Protein AF-0000000075655098 (afdb_homodimer)

Sequence (1236 aa):
MGSESSTLQGCDFEEEVQTSEKNWTLHSARKKDGSKVSVFVHKTTQAKEDPVIQNAAKQLKILRHPTILRFFDTCQNVEGTYLITESVRPLELVIDTLTSAEICAGMFNVIEALSFLHERGGVCHNNVCMSSIYVSGDGSWRLGGFEHLCKFEQASPEYLDKGRHLRNPQYLPPEEKEGKYVLNVQCGHARDAYAFGILAEQMLEYLTEMGGMCKTFELSVSEGLLHPDPSARPKLKTLLSNKIFKNDYLEIMNFLKNITVKDEEEKNFFFSMLAAKVYSLPPVLVATRLVPQLMTRLVMAEPVAVESFYPHLLTPSTEKNRSEEFIPGQVNPILPAAVYREHVIPILADLFAVHEEHVRMILLHHFPAFAEQFDPELIRRRILRQLLLGLKDTNDQIVAATFRALAEVVPVLGGEVVVGGQRKKFFKEGRPKFATYMSSPEVSRSNANVSNLTAVSGVINLPFDIKSSPPKAAKPSVSVKPSRDLDSISAKRQLERERKREEMKRRSEERRKERERKRLEREQERLLSKANEEEMKIDPVIEISDTRASTNPVIAAMETRLNDTTEEADDWSDWEDTSVGVAQAKKDDAISQEIEEELEKMEGLPQEHGFEEEKKLTMGSESSTLQGCDFEEEVQTSEKNWTLHSARKKDGSKVSVFVHKTTQAKEDPVIQNAAKQLKILRHPTILRFFDTCQNVEGTYLITESVRPLELVIDTLTSAEICAGMFNVIEALSFLHERGGVCHNNVCMSSIYVSGDGSWRLGGFEHLCKFEQASPEYLDKGRHLRNPQYLPPEEKEGKYVLNVQCGHARDAYAFGILAEQMLEYLTEMGGMCKTFELSVSEGLLHPDPSARPKLKTLLSNKIFKNDYLEIMNFLKNITVKDEEEKNFFFSMLAAKVYSLPPVLVATRLVPQLMTRLVMAEPVAVESFYPHLLTPSTEKNRSEEFIPGQVNPILPAAVYREHVIPILADLFAVHEEHVRMILLHHFPAFAEQFDPELIRRRILRQLLLGLKDTNDQIVAATFRALAEVVPVLGGEVVVGGQRKKFFKEGRPKFATYMSSPEVSRSNANVSNLTAVSGVINLPFDIKSSPPKAAKPSVSVKPSRDLDSISAKRQLERERKREEMKRRSEERRKERERKRLEREQERLLSKANEEEMKIDPVIEISDTRASTNPVIAAMETRLNDTTEEADDWSDWEDTSVGVAQAKKDDAISQEIEEELEKMEGLPQEHGFEEEKKLT

Secondary structure (DSSP, 8-state):
--TT---BTTEEEEEEEP-S-SS-EEEEEEETTS-EEEEEEEE--SSS--HHHHHHHHHHHH---TTBPPEEEEEE-SSEEEEEEESEEEHHHHGGGS-HHHHHHHHHHHHHHHHIIIIII-EE-S--SGGGEEEETTS-EEE--GGG-EEGGG--HHHHHHTGGGS-GGG--HHHHTT-----GGGTTHHHHHHHHHHHHHHHTT-GGGTTHHHHHHHIIIIIIT-SSGGGPPPGGGGGGSGGG-SHHHHHHHHHHTGGGS-HHHHHHHHHHHHHHHHTS-HHHIIIIIHHHHTSHHHHT-HHHHHHTHHHHTS-B-TTT--SS--TTS----SBHHHIIIIIHHHHHHHTT--BHHHHHHHHHHHHHHGGGS-HHHIIIIIHHHHHHHHTBS-HHHHHHHHHHHHHHHHHH-HHHHH-S--B--SB-------------------S-------GGGS------------------------SHHHHHHHHHHHHHHHHHHHHHHHHHHHHHHHHHHHHHHHHHHHHHHHHTTT-------------------------------------------THHHHHHHHHHHHHHHHHHHHHHTT---------------/--TT---BTTEEEEEEEP-S-SS-EEEEEEETTS-EEEEEEEE--SSS--HHHHHHHHHHHH---TTBPPEEEEEE-SSEEEEEEESEEEHHHHGGGS-HHHHHHHHHHHHHHHHHIIIII-EE-S--SGGGEEEETTS-EEE--GGG-EEGGG--HHHHHHTGGGS-GGG--HHHHTT-----GGGTTHHHHHHHHHHHHHHHTT-GGGTTHHHHHHHIIIIIIT-SSGGGPPPGGGGGGSGGG--HHHHHHHHHHTGGGS-HHHHHHHHHHHHHHHHTS-HHHIIIIIHHHHTSHHHHT-HHHHHHTHHHHTS-B-TTT--SS--TTS----SBHHHIIIIIHHHHHHHTT--BHHHHHHHHHHHHHHGGGS-HHHIIIIIHHHHHHHHTBS-HHHHHHHHHHHHHHHHHH-HHHHH-S--B--SB-------------------S---S--SGGGT----------------S-------THHHHHHHHHHHHHHHHHHHHHHHHHHHHHHHHHHHHHHHHHHHHHHHHHTT-------------------------------------------THHHHHHHHHHHHHHHHHHHHHHTT---------------

InterPro domains:
  IPR000719 Protein kinase domain [PF00069] (41-204)
  IPR000719 Protein kinase domain [PS50011] (1-285)
  IPR000719 Protein kinase domain [SM00220] (24-245)
  IPR011009 Protein kinase-like domain superfamily [SSF56112] (31-257)
  IPR011989 Armadillo-like helical [G3DSA:1.25.10.10] (244-420)
  IPR016024 Armadillo-type fold [SSF48371] (252-441)
  IPR051177 Catalytically Inactive Kinase-Related Protein [PTHR12984] (1-429)

Foldseek 3Di:
DVPPPPPPPFKAWDDWADAPQPQWTKTWIAGPVGAIKIKTWGFDPDPDDDLLVVQQQVCQVPDDDPQAWHWDDWDQDPGTIMTITHDWAQCVVCVLVDALLLLLQQLLSVLVVLLCCCVVVQKEQLADDRRQWIAHQLSHIHGGNSSLMDHLVPDDLVSSVVCVVSHDPQQAAPCNVVVNDDRDSLLSSLSVLSSSLSRVLVSVLNNVVVPPLCPVVVCLSVVANNDNDSNRHDRSVVCSPRSSCVALVNVLVVCLVCVVVDDLVVLLVCLLCNQQSLLVDDQLCCLRNPLVSCLDPVNLVNPSNLVRPLLQDLAADDPPQADPHDDPPDHHHRHHLVSCLVRPVVVLLVLLVPPDDSSLLSCLVSCLRNVVSDDLVSCLPGVLLSLVVQCPDPDVSSNVSSVVNLVSSCVSNNPCSNVNADDDDPDDPDDPPPDVPPDDPPPPCPVPDPDDPDDPPPHGHHPPPPPCPPPDPPDPDDDPPPPCPVVVVSVVSVVVSVVSVVVVVVVVVVVVVVVVVVVVVVVVVVVVVVVVVPPPPDDPDDPDPDPCPDDDDDDYDDDDDDDDDDDDDPCPDDPDPDDPVVVVVVVVVVVVVVSVVVSVVVPDDDPPDPPPPDDPVD/DVPPPPPDPFKAWDDWADAPQPQWTKTWIAGPVGAIKIKTWGFDPDPDDDLLVVQQQVCQVPDDDPQAWHWDDWDQDPGTIMTITHDWAQCVVCVLVDALLLLLQQLLSVLVVLLCCCVVVQKEQLADDSRQWIAHQLSHIHGGNSSLIDHLVPDDLVSSVVCVVSHDPQQAAPCNVVVNDDRDSLLRSLSVLSSSLSRVLVSVLNNVVVPPLCPVVVCLSVCANNPNDSNRHDRSVVCSPRSSCVALVNVLVVCLVCVVVDDLVVLLVCLLCNQQSLLPDDQLCCLRNPLVSCLDPVNLVNPSNLVRPLLQDLAADDPPQADPHDDPPDHHHRHHLVSCLVRPVVVLLVLLLPPDDSSLLSCLVSCLRCVVSDDLVSCLPGVLLSLVVQCPDPDVSSNVSSVVNLVSNCVSNNPCQNQNDDDDDPDDPDDPPPDPPPDDPPPPPPVDDPDDPPDSVVGRHRPPPPDCPPPDPPDPDDPPPPPCVVVVVSVVSVVVSVVSVVVVVVVVVVVVVVVVVVVVVVVVVVVVVVVVVPPPPDDDDDDDDDDPPDDPPDDDDDDPPPPDPDDDDPCPDDPPPDDPVVVVVVVVVVVSVVSVVVSCVVPDDDDPDPPPPPDPPD

Organism: Branchiostoma floridae (NCBI:txid7739)

Nearest PDB structures (foldseek):
  3vwa-assembly1_A  TM=6.101E-01  e=3.492E-13  Saccharomyces cerevisiae S288C
  3vwa-assembly2_B  TM=5.365E-01  e=8.799E-12  Saccharomyces cerevisiae S288C
  7xbr-assembly2_C  TM=7.142E-01  e=5.109E-08  Arabidopsis thaliana
  7xbr-assembly1_A  TM=7.226E-01  e=1.774E-07  Arabidopsis thaliana
  7xbr-assembly1_D  TM=7.005E-01  e=2.339E-07  Arabidopsis thaliana

pLDDT: mean 73.76, std 28.5, range [14.26, 98.56]

Solvent-accessible surface area (backbone atoms only — not comparable to full-atom values): 70549 Å² total; per-residue (Å²): 132,82,79,64,74,64,72,47,99,60,40,50,76,68,52,79,45,90,62,90,48,82,70,42,45,40,28,36,27,30,37,83,84,63,48,64,25,20,36,37,38,29,75,50,91,56,97,67,78,57,67,42,59,52,38,22,54,54,48,39,68,67,57,84,50,95,24,34,48,48,63,73,48,75,48,77,55,90,61,25,42,36,39,33,28,57,39,56,40,54,34,77,80,44,57,84,77,52,51,52,67,47,49,49,45,24,52,50,26,45,37,51,35,52,33,46,34,36,74,74,62,42,31,30,49,72,47,50,45,60,84,20,28,28,28,33,88,75,58,49,30,20,42,53,58,39,41,59,45,42,42,29,85,69,54,43,73,66,60,55,57,70,50,45,88,80,41,66,71,88,34,55,42,66,38,61,75,72,69,54,73,73,65,49,64,93,35,36,55,23,57,40,30,23,8,42,24,50,46,48,58,59,49,52,70,62,38,63,88,60,49,78,46,45,53,64,53,50,47,48,29,60,66,23,23,52,34,83,49,49,82,65,28,59,66,54,61,69,56,68,76,40,66,60,64,67,39,61,68,48,47,52,52,54,46,64,76,44,49,88,78,50,51,70,68,58,47,44,54,50,25,64,46,41,45,61,52,57,56,74,45,61,49,66,56,41,44,69,51,42,42,69,63,58,68,31,73,70,46,58,65,35,65,46,31,55,72,54,25,42,62,20,64,49,20,58,22,47,94,85,57,52,68,96,59,86,53,89,94,55,76,51,32,50,32,46,46,70,60,33,45,70,48,45,46,60,54,50,60,55,50,62,73,44,53,31,41,66,61,44,49,53,51,40,71,40,31,79,60,38,55,81,61,53,53,64,64,53,37,64,68,51,49,49,47,46,42,52,53,34,50,33,28,65,49,41,68,51,23,21,39,31,27,40,42,49,25,62,43,16,84,71,66,31,41,61,48,46,32,32,34,49,62,46,79,68,53,43,84,68,71,81,73,81,64,86,72,75,69,72,79,58,71,70,72,81,66,71,82,78,66,66,50,55,20,62,29,65,62,41,50,59,79,72,83,73,82,74,75,74,76,75,81,71,77,86,65,83,76,76,70,76,76,62,62,73,57,47,58,57,42,46,49,43,48,51,44,48,53,47,45,52,50,42,51,48,46,49,49,48,46,52,49,46,48,51,48,47,51,50,46,49,51,45,46,51,50,47,48,59,59,57,63,63,70,73,68,70,80,80,79,77,78,80,76,82,70,85,70,88,70,86,88,82,88,83,82,86,89,79,92,78,85,91,83,88,82,89,78,82,80,79,73,82,81,76,84,69,80,70,64,61,56,56,53,50,50,51,49,46,48,51,48,46,50,48,45,53,56,45,67,22,19,68,75,80,81,79,82,78,82,70,82,67,76,64,85,110,133,79,79,64,75,65,71,46,100,59,40,50,77,67,52,79,47,89,60,90,48,84,69,43,44,40,28,37,26,28,36,82,63,63,47,65,25,20,35,37,39,30,77,50,91,55,97,68,79,58,67,43,59,52,37,22,55,53,48,39,68,67,57,82,51,96,24,34,47,49,65,73,50,76,47,77,55,92,60,25,44,36,39,34,27,57,38,58,40,55,32,80,80,45,56,81,76,51,50,50,67,48,49,50,46,24,50,50,25,44,38,50,37,50,33,45,35,38,74,75,61,41,33,29,49,72,47,49,44,60,84,20,28,27,29,34,89,72,57,48,30,20,42,51,58,38,40,59,46,42,41,28,84,69,55,43,73,65,62,54,57,73,48,45,88,80,43,66,73,89,34,56,41,67,36,61,76,70,68,54,74,74,64,48,64,92,36,36,54,24,57,40,30,23,7,43,23,49,45,50,56,60,50,50,68,62,37,63,85,60,49,78,45,44,52,64,52,50,47,47,29,61,65,22,23,52,35,82,49,50,84,65,27,58,65,55,61,70,56,68,75,40,66,61,63,66,41,62,67,49,48,50,52,54,47,62,76,43,47,88,77,50,51,70,68,57,47,44,54,50,26,63,47,40,44,60,52,56,58,74,46,61,48,68,56,40,44,70,53,43,41,70,63,57,69,31,72,72,45,58,65,34,66,46,32,55,70,54,24,42,63,20,64,50,20,56,24,47,92,86,57,54,65,95,59,85,53,90,94,54,77,50,34,50,31,47,46,70,60,32,45,70,47,44,46,61,53,50,59,54,50,61,73,43,54,31,40,65,61,43,49,54,51,41,72,41,31,79,59,39,55,80,62,52,53,64,64,54,37,62,71,51,48,48,55,47,41,49,53,33,50,34,26,64,49,42,66,50,23,20,39,30,28,42,42,50,24,61,42,16,82,70,67,30,39,63,57,62,29,15,49,83,61,45,80,68,53,43,88,62,73,79,71,82,65,86,70,78,69,71,78,70,74,74,75,81,74,73,79,80,55,60,52,64,27,50,40,77,55,25,31,26,76,44,78,74,83,77,68,74,72,72,79,66,74,83,61,78,72,73,71,72,71,58,60,69,54,44,54,50,43,42,49,42,48,50,43,46,52,46,45,52,50,42,53,48,46,49,50,45,47,50,49,47,49,51,46,48,49,48,46,48,52,44,44,51,50,46,46,60,55,56,61,66,67,70,68,74,82,83,80,80,82,76,81,84,74,85,75,83,73,83,76,73,87,79,78,88,82,77,78,79,81,79,75,81,76,83,77,80,81,78,72,82,78,74,81,64,79,68,62,64,54,56,56,53,48,52,52,46,48,52,48,47,50,50,45,52,57,45,57,36,43,64,79,82,81,78,78,78,83,71,80,75,81,72,81,117

Structure (mmCIF, N/CA/C/O backbone):
data_AF-0000000075655098-model_v1
#
loop_
_entity.id
_entity.type
_entity.pdbx_description
1 polymer 'Protein-associating with the carboxyl-terminal domain of ezrin-like'
#
loop_
_atom_site.group_PDB
_atom_site.id
_atom_site.type_symbol
_atom_site.label_atom_id
_atom_site.label_alt_id
_atom_site.label_comp_id
_atom_site.label_asym_id
_atom_site.label_entity_id
_atom_site.label_seq_id
_atom_site.pdbx_PDB_ins_code
_atom_site.Cartn_x
_atom_site.Cartn_y
_atom_site.Cartn_z
_atom_site.occupancy
_atom_site.B_iso_or_equiv
_atom_site.auth_seq_id
_atom_site.auth_comp_id
_atom_site.auth_asym_id
_atom_site.auth_atom_id
_atom_site.pdbx_PDB_model_num
ATOM 1 N N . MET A 1 1 ? -10.992 -65.312 0.869 1 22.95 1 MET A N 1
ATOM 2 C CA . MET A 1 1 ? -10.141 -65.375 -0.312 1 22.95 1 MET A CA 1
ATOM 3 C C . MET A 1 1 ? -9.703 -63.969 -0.753 1 22.95 1 MET A C 1
ATOM 5 O O . MET A 1 1 ? -9.031 -63.812 -1.776 1 22.95 1 MET A O 1
ATOM 9 N N . GLY A 1 2 ? -10.523 -62.906 -0.527 1 30.97 2 GLY A N 1
ATOM 10 C CA . GLY A 1 2 ? -10.484 -61.469 -0.829 1 30.97 2 GLY A CA 1
ATOM 11 C C . GLY A 1 2 ? -9.211 -60.812 -0.343 1 30.97 2 GLY A C 1
ATOM 12 O O . GLY A 1 2 ? -8.859 -59.719 -0.819 1 30.97 2 GLY A O 1
ATOM 13 N N . SER A 1 3 ? -8.805 -61.031 0.862 1 34.5 3 SER A N 1
ATOM 14 C CA . SER A 1 3 ? -7.844 -60.375 1.757 1 34.5 3 SER A CA 1
ATOM 15 C C . SER A 1 3 ? -6.414 -60.594 1.267 1 34.5 3 SER A C 1
ATOM 17 O O . SER A 1 3 ? -5.469 -60.062 1.857 1 34.5 3 SER A O 1
ATOM 19 N N . GLU A 1 4 ? -6.184 -61.688 0.584 1 32.56 4 GLU A N 1
ATOM 20 C CA . GLU A 1 4 ? -4.82 -62.031 0.183 1 32.56 4 GLU A CA 1
ATOM 21 C C . GLU A 1 4 ? -4.285 -61.031 -0.83 1 32.56 4 GLU A C 1
ATOM 23 O O . GLU A 1 4 ? -3.289 -61.281 -1.508 1 32.56 4 GLU A O 1
ATOM 28 N N . SER A 1 5 ? -5.047 -60.094 -1.287 1 38.34 5 SER A N 1
ATOM 29 C CA . SER A 1 5 ? -4.387 -59.062 -2.096 1 38.34 5 SER A CA 1
ATOM 30 C C . SER A 1 5 ? -3.018 -58.719 -1.527 1 38.34 5 SER A C 1
ATOM 32 O O . SER A 1 5 ? -2.92 -58.156 -0.429 1 38.34 5 SER A O 1
ATOM 34 N N . SER A 1 6 ? -2.062 -59.562 -1.628 1 38.91 6 SER A N 1
ATOM 35 C CA . SER A 1 6 ? -0.652 -59.688 -1.272 1 38.91 6 SER A CA 1
ATOM 36 C C . SER A 1 6 ? 0.049 -58.344 -1.362 1 38.91 6 SER A C 1
ATOM 38 O O . SER A 1 6 ? -0.194 -57.562 -2.293 1 38.91 6 SER A O 1
ATOM 40 N N . THR A 1 7 ? 0.298 -57.656 -0.264 1 47.31 7 THR A N 1
ATOM 41 C CA . THR A 1 7 ? 1.356 -56.656 -0.043 1 47.31 7 THR A CA 1
ATOM 42 C C . THR A 1 7 ? 2.521 -56.906 -0.998 1 47.31 7 THR A C 1
ATOM 44 O O . THR A 1 7 ? 3.275 -57.875 -0.839 1 47.31 7 THR A O 1
ATOM 47 N N . LEU A 1 8 ? 2.299 -56.938 -2.262 1 53.59 8 LEU A N 1
ATOM 48 C CA . LEU A 1 8 ? 3.543 -56.938 -3.023 1 53.59 8 LEU A CA 1
ATOM 49 C C . LEU A 1 8 ? 4.613 -56.125 -2.301 1 53.59 8 LEU A C 1
ATOM 51 O O . LEU A 1 8 ? 4.297 -55.281 -1.449 1 53.59 8 LEU A O 1
ATOM 55 N N . GLN A 1 9 ? 5.875 -56.344 -2.65 1 58.34 9 GLN A N 1
ATOM 56 C CA . GLN A 1 9 ? 7.121 -55.812 -2.094 1 58.34 9 GLN A CA 1
ATOM 57 C C . GLN A 1 9 ? 7.082 -54.281 -1.977 1 58.34 9 GLN A C 1
ATOM 59 O O . GLN A 1 9 ? 7.668 -53.594 -2.797 1 58.34 9 GLN A O 1
ATOM 64 N N . GLY A 1 10 ? 6.062 -53.875 -1.018 1 67.19 10 GLY A N 1
ATOM 65 C CA . GLY A 1 10 ? 6.27 -52.5 -0.573 1 67.19 10 GLY A CA 1
ATOM 66 C C . GLY A 1 10 ? 5.262 -51.531 -1.153 1 67.19 10 GLY A C 1
ATOM 67 O O . GLY A 1 10 ? 5.438 -50.312 -1.046 1 67.19 10 GLY A O 1
ATOM 68 N N . CYS A 1 11 ? 4.137 -52.094 -1.998 1 75.12 11 CYS A N 1
ATOM 69 C CA . CYS A 1 11 ? 3.123 -51.188 -2.525 1 75.12 11 CYS A CA 1
ATOM 70 C C . CYS A 1 11 ? 1.739 -51.531 -1.996 1 75.12 11 CYS A C 1
ATOM 72 O O . CYS A 1 11 ? 1.386 -52.719 -1.923 1 75.12 11 CYS A O 1
ATOM 74 N N . ASP A 1 12 ? 0.942 -50.562 -1.495 1 75.88 12 ASP A N 1
ATOM 75 C CA . ASP A 1 12 ? -0.446 -50.75 -1.078 1 75.88 12 ASP A CA 1
ATOM 76 C C . ASP A 1 12 ? -1.405 -50.469 -2.23 1 75.88 12 ASP A C 1
ATOM 78 O O . ASP A 1 12 ? -1.479 -49.312 -2.711 1 75.88 12 ASP A O 1
ATOM 82 N N . PHE A 1 13 ? -2.119 -51.562 -2.639 1 77.56 13 PHE A N 1
ATOM 83 C CA . PHE A 1 13 ? -3.029 -51.438 -3.771 1 77.56 13 PHE A CA 1
ATOM 84 C C . PHE A 1 13 ? -4.258 -50.625 -3.379 1 77.56 13 PHE A C 1
ATOM 86 O O . PHE A 1 13 ? -4.781 -50.781 -2.273 1 77.56 13 PHE A O 1
ATOM 93 N N . GLU A 1 14 ? -4.633 -49.688 -4.156 1 76.19 14 GLU A N 1
ATOM 94 C CA . GLU A 1 14 ? -5.836 -48.906 -3.91 1 76.19 14 GLU A CA 1
ATOM 95 C C . GLU A 1 14 ? -6.984 -49.344 -4.809 1 76.19 14 GLU A C 1
ATOM 97 O O . GLU A 1 14 ? -7.535 -50.438 -4.625 1 76.19 14 GLU A O 1
ATOM 102 N N . GLU A 1 15 ? -7.316 -48.688 -5.898 1 76.12 15 GLU A N 1
ATOM 103 C CA . GLU A 1 15 ? -8.461 -48.969 -6.762 1 76.12 15 GLU A CA 1
ATOM 104 C C . GLU A 1 15 ? -8.023 -49.562 -8.102 1 76.12 15 GLU A C 1
ATOM 106 O O . GLU A 1 15 ? -6.945 -49.219 -8.602 1 76.12 15 GLU A O 1
ATOM 111 N N . GLU A 1 16 ? -8.789 -50.531 -8.469 1 78.69 16 GLU A N 1
ATOM 112 C CA . GLU A 1 16 ? -8.586 -51.062 -9.812 1 78.69 16 GLU A CA 1
ATOM 113 C C . GLU A 1 16 ? -9.109 -50.094 -10.875 1 78.69 16 GLU A C 1
ATOM 115 O O . GLU A 1 16 ? -10.172 -49.5 -10.711 1 78.69 16 GLU A O 1
ATOM 120 N N . VAL A 1 17 ? -8.203 -49.938 -11.844 1 77.12 17 VAL A N 1
ATOM 121 C CA . VAL A 1 17 ? -8.57 -49.062 -12.938 1 77.12 17 VAL A CA 1
ATOM 122 C C . VAL A 1 17 ? -9.008 -49.875 -14.156 1 77.12 17 VAL A C 1
ATOM 124 O O . VAL A 1 17 ? -8.305 -50.812 -14.57 1 77.12 17 VAL A O 1
ATOM 127 N N . GLN A 1 18 ? -10.133 -49.75 -14.656 1 70 18 GLN A N 1
ATOM 128 C CA . GLN A 1 18 ? -10.672 -50.5 -15.773 1 70 18 GLN A CA 1
ATOM 129 C C . GLN A 1 18 ? -10.023 -50.094 -17.094 1 70 18 GLN A C 1
ATOM 131 O O . GLN A 1 18 ? -9.977 -48.906 -17.406 1 70 18 GLN A O 1
ATOM 136 N N . THR A 1 19 ? -9.344 -51.031 -17.688 1 68.25 19 THR A N 1
ATOM 137 C CA . THR A 1 19 ? -8.773 -50.719 -19 1 68.25 19 THR A CA 1
ATOM 138 C C . THR A 1 19 ? -9.281 -51.719 -20.047 1 68.25 19 THR A C 1
ATOM 140 O O . THR A 1 19 ? -9.844 -52.75 -19.703 1 68.25 19 THR A O 1
ATOM 143 N N . SER A 1 20 ? -9.273 -51.25 -21.266 1 61.25 20 SER A N 1
ATOM 144 C CA . SER A 1 20 ? -9.625 -52.125 -22.375 1 61.25 20 SER A CA 1
ATOM 145 C C . SER A 1 20 ? -8.508 -53.125 -22.672 1 61.25 20 SER A C 1
ATOM 147 O O . SER A 1 20 ? -8.711 -54.094 -23.391 1 61.25 20 SER A O 1
ATOM 149 N N . GLU A 1 21 ? -7.418 -52.906 -22 1 66.06 21 GLU A N 1
ATOM 150 C CA . GLU A 1 21 ? -6.27 -53.75 -22.25 1 66.06 21 GLU A CA 1
ATOM 151 C C . GLU A 1 21 ? -6.496 -55.156 -21.672 1 66.06 21 GLU A C 1
ATOM 153 O O . GLU A 1 21 ? -6.906 -55.312 -20.516 1 66.06 21 GLU A O 1
ATOM 158 N N . LYS A 1 22 ? -6.32 -56.094 -22.578 1 66.69 22 LYS A N 1
ATOM 159 C CA . LYS A 1 22 ? -6.652 -57.469 -22.234 1 66.69 22 LYS A CA 1
ATOM 160 C C . LYS A 1 22 ? -5.531 -58.094 -21.438 1 66.69 22 LYS A C 1
ATOM 162 O O . LYS A 1 22 ? -5.785 -58.938 -20.562 1 66.69 22 LYS A O 1
ATOM 167 N N . ASN A 1 23 ? -4.387 -57.625 -21.641 1 78.06 23 ASN A N 1
ATOM 168 C CA . ASN A 1 23 ? -3.248 -58.344 -21.062 1 78.06 23 ASN A CA 1
ATOM 169 C C . ASN A 1 23 ? -2.977 -57.906 -19.625 1 78.06 23 ASN A C 1
ATOM 171 O O . ASN A 1 23 ? -2.492 -58.688 -18.812 1 78.06 23 ASN A O 1
ATOM 175 N N . TRP A 1 24 ? -3.32 -56.688 -19.406 1 86.56 24 TRP A N 1
ATOM 176 C CA . TRP A 1 24 ? -2.93 -56.094 -18.109 1 86.56 24 TRP A CA 1
ATOM 177 C C . TRP A 1 24 ? -4.133 -55.5 -17.391 1 86.56 24 TRP A C 1
ATOM 179 O O . TRP A 1 24 ? -5.016 -54.906 -18.031 1 86.56 24 TRP A O 1
ATOM 189 N N . THR A 1 25 ? -4.16 -55.75 -16.141 1 87.56 25 THR A N 1
ATOM 190 C CA . THR A 1 25 ? -5.047 -54.969 -15.289 1 87.56 25 THR A CA 1
ATOM 191 C C . THR A 1 25 ? -4.262 -53.906 -14.523 1 87.56 25 THR A C 1
ATOM 193 O O . THR A 1 25 ? -3.217 -54.188 -13.938 1 87.56 25 THR A O 1
ATOM 196 N N . LEU A 1 26 ? -4.777 -52.719 -14.586 1 91.56 26 LEU A N 1
ATOM 197 C CA . LEU A 1 26 ? -4.062 -51.594 -13.984 1 91.56 26 LEU A CA 1
ATOM 198 C C . LEU A 1 26 ? -4.645 -51.25 -12.609 1 91.56 26 LEU A C 1
ATOM 200 O O . LEU A 1 26 ? -5.867 -51.156 -12.453 1 91.56 26 LEU A O 1
ATOM 204 N N . HIS A 1 27 ? -3.732 -51.094 -11.586 1 89.5 27 HIS A N 1
ATOM 205 C CA . HIS A 1 27 ? -4.113 -50.719 -10.227 1 89.5 27 HIS A CA 1
ATOM 206 C C . HIS A 1 27 ? -3.328 -49.5 -9.758 1 89.5 27 HIS A C 1
ATOM 208 O O . HIS A 1 27 ? -2.131 -49.406 -10.031 1 89.5 27 HIS A O 1
ATOM 214 N N . SER A 1 28 ? -4.121 -48.688 -9.117 1 91.56 28 SER A N 1
ATOM 215 C CA . SER A 1 28 ? -3.432 -47.625 -8.414 1 91.56 28 SER A CA 1
ATOM 216 C C . SER A 1 28 ? -2.879 -48.094 -7.074 1 91.56 28 SER A C 1
ATOM 218 O O . SER A 1 28 ? -3.502 -48.938 -6.398 1 91.56 28 SER A O 1
ATOM 220 N N . ALA A 1 29 ? -1.634 -47.594 -6.754 1 90.25 29 ALA A N 1
ATOM 221 C CA . ALA A 1 29 ? -1.01 -48.031 -5.504 1 90.25 29 ALA A CA 1
ATOM 222 C C . ALA A 1 29 ? -0.146 -46.906 -4.914 1 90.25 29 ALA A C 1
ATOM 224 O O . ALA A 1 29 ? 0.098 -45.875 -5.566 1 90.25 29 ALA A O 1
ATOM 225 N N . ARG A 1 30 ? 0.146 -47.094 -3.658 1 90.56 30 ARG A N 1
ATOM 226 C CA . ARG A 1 30 ? 1.041 -46.188 -2.949 1 90.56 30 ARG A CA 1
ATOM 227 C C . ARG A 1 30 ? 2.242 -46.938 -2.379 1 90.56 30 ARG A C 1
ATOM 229 O O . ARG A 1 30 ? 2.098 -48.062 -1.852 1 90.56 30 ARG A O 1
ATOM 236 N N . LYS A 1 31 ? 3.363 -46.344 -2.6 1 86.12 31 LYS A N 1
ATOM 237 C CA . LYS A 1 31 ? 4.57 -46.906 -2.004 1 86.12 31 LYS A CA 1
ATOM 238 C C . LYS A 1 31 ? 4.664 -46.562 -0.52 1 86.12 31 LYS A C 1
ATOM 240 O O . LYS A 1 31 ? 3.836 -45.812 0.001 1 86.12 31 LYS A O 1
ATOM 245 N N . LYS A 1 32 ? 5.672 -47.094 0.143 1 79.25 32 LYS A N 1
ATOM 246 C CA . LYS A 1 32 ? 5.883 -46.875 1.569 1 79.25 32 LYS A CA 1
ATOM 247 C C . LYS A 1 32 ? 6.195 -45.406 1.846 1 79.25 32 LYS A C 1
ATOM 249 O O . LYS A 1 32 ? 5.832 -44.875 2.896 1 79.25 32 LYS A O 1
ATOM 254 N N . ASP A 1 33 ? 6.758 -44.844 0.863 1 79.44 33 ASP A N 1
ATOM 255 C CA . ASP A 1 33 ? 7.129 -43.438 1.048 1 79.44 33 ASP A CA 1
ATOM 256 C C . ASP A 1 33 ? 5.957 -42.5 0.731 1 79.44 33 ASP A C 1
ATOM 258 O O . ASP A 1 33 ? 6.086 -41.281 0.816 1 79.44 33 ASP A O 1
ATOM 262 N N . GLY A 1 34 ? 4.859 -43.094 0.378 1 82.5 34 GLY A N 1
ATOM 263 C CA . GLY A 1 34 ? 3.65 -42.312 0.143 1 82.5 34 GLY A CA 1
ATOM 264 C C . GLY A 1 34 ? 3.473 -41.938 -1.31 1 82.5 34 GLY A C 1
ATOM 265 O O . GLY A 1 34 ? 2.426 -41.406 -1.689 1 82.5 34 GLY A O 1
ATOM 266 N N . SER A 1 35 ? 4.43 -42.25 -2.072 1 86.94 35 SER A N 1
ATOM 267 C CA . SER A 1 35 ? 4.34 -41.844 -3.479 1 86.94 35 SER A CA 1
ATOM 268 C C . SER A 1 35 ? 3.322 -42.719 -4.223 1 86.94 35 SER A C 1
ATOM 270 O O . SER A 1 35 ? 3.205 -43.906 -3.963 1 86.94 35 SER A O 1
ATOM 272 N N . LYS A 1 36 ? 2.639 -42.125 -5.129 1 91.12 36 LYS A N 1
ATOM 273 C CA . LYS A 1 36 ? 1.646 -42.812 -5.926 1 91.12 36 LYS A CA 1
ATOM 274 C C . LYS A 1 36 ? 2.299 -43.531 -7.105 1 91.12 36 LYS A C 1
ATOM 276 O O . LYS A 1 36 ? 3.209 -43 -7.738 1 91.12 36 LYS A O 1
ATOM 281 N N . VAL A 1 37 ? 1.867 -44.719 -7.309 1 93.56 37 VAL A N 1
ATOM 282 C CA . VAL A 1 37 ? 2.387 -45.531 -8.422 1 93.56 37 VAL A CA 1
ATOM 283 C C . VAL A 1 37 ? 1.25 -46.281 -9.078 1 93.56 37 VAL A C 1
ATOM 285 O O . VAL A 1 37 ? 0.138 -46.344 -8.547 1 93.56 37 VAL A O 1
ATOM 288 N N . SER A 1 38 ? 1.492 -46.812 -10.258 1 94.19 38 SER A N 1
ATOM 289 C CA . SER A 1 38 ? 0.575 -47.719 -10.953 1 94.19 38 SER A CA 1
ATOM 290 C C . SER A 1 38 ? 1.167 -49.125 -11.086 1 94.19 38 SER A C 1
ATOM 292 O O . SER A 1 38 ? 2.363 -49.281 -11.336 1 94.19 38 SER A O 1
ATOM 294 N N . VAL A 1 39 ? 0.333 -50.094 -10.875 1 92.12 39 VAL A N 1
ATOM 295 C CA . VAL A 1 39 ? 0.778 -51.5 -10.953 1 92.12 39 VAL A CA 1
ATOM 296 C C . VAL A 1 39 ? 0.011 -52.219 -12.055 1 92.12 39 VAL A C 1
ATOM 298 O O . VAL A 1 39 ? -1.219 -52.312 -12.008 1 92.12 39 VAL A O 1
ATOM 301 N N . PHE A 1 40 ? 0.755 -52.719 -13.055 1 91.44 40 PHE A N 1
ATOM 302 C CA . PHE A 1 40 ? 0.199 -53.562 -14.102 1 91.44 40 PHE A CA 1
ATOM 303 C C . PHE A 1 40 ? 0.257 -55.031 -13.703 1 91.44 40 PHE A C 1
ATOM 305 O O . PHE A 1 40 ? 1.336 -55.562 -13.438 1 91.44 40 PHE A O 1
ATOM 312 N N . VAL A 1 41 ? -0.916 -55.688 -13.703 1 89 41 VAL A N 1
ATOM 313 C CA . VAL A 1 41 ? -0.978 -57.062 -13.242 1 89 41 VAL A CA 1
ATOM 314 C C . VAL A 1 41 ? -1.408 -57.969 -14.383 1 89 41 VAL A C 1
ATOM 316 O O . VAL A 1 41 ? -2.443 -57.75 -15.016 1 89 41 VAL A O 1
ATOM 319 N N . HIS A 1 42 ? -0.587 -58.875 -14.711 1 88.44 42 HIS A N 1
ATOM 320 C CA . HIS A 1 42 ? -0.944 -59.969 -15.625 1 88.44 42 HIS A CA 1
ATOM 321 C C . HIS A 1 42 ? -1.107 -61.281 -14.883 1 88.44 42 HIS A C 1
ATOM 323 O O . HIS A 1 42 ? -0.142 -61.812 -14.32 1 88.44 42 HIS A O 1
ATOM 329 N N . LYS A 1 43 ? -2.291 -61.844 -14.898 1 81.88 43 LYS A N 1
ATOM 330 C CA . LYS A 1 43 ? -2.562 -63.094 -14.211 1 81.88 43 LYS A CA 1
ATOM 331 C C . LYS A 1 43 ? -2.268 -64.312 -15.117 1 81.88 43 LYS A C 1
ATOM 333 O O . LYS A 1 43 ? -2.635 -64.312 -16.297 1 81.88 43 LYS A O 1
ATOM 338 N N . THR A 1 44 ? -1.299 -65.062 -14.688 1 75.12 44 THR A N 1
ATOM 339 C CA . THR A 1 44 ? -0.875 -66.25 -15.469 1 75.12 44 THR A CA 1
ATOM 340 C C . THR A 1 44 ? -1.763 -67.438 -15.172 1 75.12 44 THR A C 1
ATOM 342 O O . THR A 1 44 ? -1.963 -67.812 -14.008 1 75.12 44 THR A O 1
ATOM 345 N N . THR A 1 45 ? -2.713 -67.875 -16 1 61.41 45 THR A N 1
ATOM 346 C CA . THR A 1 45 ? -3.418 -69.125 -15.812 1 61.41 45 THR A CA 1
ATOM 347 C C . THR A 1 45 ? -2.582 -70.312 -16.312 1 61.41 45 THR A C 1
ATOM 349 O O . THR A 1 45 ? -2.9 -71.5 -16.047 1 61.41 45 THR A O 1
ATOM 352 N N . GLN A 1 46 ? -1.562 -70.062 -17.125 1 60.22 46 GLN A N 1
ATOM 353 C CA . GLN A 1 46 ? -0.838 -71.125 -17.75 1 60.22 46 GLN A CA 1
ATOM 354 C C . GLN A 1 46 ? 0.589 -71.25 -17.219 1 60.22 46 GLN A C 1
ATOM 356 O O . GLN A 1 46 ? 1.107 -70.25 -16.641 1 60.22 46 GLN A O 1
ATOM 361 N N . ALA A 1 47 ? 1.139 -72.5 -17.281 1 55.16 47 ALA A N 1
ATOM 362 C CA . ALA A 1 47 ? 2.447 -72.875 -16.766 1 55.16 47 ALA A CA 1
ATOM 363 C C . ALA A 1 47 ? 3.557 -72 -17.359 1 55.16 47 ALA A C 1
ATOM 365 O O . ALA A 1 47 ? 4.562 -71.75 -16.703 1 55.16 47 ALA A O 1
ATOM 366 N N . LYS A 1 48 ? 3.492 -71.688 -18.719 1 60.12 48 LYS A N 1
ATOM 367 C CA . LYS A 1 48 ? 4.543 -70.875 -19.344 1 60.12 48 LYS A CA 1
ATOM 368 C C . LYS A 1 48 ? 4.062 -69.438 -19.625 1 60.12 48 LYS A C 1
ATOM 370 O O . LYS A 1 48 ? 2.955 -69.25 -20.125 1 60.12 48 LYS A O 1
ATOM 375 N N . GLU A 1 49 ? 4.828 -68.438 -19.266 1 64.75 49 GLU A N 1
ATOM 376 C CA . GLU A 1 49 ? 4.508 -67.062 -19.422 1 64.75 49 GLU A CA 1
ATOM 377 C C . GLU A 1 49 ? 4.398 -66.688 -20.891 1 64.75 49 GLU A C 1
ATOM 379 O O . GLU A 1 49 ? 5.195 -67.125 -21.719 1 64.75 49 GLU A O 1
ATOM 384 N N . ASP A 1 50 ? 3.395 -66.062 -21.25 1 79.44 50 ASP A N 1
ATOM 385 C CA . ASP A 1 50 ? 3.139 -65.562 -22.594 1 79.44 50 ASP A CA 1
ATOM 386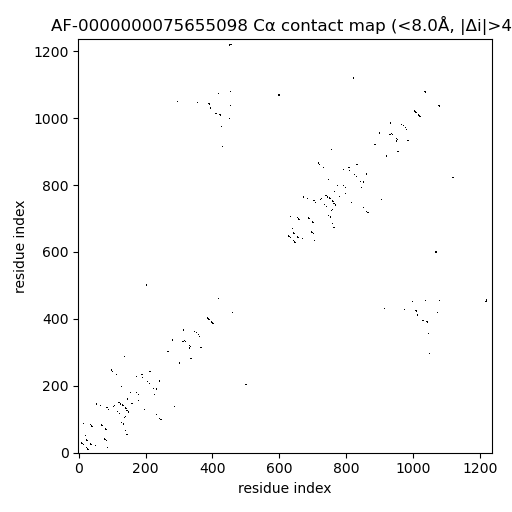 C C . ASP A 1 50 ? 4.285 -64.688 -23.078 1 79.44 50 ASP A C 1
ATOM 388 O O . ASP A 1 50 ? 4.703 -63.75 -22.375 1 79.44 50 ASP A O 1
ATOM 392 N N . PRO A 1 51 ? 4.988 -65.062 -24.141 1 85.25 51 PRO A N 1
ATOM 393 C CA . PRO A 1 51 ? 6.141 -64.312 -24.672 1 85.25 51 PRO A CA 1
ATOM 394 C C . PRO A 1 51 ? 5.859 -62.812 -24.859 1 85.25 51 PRO A C 1
ATOM 396 O O . PRO A 1 51 ? 6.77 -62 -24.734 1 85.25 51 PRO A O 1
ATOM 399 N N . VAL A 1 52 ? 4.66 -62.469 -25.109 1 87.44 52 VAL A N 1
ATOM 400 C CA . VAL A 1 52 ? 4.312 -61.094 -25.344 1 87.44 52 VAL A CA 1
ATOM 401 C C . VAL A 1 52 ? 4.391 -60.312 -24.047 1 87.44 52 VAL A C 1
ATOM 403 O O . VAL A 1 52 ? 4.812 -59.156 -24.031 1 87.44 52 VAL A O 1
ATOM 406 N N . ILE A 1 53 ? 4.043 -60.906 -22.922 1 87.75 53 ILE A N 1
ATOM 407 C CA . ILE A 1 53 ? 4.086 -60.281 -21.609 1 87.75 53 ILE A CA 1
ATOM 408 C C . ILE A 1 53 ? 5.539 -60.094 -21.172 1 87.75 53 ILE A C 1
ATOM 410 O O . ILE A 1 53 ? 5.902 -59.062 -20.609 1 87.75 53 ILE A O 1
ATOM 414 N N . GLN A 1 54 ? 6.297 -61.094 -21.5 1 88.88 54 GLN A N 1
ATOM 415 C CA . GLN A 1 54 ? 7.719 -61 -21.172 1 88.88 54 GLN A CA 1
ATOM 416 C C . GLN A 1 54 ? 8.406 -59.906 -21.969 1 88.88 54 GLN A C 1
ATOM 418 O O . GLN A 1 54 ? 9.266 -59.188 -21.438 1 88.88 54 GLN A O 1
ATOM 423 N N . ASN A 1 55 ? 8.016 -59.812 -23.172 1 91.5 55 ASN A N 1
ATOM 424 C CA . ASN A 1 55 ? 8.578 -58.75 -24 1 91.5 55 ASN A CA 1
ATOM 425 C C . ASN A 1 55 ? 8.219 -57.375 -23.484 1 91.5 55 ASN A C 1
ATOM 427 O O . ASN A 1 55 ? 9.07 -56.469 -23.438 1 91.5 55 ASN A O 1
ATOM 431 N N . ALA A 1 56 ? 7.004 -57.219 -23.109 1 91.81 56 ALA A N 1
ATOM 432 C CA . ALA A 1 56 ? 6.539 -55.969 -22.578 1 91.81 56 ALA A CA 1
ATOM 433 C C . ALA A 1 56 ? 7.344 -55.562 -21.344 1 91.81 56 ALA A C 1
ATOM 435 O O . ALA A 1 56 ? 7.785 -54.406 -21.234 1 91.81 56 ALA A O 1
ATOM 436 N N . ALA A 1 57 ? 7.504 -56.438 -20.469 1 90.69 57 ALA A N 1
ATOM 437 C CA . ALA A 1 57 ? 8.25 -56.188 -19.234 1 90.69 57 ALA A CA 1
ATOM 438 C C . ALA A 1 57 ? 9.711 -55.875 -19.547 1 90.69 57 ALA A C 1
ATOM 440 O O . ALA A 1 57 ? 10.273 -54.938 -18.969 1 90.69 57 ALA A O 1
ATOM 441 N N . LYS A 1 58 ? 10.266 -56.656 -20.406 1 92.75 58 LYS A N 1
ATOM 442 C CA . LYS A 1 58 ? 11.664 -56.469 -20.781 1 92.75 58 LYS A CA 1
ATOM 443 C C . LYS A 1 58 ? 11.883 -55.094 -21.406 1 92.75 58 LYS A C 1
ATOM 445 O O . LYS A 1 58 ? 12.812 -54.375 -21.031 1 92.75 58 LYS A O 1
ATOM 450 N N . GLN A 1 59 ? 11.07 -54.719 -22.344 1 93.56 59 GLN A N 1
ATOM 451 C CA . GLN A 1 59 ? 11.219 -53.469 -23.047 1 93.56 59 GLN A CA 1
ATOM 452 C C . GLN A 1 59 ? 10.992 -52.281 -22.109 1 93.56 59 GLN A C 1
ATOM 454 O O . GLN A 1 59 ? 11.703 -51.281 -22.203 1 93.56 59 GLN A O 1
ATOM 459 N N . LEU A 1 60 ? 10.031 -52.406 -21.266 1 93.44 60 LEU A N 1
ATOM 460 C CA . LEU A 1 60 ? 9.734 -51.312 -20.328 1 93.44 60 LEU A CA 1
ATOM 461 C C . LEU A 1 60 ? 10.922 -51.094 -19.391 1 93.44 60 LEU A C 1
ATOM 463 O O . LEU A 1 60 ? 11.164 -49.969 -18.969 1 93.44 60 LEU A O 1
ATOM 467 N N . LYS A 1 61 ? 11.641 -52.062 -19.109 1 91.94 61 LYS A N 1
ATOM 468 C CA . LYS A 1 61 ? 12.812 -51.969 -18.234 1 91.94 61 LYS A CA 1
ATOM 469 C C . LYS A 1 61 ? 13.961 -51.281 -18.938 1 91.94 61 LYS A C 1
ATOM 471 O O . LYS A 1 61 ? 14.734 -50.562 -18.312 1 91.94 61 LYS A O 1
ATOM 476 N N . ILE A 1 62 ? 14.031 -51.375 -20.188 1 93.44 62 ILE A N 1
ATOM 477 C CA . ILE A 1 62 ? 15.219 -50.938 -20.922 1 93.44 62 ILE A CA 1
ATOM 478 C C . ILE A 1 62 ? 14.992 -49.531 -21.453 1 93.44 62 ILE A C 1
ATOM 480 O O . ILE A 1 62 ? 15.93 -48.719 -21.516 1 93.44 62 ILE A O 1
ATOM 484 N N . LEU A 1 63 ? 13.844 -49.219 -21.875 1 93.12 63 LEU A N 1
ATOM 485 C CA . LEU A 1 63 ? 13.555 -47.938 -22.531 1 93.12 63 LEU A CA 1
ATOM 486 C C . LEU A 1 63 ? 13.469 -46.812 -21.531 1 93.12 63 LEU A C 1
ATOM 488 O O . LEU A 1 63 ? 12.719 -46.906 -20.547 1 93.12 63 LEU A O 1
ATOM 492 N N . ARG A 1 64 ? 14.289 -45.781 -21.812 1 94 64 ARG A N 1
ATOM 493 C CA . ARG A 1 64 ? 14.281 -44.594 -20.953 1 94 64 ARG A CA 1
ATOM 494 C C . ARG A 1 64 ? 14.078 -43.312 -21.781 1 94 64 ARG A C 1
ATOM 496 O O . ARG A 1 64 ? 14.914 -42.969 -22.625 1 94 64 ARG A O 1
ATOM 503 N N . HIS A 1 65 ? 13 -42.719 -21.625 1 93.94 65 HIS A N 1
ATOM 504 C CA . HIS A 1 65 ? 12.648 -41.438 -22.266 1 93.94 65 HIS A CA 1
ATOM 505 C C . HIS A 1 65 ? 11.516 -40.75 -21.516 1 93.94 65 HIS A C 1
ATOM 507 O O . HIS A 1 65 ? 10.594 -41.406 -21.016 1 93.94 65 HIS A O 1
ATOM 513 N N . PRO A 1 66 ? 11.531 -39.406 -21.438 1 93.19 66 PRO A N 1
ATOM 514 C CA . PRO A 1 66 ? 10.531 -38.688 -20.672 1 93.19 66 PRO A CA 1
ATOM 515 C C . PRO A 1 66 ? 9.109 -38.938 -21.156 1 93.19 66 PRO A C 1
ATOM 517 O O . PRO A 1 66 ? 8.148 -38.719 -20.406 1 93.19 66 PRO A O 1
ATOM 520 N N . THR A 1 67 ? 8.938 -39.344 -22.359 1 96.69 67 THR A N 1
ATOM 521 C CA . THR A 1 67 ? 7.598 -39.531 -22.906 1 96.69 67 THR A CA 1
ATOM 522 C C . THR A 1 67 ? 7.246 -41 -22.984 1 96.69 67 THR A C 1
ATOM 524 O O . THR A 1 67 ? 6.234 -41.375 -23.578 1 96.69 67 THR A O 1
ATOM 527 N N . ILE A 1 68 ? 8.07 -41.812 -22.406 1 97.56 68 ILE A N 1
ATOM 528 C CA . ILE A 1 68 ? 7.816 -43.25 -22.281 1 97.56 68 ILE A CA 1
ATOM 529 C C . ILE A 1 68 ? 7.434 -43.594 -20.844 1 97.56 68 ILE A C 1
ATOM 531 O O . ILE A 1 68 ? 7.973 -43 -19.891 1 97.56 68 ILE A O 1
ATOM 535 N N . LEU A 1 69 ? 6.52 -44.5 -20.703 1 97.56 69 LEU A N 1
ATOM 536 C CA . LEU A 1 69 ? 6.082 -44.938 -19.375 1 97.56 69 LEU A CA 1
ATOM 537 C C . LEU A 1 69 ? 7.27 -45.375 -18.531 1 97.56 69 LEU A C 1
ATOM 539 O O . LEU A 1 69 ? 8.031 -46.25 -18.922 1 97.56 69 LEU A O 1
ATOM 543 N N . ARG A 1 70 ? 7.363 -44.781 -17.438 1 96.06 70 ARG A N 1
ATOM 544 C CA . ARG A 1 70 ? 8.539 -45 -16.594 1 96.06 70 ARG A CA 1
ATOM 545 C C . ARG A 1 70 ? 8.391 -46.25 -15.75 1 96.06 70 ARG A C 1
ATOM 547 O O . ARG A 1 70 ? 7.406 -46.406 -15.023 1 96.06 70 ARG A O 1
ATOM 554 N N . PHE A 1 71 ? 9.391 -47.094 -15.789 1 95.06 71 PHE A N 1
ATOM 555 C CA . PHE A 1 71 ? 9.43 -48.344 -15.062 1 95.06 71 PHE A CA 1
ATOM 556 C C . PHE A 1 71 ? 10.125 -48.156 -13.711 1 95.06 71 PHE A C 1
ATOM 558 O O . PHE A 1 71 ? 11.141 -47.469 -13.617 1 95.06 71 PHE A O 1
ATOM 565 N N . PHE A 1 72 ? 9.523 -48.781 -12.656 1 92.81 72 PHE A N 1
ATOM 566 C CA . PHE A 1 72 ? 10.172 -48.719 -11.352 1 92.81 72 PHE A CA 1
ATOM 567 C C . PHE A 1 72 ? 10.656 -50.094 -10.914 1 92.81 72 PHE A C 1
ATOM 569 O O . PHE A 1 72 ? 11.789 -50.25 -10.469 1 92.81 72 PHE A O 1
ATOM 576 N N . ASP A 1 73 ? 9.742 -51.094 -11.031 1 89.62 73 ASP A N 1
ATOM 577 C CA . ASP A 1 73 ? 10.086 -52.406 -10.523 1 89.62 73 ASP A CA 1
ATOM 578 C C . ASP A 1 73 ? 9.172 -53.5 -11.133 1 89.62 73 ASP A C 1
ATOM 580 O O . ASP A 1 73 ? 8.172 -53.156 -11.773 1 89.62 73 ASP A O 1
ATOM 584 N N . THR A 1 74 ? 9.641 -54.75 -11.039 1 89.25 74 THR A N 1
ATOM 585 C CA . THR A 1 74 ? 8.867 -55.906 -11.5 1 89.25 74 THR A CA 1
ATOM 586 C C . THR A 1 74 ? 8.867 -57.031 -10.461 1 89.25 74 THR A C 1
ATOM 588 O O . THR A 1 74 ? 9.852 -57.188 -9.742 1 89.25 74 THR A O 1
ATOM 591 N N . CYS A 1 75 ? 7.738 -57.531 -10.312 1 83.38 75 CYS A N 1
ATOM 592 C CA . CYS A 1 75 ? 7.605 -58.688 -9.414 1 83.38 75 CYS A CA 1
ATOM 593 C C . CYS A 1 75 ? 6.887 -59.844 -10.102 1 83.38 75 CYS A C 1
ATOM 595 O O . CYS A 1 75 ? 5.918 -59.625 -10.836 1 83.38 75 CYS A O 1
ATOM 597 N N . GLN A 1 76 ? 7.469 -61 -9.969 1 82.62 76 GLN A N 1
ATOM 598 C CA . GLN A 1 76 ? 6.836 -62.219 -10.492 1 82.62 76 GLN A CA 1
ATOM 599 C C . GLN A 1 76 ? 6.531 -63.219 -9.375 1 82.62 76 GLN A C 1
ATOM 601 O O . GLN A 1 76 ? 7.375 -63.469 -8.516 1 82.62 76 GLN A O 1
ATOM 606 N N . ASN A 1 77 ? 5.309 -63.562 -9.289 1 78.75 77 ASN A N 1
ATOM 607 C CA . ASN A 1 77 ? 4.918 -64.625 -8.359 1 78.75 77 ASN A CA 1
ATOM 608 C C . ASN A 1 77 ? 4.07 -65.688 -9.047 1 78.75 77 ASN A C 1
ATOM 610 O O . ASN A 1 77 ? 3.914 -65.688 -10.266 1 78.75 77 ASN A O 1
ATOM 614 N N . VAL A 1 78 ? 3.578 -66.625 -8.25 1 79.19 78 VAL A N 1
ATOM 615 C CA . VAL A 1 78 ? 2.811 -67.75 -8.773 1 79.19 78 VAL A CA 1
ATOM 616 C C . VAL A 1 78 ? 1.517 -67.25 -9.406 1 79.19 78 VAL A C 1
ATOM 618 O O . VAL A 1 78 ? 1 -67.875 -10.344 1 79.19 78 VAL A O 1
ATOM 621 N N . GLU A 1 79 ? 1.136 -66.125 -8.969 1 78.38 79 GLU A N 1
ATOM 622 C CA . GLU A 1 79 ? -0.143 -65.625 -9.438 1 78.38 79 GLU A CA 1
ATOM 623 C C . GLU A 1 79 ? 0.018 -64.875 -10.75 1 78.38 79 GLU A C 1
ATOM 625 O O . GLU A 1 79 ? -0.938 -64.75 -11.516 1 78.38 79 GLU A O 1
ATOM 630 N N . GLY A 1 80 ? 1.224 -64.312 -10.906 1 85.19 80 GLY A N 1
ATOM 631 C CA . GLY A 1 80 ? 1.405 -63.625 -12.164 1 85.19 80 GLY A CA 1
ATOM 632 C C . GLY A 1 80 ? 2.562 -62.625 -12.133 1 85.19 80 GLY A C 1
ATOM 633 O O . GLY A 1 80 ? 3.459 -62.75 -11.297 1 85.19 80 GLY A O 1
ATOM 634 N N . THR A 1 81 ? 2.586 -61.781 -13.148 1 86.81 81 THR A N 1
ATOM 635 C CA . THR A 1 81 ? 3.629 -60.781 -13.312 1 86.81 81 THR A CA 1
ATOM 636 C C . THR A 1 81 ? 3.102 -59.375 -12.969 1 86.81 81 THR A C 1
ATOM 638 O O . THR A 1 81 ? 1.996 -59.031 -13.367 1 86.81 81 THR A O 1
ATOM 641 N N . TYR A 1 82 ? 3.867 -58.656 -12.148 1 88.81 82 TYR A N 1
ATOM 642 C CA . TYR A 1 82 ? 3.52 -57.312 -11.719 1 88.81 82 TYR A CA 1
ATOM 643 C C . TYR A 1 82 ? 4.555 -56.312 -12.203 1 88.81 82 TYR A C 1
ATOM 645 O O . TYR A 1 82 ? 5.754 -56.469 -11.961 1 88.81 82 TYR A O 1
ATOM 653 N N . LEU A 1 83 ? 4.074 -55.25 -12.891 1 91.75 83 LEU A N 1
ATOM 654 C CA . LEU A 1 83 ? 4.938 -54.156 -13.32 1 91.75 83 LEU A CA 1
ATOM 655 C C . LEU A 1 83 ? 4.582 -52.875 -12.586 1 91.75 83 LEU A C 1
ATOM 657 O O . LEU A 1 83 ? 3.434 -52.406 -12.633 1 91.75 83 LEU A O 1
ATOM 661 N N . ILE A 1 84 ? 5.535 -52.312 -11.867 1 92.62 84 ILE A N 1
ATOM 662 C CA . ILE A 1 84 ? 5.324 -51.094 -11.133 1 92.62 84 ILE A CA 1
ATOM 663 C C . ILE A 1 84 ? 5.879 -49.906 -11.938 1 92.62 84 ILE A C 1
ATOM 665 O O . ILE A 1 84 ? 7.055 -49.906 -12.305 1 92.62 84 ILE A O 1
ATOM 669 N N . THR A 1 85 ? 5.055 -48.938 -12.219 1 94.94 85 THR A N 1
ATOM 670 C CA . THR A 1 85 ? 5.438 -47.781 -13.008 1 94.94 85 THR A CA 1
ATOM 671 C C . THR A 1 85 ? 5.055 -46.469 -12.297 1 94.94 85 THR A C 1
ATOM 673 O O . THR A 1 85 ? 4.555 -46.5 -11.164 1 94.94 85 THR A O 1
ATOM 676 N N . GLU A 1 86 ? 5.422 -45.344 -12.906 1 95.38 86 GLU A N 1
ATOM 677 C CA . GLU A 1 86 ? 4.895 -44.094 -12.43 1 95.38 86 GLU A CA 1
ATOM 678 C C . GLU A 1 86 ? 3.367 -44.094 -12.414 1 95.38 86 GLU A C 1
ATOM 680 O O . GLU A 1 86 ? 2.738 -44.906 -13.094 1 95.38 86 GLU A O 1
ATOM 685 N N . SER A 1 87 ? 2.881 -43.312 -11.594 1 94.88 87 SER A N 1
ATOM 686 C CA . SER A 1 87 ? 1.426 -43.25 -11.492 1 94.88 87 SER A CA 1
ATOM 687 C C . SER A 1 87 ? 0.808 -42.719 -12.773 1 94.88 87 SER A C 1
ATOM 689 O O . SER A 1 87 ? 1.104 -41.594 -13.172 1 94.88 87 SER A O 1
ATOM 691 N N . VAL A 1 88 ? -0.063 -43.469 -13.422 1 95.56 88 VAL A N 1
ATOM 692 C CA . VAL A 1 88 ? -0.671 -43.031 -14.672 1 95.56 88 VAL A CA 1
ATOM 693 C C . VAL A 1 88 ? -2.107 -43.531 -14.75 1 95.56 88 VAL A C 1
ATOM 695 O O . VAL A 1 88 ? -2.514 -44.406 -13.961 1 95.56 88 VAL A O 1
ATOM 698 N N . ARG A 1 89 ? -2.795 -42.969 -15.672 1 94.44 89 ARG A N 1
ATOM 699 C CA . ARG A 1 89 ? -4.125 -43.438 -16.047 1 94.44 89 ARG A CA 1
ATOM 700 C C . ARG A 1 89 ? -4.211 -43.688 -17.547 1 94.44 89 ARG A C 1
ATOM 702 O O . ARG A 1 89 ? -3.604 -42.938 -18.344 1 94.44 89 ARG A O 1
ATOM 709 N N . PRO A 1 90 ? -4.98 -44.656 -17.875 1 94.75 90 PRO A N 1
ATOM 710 C CA . PRO A 1 90 ? -5.141 -44.875 -19.297 1 94.75 90 PRO A CA 1
ATOM 711 C C . PRO A 1 90 ? -5.789 -43.719 -20.031 1 94.75 90 PRO A C 1
ATOM 713 O O . PRO A 1 90 ? -6.715 -43.094 -19.5 1 94.75 90 PRO A O 1
ATOM 716 N N . LEU A 1 91 ? -5.332 -43.406 -21.203 1 96.38 91 LEU A N 1
ATOM 717 C CA . LEU A 1 91 ? -5.852 -42.281 -21.984 1 96.38 91 LEU A CA 1
ATOM 718 C C . LEU A 1 91 ? -7.344 -42.469 -22.25 1 96.38 91 LEU A C 1
ATOM 720 O O . LEU A 1 91 ? -8.109 -41.5 -22.188 1 96.38 91 LEU A O 1
ATOM 724 N N . GLU A 1 92 ? -7.773 -43.656 -22.469 1 92.75 92 GLU A N 1
ATOM 725 C CA . GLU A 1 92 ? -9.156 -43.938 -22.797 1 92.75 92 GLU A CA 1
ATOM 726 C C . GLU A 1 92 ? -10.109 -43.438 -21.719 1 92.75 92 GLU A C 1
ATOM 728 O O . GLU A 1 92 ? -11.242 -43.062 -22 1 92.75 92 GLU A O 1
ATOM 733 N N . LEU A 1 93 ? -9.617 -43.438 -20.562 1 92.19 93 LEU A N 1
ATOM 734 C CA . LEU A 1 93 ? -10.477 -43.094 -19.438 1 92.19 93 LEU A CA 1
ATOM 735 C C . LEU A 1 93 ? -10.5 -41.594 -19.203 1 92.19 93 LEU A C 1
ATOM 737 O O . LEU A 1 93 ? -11.438 -41.062 -18.594 1 92.19 93 LEU A O 1
ATOM 741 N N . VAL A 1 94 ? -9.516 -40.906 -19.719 1 94.62 94 VAL A N 1
ATOM 742 C CA . VAL A 1 94 ? -9.398 -39.531 -19.297 1 94.62 94 VAL A CA 1
ATOM 743 C C . VAL A 1 94 ? -9.531 -38.594 -20.5 1 94.62 94 VAL A C 1
ATOM 745 O O . VAL A 1 94 ? -9.656 -37.375 -20.359 1 94.62 94 VAL A O 1
ATOM 748 N N . ILE A 1 95 ? -9.586 -39.094 -21.672 1 95.31 95 ILE A N 1
ATOM 749 C CA . ILE A 1 95 ? -9.516 -38.281 -22.891 1 95.31 95 ILE A CA 1
ATOM 750 C C . ILE A 1 95 ? -10.656 -37.281 -22.922 1 95.31 95 ILE A C 1
ATOM 752 O O . ILE A 1 95 ? -10.469 -36.125 -23.375 1 95.31 95 ILE A O 1
ATOM 756 N N . ASP A 1 96 ? -11.781 -37.562 -22.391 1 93.19 96 ASP A N 1
ATOM 757 C CA . ASP A 1 96 ? -12.961 -36.719 -22.453 1 93.19 96 ASP A CA 1
ATOM 758 C C . ASP A 1 96 ? -12.836 -35.531 -21.484 1 93.19 96 ASP A C 1
ATOM 760 O O . ASP A 1 96 ? -13.562 -34.531 -21.609 1 93.19 96 ASP A O 1
ATOM 764 N N . THR A 1 97 ? -11.953 -35.594 -20.594 1 92.75 97 THR A N 1
ATOM 765 C CA . THR A 1 97 ? -11.781 -34.531 -19.609 1 92.75 97 THR A CA 1
ATOM 766 C C . THR A 1 97 ? -10.656 -33.562 -20.016 1 92.75 97 THR A C 1
ATOM 768 O O . THR A 1 97 ? -10.469 -32.531 -19.406 1 92.75 97 THR A O 1
ATOM 771 N N . LEU A 1 98 ? -9.938 -33.938 -21.031 1 94.62 98 LEU A N 1
ATOM 772 C CA . LEU A 1 98 ? -8.781 -33.156 -21.438 1 94.62 98 LEU A CA 1
ATOM 773 C C . LEU A 1 98 ? -9.188 -32 -22.375 1 94.62 98 LEU A C 1
ATOM 775 O O . LEU A 1 98 ? -10.125 -32.156 -23.156 1 94.62 98 LEU A O 1
ATOM 779 N N . THR A 1 99 ? -8.523 -30.875 -22.266 1 92.5 99 THR A N 1
ATOM 780 C CA . THR A 1 99 ? -8.711 -29.766 -23.188 1 92.5 99 THR A CA 1
ATOM 781 C C . THR A 1 99 ? -8.023 -30.047 -24.516 1 92.5 99 THR A C 1
ATOM 783 O O . THR A 1 99 ? -7.188 -30.938 -24.609 1 92.5 99 THR A O 1
ATOM 786 N N . SER A 1 100 ? -8.375 -29.234 -25.531 1 92.94 100 SER A N 1
ATOM 787 C CA . SER A 1 100 ? -7.746 -29.344 -26.828 1 92.94 100 SER A CA 1
ATOM 788 C C . SER A 1 100 ? -6.238 -29.141 -26.734 1 92.94 100 SER A C 1
ATOM 790 O O . SER A 1 100 ? -5.465 -29.844 -27.391 1 92.94 100 SER A O 1
ATOM 792 N N . ALA A 1 101 ? -5.855 -28.25 -25.922 1 93.06 101 ALA A N 1
ATOM 793 C CA . ALA A 1 101 ? -4.434 -27.953 -25.75 1 93.06 101 ALA A CA 1
ATOM 794 C C . ALA A 1 101 ? -3.697 -29.141 -25.141 1 93.06 101 ALA A C 1
ATOM 796 O O . ALA A 1 101 ? -2.598 -29.484 -25.578 1 93.06 101 ALA A O 1
ATOM 797 N N . GLU A 1 102 ? -4.309 -29.766 -24.219 1 95.5 102 GLU A N 1
ATOM 798 C CA . GLU A 1 102 ? -3.705 -30.938 -23.594 1 95.5 102 GLU A CA 1
ATOM 799 C C . GLU A 1 102 ? -3.594 -32.094 -24.578 1 95.5 102 GLU A C 1
ATOM 801 O O . GLU A 1 102 ? -2.598 -32.812 -24.578 1 95.5 102 GLU A O 1
ATOM 806 N N . ILE A 1 103 ? -4.613 -32.25 -25.297 1 96.38 103 ILE A N 1
ATOM 807 C CA . ILE A 1 103 ? -4.621 -33.312 -26.281 1 96.38 103 ILE A CA 1
ATOM 808 C C . ILE A 1 103 ? -3.535 -33.094 -27.328 1 96.38 103 ILE A C 1
ATOM 810 O O . ILE A 1 103 ? -2.807 -34 -27.703 1 96.38 103 ILE A O 1
ATOM 814 N N . CYS A 1 104 ? -3.422 -31.906 -27.797 1 95 104 CYS A N 1
ATOM 815 C CA . CYS A 1 104 ? -2.357 -31.547 -28.719 1 95 104 CYS A CA 1
ATOM 816 C C . CYS A 1 104 ? -0.987 -31.844 -28.125 1 95 104 CYS A C 1
ATOM 818 O O . CYS A 1 104 ? -0.13 -32.438 -28.797 1 95 104 CYS A O 1
ATOM 820 N N . ALA A 1 105 ? -0.855 -31.469 -26.922 1 96.25 105 ALA A N 1
ATOM 821 C CA . ALA A 1 105 ? 0.4 -31.734 -26.219 1 96.25 105 ALA A CA 1
ATOM 822 C C . ALA A 1 105 ? 0.636 -33.25 -26.078 1 96.25 105 ALA A C 1
ATOM 824 O O . ALA A 1 105 ? 1.772 -33.719 -26.188 1 96.25 105 ALA A O 1
ATOM 825 N N . GLY A 1 106 ? -0.389 -33.938 -25.812 1 97.81 106 GLY A N 1
ATOM 826 C CA . GLY A 1 106 ? -0.298 -35.375 -25.719 1 97.81 106 GLY A CA 1
ATOM 827 C C . GLY A 1 106 ? 0.168 -36.031 -27 1 97.81 106 GLY A C 1
ATOM 828 O O . GLY A 1 106 ? 1.047 -36.906 -26.984 1 97.81 106 GLY A O 1
ATOM 829 N N . MET A 1 107 ? -0.413 -35.625 -28.094 1 97.44 107 MET A N 1
ATOM 830 C CA . MET A 1 107 ? 0.01 -36.125 -29.391 1 97.44 107 MET A CA 1
ATOM 831 C C . MET A 1 107 ? 1.486 -35.844 -29.641 1 97.44 107 MET A C 1
ATOM 833 O O . MET A 1 107 ? 2.215 -36.688 -30.156 1 97.44 107 MET A O 1
ATOM 837 N N . PHE A 1 108 ? 1.831 -34.688 -29.281 1 97.5 108 PHE A N 1
ATOM 838 C CA . PHE A 1 108 ? 3.232 -34.281 -29.391 1 97.5 108 PHE A CA 1
ATOM 839 C C . PHE A 1 108 ? 4.125 -35.25 -28.641 1 97.5 108 PHE A C 1
ATOM 841 O O . PHE A 1 108 ? 5.156 -35.688 -29.156 1 97.5 108 PHE A O 1
ATOM 848 N N . ASN A 1 109 ? 3.725 -35.625 -27.438 1 97.94 109 ASN A N 1
ATOM 849 C CA . ASN A 1 109 ? 4.477 -36.562 -26.641 1 97.94 109 ASN A CA 1
ATOM 850 C C . ASN A 1 109 ? 4.594 -37.938 -27.328 1 97.94 109 ASN A C 1
ATOM 852 O O . ASN A 1 109 ? 5.66 -38.531 -27.328 1 97.94 109 ASN A O 1
ATOM 856 N N . VAL A 1 110 ? 3.525 -38.375 -27.875 1 98.56 110 VAL A N 1
ATOM 857 C CA . VAL A 1 110 ? 3.51 -39.656 -28.531 1 98.56 110 VAL A CA 1
ATOM 858 C C . VAL A 1 110 ? 4.461 -39.656 -29.734 1 98.56 110 VAL A C 1
ATOM 860 O O . VAL A 1 110 ? 5.207 -40.594 -29.953 1 98.56 110 VAL A O 1
ATOM 863 N N . ILE A 1 111 ? 4.414 -38.562 -30.516 1 98.38 111 ILE A N 1
ATOM 864 C CA . ILE A 1 111 ? 5.309 -38.438 -31.672 1 98.38 111 ILE A CA 1
ATOM 865 C C . ILE A 1 111 ? 6.758 -38.469 -31.188 1 98.38 111 ILE A C 1
ATOM 867 O O . ILE A 1 111 ? 7.602 -39.125 -31.797 1 98.38 111 ILE A O 1
ATOM 871 N N . GLU A 1 112 ? 7.012 -37.812 -30.141 1 97.25 112 GLU A N 1
ATOM 872 C CA . GLU A 1 112 ? 8.359 -37.812 -29.562 1 97.25 112 GLU A CA 1
ATOM 873 C C . GLU A 1 112 ? 8.789 -39.219 -29.172 1 97.25 112 GLU A C 1
ATOM 875 O O . GLU A 1 112 ? 9.906 -39.625 -29.469 1 97.25 112 GLU A O 1
ATOM 880 N N . ALA A 1 113 ? 7.953 -39.906 -28.5 1 98.25 113 ALA A N 1
ATOM 881 C CA . ALA A 1 113 ? 8.25 -41.281 -28.047 1 98.25 113 ALA A CA 1
ATOM 882 C C . ALA A 1 113 ? 8.523 -42.188 -29.234 1 98.25 113 ALA A C 1
ATOM 884 O O . ALA A 1 113 ? 9.516 -42.938 -29.234 1 98.25 113 ALA A O 1
ATOM 885 N N . LEU A 1 114 ? 7.66 -42.094 -30.203 1 98.56 114 LEU A N 1
ATOM 886 C CA . LEU A 1 114 ? 7.809 -42.969 -31.375 1 98.56 114 LEU A CA 1
ATOM 887 C C . LEU A 1 114 ? 9.062 -42.594 -32.156 1 98.56 114 LEU A C 1
ATOM 889 O O . LEU A 1 114 ? 9.758 -43.469 -32.688 1 98.56 114 LEU A O 1
ATOM 893 N N . SER A 1 115 ? 9.328 -41.312 -32.281 1 97.5 115 SER A N 1
ATOM 894 C CA . SER A 1 115 ? 10.547 -40.875 -32.969 1 97.5 115 SER A CA 1
ATOM 895 C C . SER A 1 115 ? 11.789 -41.438 -32.25 1 97.5 115 SER A C 1
ATOM 897 O O . SER A 1 115 ? 12.75 -41.844 -32.906 1 97.5 115 SER A O 1
ATOM 899 N N . PHE A 1 116 ? 11.812 -41.406 -30.922 1 96.44 116 PHE A N 1
ATOM 900 C CA . PHE A 1 116 ? 12.898 -41.969 -30.125 1 96.44 116 PHE A CA 1
ATOM 901 C C . PHE A 1 116 ? 13.062 -43.469 -30.406 1 96.44 116 PHE A C 1
ATOM 903 O O . PHE A 1 116 ? 14.172 -43.938 -30.656 1 96.44 116 PHE A O 1
ATOM 910 N N . LEU A 1 117 ? 11.93 -44.219 -30.422 1 97.5 117 LEU A N 1
ATOM 911 C CA . LEU A 1 117 ? 11.961 -45.656 -30.672 1 97.5 117 LEU A CA 1
ATOM 912 C C . LEU A 1 117 ? 12.531 -45.938 -32.062 1 97.5 117 LEU A C 1
ATOM 914 O O . LEU A 1 117 ? 13.359 -46.844 -32.219 1 97.5 117 LEU A O 1
ATOM 918 N N . HIS A 1 118 ? 12.195 -45.188 -33.031 1 97.38 118 HIS A N 1
ATOM 919 C CA . HIS A 1 118 ? 12.578 -45.438 -34.406 1 97.38 118 HIS A CA 1
ATOM 920 C C . HIS A 1 118 ? 14.016 -45 -34.656 1 97.38 118 HIS A C 1
ATOM 922 O O . HIS A 1 118 ? 14.812 -45.781 -35.188 1 97.38 118 HIS A O 1
ATOM 928 N N . GLU A 1 119 ? 14.297 -43.781 -34.281 1 94.25 119 GLU A N 1
ATOM 929 C CA . GLU A 1 119 ? 15.562 -43.188 -34.656 1 94.25 119 GLU A CA 1
ATOM 930 C C . GLU A 1 119 ? 16.703 -43.656 -33.75 1 94.25 119 GLU A C 1
ATOM 932 O O . GLU A 1 119 ? 17.812 -43.906 -34.219 1 94.25 119 GLU A O 1
ATOM 937 N N . ARG A 1 120 ? 16.422 -43.781 -32.531 1 92.75 120 ARG A N 1
ATOM 938 C CA . ARG A 1 120 ? 17.469 -44.156 -31.578 1 92.75 120 ARG A CA 1
ATOM 939 C C . ARG A 1 120 ? 17.438 -45.656 -31.297 1 92.75 120 ARG A C 1
ATOM 941 O O . ARG A 1 120 ? 18.484 -46.281 -31.172 1 92.75 120 ARG A O 1
ATOM 948 N N . GLY A 1 121 ? 16.328 -46.219 -31.297 1 92.94 121 GLY A N 1
ATOM 949 C CA . GLY A 1 121 ? 16.203 -47.594 -30.922 1 92.94 121 GLY A CA 1
ATOM 950 C C . GLY A 1 121 ? 16.156 -48.531 -32.125 1 92.94 121 GLY A C 1
ATOM 951 O O . GLY A 1 121 ? 16.484 -49.719 -32 1 92.94 121 GLY A O 1
ATOM 952 N N . GLY A 1 122 ? 15.68 -48.031 -33.219 1 94.75 122 GLY A N 1
ATOM 953 C CA . GLY A 1 122 ? 15.492 -48.906 -34.375 1 94.75 122 GLY A CA 1
ATOM 954 C C . GLY A 1 122 ? 14.43 -49.969 -34.156 1 94.75 122 GLY A C 1
ATOM 955 O O . GLY A 1 122 ? 14.594 -51.125 -34.594 1 94.75 122 GLY A O 1
ATOM 956 N N . VAL A 1 123 ? 13.469 -49.562 -33.438 1 96.62 123 VAL A N 1
ATOM 957 C CA . VAL A 1 123 ? 12.422 -50.5 -33.094 1 96.62 123 VAL A CA 1
ATOM 958 C C . VAL A 1 123 ? 11.062 -49.969 -33.562 1 96.62 123 VAL A C 1
ATOM 960 O O . VAL A 1 123 ? 10.883 -48.781 -33.688 1 96.62 123 VAL A O 1
ATOM 963 N N . CYS A 1 124 ? 10.125 -50.906 -33.812 1 96.88 124 CYS A N 1
ATOM 964 C CA . CYS A 1 124 ? 8.734 -50.594 -34.125 1 96.88 124 CYS A CA 1
ATOM 965 C C . CYS A 1 124 ? 7.816 -51.031 -33 1 96.88 124 CYS A C 1
ATOM 967 O O . CYS A 1 124 ? 7.961 -52.156 -32.469 1 96.88 124 CYS A O 1
ATOM 969 N N . HIS A 1 125 ? 6.941 -50.219 -32.562 1 97.38 125 HIS A N 1
ATOM 970 C CA . HIS A 1 125 ? 6.02 -50.469 -31.453 1 97.38 125 HIS A CA 1
ATOM 971 C C . HIS A 1 125 ? 4.996 -51.531 -31.844 1 97.38 125 HIS A C 1
ATOM 973 O O . HIS A 1 125 ? 4.715 -52.469 -31.062 1 97.38 125 HIS A O 1
ATOM 979 N N . ASN A 1 126 ? 4.406 -51.375 -33.031 1 96.19 126 ASN A N 1
ATOM 980 C CA . ASN A 1 126 ? 3.52 -52.344 -33.688 1 96.19 126 ASN A CA 1
ATOM 981 C C . ASN A 1 126 ? 2.154 -52.406 -33 1 96.19 126 ASN A C 1
ATOM 983 O O . ASN A 1 126 ? 1.356 -53.312 -33.281 1 96.19 126 ASN A O 1
ATOM 987 N N . ASN A 1 127 ? 1.841 -51.531 -32.094 1 94.81 127 ASN A N 1
ATOM 988 C CA . ASN A 1 127 ? 0.525 -51.469 -31.469 1 94.81 127 ASN A CA 1
ATOM 989 C C . ASN A 1 127 ? 0.23 -50.062 -30.922 1 94.81 127 ASN A C 1
ATOM 991 O O . ASN A 1 127 ? -0.198 -49.938 -29.781 1 94.81 127 ASN A O 1
ATOM 995 N N . VAL A 1 128 ? 0.494 -49.062 -31.703 1 97.38 128 VAL A N 1
ATOM 996 C CA . VAL A 1 128 ? 0.158 -47.688 -31.328 1 97.38 128 VAL A CA 1
ATOM 997 C C . VAL A 1 128 ? -1.352 -47.5 -31.438 1 97.38 128 VAL A C 1
ATOM 999 O O . VAL A 1 128 ? -1.937 -47.656 -32.5 1 97.38 128 VAL A O 1
ATOM 1002 N N . CYS A 1 129 ? -1.948 -47.312 -30.359 1 95.81 129 CYS A N 1
ATOM 1003 C CA . CYS A 1 129 ? -3.381 -47.031 -30.266 1 95.81 129 CYS A CA 1
ATOM 1004 C C . CYS A 1 129 ? -3.723 -46.344 -28.953 1 95.81 129 CYS A C 1
ATOM 1006 O O . CYS A 1 129 ? -2.83 -46.031 -28.156 1 95.81 129 CYS A O 1
ATOM 1008 N N . MET A 1 130 ? -4.93 -46.125 -28.703 1 94.5 130 MET A N 1
ATOM 1009 C CA . MET A 1 130 ? -5.34 -45.375 -27.516 1 94.5 130 MET A CA 1
ATOM 1010 C C . MET A 1 130 ? -5.02 -46.156 -26.25 1 94.5 130 MET A C 1
ATOM 1012 O O . MET A 1 130 ? -4.648 -45.594 -25.219 1 94.5 130 MET A O 1
ATOM 1016 N N . SER A 1 131 ? -5.109 -47.438 -26.312 1 92.75 131 SER A N 1
ATOM 1017 C CA . SER A 1 131 ? -4.934 -48.281 -25.141 1 92.75 131 SER A CA 1
ATOM 1018 C C . SER A 1 131 ? -3.463 -48.406 -24.75 1 92.75 131 SER A C 1
ATOM 1020 O O . SER A 1 131 ? -3.139 -48.844 -23.656 1 92.75 131 SER A O 1
ATOM 1022 N N . SER A 1 132 ? -2.561 -48 -25.609 1 95.69 132 SER A N 1
ATOM 1023 C CA . SER A 1 132 ? -1.135 -48.062 -25.312 1 95.69 132 SER A CA 1
ATOM 1024 C C . SER A 1 132 ? -0.621 -46.719 -24.781 1 95.69 132 SER A C 1
ATOM 1026 O O . SER A 1 132 ? 0.583 -46.562 -24.578 1 95.69 132 SER A O 1
ATOM 1028 N N . ILE A 1 133 ? -1.51 -45.781 -24.609 1 97.38 133 ILE A N 1
ATOM 1029 C CA . ILE A 1 133 ? -1.129 -44.438 -24.141 1 97.38 133 ILE A CA 1
ATOM 1030 C C . ILE A 1 133 ? -1.691 -44.219 -22.734 1 97.38 133 ILE A C 1
ATOM 1032 O O . ILE A 1 133 ? -2.85 -44.531 -22.469 1 97.38 133 ILE A O 1
ATOM 1036 N N . TYR A 1 134 ? -0.808 -43.656 -21.891 1 96.81 134 TYR A N 1
ATOM 1037 C CA . TYR A 1 134 ? -1.175 -43.375 -20.516 1 96.81 134 TYR A CA 1
ATOM 1038 C C . TYR A 1 134 ? -0.909 -41.906 -20.188 1 96.81 134 TYR A C 1
ATOM 1040 O O . TYR A 1 134 ? -0.076 -41.25 -20.828 1 96.81 134 TYR A O 1
ATOM 1048 N N . VAL A 1 135 ? -1.684 -41.438 -19.234 1 97.06 135 VAL A N 1
ATOM 1049 C CA . VAL A 1 135 ? -1.554 -40.031 -18.875 1 97.06 135 VAL A CA 1
ATOM 1050 C C . VAL A 1 135 ? -1.052 -39.906 -17.438 1 97.06 135 VAL A C 1
ATOM 1052 O O . VAL A 1 135 ? -1.648 -40.469 -16.516 1 97.06 135 VAL A O 1
ATOM 1055 N N . SER A 1 136 ? 0.002 -39.188 -17.312 1 95.31 136 SER A N 1
ATOM 1056 C CA . SER A 1 136 ? 0.581 -38.969 -15.984 1 95.31 136 SER A CA 1
ATOM 1057 C C . SER A 1 136 ? -0.13 -37.844 -15.234 1 95.31 136 SER A C 1
ATOM 1059 O O . SER A 1 136 ? -1.001 -37.188 -15.797 1 95.31 136 SER A O 1
ATOM 1061 N N . GLY A 1 137 ? 0.252 -37.625 -13.984 1 90.56 137 GLY A N 1
ATOM 1062 C CA . GLY A 1 137 ? -0.374 -36.625 -13.117 1 90.56 137 GLY A CA 1
ATOM 1063 C C . GLY A 1 137 ? -0.208 -35.219 -13.617 1 90.56 137 GLY A C 1
ATOM 1064 O O . GLY A 1 137 ? -1.058 -34.344 -13.359 1 90.56 137 GLY A O 1
ATOM 1065 N N . ASP A 1 138 ? 0.787 -35 -14.344 1 90.12 138 ASP A N 1
ATOM 1066 C CA . ASP A 1 138 ? 1.042 -33.656 -14.844 1 90.12 138 ASP A CA 1
ATOM 1067 C C . ASP A 1 138 ? 0.381 -33.438 -16.203 1 90.12 138 ASP A C 1
ATOM 1069 O O . ASP A 1 138 ? 0.575 -32.375 -16.828 1 90.12 138 ASP A O 1
ATOM 1073 N N . GLY A 1 139 ? -0.282 -34.469 -16.656 1 93.25 139 GLY A N 1
ATOM 1074 C CA . GLY A 1 139 ? -1.034 -34.344 -17.891 1 93.25 139 GLY A CA 1
ATOM 1075 C C . GLY A 1 139 ? -0.261 -34.812 -19.109 1 93.25 139 GLY A C 1
ATOM 1076 O O . GLY A 1 139 ? -0.812 -34.875 -20.219 1 93.25 139 GLY A O 1
ATOM 1077 N N . SER A 1 140 ? 0.953 -35.156 -18.938 1 96.06 140 SER A N 1
ATOM 1078 C CA . SER A 1 140 ? 1.768 -35.625 -20.047 1 96.06 140 SER A CA 1
ATOM 1079 C C . SER A 1 140 ? 1.396 -37.031 -20.453 1 96.06 140 SER A C 1
ATOM 1081 O O . SER A 1 140 ? 1.065 -37.875 -19.609 1 96.06 140 SER A O 1
ATOM 1083 N N . TRP A 1 141 ? 1.446 -37.25 -21.719 1 98.44 141 TRP A N 1
ATOM 1084 C CA . TRP A 1 141 ? 1.154 -38.594 -22.219 1 98.44 141 TRP A CA 1
ATOM 1085 C C . TRP A 1 141 ? 2.412 -39.469 -22.234 1 98.44 141 TRP A C 1
ATOM 1087 O O . TRP A 1 141 ? 3.5 -38.969 -22.547 1 98.44 141 TRP A O 1
ATOM 1097 N N . ARG A 1 142 ? 2.221 -40.688 -21.844 1 98.12 142 ARG A N 1
ATOM 1098 C CA . ARG A 1 142 ? 3.277 -41.688 -21.828 1 98.12 142 ARG A CA 1
ATOM 1099 C C . ARG A 1 142 ? 2.939 -42.844 -22.766 1 98.12 142 ARG A C 1
ATOM 1101 O O . ARG A 1 142 ? 1.826 -43.375 -22.719 1 98.12 142 ARG A O 1
ATOM 1108 N N . LEU A 1 143 ? 3.914 -43.156 -23.578 1 98.44 143 LEU A N 1
ATOM 1109 C CA . LEU A 1 143 ? 3.727 -44.312 -24.453 1 98.44 143 LEU A CA 1
ATOM 1110 C C . LEU A 1 143 ? 4.062 -45.594 -23.703 1 98.44 143 LEU A C 1
ATOM 1112 O O . LEU A 1 143 ? 5.117 -45.719 -23.078 1 98.44 143 LEU A O 1
ATOM 1116 N N . GLY A 1 144 ? 3.184 -46.531 -23.656 1 96.25 144 GLY A N 1
ATOM 1117 C CA . GLY A 1 144 ? 3.363 -47.875 -23.141 1 96.25 144 GLY A CA 1
ATOM 1118 C C . GLY A 1 144 ? 2.93 -48.938 -24.109 1 96.25 144 GLY A C 1
ATOM 1119 O O . GLY A 1 144 ? 3.078 -48.812 -25.328 1 96.25 144 GLY A O 1
ATOM 1120 N N . GLY A 1 145 ? 2.592 -50.125 -23.625 1 93.38 145 GLY A N 1
ATOM 1121 C CA . GLY A 1 145 ? 2.096 -51.219 -24.469 1 93.38 145 GLY A CA 1
ATOM 1122 C C . GLY A 1 145 ? 3.164 -51.812 -25.375 1 93.38 145 GLY A C 1
ATOM 1123 O O . GLY A 1 145 ? 2.973 -51.906 -26.578 1 93.38 145 GLY A O 1
ATOM 1124 N N . PHE A 1 146 ? 4.188 -52.281 -24.859 1 95.12 146 PHE A N 1
ATOM 1125 C CA . PHE A 1 146 ? 5.348 -52.719 -25.625 1 95.12 146 PHE A CA 1
ATOM 1126 C C . PHE A 1 146 ? 5.316 -54.219 -25.859 1 95.12 146 PHE A C 1
ATOM 1128 O O . PHE A 1 146 ? 6.359 -54.844 -26.078 1 95.12 146 PHE A O 1
ATOM 1135 N N . GLU A 1 147 ? 4.199 -54.844 -25.859 1 92.62 147 GLU A N 1
ATOM 1136 C CA . GLU A 1 147 ? 4.043 -56.281 -26 1 92.62 147 GLU A CA 1
ATOM 1137 C C . GLU A 1 147 ? 4.57 -56.75 -27.344 1 92.62 147 GLU A C 1
ATOM 1139 O O . GLU A 1 147 ? 5.109 -57.875 -27.453 1 92.62 147 GLU A O 1
ATOM 1144 N N . HIS A 1 148 ? 4.402 -55.906 -28.328 1 93.88 148 HIS A N 1
ATOM 1145 C CA . HIS A 1 148 ? 4.691 -56.375 -29.688 1 93.88 148 HIS A CA 1
ATOM 1146 C C . HIS A 1 148 ? 5.887 -55.625 -30.281 1 93.88 148 HIS A C 1
ATOM 1148 O O . HIS A 1 148 ? 6.133 -55.688 -31.484 1 93.88 148 HIS A O 1
ATOM 1154 N N . LEU A 1 149 ? 6.539 -54.938 -29.438 1 96.06 149 LEU A N 1
ATOM 1155 C CA . LEU A 1 149 ? 7.703 -54.156 -29.859 1 96.06 149 LEU A CA 1
ATOM 1156 C C . LEU A 1 149 ? 8.797 -55.062 -30.391 1 96.06 149 LEU A C 1
ATOM 1158 O O . LEU A 1 149 ? 9.07 -56.125 -29.812 1 96.06 149 LEU A O 1
ATOM 1162 N N . CYS A 1 150 ? 9.406 -54.719 -31.531 1 94.56 150 CYS A N 1
ATOM 1163 C CA . CYS A 1 150 ? 10.508 -55.5 -32.062 1 94.56 150 CYS A CA 1
ATOM 1164 C C . CYS A 1 150 ? 11.445 -54.625 -32.875 1 94.56 150 CYS A C 1
ATOM 1166 O O . CYS A 1 150 ? 11.055 -53.562 -33.344 1 94.56 150 CYS A O 1
ATOM 1168 N N . LYS A 1 151 ? 12.625 -55.094 -33.062 1 95.31 151 LYS A N 1
ATOM 1169 C CA . LYS A 1 151 ? 13.594 -54.406 -33.906 1 95.31 151 LYS A CA 1
ATOM 1170 C C . LYS A 1 151 ? 13.18 -54.438 -35.375 1 95.31 151 LYS A C 1
ATOM 1172 O O . LYS A 1 151 ? 12.562 -55.406 -35.844 1 95.31 151 LYS A O 1
ATOM 1177 N N . PHE A 1 152 ? 13.547 -53.406 -36.062 1 94.62 152 PHE A N 1
ATOM 1178 C CA . PHE A 1 152 ? 13.25 -53.344 -37.5 1 94.62 152 PHE A CA 1
ATOM 1179 C C . PHE A 1 152 ? 13.719 -54.594 -38.188 1 94.62 152 PHE A C 1
ATOM 1181 O O . PHE A 1 152 ? 13 -55.156 -39.031 1 94.62 152 PHE A O 1
ATOM 1188 N N . GLU A 1 153 ? 14.852 -55.125 -37.781 1 92.81 153 GLU A N 1
ATOM 1189 C CA . GLU A 1 153 ? 15.508 -56.25 -38.438 1 92.81 153 GLU A CA 1
ATOM 1190 C C . GLU A 1 153 ? 14.805 -57.562 -38.094 1 92.81 153 GLU A C 1
ATOM 1192 O O . GLU A 1 153 ? 14.914 -58.562 -38.844 1 92.81 153 GLU A O 1
ATOM 1197 N N . GLN A 1 154 ? 14.117 -57.531 -37.062 1 91.69 154 GLN A N 1
ATOM 1198 C CA . GLN A 1 154 ? 13.516 -58.781 -36.594 1 91.69 154 GLN A CA 1
ATOM 1199 C C . GLN A 1 154 ? 12.055 -58.875 -37 1 91.69 154 GLN A C 1
ATOM 1201 O O . GLN A 1 154 ? 11.406 -59.906 -36.781 1 91.69 154 GLN A O 1
ATOM 1206 N N . ALA A 1 155 ? 11.586 -57.875 -37.594 1 92.44 155 ALA A N 1
ATOM 1207 C CA . ALA A 1 155 ? 10.195 -57.906 -38.062 1 92.44 155 ALA A CA 1
ATOM 1208 C C . ALA A 1 155 ? 9.984 -58.938 -39.156 1 92.44 155 ALA A C 1
ATOM 1210 O O . ALA A 1 155 ? 10.727 -58.969 -40.156 1 92.44 155 ALA A O 1
ATOM 1211 N N . SER A 1 156 ? 9.031 -59.812 -39 1 93.06 156 SER A N 1
ATOM 1212 C CA . SER A 1 156 ? 8.648 -60.844 -39.969 1 93.06 156 SER A CA 1
ATOM 1213 C C . SER A 1 156 ? 7.141 -61.031 -40 1 93.06 156 SER A C 1
ATOM 1215 O O . SER A 1 156 ? 6.441 -60.719 -39.062 1 93.06 156 SER A O 1
ATOM 1217 N N . PRO A 1 157 ? 6.668 -61.531 -41.156 1 92.56 157 PRO A N 1
ATOM 1218 C CA . PRO A 1 157 ? 5.23 -61.812 -41.219 1 92.56 157 PRO A CA 1
ATOM 1219 C C . PRO A 1 157 ? 4.777 -62.781 -40.125 1 92.56 157 PRO A C 1
ATOM 1221 O O . PRO A 1 157 ? 3.695 -62.594 -39.562 1 92.56 157 PRO A O 1
ATOM 1224 N N . GLU A 1 158 ? 5.645 -63.688 -39.844 1 92.12 158 GLU A N 1
ATOM 1225 C CA . GLU A 1 158 ? 5.309 -64.688 -38.844 1 92.12 158 GLU A CA 1
ATOM 1226 C C . GLU A 1 158 ? 5.184 -64.062 -37.469 1 92.12 158 GLU A C 1
ATOM 1228 O O . GLU A 1 158 ? 4.246 -64.312 -36.719 1 92.12 158 GLU A O 1
ATOM 1233 N N . TYR A 1 159 ? 6.105 -63.25 -37.188 1 91.94 159 TYR A N 1
ATOM 1234 C CA . TYR A 1 159 ? 6.098 -62.562 -35.906 1 91.94 159 TYR A CA 1
ATOM 1235 C C . TYR A 1 159 ? 4.848 -61.688 -35.781 1 91.94 159 TYR A C 1
ATOM 1237 O O . TYR A 1 159 ? 4.164 -61.75 -34.75 1 91.94 159 TYR A O 1
ATOM 1245 N N . LEU A 1 160 ? 4.523 -60.938 -36.719 1 92 160 LEU A N 1
ATOM 1246 C CA . LEU A 1 160 ? 3.41 -59.969 -36.688 1 92 160 LEU A CA 1
ATOM 1247 C C . LEU A 1 160 ? 2.074 -60.719 -36.688 1 92 160 LEU A C 1
ATOM 1249 O O . LEU A 1 160 ? 1.134 -60.281 -36 1 92 160 LEU A O 1
ATOM 1253 N N . ASP A 1 161 ? 2.061 -61.812 -37.312 1 90.38 161 ASP A N 1
ATOM 1254 C CA . ASP A 1 161 ? 0.825 -62.594 -37.375 1 90.38 161 ASP A CA 1
ATOM 1255 C C . ASP A 1 161 ? 0.532 -63.281 -36.062 1 90.38 161 ASP A C 1
ATOM 1257 O O . ASP A 1 161 ? -0.63 -63.406 -35.656 1 90.38 161 ASP A O 1
ATOM 1261 N N . LYS A 1 162 ? 1.555 -63.688 -35.438 1 86.94 162 LYS A N 1
ATOM 1262 C CA . LYS A 1 162 ? 1.403 -64.375 -34.188 1 86.94 162 LYS A CA 1
ATOM 1263 C C . LYS A 1 162 ? 0.726 -63.531 -33.125 1 86.94 162 LYS A C 1
ATOM 1265 O O . LYS A 1 162 ? -0.08 -64 -32.344 1 86.94 162 LYS A O 1
ATOM 1270 N N . GLY A 1 163 ? 0.99 -62.281 -33.188 1 85.94 163 GLY A N 1
ATOM 1271 C CA . GLY A 1 163 ? 0.437 -61.375 -32.188 1 85.94 163 GLY A CA 1
ATOM 1272 C C . GLY A 1 163 ? -0.734 -60.562 -32.688 1 85.94 163 GLY A C 1
ATOM 1273 O O . GLY A 1 163 ? -1.277 -59.719 -31.953 1 85.94 163 GLY A O 1
ATOM 1274 N N . ARG A 1 164 ? -1.171 -60.781 -33.812 1 88.75 164 ARG A N 1
ATOM 1275 C CA . ARG A 1 164 ? -2.154 -59.906 -34.469 1 88.75 164 ARG A CA 1
ATOM 1276 C C . ARG A 1 164 ? -3.49 -59.938 -33.75 1 88.75 164 ARG A C 1
ATOM 1278 O O . ARG A 1 164 ? -4.18 -58.938 -33.656 1 88.75 164 ARG A O 1
ATOM 1285 N N . HIS A 1 165 ? -3.824 -61.062 -33.125 1 86.12 165 HIS A N 1
ATOM 1286 C CA . HIS A 1 165 ? -5.109 -61.219 -32.438 1 86.12 165 HIS A CA 1
ATOM 1287 C C . HIS A 1 165 ? -5.152 -60.438 -31.141 1 86.12 165 HIS A C 1
ATOM 1289 O O . HIS A 1 165 ? -6.234 -60.156 -30.609 1 86.12 165 HIS A O 1
ATOM 1295 N N . LEU A 1 166 ? -4.07 -60 -30.688 1 87.06 166 LEU A N 1
ATOM 1296 C CA . LEU A 1 166 ? -3.988 -59.219 -29.453 1 87.06 166 LEU A CA 1
ATOM 1297 C C . LEU A 1 166 ? -3.902 -57.719 -29.719 1 87.06 166 LEU A C 1
ATOM 1299 O O . LEU A 1 166 ? -3.992 -56.906 -28.797 1 87.06 166 LEU A O 1
ATOM 1303 N N . ARG A 1 167 ? -3.695 -57.375 -30.984 1 91.44 167 ARG A N 1
ATOM 1304 C CA . ARG A 1 167 ? -3.555 -56 -31.375 1 91.44 167 ARG A CA 1
ATOM 1305 C C . ARG A 1 167 ? -4.891 -55.406 -31.844 1 91.44 167 ARG A C 1
ATOM 1307 O O . ARG A 1 167 ? -5.812 -56.156 -32.188 1 91.44 167 ARG A O 1
ATOM 1314 N N . ASN A 1 168 ? -5.043 -54.156 -31.719 1 90.75 168 ASN A N 1
ATOM 1315 C CA . ASN A 1 168 ? -6.273 -53.5 -32.156 1 90.75 168 ASN A CA 1
ATOM 1316 C C . ASN A 1 168 ? -6.391 -53.469 -33.688 1 90.75 168 ASN A C 1
ATOM 1318 O O . ASN A 1 168 ? -5.605 -52.781 -34.344 1 90.75 168 ASN A O 1
ATOM 1322 N N . PRO A 1 169 ? -7.387 -54.062 -34.156 1 92.69 169 PRO A N 1
ATOM 1323 C CA . PRO A 1 169 ? -7.508 -54.219 -35.625 1 92.69 169 PRO A CA 1
ATOM 1324 C C . PRO A 1 169 ? -7.723 -52.875 -36.344 1 92.69 169 PRO A C 1
ATOM 1326 O O . PRO A 1 169 ? -7.363 -52.719 -37.5 1 92.69 169 PRO A O 1
ATOM 1329 N N . GLN A 1 170 ? -8.266 -51.906 -35.656 1 93.44 170 GLN A N 1
ATOM 1330 C CA . GLN A 1 170 ? -8.555 -50.625 -36.25 1 93.44 170 GLN A CA 1
ATOM 1331 C C . GLN A 1 170 ? -7.27 -49.875 -36.625 1 93.44 170 GLN A C 1
ATOM 1333 O O . GLN A 1 170 ? -7.277 -49.031 -37.5 1 93.44 170 GLN A O 1
ATOM 1338 N N . TYR A 1 171 ? -6.164 -50.25 -36.031 1 96 171 TYR A N 1
ATOM 1339 C CA . TYR A 1 171 ? -4.93 -49.5 -36.188 1 96 171 TYR A CA 1
ATOM 1340 C C . TYR A 1 171 ? -3.953 -50.219 -37.094 1 96 171 TYR A C 1
ATOM 1342 O O . TYR A 1 171 ? -2.854 -49.75 -37.375 1 96 171 TYR A O 1
ATOM 1350 N N . LEU A 1 172 ? -4.34 -51.375 -37.625 1 95.5 172 LEU A N 1
ATOM 1351 C CA . LEU A 1 172 ? -3.463 -52.156 -38.5 1 95.5 172 LEU A CA 1
ATOM 1352 C C . LEU A 1 172 ? -3.393 -51.531 -39.875 1 95.5 172 LEU A C 1
ATOM 1354 O O . LEU A 1 172 ? -4.422 -51.188 -40.469 1 95.5 172 LEU A O 1
ATOM 1358 N N . PRO A 1 173 ? -2.252 -51.375 -40.406 1 95.56 173 PRO A N 1
ATOM 1359 C CA . PRO A 1 173 ? -2.137 -50.812 -41.75 1 95.56 173 PRO A CA 1
ATOM 1360 C C . PRO A 1 173 ? -2.691 -51.75 -42.812 1 95.56 173 PRO A C 1
ATOM 1362 O O . PRO A 1 173 ? -2.785 -52.969 -42.594 1 95.56 173 PRO A O 1
ATOM 1365 N N . PRO A 1 174 ? -3.029 -51.219 -43.938 1 94.75 174 PRO A N 1
ATOM 1366 C CA . PRO A 1 174 ? -3.65 -52.031 -45 1 94.75 174 PRO A CA 1
ATOM 1367 C C . PRO A 1 174 ? -2.736 -53.125 -45.5 1 94.75 174 PRO A C 1
ATOM 1369 O O . PRO A 1 174 ? -3.207 -54.219 -45.812 1 94.75 174 PRO A O 1
ATOM 1372 N N . GLU A 1 175 ? -1.406 -52.938 -45.594 1 93.12 175 GLU A N 1
ATOM 1373 C CA . GLU A 1 175 ? -0.495 -53.969 -46.094 1 93.12 175 GLU A CA 1
ATOM 1374 C C . GLU A 1 175 ? -0.477 -55.188 -45.188 1 93.12 175 GLU A C 1
ATOM 1376 O O . GLU A 1 175 ? -0.32 -56.312 -45.625 1 93.12 175 GLU A O 1
ATOM 1381 N N . GLU A 1 176 ? -0.641 -54.938 -43.938 1 92.38 176 GLU A N 1
ATOM 1382 C CA . GLU A 1 176 ? -0.689 -56.062 -42.969 1 92.38 176 GLU A CA 1
ATOM 1383 C C . GLU A 1 176 ? -2.031 -56.781 -43.062 1 92.38 176 GLU A C 1
ATOM 1385 O O . GLU A 1 176 ? -2.086 -58 -42.969 1 92.38 176 GLU A O 1
ATOM 1390 N N . LYS A 1 177 ? -3.061 -56.031 -43.125 1 91.44 177 LYS A N 1
ATOM 1391 C CA . LYS A 1 177 ? -4.391 -56.625 -43.219 1 91.44 177 LYS A CA 1
ATOM 1392 C C . LYS A 1 177 ? -4.5 -57.5 -44.469 1 91.44 177 LYS A C 1
ATOM 1394 O O . LYS A 1 177 ? -5.16 -58.531 -44.438 1 91.44 177 LYS A O 1
ATOM 1399 N N . GLU A 1 178 ? -3.828 -57.094 -45.531 1 91 178 GLU A N 1
ATOM 1400 C CA . GLU A 1 178 ? -3.895 -57.812 -46.812 1 91 178 GLU A CA 1
ATOM 1401 C C . GLU A 1 178 ? -2.818 -58.906 -46.875 1 91 178 GLU A C 1
ATOM 1403 O O . GLU A 1 178 ? -2.758 -59.656 -47.875 1 91 178 GLU A O 1
ATOM 1408 N N . GLY A 1 179 ? -1.926 -58.906 -45.938 1 88.25 179 GLY A N 1
ATOM 1409 C CA . GLY A 1 179 ? -0.866 -59.906 -45.938 1 88.25 179 GLY A CA 1
ATOM 1410 C C . GLY A 1 179 ? 0.304 -59.562 -46.812 1 88.25 179 GLY A C 1
ATOM 1411 O O . GLY A 1 179 ? 1.087 -60.438 -47.188 1 88.25 179 GLY A O 1
ATOM 1412 N N . LYS A 1 180 ? 0.37 -58.344 -47.281 1 88.12 180 LYS A N 1
ATOM 1413 C CA . LYS A 1 180 ? 1.453 -57.875 -48.125 1 88.12 180 LYS A CA 1
ATOM 1414 C C . LYS A 1 180 ? 2.457 -57.031 -47.344 1 88.12 180 LYS A C 1
ATOM 1416 O O . LYS A 1 180 ? 2.605 -55.844 -47.562 1 88.12 180 LYS A O 1
ATOM 1421 N N . TYR A 1 181 ? 3.26 -57.719 -46.625 1 87.25 181 TYR A N 1
ATOM 1422 C CA . TYR A 1 181 ? 4.152 -57.062 -45.656 1 87.25 181 TYR A CA 1
ATOM 1423 C C . TYR A 1 181 ? 5.336 -56.438 -46.375 1 87.25 181 TYR A C 1
ATOM 1425 O O . TYR A 1 181 ? 5.898 -57 -47.312 1 87.25 181 TYR A O 1
ATOM 1433 N N . VAL A 1 182 ? 5.531 -55.219 -46.094 1 84.44 182 VAL A N 1
ATOM 1434 C CA . VAL A 1 182 ? 6.758 -54.531 -46.469 1 84.44 182 VAL A CA 1
ATOM 1435 C C . VAL A 1 182 ? 7.645 -54.344 -45.25 1 84.44 182 VAL A C 1
ATOM 1437 O O . VAL A 1 182 ? 7.422 -53.406 -44.469 1 84.44 182 VAL A O 1
ATOM 1440 N N . LEU A 1 183 ? 8.68 -55.188 -45.125 1 84.44 183 LEU A N 1
ATOM 1441 C CA . LEU A 1 183 ? 9.414 -55.219 -43.875 1 84.44 183 LEU A CA 1
ATOM 1442 C C . LEU A 1 183 ? 10.867 -54.812 -44.062 1 84.44 183 LEU A C 1
ATOM 1444 O O . LEU A 1 183 ? 11.742 -55.219 -43.312 1 84.44 183 LEU A O 1
ATOM 1448 N N . ASN A 1 184 ? 11.078 -53.906 -45.031 1 88 184 ASN A N 1
ATOM 1449 C CA . ASN A 1 184 ? 12.414 -53.344 -45.188 1 88 184 ASN A CA 1
ATOM 1450 C C . ASN A 1 184 ? 12.766 -52.406 -44.062 1 88 184 ASN A C 1
ATOM 1452 O O . ASN A 1 184 ? 11.898 -51.688 -43.531 1 88 184 ASN A O 1
ATOM 1456 N N . VAL A 1 185 ? 14.016 -52.406 -43.594 1 90.5 185 VAL A N 1
ATOM 1457 C CA . VAL A 1 185 ? 14.508 -51.625 -42.469 1 90.5 185 VAL A CA 1
ATOM 1458 C C . VAL A 1 185 ? 14.273 -50.125 -42.781 1 90.5 185 VAL A C 1
ATOM 1460 O O . VAL A 1 185 ? 13.984 -49.344 -41.844 1 90.5 185 VAL A O 1
ATOM 1463 N N . GLN A 1 186 ? 14.297 -49.781 -44.031 1 89.75 186 GLN A N 1
ATOM 1464 C CA . GLN A 1 186 ? 14.117 -48.375 -44.406 1 89.75 186 GLN A CA 1
ATOM 1465 C C . GLN A 1 186 ? 12.695 -47.906 -44.125 1 89.75 186 GLN A C 1
ATOM 1467 O O . GLN A 1 186 ? 12.461 -46.719 -43.938 1 89.75 186 GLN A O 1
ATOM 1472 N N . CYS A 1 187 ? 11.766 -48.844 -44.062 1 92.44 187 CYS A N 1
ATOM 1473 C CA . CYS A 1 187 ? 10.367 -48.531 -43.812 1 92.44 187 CYS A CA 1
ATOM 1474 C C . CYS A 1 187 ? 9.922 -49.031 -42.469 1 92.44 187 CYS A C 1
ATOM 1476 O O . CYS A 1 187 ? 8.734 -49.281 -42.25 1 92.44 187 CYS A O 1
ATOM 1478 N N . GLY A 1 188 ? 10.859 -49.156 -41.594 1 92.94 188 GLY A N 1
ATOM 1479 C CA . GLY A 1 188 ? 10.562 -49.719 -40.312 1 92.94 188 GLY A CA 1
ATOM 1480 C C . GLY A 1 188 ? 9.555 -48.906 -39.5 1 92.94 188 GLY A C 1
ATOM 1481 O O . GLY A 1 188 ? 8.758 -49.469 -38.75 1 92.94 188 GLY A O 1
ATOM 1482 N N . HIS A 1 189 ? 9.508 -47.562 -39.656 1 96.31 189 HIS A N 1
ATOM 1483 C CA . HIS A 1 189 ? 8.641 -46.656 -38.938 1 96.31 189 HIS A CA 1
ATOM 1484 C C . HIS A 1 189 ? 7.223 -46.688 -39.469 1 96.31 189 HIS A C 1
ATOM 1486 O O . HIS A 1 189 ? 6.289 -46.188 -38.844 1 96.31 189 HIS A O 1
ATOM 1492 N N . ALA A 1 190 ? 6.98 -47.219 -40.625 1 96.75 190 ALA A N 1
ATOM 1493 C CA . ALA A 1 190 ? 5.781 -46.969 -41.438 1 96.75 190 ALA A CA 1
ATOM 1494 C C . ALA A 1 190 ? 4.551 -47.594 -40.75 1 96.75 190 ALA A C 1
ATOM 1496 O O . ALA A 1 190 ? 3.457 -47.031 -40.812 1 96.75 190 ALA A O 1
ATOM 1497 N N . ARG A 1 191 ? 4.715 -48.75 -40.156 1 96.44 191 ARG A N 1
ATOM 1498 C CA . ARG A 1 191 ? 3.578 -49.375 -39.469 1 96.44 191 ARG A CA 1
ATOM 1499 C C . ARG A 1 191 ? 3.09 -48.5 -38.312 1 96.44 191 ARG A C 1
ATOM 1501 O O . ARG A 1 191 ? 1.887 -48.281 -38.156 1 96.44 191 ARG A O 1
ATOM 1508 N N . ASP A 1 192 ? 4.039 -48.031 -37.531 1 98.12 192 ASP A N 1
ATOM 1509 C CA . ASP A 1 192 ? 3.699 -47.125 -36.438 1 98.12 192 ASP A CA 1
ATOM 1510 C C . ASP A 1 192 ? 3.143 -45.812 -36.938 1 98.12 192 ASP A C 1
ATOM 1512 O O . ASP A 1 192 ? 2.252 -45.219 -36.312 1 98.12 192 ASP A O 1
ATOM 1516 N N . ALA A 1 193 ? 3.697 -45.312 -38.031 1 98.25 193 ALA A N 1
ATOM 1517 C CA . ALA A 1 193 ? 3.211 -44.062 -38.625 1 98.25 193 ALA A CA 1
ATOM 1518 C C . ALA A 1 193 ? 1.736 -44.188 -39 1 98.25 193 ALA A C 1
ATOM 1520 O O . ALA A 1 193 ? 0.95 -43.281 -38.75 1 98.25 193 ALA A O 1
ATOM 1521 N N . TYR A 1 194 ? 1.418 -45.281 -39.562 1 98 194 TYR A N 1
ATOM 1522 C CA . TYR A 1 194 ? 0.026 -45.5 -39.938 1 98 194 TYR A CA 1
ATOM 1523 C C . TYR A 1 194 ? -0.87 -45.562 -38.719 1 98 194 TYR A C 1
ATOM 1525 O O . TYR A 1 194 ? -1.92 -44.906 -38.656 1 98 194 TYR A O 1
ATOM 1533 N N . ALA A 1 195 ? -0.46 -46.344 -37.781 1 98.06 195 ALA A N 1
ATOM 1534 C CA . ALA A 1 195 ? -1.236 -46.469 -36.531 1 98.06 195 ALA A CA 1
ATOM 1535 C C . ALA A 1 195 ? -1.424 -45.125 -35.844 1 98.06 195 ALA A C 1
ATOM 1537 O O . ALA A 1 195 ? -2.52 -44.812 -35.375 1 98.06 195 ALA A O 1
ATOM 1538 N N . PHE A 1 196 ? -0.346 -44.375 -35.781 1 98.5 196 PHE A N 1
ATOM 1539 C CA . PHE A 1 196 ? -0.46 -43.031 -35.219 1 98.5 196 PHE A CA 1
ATOM 1540 C C . PHE A 1 196 ? -1.416 -42.156 -36.031 1 98.5 196 PHE A C 1
ATOM 1542 O O . PHE A 1 196 ? -2.141 -41.344 -35.469 1 98.5 196 PHE A O 1
ATOM 1549 N N . GLY A 1 197 ? -1.316 -42.312 -37.344 1 98.38 197 GLY A N 1
ATOM 1550 C CA . GLY A 1 197 ? -2.248 -41.594 -38.188 1 98.38 197 GLY A CA 1
ATOM 1551 C C . GLY A 1 197 ? -3.701 -41.844 -37.812 1 98.38 197 GLY A C 1
ATOM 1552 O O . GLY A 1 197 ? -4.492 -40.906 -37.75 1 98.38 197 GLY A O 1
ATOM 1553 N N . ILE A 1 198 ? -4.02 -43.031 -37.531 1 98 198 ILE A N 1
ATOM 1554 C CA . ILE A 1 198 ? -5.379 -43.375 -37.125 1 98 198 ILE A CA 1
ATOM 1555 C C . ILE A 1 198 ? -5.691 -42.719 -35.781 1 98 198 ILE A C 1
ATOM 1557 O O . ILE A 1 198 ? -6.762 -42.156 -35.625 1 98 198 ILE A O 1
ATOM 1561 N N . LEU A 1 199 ? -4.77 -42.875 -34.875 1 97.94 199 LEU A N 1
ATOM 1562 C CA . LEU A 1 199 ? -4.926 -42.219 -33.562 1 97.94 199 LEU A CA 1
ATOM 1563 C C . LEU A 1 199 ? -5.137 -40.719 -33.75 1 97.94 199 LEU A C 1
ATOM 1565 O O . LEU A 1 199 ? -6.031 -40.156 -33.125 1 97.94 199 LEU A O 1
ATOM 1569 N N . ALA A 1 200 ? -4.293 -40.125 -34.531 1 97.31 200 ALA A N 1
ATOM 1570 C CA . ALA A 1 200 ? -4.363 -38.688 -34.781 1 97.31 200 ALA A CA 1
ATOM 1571 C C . ALA A 1 200 ? -5.719 -38.281 -35.375 1 97.31 200 ALA A C 1
ATOM 1573 O O . ALA A 1 200 ? -6.281 -37.25 -35 1 97.31 200 ALA A O 1
ATOM 1574 N N . GLU A 1 201 ? -6.168 -39.062 -36.219 1 95.31 201 GLU A N 1
ATOM 1575 C CA . GLU A 1 201 ? -7.484 -38.812 -36.812 1 95.31 201 GLU A CA 1
ATOM 1576 C C . GLU A 1 201 ? -8.57 -38.844 -35.719 1 95.31 201 GLU A C 1
ATOM 1578 O O . GLU A 1 201 ? -9.484 -38 -35.75 1 95.31 201 GLU A O 1
ATOM 1583 N N . GLN A 1 202 ? -8.469 -39.688 -34.844 1 95.56 202 GLN A N 1
ATOM 1584 C CA . GLN A 1 202 ? -9.414 -39.75 -33.75 1 95.56 202 GLN A CA 1
ATOM 1585 C C . GLN A 1 202 ? -9.289 -38.531 -32.844 1 95.56 202 GLN A C 1
ATOM 1587 O O . GLN A 1 202 ? -10.297 -38 -32.375 1 95.56 202 GLN A O 1
ATOM 1592 N N . MET A 1 203 ? -8.086 -38.156 -32.625 1 96.06 203 MET A N 1
ATOM 1593 C CA . MET A 1 203 ? -7.836 -37 -31.75 1 96.06 203 MET A CA 1
ATOM 1594 C C . MET A 1 203 ? -8.336 -35.719 -32.375 1 96.06 203 MET A C 1
ATOM 1596 O O . MET A 1 203 ? -8.75 -34.781 -31.672 1 96.06 203 MET A O 1
ATOM 1600 N N . LEU A 1 204 ? -8.25 -35.625 -33.688 1 93.5 204 LEU A N 1
ATOM 1601 C CA . LEU A 1 204 ? -8.664 -34.406 -34.406 1 93.5 204 LEU A CA 1
ATOM 1602 C C . LEU A 1 204 ? -10.125 -34.094 -34.125 1 93.5 204 LEU A C 1
ATOM 1604 O O . LEU A 1 204 ? -10.539 -32.938 -34.188 1 93.5 204 LEU A O 1
ATOM 1608 N N . GLU A 1 205 ? -10.859 -35.062 -33.688 1 90.81 205 GLU A N 1
ATOM 1609 C CA . GLU A 1 205 ? -12.258 -34.844 -33.312 1 90.81 205 GLU A CA 1
ATOM 1610 C C . GLU A 1 205 ? -12.375 -33.969 -32.062 1 90.81 205 GLU A C 1
ATOM 1612 O O . GLU A 1 205 ? -13.359 -33.25 -31.891 1 90.81 205 GLU A O 1
ATOM 1617 N N . TYR A 1 206 ? -11.359 -34.062 -31.281 1 92.25 206 TYR A N 1
ATOM 1618 C CA . TYR A 1 206 ? -11.336 -33.281 -30.031 1 92.25 206 TYR A CA 1
ATOM 1619 C C . TYR A 1 206 ? -10.734 -31.906 -30.25 1 92.25 206 TYR A C 1
ATOM 1621 O O . TYR A 1 206 ? -10.734 -31.078 -29.344 1 92.25 206 TYR A O 1
ATOM 1629 N N . LEU A 1 207 ? -10.234 -31.641 -31.438 1 91.12 207 LEU A N 1
ATOM 1630 C CA . LEU A 1 207 ? -9.469 -30.422 -31.688 1 91.12 207 LEU A CA 1
ATOM 1631 C C . LEU A 1 207 ? -10.242 -29.469 -32.594 1 91.12 207 LEU A C 1
ATOM 1633 O O . LEU A 1 207 ? -9.648 -28.578 -33.219 1 91.12 207 LEU A O 1
ATOM 1637 N N . THR A 1 208 ? -11.406 -29.484 -32.594 1 81 208 THR A N 1
ATOM 1638 C CA . THR A 1 208 ? -12.227 -28.688 -33.5 1 81 208 THR A CA 1
ATOM 1639 C C . THR A 1 208 ? -12.094 -27.203 -33.188 1 81 208 THR A C 1
ATOM 1641 O O . THR A 1 208 ? -12.125 -26.359 -34.094 1 81 208 THR A O 1
ATOM 1644 N N . GLU A 1 209 ? -11.805 -26.891 -31.953 1 77.5 209 GLU A N 1
ATOM 1645 C CA . GLU A 1 209 ? -11.742 -25.5 -31.5 1 77.5 209 GLU A CA 1
ATOM 1646 C C . GLU A 1 209 ? -10.469 -24.828 -32 1 77.5 209 GLU A C 1
ATOM 1648 O O . GLU A 1 209 ? -10.383 -23.594 -32 1 77.5 209 GLU A O 1
ATOM 1653 N N . MET A 1 210 ? -9.508 -25.641 -32.406 1 78.31 210 MET A N 1
ATOM 1654 C CA . MET A 1 210 ? -8.219 -25.078 -32.781 1 78.31 210 MET A CA 1
ATOM 1655 C C . MET A 1 210 ? -8.266 -24.562 -34.219 1 78.31 210 MET A C 1
ATOM 1657 O O . MET A 1 210 ? -7.352 -23.875 -34.656 1 78.31 210 MET A O 1
ATOM 1661 N N . GLY A 1 211 ? -9.344 -24.703 -34.875 1 73.06 211 GLY A N 1
ATOM 1662 C CA . GLY A 1 211 ? -9.656 -24.062 -36.125 1 73.06 211 GLY A CA 1
ATOM 1663 C C . GLY A 1 211 ? -8.656 -24.391 -37.25 1 73.06 211 GLY A C 1
ATOM 1664 O O . GLY A 1 211 ? -8.344 -25.547 -37.469 1 73.06 211 GLY A O 1
ATOM 1665 N N . GLY A 1 212 ? -8.133 -23.234 -37.812 1 74.81 212 GLY A N 1
ATOM 1666 C CA . GLY A 1 212 ? -7.301 -23.25 -39.031 1 74.81 212 GLY A CA 1
ATOM 1667 C C . GLY A 1 212 ? -5.957 -23.922 -38.812 1 74.81 212 GLY A C 1
ATOM 1668 O O . GLY A 1 212 ? -5.402 -24.516 -39.719 1 74.81 212 GLY A O 1
ATOM 1669 N N . MET A 1 213 ? -5.465 -24.062 -37.594 1 78.38 213 MET A N 1
ATOM 1670 C CA . MET A 1 213 ? -4.168 -24.656 -37.281 1 78.38 213 MET A CA 1
ATOM 1671 C C . MET A 1 213 ? -4.207 -26.172 -37.531 1 78.38 213 MET A C 1
ATOM 1673 O O . MET A 1 213 ? -3.176 -26.797 -37.781 1 78.38 213 MET A O 1
ATOM 1677 N N . CYS A 1 214 ? -5.418 -26.703 -37.562 1 86.5 214 CYS A N 1
ATOM 1678 C CA . CYS A 1 214 ? -5.559 -28.156 -37.656 1 86.5 214 CYS A CA 1
ATOM 1679 C C . CYS A 1 214 ? -5.566 -28.625 -39.094 1 86.5 214 CYS A C 1
ATOM 1681 O O . CYS A 1 214 ? -5.34 -29.797 -39.375 1 86.5 214 CYS A O 1
ATOM 1683 N N . LYS A 1 215 ? -5.762 -27.656 -39.969 1 87.12 215 LYS A N 1
ATOM 1684 C CA . LYS A 1 215 ? -5.945 -28.047 -41.375 1 87.12 215 LYS A CA 1
ATOM 1685 C C . LYS A 1 215 ? -4.676 -28.672 -41.938 1 87.12 215 LYS A C 1
ATOM 1687 O O . LYS A 1 215 ? -4.738 -29.734 -42.594 1 87.12 215 LYS A O 1
ATOM 1692 N N . THR A 1 216 ? -3.562 -28.062 -41.688 1 89.69 216 THR A N 1
ATOM 1693 C CA . THR A 1 216 ? -2.303 -28.594 -42.188 1 89.69 216 THR A CA 1
ATOM 1694 C C . THR A 1 216 ? -1.988 -29.953 -41.562 1 89.69 216 THR A C 1
ATOM 1696 O O . THR A 1 216 ? -1.447 -30.828 -42.219 1 89.69 216 THR A O 1
ATOM 1699 N N . PHE A 1 217 ? -2.322 -30.078 -40.375 1 93.94 217 PHE A N 1
ATOM 1700 C CA . PHE A 1 217 ? -2.086 -31.344 -39.688 1 93.94 217 PHE A CA 1
ATOM 1701 C C . PHE A 1 217 ? -2.986 -32.438 -40.219 1 93.94 217 PHE A C 1
ATOM 1703 O O . PHE A 1 217 ? -2.543 -33.562 -40.438 1 93.94 217 PHE A O 1
ATOM 1710 N N . GLU A 1 218 ? -4.195 -32.094 -40.5 1 93.75 218 GLU A N 1
ATOM 1711 C CA . GLU A 1 218 ? -5.148 -33.031 -41.062 1 93.75 218 GLU A CA 1
ATOM 1712 C C . GLU A 1 218 ? -4.652 -33.562 -42.406 1 93.75 218 GLU A C 1
ATOM 1714 O O . GLU A 1 218 ? -4.793 -34.75 -42.719 1 93.75 218 GLU A O 1
ATOM 1719 N N . LEU A 1 219 ? -4.086 -32.688 -43.125 1 93.19 219 LEU A N 1
ATOM 1720 C CA . LEU A 1 219 ? -3.566 -33.062 -44.438 1 93.19 219 LEU A CA 1
ATOM 1721 C C . LEU A 1 219 ? -2.363 -33.969 -44.281 1 93.19 219 LEU A C 1
ATOM 1723 O O . LEU A 1 219 ? -2.234 -34.969 -45.031 1 93.19 219 LEU A O 1
ATOM 1727 N N . SER A 1 220 ? -1.51 -33.625 -43.344 1 95.12 220 SER A N 1
ATOM 1728 C CA . SER A 1 220 ? -0.341 -34.469 -43.094 1 95.12 220 SER A CA 1
ATOM 1729 C C . SER A 1 220 ? -0.748 -35.875 -42.688 1 95.12 220 SER A C 1
ATOM 1731 O O . SER A 1 220 ? -0.08 -36.844 -43.031 1 95.12 220 SER A O 1
ATOM 1733 N N . VAL A 1 221 ? -1.821 -35.969 -42 1 96 221 VAL A N 1
ATOM 1734 C CA . VAL A 1 221 ? -2.311 -37.25 -41.5 1 96 221 VAL A CA 1
ATOM 1735 C C . VAL A 1 221 ? -2.961 -38 -42.656 1 96 221 VAL A C 1
ATOM 1737 O O . VAL A 1 221 ? -2.559 -39.125 -42.969 1 96 221 VAL A O 1
ATOM 1740 N N . SER A 1 222 ? -3.863 -37.469 -43.375 1 95.38 222 SER A N 1
ATOM 1741 C CA . SER A 1 222 ? -4.668 -38.125 -44.375 1 95.38 222 SER A CA 1
ATOM 1742 C C . SER A 1 222 ? -3.828 -38.5 -45.594 1 95.38 222 SER A C 1
ATOM 1744 O O . SER A 1 222 ? -3.939 -39.594 -46.125 1 95.38 222 SER A O 1
ATOM 1746 N N . GLU A 1 223 ? -2.924 -37.594 -45.969 1 95.12 223 GLU A N 1
ATOM 1747 C CA . GLU A 1 223 ? -2.17 -37.812 -47.188 1 95.12 223 GLU A CA 1
ATOM 1748 C C . GLU A 1 223 ? -0.806 -38.438 -46.906 1 95.12 223 GLU A C 1
ATOM 1750 O O . GLU A 1 223 ? -0.199 -39.062 -47.781 1 95.12 223 GLU A O 1
ATOM 1755 N N . GLY A 1 224 ? -0.355 -38.281 -45.719 1 96.56 224 GLY A N 1
ATOM 1756 C CA . GLY A 1 224 ? 0.968 -38.781 -45.406 1 96.56 224 GLY A CA 1
ATOM 1757 C C . GLY A 1 224 ? 0.935 -40.062 -44.562 1 96.56 224 GLY A C 1
ATOM 1758 O O . GLY A 1 224 ? 1.109 -41.156 -45.125 1 96.56 224 GLY A O 1
ATOM 1759 N N . LEU A 1 225 ? 0.499 -39.938 -43.344 1 97.69 225 LEU A N 1
ATOM 1760 C CA . LEU A 1 225 ? 0.567 -41.062 -42.406 1 97.69 225 LEU A CA 1
ATOM 1761 C C . LEU A 1 225 ? -0.353 -42.188 -42.812 1 97.69 225 LEU A C 1
ATOM 1763 O O . LEU A 1 225 ? -0.015 -43.375 -42.656 1 97.69 225 LEU A O 1
ATOM 1767 N N . LEU A 1 226 ? -1.465 -41.875 -43.375 1 97.62 226 LEU A N 1
ATOM 1768 C CA . LEU A 1 226 ? -2.451 -42.875 -43.719 1 97.62 226 LEU A CA 1
ATOM 1769 C C . LEU A 1 226 ? -2.332 -43.281 -45.188 1 97.62 226 LEU A C 1
ATOM 1771 O O . LEU A 1 226 ? -3.254 -43.875 -45.75 1 97.62 226 LEU A O 1
ATOM 1775 N N . HIS A 1 227 ? -1.228 -42.938 -45.812 1 96.44 227 HIS A N 1
ATOM 1776 C CA . HIS A 1 227 ? -0.991 -43.375 -47.188 1 96.44 227 HIS A CA 1
ATOM 1777 C C . HIS A 1 227 ? -0.997 -44.875 -47.281 1 96.44 227 HIS A C 1
ATOM 1779 O O . HIS A 1 227 ? -0.449 -45.562 -46.406 1 96.44 227 HIS A O 1
ATOM 1785 N N . PRO A 1 228 ? -1.541 -45.438 -48.344 1 94.38 228 PRO A N 1
ATOM 1786 C CA . PRO A 1 228 ? -1.62 -46.906 -48.469 1 94.38 228 PRO A CA 1
ATOM 1787 C C . PRO A 1 228 ? -0.256 -47.562 -48.688 1 94.38 228 PRO A C 1
ATOM 1789 O O . PRO A 1 228 ? -0.038 -48.688 -48.281 1 94.38 228 PRO A O 1
ATOM 1792 N N . ASP A 1 229 ? 0.649 -46.844 -49.281 1 93.94 229 ASP A N 1
ATOM 1793 C CA . ASP A 1 229 ? 2.01 -47.344 -49.5 1 93.94 229 ASP A CA 1
ATOM 1794 C C . ASP A 1 229 ? 2.91 -47 -48.312 1 93.94 229 ASP A C 1
ATOM 1796 O O . ASP A 1 229 ? 3.164 -45.812 -48.062 1 93.94 229 ASP A O 1
ATOM 1800 N N . PRO A 1 230 ? 3.432 -48 -47.656 1 95.12 230 PRO A N 1
ATOM 1801 C CA . PRO A 1 230 ? 4.266 -47.75 -46.469 1 95.12 230 PRO A CA 1
ATOM 1802 C C . PRO A 1 230 ? 5.512 -46.938 -46.781 1 95.12 230 PRO A C 1
ATOM 1804 O O . PRO A 1 230 ? 5.996 -46.188 -45.938 1 95.12 230 PRO A O 1
ATOM 1807 N N . SER A 1 231 ? 6.004 -47.031 -47.938 1 93.25 231 SER A N 1
ATOM 1808 C CA . SER A 1 231 ? 7.223 -46.312 -48.312 1 93.25 231 SER A CA 1
ATOM 1809 C C . SER A 1 231 ? 6.957 -44.812 -48.469 1 93.25 231 SER A C 1
ATOM 1811 O O . SER A 1 231 ? 7.891 -44.031 -48.469 1 93.25 231 SER A O 1
ATOM 1813 N N . ALA A 1 232 ? 5.707 -44.406 -48.594 1 95.06 232 ALA A N 1
ATOM 1814 C CA . ALA A 1 232 ? 5.336 -43.031 -48.781 1 95.06 232 ALA A CA 1
ATOM 1815 C C . ALA A 1 232 ? 5.023 -42.344 -47.469 1 95.06 232 ALA A C 1
ATOM 1817 O O . ALA A 1 232 ? 4.812 -41.125 -47.406 1 95.06 232 ALA A O 1
ATOM 1818 N N . ARG A 1 233 ? 5.039 -43.094 -46.438 1 97.12 233 ARG A N 1
ATOM 1819 C CA . ARG A 1 233 ? 4.703 -42.531 -45.125 1 97.12 233 ARG A CA 1
ATOM 1820 C C . ARG A 1 233 ? 5.914 -41.844 -44.5 1 97.12 233 ARG A C 1
ATOM 1822 O O . ARG A 1 233 ? 6.965 -42.469 -44.312 1 97.12 233 ARG A O 1
ATOM 1829 N N . PRO A 1 234 ? 5.738 -40.594 -44.094 1 96.25 234 PRO A N 1
ATOM 1830 C CA . PRO A 1 234 ? 6.883 -39.875 -43.562 1 96.25 234 PRO A CA 1
ATOM 1831 C C . PRO A 1 234 ? 7.262 -40.312 -42.156 1 96.25 234 PRO A C 1
ATOM 1833 O O . PRO A 1 234 ? 6.441 -40.938 -41.438 1 96.25 234 PRO A O 1
ATOM 1836 N N . LYS A 1 235 ? 8.523 -39.969 -41.781 1 96.75 235 LYS A N 1
ATOM 1837 C CA . LYS A 1 235 ? 8.945 -40.156 -40.375 1 96.75 235 LYS A CA 1
ATOM 1838 C C . LYS A 1 235 ? 8.164 -39.25 -39.438 1 96.75 235 LYS A C 1
ATOM 1840 O O . LYS A 1 235 ? 7.887 -38.094 -39.781 1 96.75 235 LYS A O 1
ATOM 1845 N N . LEU A 1 236 ? 7.883 -39.812 -38.312 1 97.25 236 LEU A N 1
ATOM 1846 C CA . LEU A 1 236 ? 7.012 -39.094 -37.375 1 97.25 236 LEU A CA 1
ATOM 1847 C C . LEU A 1 236 ? 7.676 -37.812 -36.906 1 97.25 236 LEU A C 1
ATOM 1849 O O . LEU A 1 236 ? 6.996 -36.812 -36.625 1 97.25 236 LEU A O 1
ATOM 1853 N N . LYS A 1 237 ? 8.945 -37.75 -36.781 1 95.81 237 LYS A N 1
ATOM 1854 C CA . LYS A 1 237 ? 9.68 -36.594 -36.312 1 95.81 237 LYS A CA 1
ATOM 1855 C C . LYS A 1 237 ? 9.367 -35.344 -37.156 1 95.81 237 LYS A C 1
ATOM 1857 O O . LYS A 1 237 ? 9.414 -34.219 -36.625 1 95.81 237 LYS A O 1
ATOM 1862 N N . THR A 1 238 ? 9.008 -35.531 -38.375 1 95.25 238 THR A N 1
ATOM 1863 C CA . THR A 1 238 ? 8.727 -34.438 -39.281 1 95.25 238 THR A CA 1
ATOM 1864 C C . THR A 1 238 ? 7.461 -33.688 -38.875 1 95.25 238 THR A C 1
ATOM 1866 O O . THR A 1 238 ? 7.27 -32.531 -39.219 1 95.25 238 THR A O 1
ATOM 1869 N N . LEU A 1 239 ? 6.645 -34.344 -38.094 1 95.94 239 LEU A N 1
ATOM 1870 C CA . LEU A 1 239 ? 5.379 -33.75 -37.688 1 95.94 239 LEU A CA 1
ATOM 1871 C C . LEU A 1 239 ? 5.582 -32.781 -36.531 1 95.94 239 LEU A C 1
ATOM 1873 O O . LEU A 1 239 ? 4.707 -31.969 -36.25 1 95.94 239 LEU A O 1
ATOM 1877 N N . LEU A 1 240 ? 6.68 -32.844 -35.844 1 95.12 240 LEU A N 1
ATOM 1878 C CA . LEU A 1 240 ? 6.926 -32.062 -34.656 1 95.12 240 LEU A CA 1
ATOM 1879 C C . LEU A 1 240 ? 6.969 -30.562 -34.969 1 95.12 240 LEU A C 1
ATOM 1881 O O . LEU A 1 240 ? 6.73 -29.734 -34.094 1 95.12 240 LEU A O 1
ATOM 1885 N N . SER A 1 241 ? 7.215 -30.234 -36.156 1 94.06 241 SER A N 1
ATOM 1886 C CA . SER A 1 241 ? 7.332 -28.828 -36.562 1 94.06 241 SER A CA 1
ATOM 1887 C C . SER A 1 241 ? 5.996 -28.281 -37.062 1 94.06 241 SER A C 1
ATOM 1889 O O . SER A 1 241 ? 5.906 -27.125 -37.469 1 94.06 241 SER A O 1
ATOM 1891 N N . ASN A 1 242 ? 5.008 -29.141 -37.094 1 93.81 242 ASN A N 1
ATOM 1892 C CA . ASN A 1 242 ? 3.695 -28.719 -37.562 1 93.81 242 ASN A CA 1
ATOM 1893 C C . ASN A 1 242 ? 3.148 -27.547 -36.75 1 93.81 242 ASN A C 1
ATOM 1895 O O . ASN A 1 242 ? 3.396 -27.469 -35.531 1 93.81 242 ASN A O 1
ATOM 1899 N N . LYS A 1 243 ? 2.291 -26.734 -37.25 1 91.31 243 LYS A N 1
ATOM 1900 C CA . LYS A 1 243 ? 1.763 -25.516 -36.656 1 91.31 243 LYS A CA 1
ATOM 1901 C C . LYS A 1 243 ? 0.873 -25.828 -35.469 1 91.31 243 LYS A C 1
ATOM 1903 O O . LYS A 1 243 ? 0.773 -25.016 -34.531 1 91.31 243 LYS A O 1
ATOM 1908 N N . ILE A 1 244 ? 0.26 -26.922 -35.469 1 91.94 244 ILE A N 1
ATOM 1909 C CA . ILE A 1 244 ? -0.663 -27.297 -34.406 1 91.94 244 ILE A CA 1
ATOM 1910 C C . ILE A 1 244 ? 0.091 -27.391 -33.062 1 91.94 244 ILE A C 1
ATOM 1912 O O . ILE A 1 244 ? -0.497 -27.219 -32 1 91.94 244 ILE A O 1
ATOM 1916 N N . PHE A 1 245 ? 1.431 -27.609 -33.188 1 94.06 245 PHE A N 1
ATOM 1917 C CA . PHE A 1 245 ? 2.232 -27.797 -31.969 1 94.06 245 PHE A CA 1
ATOM 1918 C C . PHE A 1 245 ? 2.938 -26.516 -31.578 1 94.06 245 PHE A C 1
ATOM 1920 O O . PHE A 1 245 ? 3.867 -26.531 -30.766 1 94.06 245 PHE A O 1
ATOM 1927 N N . LYS A 1 246 ? 2.506 -25.422 -32.125 1 90.5 246 LYS A N 1
ATOM 1928 C CA . LYS A 1 246 ? 3.057 -24.109 -31.781 1 90.5 246 LYS A CA 1
ATOM 1929 C C . LYS A 1 246 ? 2.057 -23.281 -30.969 1 90.5 246 LYS A C 1
ATOM 1931 O O . LYS A 1 246 ? 2.135 -22.047 -30.953 1 90.5 246 LYS A O 1
ATOM 1936 N N . ASN A 1 247 ? 1.226 -23.953 -30.312 1 90.25 247 ASN A N 1
ATOM 1937 C CA . ASN A 1 247 ? 0.276 -23.234 -29.453 1 90.25 247 ASN A CA 1
ATOM 1938 C C . ASN A 1 247 ? 0.926 -22.781 -28.156 1 90.25 247 ASN A C 1
ATOM 1940 O O . ASN A 1 247 ? 1.969 -23.297 -27.766 1 90.25 247 ASN A O 1
ATOM 1944 N N . ASP A 1 248 ? 0.346 -21.844 -27.484 1 92.81 248 ASP A N 1
ATOM 1945 C CA . ASP A 1 248 ? 0.931 -21.188 -26.312 1 92.81 248 ASP A CA 1
ATOM 1946 C C . ASP A 1 248 ? 1.157 -22.188 -25.188 1 92.81 248 ASP A C 1
ATOM 1948 O O . ASP A 1 248 ? 2.195 -22.156 -24.516 1 92.81 248 ASP A O 1
ATOM 1952 N N . TYR A 1 249 ? 0.224 -22.984 -24.953 1 95.19 249 TYR A N 1
ATOM 1953 C CA . TYR A 1 249 ? 0.33 -23.953 -23.859 1 95.19 249 TYR A CA 1
ATOM 1954 C C . TYR A 1 249 ? 1.562 -24.828 -24.031 1 95.19 249 TYR A C 1
ATOM 1956 O O . TYR A 1 249 ? 2.371 -24.953 -23.109 1 95.19 249 TYR A O 1
ATOM 1964 N N . LEU A 1 250 ? 1.691 -25.422 -25.156 1 94.94 250 LEU A N 1
ATOM 1965 C CA . LEU A 1 250 ? 2.811 -26.328 -25.422 1 94.94 250 LEU A CA 1
ATOM 1966 C C . LEU A 1 250 ? 4.133 -25.562 -25.406 1 94.94 250 LEU A C 1
ATOM 1968 O O . LEU A 1 250 ? 5.148 -26.078 -24.938 1 94.94 250 LEU A O 1
ATOM 1972 N N . GLU A 1 251 ? 4.125 -24.422 -25.969 1 94.69 251 GLU A N 1
ATOM 1973 C CA . GLU A 1 251 ? 5.328 -23.594 -25.969 1 94.69 251 GLU A CA 1
ATOM 1974 C C . GLU A 1 251 ? 5.809 -23.328 -24.547 1 94.69 251 GLU A C 1
ATOM 1976 O O . GLU A 1 251 ? 7 -23.438 -24.25 1 94.69 251 GLU A O 1
ATOM 1981 N N . ILE A 1 252 ? 4.902 -22.984 -23.672 1 96.94 252 ILE A N 1
ATOM 1982 C CA . ILE A 1 252 ? 5.227 -22.703 -22.281 1 96.94 252 ILE A CA 1
ATOM 1983 C C . ILE A 1 252 ? 5.742 -23.969 -21.609 1 96.94 252 ILE A C 1
ATOM 1985 O O . ILE A 1 252 ? 6.789 -23.953 -20.953 1 96.94 252 ILE A O 1
ATOM 1989 N N . MET A 1 253 ? 5.051 -25.031 -21.844 1 95.12 253 MET A N 1
ATOM 1990 C CA . MET A 1 253 ? 5.418 -26.297 -21.219 1 95.12 253 MET A CA 1
ATOM 1991 C C . MET A 1 253 ? 6.812 -26.734 -21.656 1 95.12 253 MET A C 1
ATOM 1993 O O . MET A 1 253 ? 7.629 -27.141 -20.828 1 95.12 253 MET A O 1
ATOM 1997 N N . ASN A 1 254 ? 7.066 -26.625 -22.906 1 93.25 254 ASN A N 1
ATOM 1998 C CA . ASN A 1 254 ? 8.359 -27.031 -23.438 1 93.25 254 ASN A CA 1
ATOM 1999 C C . ASN A 1 254 ? 9.484 -26.141 -22.906 1 93.25 254 ASN A C 1
ATOM 2001 O O . ASN A 1 254 ? 10.57 -26.641 -22.594 1 93.25 254 ASN A O 1
ATOM 2005 N N . PHE A 1 255 ? 9.211 -24.906 -22.844 1 95.94 255 PHE A N 1
ATOM 2006 C CA . PHE A 1 255 ? 10.227 -24 -22.328 1 95.94 255 PHE A CA 1
ATOM 2007 C C . PHE A 1 255 ? 10.562 -24.328 -20.875 1 95.94 255 PHE A C 1
ATOM 2009 O O . PHE A 1 255 ? 11.734 -24.422 -20.516 1 95.94 255 PHE A O 1
ATOM 2016 N N . LEU A 1 256 ? 9.539 -24.531 -20.062 1 95.31 256 LEU A N 1
ATOM 2017 C CA . LEU A 1 256 ? 9.727 -24.781 -18.625 1 95.31 256 LEU A CA 1
ATOM 2018 C C . LEU A 1 256 ? 10.445 -26.109 -18.406 1 95.31 256 LEU A C 1
ATOM 2020 O O . LEU A 1 256 ? 11.266 -26.219 -17.484 1 95.31 256 LEU A O 1
ATOM 2024 N N . LYS A 1 257 ? 10.172 -27.078 -19.234 1 90.06 257 LYS A N 1
ATOM 2025 C CA . LYS A 1 257 ? 10.844 -28.375 -19.125 1 90.06 257 LYS A CA 1
ATOM 2026 C C . LYS A 1 257 ? 12.336 -28.25 -19.391 1 90.06 257 LYS A C 1
ATOM 2028 O O . LYS A 1 257 ? 13.141 -29.016 -18.859 1 90.06 257 LYS A O 1
ATOM 2033 N N . ASN A 1 258 ? 12.672 -27.234 -20.172 1 90.94 258 ASN A N 1
ATOM 2034 C CA . ASN A 1 258 ? 14.062 -27.062 -20.578 1 90.94 258 ASN A CA 1
ATOM 2035 C C . ASN A 1 258 ? 14.656 -25.766 -20.016 1 90.94 258 ASN A C 1
ATOM 2037 O O . ASN A 1 258 ? 15.602 -25.219 -20.578 1 90.94 258 ASN A O 1
ATOM 2041 N N . ILE A 1 259 ? 14.18 -25.328 -18.953 1 92.88 259 ILE A N 1
ATOM 2042 C CA . ILE A 1 259 ? 14.523 -24 -18.453 1 92.88 259 ILE A CA 1
ATOM 2043 C C . ILE A 1 259 ? 15.984 -23.984 -18.016 1 92.88 259 ILE A C 1
ATOM 2045 O O . ILE A 1 259 ? 16.656 -22.953 -18.156 1 92.88 259 ILE A O 1
ATOM 2049 N N . THR A 1 260 ? 16.531 -25.062 -17.547 1 90.19 260 THR A N 1
ATOM 2050 C CA . THR A 1 260 ? 17.875 -25.125 -16.984 1 90.19 260 THR A CA 1
ATOM 2051 C C . THR A 1 260 ? 18.922 -25.016 -18.094 1 90.19 260 THR A C 1
ATOM 2053 O O . THR A 1 260 ? 20.078 -24.641 -17.844 1 90.19 260 THR A O 1
ATOM 2056 N N . VAL A 1 261 ? 18.516 -25.281 -19.297 1 92.81 261 VAL A N 1
ATOM 2057 C CA . VAL A 1 261 ? 19.484 -25.25 -20.391 1 92.81 261 VAL A CA 1
ATOM 2058 C C . VAL A 1 261 ? 19.328 -23.953 -21.188 1 92.81 261 VAL A C 1
ATOM 2060 O O . VAL A 1 261 ? 20.094 -23.688 -22.109 1 92.81 261 VAL A O 1
ATOM 2063 N N . LYS A 1 262 ? 18.406 -23.188 -20.781 1 94.25 262 LYS A N 1
ATOM 2064 C CA . LYS A 1 262 ? 18.172 -21.922 -21.484 1 94.25 262 LYS A CA 1
ATOM 2065 C C . LYS A 1 262 ? 19.125 -20.844 -20.984 1 94.25 262 LYS A C 1
ATOM 2067 O O . LYS A 1 262 ? 19.516 -20.828 -19.812 1 94.25 262 LYS A O 1
ATOM 2072 N N . ASP A 1 263 ? 19.5 -19.969 -21.844 1 93.19 263 ASP A N 1
ATOM 2073 C CA . ASP A 1 263 ? 20.344 -18.859 -21.422 1 93.19 263 ASP A CA 1
ATOM 2074 C C . ASP A 1 263 ? 19.516 -17.719 -20.859 1 93.19 263 ASP A C 1
ATOM 2076 O O . ASP A 1 263 ? 18.297 -17.75 -20.906 1 93.19 263 ASP A O 1
ATOM 2080 N N . GLU A 1 264 ? 20.203 -16.766 -20.359 1 94.38 264 GLU A N 1
ATOM 2081 C CA . GLU A 1 264 ? 19.547 -15.695 -19.609 1 94.38 264 GLU A CA 1
ATOM 2082 C C . GLU A 1 264 ? 18.703 -14.828 -20.547 1 94.38 264 GLU A C 1
ATOM 2084 O O . GLU A 1 264 ? 17.625 -14.352 -20.156 1 94.38 264 GLU A O 1
ATOM 2089 N N . GLU A 1 265 ? 19.172 -14.617 -21.672 1 95.75 265 GLU A N 1
ATOM 2090 C CA . GLU A 1 265 ? 18.422 -13.805 -22.625 1 95.75 265 GLU A CA 1
ATOM 2091 C C . GLU A 1 265 ? 17.109 -14.477 -23.031 1 95.75 265 GLU A C 1
ATOM 2093 O O . GLU A 1 265 ? 16.062 -13.828 -23.094 1 95.75 265 GLU A O 1
ATOM 2098 N N . GLU A 1 266 ? 17.219 -15.758 -23.266 1 96.5 266 GLU A N 1
ATOM 2099 C CA . GLU A 1 266 ? 16.031 -16.547 -23.594 1 96.5 266 GLU A CA 1
ATOM 2100 C C . GLU A 1 266 ? 15.023 -16.531 -22.453 1 96.5 266 GLU A C 1
ATOM 2102 O O . GLU A 1 266 ? 13.82 -16.391 -22.672 1 96.5 266 GLU A O 1
ATOM 2107 N N . LYS A 1 267 ? 15.516 -16.672 -21.297 1 96.75 267 LYS A N 1
ATOM 2108 C CA . LYS A 1 267 ? 14.648 -16.656 -20.125 1 96.75 267 LYS A CA 1
ATOM 2109 C C . LYS A 1 267 ? 13.953 -15.312 -19.969 1 96.75 267 LYS A C 1
ATOM 2111 O O . LYS A 1 267 ? 12.742 -15.258 -19.75 1 96.75 267 LYS A O 1
ATOM 2116 N N . ASN A 1 268 ? 14.688 -14.273 -20.062 1 96.81 268 ASN A N 1
ATOM 2117 C CA . ASN A 1 268 ? 14.141 -12.93 -19.906 1 96.81 268 ASN A CA 1
ATOM 2118 C C . ASN A 1 268 ? 13.039 -12.656 -20.938 1 96.81 268 ASN A C 1
ATOM 2120 O O . ASN A 1 268 ? 11.984 -12.117 -20.594 1 96.81 268 ASN A O 1
ATOM 2124 N N . PHE A 1 269 ? 13.406 -13.062 -22.125 1 96.38 269 PHE A N 1
ATOM 2125 C CA . PHE A 1 269 ? 12.422 -12.875 -23.188 1 96.38 269 PHE A CA 1
ATOM 2126 C C . PHE A 1 269 ? 11.164 -13.688 -22.906 1 96.38 269 PHE A C 1
ATOM 2128 O O . PHE A 1 269 ? 10.047 -13.18 -23.031 1 96.38 269 PHE A O 1
ATOM 2135 N N . PHE A 1 270 ? 11.297 -14.891 -22.609 1 97.44 270 PHE A N 1
ATOM 2136 C CA . PHE A 1 270 ? 10.188 -15.797 -22.344 1 97.44 270 PHE A CA 1
ATOM 2137 C C . PHE A 1 270 ? 9.297 -15.242 -21.234 1 97.44 270 PHE A C 1
ATOM 2139 O O . PHE A 1 270 ? 8.078 -15.133 -21.406 1 97.44 270 PHE A O 1
ATOM 2146 N N . PHE A 1 271 ? 9.859 -14.82 -20.094 1 98.19 271 PHE A N 1
ATOM 2147 C CA . PHE A 1 271 ? 9.086 -14.406 -18.922 1 98.19 271 PHE A CA 1
ATOM 2148 C C . PHE A 1 271 ? 8.453 -13.039 -19.141 1 98.19 271 PHE A C 1
ATOM 2150 O O . PHE A 1 271 ? 7.422 -12.719 -18.547 1 98.19 271 PHE A O 1
ATOM 2157 N N . SER A 1 272 ? 9.016 -12.25 -19.969 1 97.25 272 SER A N 1
ATOM 2158 C CA . SER A 1 272 ? 8.43 -10.953 -20.281 1 97.25 272 SER A CA 1
ATOM 2159 C C . SER A 1 272 ? 7.113 -11.109 -21.047 1 97.25 272 SER A C 1
ATOM 2161 O O . SER A 1 272 ? 6.227 -10.258 -20.953 1 97.25 272 SER A O 1
ATOM 2163 N N . MET A 1 273 ? 6.969 -12.273 -21.719 1 96.5 273 MET A N 1
ATOM 2164 C CA . MET A 1 273 ? 5.789 -12.5 -22.547 1 96.5 273 MET A CA 1
ATOM 2165 C C . MET A 1 273 ? 4.848 -13.508 -21.891 1 96.5 273 MET A C 1
ATOM 2167 O O . MET A 1 273 ? 3.715 -13.688 -22.328 1 96.5 273 MET A O 1
ATOM 2171 N N . LEU A 1 274 ? 5.25 -14.055 -20.906 1 98.06 274 LEU A N 1
ATOM 2172 C CA . LEU A 1 274 ? 4.574 -15.203 -20.312 1 98.06 274 LEU A CA 1
ATOM 2173 C C . LEU A 1 274 ? 3.172 -14.828 -19.828 1 98.06 274 LEU A C 1
ATOM 2175 O O . LEU A 1 274 ? 2.213 -15.562 -20.078 1 98.06 274 LEU A O 1
ATOM 2179 N N . ALA A 1 275 ? 3.021 -13.656 -19.203 1 97.69 275 ALA A N 1
ATOM 2180 C CA . ALA A 1 275 ? 1.74 -13.258 -18.625 1 97.69 275 ALA A CA 1
ATOM 2181 C C . ALA A 1 275 ? 0.659 -13.164 -19.688 1 97.69 275 ALA A C 1
ATOM 2183 O O . ALA A 1 275 ? -0.448 -13.672 -19.516 1 97.69 275 ALA A O 1
ATOM 2184 N N . ALA A 1 276 ? 0.986 -12.562 -20.75 1 96.75 276 ALA A N 1
ATOM 2185 C CA . ALA A 1 276 ? 0.032 -12.414 -21.844 1 96.75 276 ALA A CA 1
ATOM 2186 C C . ALA A 1 276 ? -0.346 -13.766 -22.438 1 96.75 276 ALA A C 1
ATOM 2188 O O . ALA A 1 276 ? -1.516 -14.016 -22.75 1 96.75 276 ALA A O 1
ATOM 2189 N N . LYS A 1 277 ? 0.627 -14.656 -22.625 1 96.25 277 LYS A N 1
ATOM 2190 C CA . LYS A 1 277 ? 0.389 -15.984 -23.172 1 96.25 277 LYS A CA 1
ATOM 2191 C C . LYS A 1 277 ? -0.5 -16.812 -22.25 1 96.25 277 LYS A C 1
ATOM 2193 O O . LYS A 1 277 ? -1.446 -17.453 -22.703 1 96.25 277 LYS A O 1
ATOM 2198 N N . VAL A 1 278 ? -0.208 -16.734 -20.953 1 97.31 278 VAL A N 1
ATOM 2199 C CA . VAL A 1 278 ? -0.964 -17.5 -19.969 1 97.31 278 VAL A CA 1
ATOM 2200 C C . VAL A 1 278 ? -2.385 -16.953 -19.875 1 97.31 278 VAL A C 1
ATOM 2202 O O . VAL A 1 278 ? -3.34 -17.703 -19.703 1 97.31 278 VAL A O 1
ATOM 2205 N N . TYR A 1 279 ? -2.545 -15.688 -20 1 96.25 279 TYR A N 1
ATOM 2206 C CA . TYR A 1 279 ? -3.84 -15.023 -19.891 1 96.25 279 TYR A CA 1
ATOM 2207 C C . TYR A 1 279 ? -4.781 -15.484 -21 1 96.25 279 TYR A C 1
ATOM 2209 O O . TYR A 1 279 ? -6.004 -15.477 -20.828 1 96.25 279 TYR A O 1
ATOM 2217 N N . SER A 1 280 ? -4.254 -15.883 -22.125 1 92.38 280 SER A N 1
ATOM 2218 C CA . SER A 1 280 ? -5.051 -16.297 -23.266 1 92.38 280 SER A CA 1
ATOM 2219 C C . SER A 1 280 ? -5.516 -17.734 -23.141 1 92.38 280 SER A C 1
ATOM 2221 O O . SER A 1 280 ? -6.359 -18.203 -23.906 1 92.38 280 SER A O 1
ATOM 2223 N N . LEU A 1 281 ? -5.066 -18.469 -22.188 1 93.81 281 LEU A N 1
ATOM 2224 C CA . LEU A 1 281 ? -5.391 -19.891 -21.984 1 93.81 281 LEU A CA 1
ATOM 2225 C C . LEU A 1 281 ? -6.562 -20.047 -21.031 1 93.81 281 LEU A C 1
ATOM 2227 O O . LEU A 1 281 ? -6.832 -19.156 -20.219 1 93.81 281 LEU A O 1
ATOM 2231 N N . PRO A 1 282 ? -7.246 -21.156 -21.125 1 92.19 282 PRO A N 1
ATOM 2232 C CA . PRO A 1 282 ? -8.32 -21.422 -20.172 1 92.19 282 PRO A CA 1
ATOM 2233 C C . PRO A 1 282 ? -7.812 -21.484 -18.719 1 92.19 282 PRO A C 1
ATOM 2235 O O . PRO A 1 282 ? -6.812 -22.141 -18.438 1 92.19 282 PRO A O 1
ATOM 2238 N N . PRO A 1 283 ? -8.484 -20.844 -17.766 1 94.38 283 PRO A N 1
ATOM 2239 C CA . PRO A 1 283 ? -8.008 -20.719 -16.391 1 94.38 283 PRO A CA 1
ATOM 2240 C C . PRO A 1 283 ? -7.785 -22.078 -15.719 1 94.38 283 PRO A C 1
ATOM 2242 O O . PRO A 1 283 ? -6.805 -22.25 -14.992 1 94.38 283 PRO A O 1
ATOM 2245 N N . VAL A 1 284 ? -8.648 -23 -15.961 1 94.06 284 VAL A N 1
ATOM 2246 C CA . VAL A 1 284 ? -8.531 -24.297 -15.305 1 94.06 284 VAL A CA 1
ATOM 2247 C C . VAL A 1 284 ? -7.277 -25.016 -15.797 1 94.06 284 VAL A C 1
ATOM 2249 O O . VAL A 1 284 ? -6.578 -25.672 -15.008 1 94.06 284 VAL A O 1
ATOM 2252 N N . LEU A 1 285 ? -7.012 -24.906 -17.094 1 95.12 285 LEU A N 1
ATOM 2253 C CA . LEU A 1 285 ? -5.797 -25.484 -17.656 1 95.12 285 LEU A CA 1
ATOM 2254 C C . LEU A 1 285 ? -4.555 -24.859 -17.031 1 95.12 285 LEU A C 1
ATOM 2256 O O . LEU A 1 285 ? -3.621 -25.578 -16.656 1 95.12 285 LEU A O 1
ATOM 2260 N N . VAL A 1 286 ? -4.613 -23.594 -16.891 1 97.19 286 VAL A N 1
ATOM 2261 C CA . VAL A 1 286 ? -3.492 -22.859 -16.297 1 97.19 286 VAL A CA 1
ATOM 2262 C C . VAL A 1 286 ? -3.283 -23.328 -14.859 1 97.19 286 VAL A C 1
ATOM 2264 O O . VAL A 1 286 ? -2.166 -23.688 -14.469 1 97.19 286 VAL A O 1
ATOM 2267 N N . ALA A 1 287 ? -4.336 -23.406 -14.117 1 97.12 287 ALA A N 1
ATOM 2268 C CA . ALA A 1 287 ? -4.285 -23.719 -12.688 1 97.12 287 ALA A CA 1
ATOM 2269 C C . ALA A 1 287 ? -3.807 -25.141 -12.453 1 97.12 287 ALA A C 1
ATOM 2271 O O . ALA A 1 287 ? -3.02 -25.406 -11.539 1 97.12 287 ALA A O 1
ATOM 2272 N N . THR A 1 288 ? -4.16 -26.031 -13.297 1 95.06 288 THR A N 1
ATOM 2273 C CA . THR A 1 288 ? -3.918 -27.453 -13.047 1 95.06 288 THR A CA 1
ATOM 2274 C C . THR A 1 288 ? -2.594 -27.891 -13.656 1 95.06 288 THR A C 1
ATOM 2276 O O . THR A 1 288 ? -1.911 -28.766 -13.117 1 95.06 288 THR A O 1
ATOM 2279 N N . ARG A 1 289 ? -2.213 -27.266 -14.766 1 96.12 289 ARG A N 1
ATOM 2280 C CA . ARG A 1 289 ? -1.071 -27.797 -15.5 1 96.12 289 ARG A CA 1
ATOM 2281 C C . ARG A 1 289 ? 0.119 -26.844 -15.422 1 96.12 289 ARG A C 1
ATOM 2283 O O . ARG A 1 289 ? 1.266 -27.297 -15.32 1 96.12 289 ARG A O 1
ATOM 2290 N N . LEU A 1 290 ? -0.147 -25.594 -15.414 1 97.31 290 LEU A N 1
ATOM 2291 C CA . LEU A 1 290 ? 0.957 -24.656 -15.547 1 97.31 290 LEU A CA 1
ATOM 2292 C C . LEU A 1 290 ? 1.394 -24.141 -14.18 1 97.31 290 LEU A C 1
ATOM 2294 O O . LEU A 1 290 ? 2.59 -24.016 -13.906 1 97.31 290 LEU A O 1
ATOM 2298 N N . VAL A 1 291 ? 0.503 -23.859 -13.242 1 97.81 291 VAL A N 1
ATOM 2299 C CA . VAL A 1 291 ? 0.805 -23.234 -11.961 1 97.81 291 VAL A CA 1
ATOM 2300 C C . VAL A 1 291 ? 1.79 -24.109 -11.18 1 97.81 291 VAL A C 1
ATOM 2302 O O . VAL A 1 291 ? 2.791 -23.609 -10.656 1 97.81 291 VAL A O 1
ATOM 2305 N N . PRO A 1 292 ? 1.582 -25.422 -11.156 1 96.12 292 PRO A N 1
ATOM 2306 C CA . PRO A 1 292 ? 2.547 -26.234 -10.414 1 96.12 292 PRO A CA 1
ATOM 2307 C C . PRO A 1 292 ? 3.973 -26.094 -10.938 1 96.12 292 PRO A C 1
ATOM 2309 O O . PRO A 1 292 ? 4.93 -26.203 -10.172 1 96.12 292 PRO A O 1
ATOM 2312 N N . GLN A 1 293 ? 4.102 -25.828 -12.258 1 95.12 293 GLN A N 1
ATOM 2313 C CA . GLN A 1 293 ? 5.422 -25.672 -12.859 1 95.12 293 GLN A CA 1
ATOM 2314 C C . GLN A 1 293 ? 5.938 -24.25 -12.695 1 95.12 293 GLN A C 1
ATOM 2316 O O . GLN A 1 293 ? 7.145 -24.031 -12.594 1 95.12 293 GLN A O 1
ATOM 2321 N N . LEU A 1 294 ? 5.039 -23.359 -12.656 1 97.5 294 LEU A N 1
ATOM 2322 C CA . LEU A 1 294 ? 5.41 -21.953 -12.609 1 97.5 294 LEU A CA 1
ATOM 2323 C C . LEU A 1 294 ? 5.719 -21.516 -11.18 1 97.5 294 LEU A C 1
ATOM 2325 O O . LEU A 1 294 ? 6.367 -20.484 -10.969 1 97.5 294 LEU A O 1
ATOM 2329 N N . MET A 1 295 ? 5.262 -22.25 -10.227 1 97.44 295 MET A N 1
ATOM 2330 C CA . MET A 1 295 ? 5.438 -21.891 -8.82 1 97.44 295 MET A CA 1
ATOM 2331 C C . MET A 1 295 ? 6.527 -22.734 -8.172 1 97.44 295 MET A C 1
ATOM 2333 O O . MET A 1 295 ? 6.469 -23.016 -6.977 1 97.44 295 MET A O 1
ATOM 2337 N N . THR A 1 296 ? 7.406 -23.141 -8.961 1 94.44 296 THR A N 1
ATOM 2338 C CA . THR A 1 296 ? 8.578 -23.828 -8.438 1 94.44 296 THR A CA 1
ATOM 2339 C C . THR A 1 296 ? 9.625 -22.828 -7.949 1 94.44 296 THR A C 1
ATOM 2341 O O . THR A 1 296 ? 9.633 -21.672 -8.375 1 94.44 296 THR A O 1
ATOM 2344 N N . ARG A 1 297 ? 10.492 -23.281 -7.094 1 92.25 297 ARG A N 1
ATOM 2345 C CA . ARG A 1 297 ? 11.547 -22.438 -6.531 1 92.25 297 ARG A CA 1
ATOM 2346 C C . ARG A 1 297 ? 12.461 -21.906 -7.629 1 92.25 297 ARG A C 1
ATOM 2348 O O . ARG A 1 297 ? 12.906 -20.75 -7.562 1 92.25 297 ARG A O 1
ATOM 2355 N N . LEU A 1 298 ? 12.664 -22.719 -8.625 1 91.56 298 LEU A N 1
ATOM 2356 C CA . LEU A 1 298 ? 13.539 -22.344 -9.727 1 91.56 298 LEU A CA 1
ATOM 2357 C C . LEU A 1 298 ? 12.969 -21.172 -10.508 1 91.56 298 LEU A C 1
ATOM 2359 O O . LEU A 1 298 ? 13.68 -20.203 -10.797 1 91.56 298 LEU A O 1
ATOM 2363 N N . VAL A 1 299 ? 11.758 -21.25 -10.781 1 95.75 299 VAL A N 1
ATOM 2364 C CA . VAL A 1 299 ? 11.117 -20.188 -11.57 1 95.75 299 VAL A CA 1
ATOM 2365 C C . VAL A 1 299 ? 10.977 -18.938 -10.711 1 95.75 299 VAL A C 1
ATOM 2367 O O . VAL A 1 299 ? 11.156 -17.812 -11.203 1 95.75 299 VAL A O 1
ATOM 2370 N N . MET A 1 300 ? 10.734 -19.094 -9.461 1 95.81 300 MET A N 1
ATOM 2371 C CA . MET A 1 300 ? 10.531 -17.969 -8.555 1 95.81 300 MET A CA 1
ATOM 2372 C C . MET A 1 300 ? 11.836 -17.219 -8.328 1 95.81 300 MET A C 1
ATOM 2374 O O . MET A 1 300 ? 11.828 -16.078 -7.832 1 95.81 300 MET A O 1
ATOM 2378 N N . ALA A 1 301 ? 12.883 -17.781 -8.703 1 93.56 301 ALA A N 1
ATOM 2379 C CA . ALA A 1 301 ? 14.18 -17.141 -8.547 1 93.56 301 ALA A CA 1
ATOM 2380 C C . ALA A 1 301 ? 14.484 -16.25 -9.75 1 93.56 301 ALA A C 1
ATOM 2382 O O . ALA A 1 301 ? 15.422 -15.445 -9.719 1 93.56 301 ALA A O 1
ATOM 2383 N N . GLU A 1 302 ? 13.703 -16.375 -10.836 1 94.38 302 GLU A N 1
ATOM 2384 C CA . GLU A 1 302 ? 13.938 -15.594 -12.047 1 94.38 302 GLU A CA 1
ATOM 2385 C C . GLU A 1 302 ? 13.422 -14.172 -11.891 1 94.38 302 GLU A C 1
ATOM 2387 O O . GLU A 1 302 ? 12.219 -13.953 -11.734 1 94.38 302 GLU A O 1
ATOM 2392 N N . PRO A 1 303 ? 14.297 -13.156 -12.023 1 95.38 303 PRO A N 1
ATOM 2393 C CA . PRO A 1 303 ? 13.922 -11.773 -11.719 1 95.38 303 PRO A CA 1
ATOM 2394 C C . PRO A 1 303 ? 12.812 -11.25 -12.633 1 95.38 303 PRO A C 1
ATOM 2396 O O . PRO A 1 303 ? 11.906 -10.547 -12.172 1 95.38 303 PRO A O 1
ATOM 2399 N N . VAL A 1 304 ? 12.914 -11.602 -13.891 1 96.81 304 VAL A N 1
ATOM 2400 C CA . VAL A 1 304 ? 11.93 -11.078 -14.828 1 96.81 304 VAL A CA 1
ATOM 2401 C C . VAL A 1 304 ? 10.57 -11.719 -14.562 1 96.81 304 VAL A C 1
ATOM 2403 O O . VAL A 1 304 ? 9.523 -11.086 -14.742 1 96.81 304 VAL A O 1
ATOM 2406 N N . ALA A 1 305 ? 10.539 -12.992 -14.133 1 97.38 305 ALA A N 1
ATOM 2407 C CA . ALA A 1 305 ? 9.289 -13.625 -13.734 1 97.38 305 ALA A CA 1
ATOM 2408 C C . ALA A 1 305 ? 8.664 -12.914 -12.539 1 97.38 305 ALA A C 1
ATOM 2410 O O . ALA A 1 305 ? 7.457 -12.68 -12.5 1 97.38 305 ALA A O 1
ATOM 2411 N N . VAL A 1 306 ? 9.523 -12.523 -11.609 1 97.19 306 VAL A N 1
ATOM 2412 C CA . VAL A 1 306 ? 9.086 -11.867 -10.375 1 97.19 306 VAL A CA 1
ATOM 2413 C C . VAL A 1 306 ? 8.461 -10.516 -10.695 1 97.19 306 VAL A C 1
ATOM 2415 O O . VAL A 1 306 ? 7.418 -10.156 -10.148 1 97.19 306 VAL A O 1
ATOM 2418 N N . GLU A 1 307 ? 8.977 -9.859 -11.602 1 96.44 307 GLU A N 1
ATOM 2419 C CA . GLU A 1 307 ? 8.57 -8.484 -11.898 1 96.44 307 GLU A CA 1
ATOM 2420 C C . GLU A 1 307 ? 7.406 -8.461 -12.883 1 96.44 307 GLU A C 1
ATOM 2422 O O . GLU A 1 307 ? 6.492 -7.641 -12.75 1 96.44 307 GLU A O 1
ATOM 2427 N N . SER A 1 308 ? 7.422 -9.398 -13.836 1 96.81 308 SER A N 1
ATOM 2428 C CA . SER A 1 308 ? 6.547 -9.234 -14.992 1 96.81 308 SER A CA 1
ATOM 2429 C C . SER A 1 308 ? 5.453 -10.297 -15.016 1 96.81 308 SER A C 1
ATOM 2431 O O . SER A 1 308 ? 4.473 -10.164 -15.75 1 96.81 308 SER A O 1
ATOM 2433 N N . PHE A 1 309 ? 5.59 -11.281 -14.227 1 97.81 309 PHE A N 1
ATOM 2434 C CA . PHE A 1 309 ? 4.625 -12.367 -14.344 1 97.81 309 PHE A CA 1
ATOM 2435 C C . PHE A 1 309 ? 3.844 -12.547 -13.047 1 97.81 309 PHE A C 1
ATOM 2437 O O . PHE A 1 309 ? 2.611 -12.57 -13.055 1 97.81 309 PHE A O 1
ATOM 2444 N N . TYR A 1 310 ? 4.484 -12.617 -11.914 1 98.19 310 TYR A N 1
ATOM 2445 C CA . TYR A 1 310 ? 3.879 -13.039 -10.648 1 98.19 310 TYR A CA 1
ATOM 2446 C C . TYR A 1 310 ? 2.832 -12.039 -10.188 1 98.19 310 TYR A C 1
ATOM 2448 O O . TYR A 1 310 ? 1.832 -12.414 -9.57 1 98.19 310 TYR A O 1
ATOM 2456 N N . PRO A 1 311 ? 2.973 -10.758 -10.445 1 97.75 311 PRO A N 1
ATOM 2457 C CA . PRO A 1 311 ? 1.89 -9.844 -10.062 1 97.75 311 PRO A CA 1
ATOM 2458 C C . PRO A 1 311 ? 0.542 -10.25 -10.656 1 97.75 311 PRO A C 1
ATOM 2460 O O . PRO A 1 311 ? -0.498 -10.07 -10.023 1 97.75 311 PRO A O 1
ATOM 2463 N N . HIS A 1 312 ? 0.582 -10.828 -11.812 1 97.56 312 HIS A N 1
ATOM 2464 C CA . HIS A 1 312 ? -0.64 -11.242 -12.492 1 97.56 312 HIS A CA 1
ATOM 2465 C C . HIS A 1 312 ? -1.154 -12.57 -11.945 1 97.56 312 HIS A C 1
ATOM 2467 O O . HIS A 1 312 ? -2.357 -12.734 -11.727 1 97.56 312 HIS A O 1
ATOM 2473 N N . LEU A 1 313 ? -0.253 -13.477 -11.727 1 98.06 313 LEU A N 1
ATOM 2474 C CA . LEU A 1 313 ? -0.632 -14.82 -11.281 1 98.06 313 LEU A CA 1
ATOM 2475 C C . LEU A 1 313 ? -1.092 -14.797 -9.828 1 98.06 313 LEU A C 1
ATOM 2477 O O . LEU A 1 313 ? -2.025 -15.516 -9.461 1 98.06 313 LEU A O 1
ATOM 2481 N N . LEU A 1 314 ? -0.443 -13.969 -9.016 1 98.19 314 LEU A N 1
ATOM 2482 C CA . LEU A 1 314 ? -0.675 -14.008 -7.578 1 98.19 314 LEU A CA 1
ATOM 2483 C C . LEU A 1 314 ? -1.771 -13.023 -7.18 1 98.19 314 LEU A C 1
ATOM 2485 O O . LEU A 1 314 ? -1.925 -12.711 -5.996 1 98.19 314 LEU A O 1
ATOM 2489 N N . THR A 1 315 ? -2.496 -12.562 -8.117 1 97.06 315 THR A N 1
ATOM 2490 C CA . THR A 1 315 ? -3.684 -11.75 -7.879 1 97.06 315 THR A CA 1
ATOM 2491 C C . THR A 1 315 ? -4.934 -12.445 -8.414 1 97.06 315 THR A C 1
ATOM 2493 O O . THR A 1 315 ? -5.129 -12.539 -9.625 1 97.06 315 THR A O 1
ATOM 2496 N N . PRO A 1 316 ? -5.797 -12.93 -7.5 1 96.38 316 PRO A N 1
ATOM 2497 C CA . PRO A 1 316 ? -7.027 -13.586 -7.949 1 96.38 316 PRO A CA 1
ATOM 2498 C C . PRO A 1 316 ? -8.008 -12.609 -8.602 1 96.38 316 PRO A C 1
ATOM 2500 O O . PRO A 1 316 ? -8.031 -11.422 -8.25 1 96.38 316 PRO A O 1
ATOM 2503 N N . SER A 1 317 ? -8.703 -13.156 -9.531 1 93.12 317 SER A N 1
ATOM 2504 C CA . SER A 1 317 ? -9.641 -12.312 -10.258 1 93.12 317 SER A CA 1
ATOM 2505 C C . SER A 1 317 ? -11 -12.273 -9.578 1 93.12 317 SER A C 1
ATOM 2507 O O . SER A 1 317 ? -11.461 -13.2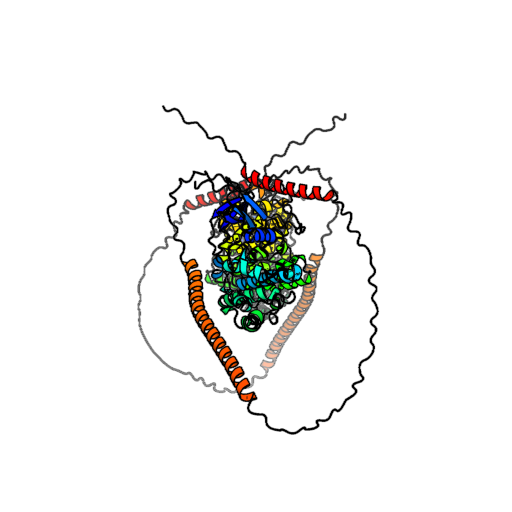81 -9.039 1 93.12 317 SER A O 1
ATOM 2509 N N . THR A 1 318 ? -11.469 -11.102 -9.539 1 85.88 318 THR A N 1
ATOM 2510 C CA . THR A 1 318 ? -12.859 -10.875 -9.141 1 85.88 318 THR A CA 1
ATOM 2511 C C . THR A 1 318 ? -13.68 -10.336 -10.312 1 85.88 318 THR A C 1
ATOM 2513 O O . THR A 1 318 ? -13.133 -10.055 -11.375 1 85.88 318 THR A O 1
ATOM 2516 N N . GLU A 1 319 ? -14.961 -10.484 -10.258 1 75.25 319 GLU A N 1
ATOM 2517 C CA . GLU A 1 319 ? -15.82 -9.977 -11.328 1 75.25 319 GLU A CA 1
ATOM 2518 C C . GLU A 1 319 ? -15.469 -8.531 -11.68 1 75.25 319 GLU A C 1
ATOM 2520 O O . GLU A 1 319 ? -15.594 -8.125 -12.836 1 75.25 319 GLU A O 1
ATOM 2525 N N . LYS A 1 320 ? -14.805 -7.832 -10.859 1 71.88 320 LYS A N 1
ATOM 2526 C CA . LYS A 1 320 ? -14.578 -6.398 -11.023 1 71.88 320 LYS A CA 1
ATOM 2527 C C . LYS A 1 320 ? -13.227 -6.129 -11.68 1 71.88 320 LYS A C 1
ATOM 2529 O O . LYS A 1 320 ? -13.047 -5.113 -12.359 1 71.88 320 LYS A O 1
ATOM 2534 N N . ASN A 1 321 ? -12.398 -7.039 -11.625 1 71.75 321 ASN A N 1
ATOM 2535 C CA . ASN A 1 321 ? -11.031 -6.68 -11.984 1 71.75 321 ASN A CA 1
ATOM 2536 C C . ASN A 1 321 ? -10.547 -7.48 -13.195 1 71.75 321 ASN A C 1
ATOM 2538 O O . ASN A 1 321 ? -9.344 -7.508 -13.484 1 71.75 321 ASN A O 1
ATOM 2542 N N . ARG A 1 322 ? -11.453 -8.211 -13.891 1 79.56 322 ARG A N 1
ATOM 2543 C CA . ARG A 1 322 ? -10.938 -9 -15 1 79.56 322 ARG A CA 1
ATOM 2544 C C . ARG A 1 322 ? -11.414 -8.438 -16.344 1 79.56 322 ARG A C 1
ATOM 2546 O O . ARG A 1 322 ? -12.609 -8.234 -16.547 1 79.56 322 ARG A O 1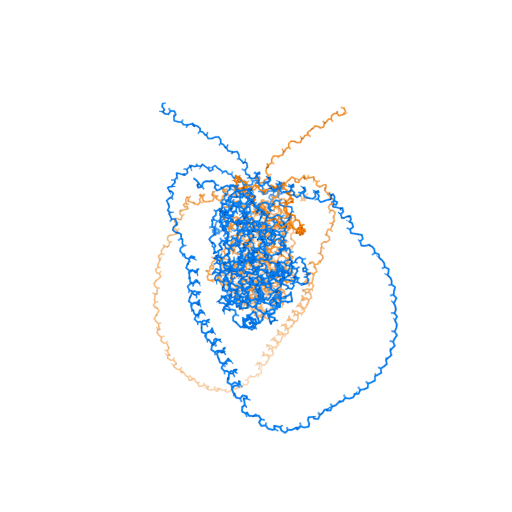
ATOM 2553 N N . SER A 1 323 ? -10.422 -8.156 -17.109 1 84.88 323 SER A N 1
ATOM 2554 C CA . SER A 1 323 ? -10.695 -7.684 -18.469 1 84.88 323 SER A CA 1
ATOM 2555 C C . SER A 1 323 ? -10.727 -8.844 -19.453 1 84.88 323 SER A C 1
ATOM 2557 O O . SER A 1 323 ? -10.227 -9.93 -19.172 1 84.88 323 SER A O 1
ATOM 2559 N N . GLU A 1 324 ? -11.312 -8.594 -20.562 1 85.19 324 GLU A N 1
ATOM 2560 C CA . GLU A 1 324 ? -11.391 -9.609 -21.609 1 85.19 324 GLU A CA 1
ATOM 2561 C C . GLU A 1 324 ? -10.047 -9.812 -22.281 1 85.19 324 GLU A C 1
ATOM 2563 O O . GLU A 1 324 ? -9.68 -10.938 -22.641 1 85.19 324 GLU A O 1
ATOM 2568 N N . GLU A 1 325 ? -9.398 -8.719 -22.328 1 90.69 325 GLU A N 1
ATOM 2569 C CA . GLU A 1 325 ? -8.086 -8.766 -22.969 1 90.69 325 GLU A CA 1
ATOM 2570 C C . GLU A 1 325 ? -6.984 -8.352 -22 1 90.69 325 GLU A C 1
ATOM 2572 O O . GLU A 1 325 ? -7.242 -7.656 -21.016 1 90.69 325 GLU A O 1
ATOM 2577 N N . PHE A 1 326 ? -5.867 -8.859 -22.359 1 93.94 326 PHE A N 1
ATOM 2578 C CA . PHE A 1 326 ? -4.699 -8.484 -21.578 1 93.94 326 PHE A CA 1
ATOM 2579 C C . PHE A 1 326 ? -4.336 -7.023 -21.812 1 93.94 326 PHE A C 1
ATOM 2581 O O . PHE A 1 326 ? -4.148 -6.602 -22.953 1 93.94 326 PHE A O 1
ATOM 2588 N N . ILE A 1 327 ? -4.246 -6.227 -20.75 1 93.5 327 ILE A N 1
ATOM 2589 C CA . ILE A 1 327 ? -3.924 -4.805 -20.875 1 93.5 327 ILE A CA 1
ATOM 2590 C C . ILE A 1 327 ? -2.523 -4.551 -20.312 1 93.5 327 ILE A C 1
ATOM 2592 O O . ILE A 1 327 ? -2.291 -4.684 -19.109 1 93.5 327 ILE A O 1
ATOM 2596 N N . PRO A 1 328 ? -1.633 -4.078 -21.219 1 91.75 328 PRO A N 1
ATOM 2597 C CA . PRO A 1 328 ? -0.268 -3.818 -20.75 1 91.75 328 PRO A CA 1
ATOM 2598 C C . PRO A 1 328 ? -0.199 -2.695 -19.719 1 91.75 328 PRO A C 1
ATOM 2600 O O . PRO A 1 328 ? -0.949 -1.721 -19.812 1 91.75 328 PRO A O 1
ATOM 2603 N N . GLY A 1 329 ? 0.649 -2.811 -18.719 1 90 329 GLY A N 1
ATOM 2604 C CA . GLY A 1 329 ? 0.912 -1.746 -17.75 1 90 329 GLY A CA 1
ATOM 2605 C C . GLY A 1 329 ? 0.082 -1.861 -16.5 1 90 329 GLY A C 1
ATOM 2606 O O . GLY A 1 329 ? 0.219 -1.046 -15.578 1 90 329 GLY A O 1
ATOM 2607 N N . GLN A 1 330 ? -0.805 -2.738 -16.516 1 92.81 330 GLN A N 1
ATOM 2608 C CA . GLN A 1 330 ? -1.589 -2.951 -15.305 1 92.81 330 GLN A CA 1
ATOM 2609 C C . GLN A 1 330 ? -1.596 -4.426 -14.906 1 92.81 330 GLN A C 1
ATOM 2611 O O . GLN A 1 330 ? -1.201 -5.289 -15.695 1 92.81 330 GLN A O 1
ATOM 2616 N N . VAL A 1 331 ? -2.043 -4.684 -13.742 1 95.31 331 VAL A N 1
ATOM 2617 C CA . VAL A 1 331 ? -2.131 -6.062 -13.273 1 95.31 331 VAL A CA 1
ATOM 2618 C C . VAL A 1 331 ? -3.367 -6.734 -13.867 1 95.31 331 VAL A C 1
ATOM 2620 O O . VAL A 1 331 ? -4.473 -6.191 -13.781 1 95.31 331 VAL A O 1
ATOM 2623 N N . ASN A 1 332 ? -3.143 -7.824 -14.57 1 96.38 332 ASN A N 1
ATOM 2624 C CA . ASN A 1 332 ? -4.203 -8.625 -15.172 1 96.38 332 ASN A CA 1
ATOM 2625 C C . ASN A 1 332 ? -4.387 -9.953 -14.445 1 96.38 332 ASN A C 1
ATOM 2627 O O . ASN A 1 332 ? -3.703 -10.93 -14.758 1 96.38 332 ASN A O 1
ATOM 2631 N N . PRO A 1 333 ? -5.355 -10.023 -13.516 1 96.31 333 PRO A N 1
ATOM 2632 C CA . PRO A 1 333 ? -5.543 -11.281 -12.781 1 96.31 333 PRO A CA 1
ATOM 2633 C C . PRO A 1 333 ? -5.855 -12.453 -13.703 1 96.31 333 PRO A C 1
ATOM 2635 O O . PRO A 1 333 ? -6.801 -12.391 -14.492 1 96.31 333 PRO A O 1
ATOM 2638 N N . ILE A 1 334 ? -5.176 -13.516 -13.547 1 95.94 334 ILE A N 1
ATOM 2639 C CA . ILE A 1 334 ? -5.195 -14.617 -14.508 1 95.94 334 ILE A CA 1
ATOM 2640 C C . ILE A 1 334 ? -6.266 -15.625 -14.102 1 95.94 334 ILE A C 1
ATOM 2642 O O . ILE A 1 334 ? -6.988 -16.141 -14.961 1 95.94 334 ILE A O 1
ATOM 2646 N N . LEU A 1 335 ? -6.422 -15.883 -12.836 1 97.06 335 LEU A N 1
ATOM 2647 C CA . LEU A 1 335 ? -7.27 -16.984 -12.383 1 97.06 335 LEU A CA 1
ATOM 2648 C C . LEU A 1 335 ? -8.438 -16.453 -11.547 1 97.06 335 LEU A C 1
ATOM 2650 O O . LEU A 1 335 ? -8.25 -15.609 -10.672 1 97.06 335 LEU A O 1
ATOM 2654 N N . PRO A 1 336 ? -9.641 -16.984 -11.836 1 95.81 336 PRO A N 1
ATOM 2655 C CA . PRO A 1 336 ? -10.781 -16.641 -10.977 1 95.81 336 PRO A CA 1
ATOM 2656 C C . PRO A 1 336 ? -10.625 -17.172 -9.555 1 95.81 336 PRO A C 1
ATOM 2658 O O . PRO A 1 336 ? -9.961 -18.188 -9.336 1 95.81 336 PRO A O 1
ATOM 2661 N N . ALA A 1 337 ? -11.305 -16.609 -8.625 1 94.94 337 ALA A N 1
ATOM 2662 C CA . ALA A 1 337 ? -11.164 -16.875 -7.199 1 94.94 337 ALA A CA 1
ATOM 2663 C C . ALA A 1 337 ? -11.469 -18.344 -6.895 1 94.94 337 ALA A C 1
ATOM 2665 O O . ALA A 1 337 ? -10.773 -18.969 -6.094 1 94.94 337 ALA A O 1
ATOM 2666 N N . ALA A 1 338 ? -12.469 -18.859 -7.461 1 95.12 338 ALA A N 1
ATOM 2667 C CA . ALA A 1 338 ? -12.859 -20.234 -7.184 1 95.12 338 ALA A CA 1
ATOM 2668 C C . ALA A 1 338 ? -11.766 -21.203 -7.605 1 95.12 338 ALA A C 1
ATOM 2670 O O . ALA A 1 338 ? -11.398 -22.109 -6.848 1 95.12 338 ALA A O 1
ATOM 2671 N N . VAL A 1 339 ? -11.258 -21 -8.797 1 96.25 339 VAL A N 1
ATOM 2672 C CA . VAL A 1 339 ? -10.18 -21.828 -9.32 1 96.25 339 VAL A CA 1
ATOM 2673 C C . VAL A 1 339 ? -8.922 -21.625 -8.484 1 96.25 339 VAL A C 1
ATOM 2675 O O . VAL A 1 339 ? -8.188 -22.578 -8.219 1 96.25 339 VAL A O 1
ATOM 2678 N N . TYR A 1 340 ? -8.82 -20.422 -8.055 1 96.69 340 TYR A N 1
ATOM 2679 C CA . TYR A 1 340 ? -7.668 -20.047 -7.246 1 96.69 340 TYR A CA 1
ATOM 2680 C C . TYR A 1 340 ? -7.664 -20.812 -5.922 1 96.69 340 TYR A C 1
ATOM 2682 O O . TYR A 1 340 ? -6.652 -21.406 -5.539 1 96.69 340 TYR A O 1
ATOM 2690 N N . ARG A 1 341 ? -8.68 -20.891 -5.262 1 96.81 341 ARG A N 1
ATOM 2691 C CA . ARG A 1 341 ? -8.836 -21.562 -3.977 1 96.81 341 ARG A CA 1
ATOM 2692 C C . ARG A 1 341 ? -8.594 -23.062 -4.109 1 96.81 341 ARG A C 1
ATOM 2694 O O . ARG A 1 341 ? -7.961 -23.672 -3.246 1 96.81 341 ARG A O 1
ATOM 2701 N N . GLU A 1 342 ? -8.977 -23.516 -5.184 1 96.62 342 GLU A N 1
ATOM 2702 C CA . GLU A 1 342 ? -8.93 -24.953 -5.367 1 96.62 342 GLU A CA 1
ATOM 2703 C C . GLU A 1 342 ? -7.523 -25.422 -5.742 1 96.62 342 GLU A C 1
ATOM 2705 O O . GLU A 1 342 ? -7.062 -26.469 -5.277 1 96.62 342 GLU A O 1
ATOM 2710 N N . HIS A 1 343 ? -6.816 -24.641 -6.504 1 96.38 343 HIS A N 1
ATOM 2711 C CA . HIS A 1 343 ? -5.621 -25.203 -7.117 1 96.38 343 HIS A CA 1
ATOM 2712 C C . HIS A 1 343 ? -4.371 -24.422 -6.719 1 96.38 343 HIS A C 1
ATOM 2714 O O . HIS A 1 343 ? -3.266 -24.969 -6.734 1 96.38 343 HIS A O 1
ATOM 2720 N N . VAL A 1 344 ? -4.512 -23.188 -6.371 1 97.75 344 VAL A N 1
ATOM 2721 C CA . VAL A 1 344 ? -3.338 -22.359 -6.145 1 97.75 344 VAL A CA 1
ATOM 2722 C C . VAL A 1 344 ? -3.059 -22.25 -4.648 1 97.75 344 VAL A C 1
ATOM 2724 O O . VAL A 1 344 ? -1.903 -22.297 -4.223 1 97.75 344 VAL A O 1
ATOM 2727 N N . ILE A 1 345 ? -4.066 -22.141 -3.826 1 97.75 345 ILE A N 1
ATOM 2728 C CA . ILE A 1 345 ? -3.936 -21.906 -2.393 1 97.75 345 ILE A CA 1
ATOM 2729 C C . ILE A 1 345 ? -3.15 -23.047 -1.755 1 97.75 345 ILE A C 1
ATOM 2731 O O . ILE A 1 345 ? -2.256 -22.812 -0.937 1 97.75 345 ILE A O 1
ATOM 2735 N N . PRO A 1 346 ? -3.426 -24.312 -2.172 1 96.56 346 PRO A N 1
ATOM 2736 C CA . PRO A 1 346 ? -2.627 -25.391 -1.587 1 96.56 346 PRO A CA 1
ATOM 2737 C C . PRO A 1 346 ? -1.14 -25.266 -1.908 1 96.56 346 PRO A C 1
ATOM 2739 O O . PRO A 1 346 ? -0.294 -25.562 -1.059 1 96.56 346 PRO A O 1
ATOM 2742 N N . ILE A 1 347 ? -0.865 -24.859 -3.09 1 97.44 347 ILE A N 1
ATOM 2743 C CA . ILE A 1 347 ? 0.526 -24.688 -3.494 1 97.44 347 ILE A CA 1
ATOM 2744 C C . ILE A 1 347 ? 1.16 -23.547 -2.684 1 97.44 347 ILE A C 1
ATOM 2746 O O . ILE A 1 347 ? 2.281 -23.688 -2.189 1 97.44 347 ILE A O 1
ATOM 2750 N N . LEU A 1 348 ? 0.396 -22.531 -2.527 1 97.88 348 LEU A N 1
ATOM 2751 C CA . LEU A 1 348 ? 0.88 -21.391 -1.751 1 97.88 348 LEU A CA 1
ATOM 2752 C C . LEU A 1 348 ? 1.122 -21.781 -0.299 1 97.88 348 LEU A C 1
ATOM 2754 O O . LEU A 1 348 ? 2.119 -21.391 0.302 1 97.88 348 LEU A O 1
ATOM 2758 N N . ALA A 1 349 ? 0.216 -22.516 0.242 1 96.75 349 ALA A N 1
ATOM 2759 C CA . ALA A 1 349 ? 0.374 -22.969 1.618 1 96.75 349 ALA A CA 1
ATOM 2760 C C . ALA A 1 349 ? 1.669 -23.766 1.787 1 96.75 349 ALA A C 1
ATOM 2762 O O . ALA A 1 349 ? 2.389 -23.578 2.771 1 96.75 349 ALA A O 1
ATOM 2763 N N . ASP A 1 350 ? 1.987 -24.516 0.803 1 95.62 350 ASP A N 1
ATOM 2764 C CA . ASP A 1 350 ? 3.219 -25.297 0.84 1 95.62 350 ASP A CA 1
ATOM 2765 C C . ASP A 1 350 ? 4.445 -24.406 0.704 1 95.62 350 ASP A C 1
ATOM 2767 O O . ASP A 1 350 ? 5.473 -24.641 1.339 1 95.62 350 ASP A O 1
ATOM 2771 N N . LEU A 1 351 ? 4.316 -23.438 -0.088 1 96.69 351 LEU A N 1
ATOM 2772 C CA . LEU A 1 351 ? 5.441 -22.547 -0.346 1 96.69 351 LEU A CA 1
ATOM 2773 C C . LEU A 1 351 ? 5.789 -21.734 0.897 1 96.69 351 LEU A C 1
ATOM 2775 O O . LEU A 1 351 ? 6.941 -21.344 1.089 1 96.69 351 LEU A O 1
ATOM 2779 N N . PHE A 1 352 ? 4.867 -21.453 1.772 1 95.62 352 PHE A N 1
ATOM 2780 C CA . PHE A 1 352 ? 5.145 -20.734 3.004 1 95.62 352 PHE A CA 1
ATOM 2781 C C . PHE A 1 352 ? 6.051 -21.547 3.922 1 95.62 352 PHE A C 1
ATOM 2783 O O . PHE A 1 352 ? 6.695 -20.984 4.812 1 95.62 352 PHE A O 1
ATOM 2790 N N . ALA A 1 353 ? 6.121 -22.797 3.65 1 90.88 353 ALA A N 1
ATOM 2791 C CA . ALA A 1 353 ? 6.973 -23.672 4.469 1 90.88 353 ALA A CA 1
ATOM 2792 C C . ALA A 1 353 ? 8.383 -23.734 3.9 1 90.88 353 ALA A C 1
ATOM 2794 O O . ALA A 1 353 ? 9.266 -24.375 4.492 1 90.88 353 ALA A O 1
ATOM 2795 N N . VAL A 1 354 ? 8.5 -23.109 2.781 1 90.44 354 VAL A N 1
ATOM 2796 C CA . VAL A 1 354 ? 9.836 -23 2.189 1 90.44 354 VAL A CA 1
ATOM 2797 C C . VAL A 1 354 ? 10.578 -21.812 2.797 1 90.44 354 VAL A C 1
ATOM 2799 O O . VAL A 1 354 ? 10.078 -20.688 2.793 1 90.44 354 VAL A O 1
ATOM 2802 N N . HIS A 1 355 ? 11.797 -22.031 3.309 1 92.19 355 HIS A N 1
ATOM 2803 C CA . HIS A 1 355 ? 12.492 -20.984 4.047 1 92.19 355 HIS A CA 1
ATOM 2804 C C . HIS A 1 355 ? 13.656 -20.422 3.242 1 92.19 355 HIS A C 1
ATOM 2806 O O . HIS A 1 355 ? 14.789 -20.375 3.727 1 92.19 355 HIS A O 1
ATOM 2812 N N . GLU A 1 356 ? 13.289 -20.031 2.113 1 92.56 356 GLU A N 1
ATOM 2813 C CA . GLU A 1 356 ? 14.18 -19.266 1.245 1 92.56 356 GLU A CA 1
ATOM 2814 C C . GLU A 1 356 ? 13.742 -17.797 1.166 1 92.56 356 GLU A C 1
ATOM 2816 O O . GLU A 1 356 ? 12.555 -17.516 1.012 1 92.56 356 GLU A O 1
ATOM 2821 N N . GLU A 1 357 ? 14.711 -16.953 1.198 1 93.75 357 GLU A N 1
ATOM 2822 C CA . GLU A 1 357 ? 14.422 -15.523 1.318 1 93.75 357 GLU A CA 1
ATOM 2823 C C . GLU A 1 357 ? 13.617 -15.016 0.122 1 93.75 357 GLU A C 1
ATOM 2825 O O . GLU A 1 357 ? 12.625 -14.312 0.289 1 93.75 357 GLU A O 1
ATOM 2830 N N . HIS A 1 358 ? 14.07 -15.312 -1.05 1 93.81 358 HIS A N 1
ATOM 2831 C CA . HIS A 1 358 ? 13.414 -14.766 -2.234 1 93.81 358 HIS A CA 1
ATOM 2832 C C . HIS A 1 358 ? 11.992 -15.289 -2.371 1 93.81 358 HIS A C 1
ATOM 2834 O O . HIS A 1 358 ? 11.094 -14.555 -2.783 1 93.81 358 HIS A O 1
ATOM 2840 N N . VAL A 1 359 ? 11.742 -16.578 -2.055 1 96.19 359 VAL A N 1
ATOM 2841 C CA . VAL A 1 359 ? 10.406 -17.156 -2.111 1 96.19 359 VAL A CA 1
ATOM 2842 C C . VAL A 1 359 ? 9.5 -16.469 -1.095 1 96.19 359 VAL A C 1
ATOM 2844 O O . VAL A 1 359 ? 8.383 -16.062 -1.427 1 96.19 359 VAL A O 1
ATOM 2847 N N . ARG A 1 360 ? 10.055 -16.328 0.108 1 96.69 360 ARG A N 1
ATOM 2848 C CA . ARG A 1 360 ? 9.281 -15.688 1.17 1 96.69 360 ARG A CA 1
ATOM 2849 C C . ARG A 1 360 ? 8.93 -14.25 0.806 1 96.69 360 ARG A C 1
ATOM 2851 O O . ARG A 1 360 ? 7.797 -13.812 1.012 1 96.69 360 ARG A O 1
ATOM 2858 N N . MET A 1 361 ? 9.812 -13.555 0.26 1 97.06 361 MET A N 1
ATOM 2859 C CA . MET A 1 361 ? 9.594 -12.156 -0.085 1 97.06 361 MET A CA 1
ATOM 2860 C C . MET A 1 361 ? 8.516 -12.016 -1.15 1 97.06 361 MET A C 1
ATOM 2862 O O . MET A 1 361 ? 7.688 -11.109 -1.087 1 97.06 361 MET A O 1
ATOM 2866 N N . ILE A 1 362 ? 8.531 -12.898 -2.129 1 97.56 362 ILE A N 1
ATOM 2867 C CA . ILE A 1 362 ? 7.504 -12.875 -3.166 1 97.56 362 ILE A CA 1
ATOM 2868 C C . ILE A 1 362 ? 6.133 -13.117 -2.541 1 97.56 362 ILE A C 1
ATOM 2870 O O . ILE A 1 362 ? 5.176 -12.383 -2.824 1 97.56 362 ILE A O 1
ATOM 2874 N N . LEU A 1 363 ? 6.078 -14.125 -1.681 1 98.06 363 LEU A N 1
ATOM 2875 C CA . LEU A 1 363 ? 4.82 -14.484 -1.03 1 98.06 363 LEU A CA 1
ATOM 2876 C C . LEU A 1 363 ? 4.301 -13.32 -0.185 1 98.06 363 LEU A C 1
ATOM 2878 O O . LEU A 1 363 ? 3.121 -12.969 -0.265 1 98.06 363 LEU A O 1
ATOM 2882 N N . LEU A 1 364 ? 5.199 -12.727 0.535 1 98.12 364 LEU A N 1
ATOM 2883 C CA . LEU A 1 364 ? 4.809 -11.648 1.433 1 98.12 364 LEU A CA 1
ATOM 2884 C C . LEU A 1 364 ? 4.398 -10.406 0.643 1 98.12 364 LEU A C 1
ATOM 2886 O O . LEU A 1 364 ? 3.445 -9.719 1.01 1 98.12 364 LEU A O 1
ATOM 2890 N N . HIS A 1 365 ? 5.066 -10.109 -0.37 1 97.69 365 HIS A N 1
ATOM 2891 C CA . HIS A 1 365 ? 4.789 -8.945 -1.195 1 97.69 365 HIS A CA 1
ATOM 2892 C C . HIS A 1 365 ? 3.391 -9.016 -1.8 1 97.69 365 HIS A C 1
ATOM 2894 O O . HIS A 1 365 ? 2.701 -8 -1.908 1 97.69 365 HIS A O 1
ATOM 2900 N N . HIS A 1 366 ? 2.938 -10.125 -2.184 1 97.56 366 HIS A N 1
ATOM 2901 C CA . HIS A 1 366 ? 1.656 -10.258 -2.865 1 97.56 366 HIS A CA 1
ATOM 2902 C C . HIS A 1 366 ? 0.589 -10.812 -1.924 1 97.56 366 HIS A C 1
ATOM 2904 O O . HIS A 1 366 ? -0.562 -11 -2.326 1 97.56 366 HIS A O 1
ATOM 2910 N N . PHE A 1 367 ? 0.878 -11.039 -0.7 1 98.06 367 PHE A N 1
ATOM 2911 C CA . PHE A 1 367 ? -0.006 -11.625 0.298 1 98.06 367 PHE A CA 1
ATOM 2912 C C . PHE A 1 367 ? -1.311 -10.852 0.395 1 98.06 367 PHE A C 1
ATOM 2914 O O . PHE A 1 367 ? -2.389 -11.438 0.482 1 98.06 367 PHE A O 1
ATOM 2921 N N . PRO A 1 368 ? -1.243 -9.508 0.367 1 96.88 368 PRO A N 1
ATOM 2922 C CA . PRO A 1 368 ? -2.492 -8.75 0.487 1 96.88 368 PRO A CA 1
ATOM 2923 C C . PRO A 1 368 ? -3.496 -9.094 -0.613 1 96.88 368 PRO A C 1
ATOM 2925 O O . PRO A 1 368 ? -4.707 -9 -0.399 1 96.88 368 PRO A O 1
ATOM 2928 N N . ALA A 1 369 ? -3.031 -9.492 -1.712 1 95.94 369 ALA A N 1
ATOM 2929 C CA . ALA A 1 369 ? -3.893 -9.742 -2.863 1 95.94 369 ALA A CA 1
ATOM 2930 C C . ALA A 1 369 ? -4.625 -11.078 -2.719 1 95.94 369 ALA A C 1
ATOM 2932 O O . ALA A 1 369 ? -5.785 -11.203 -3.119 1 95.94 369 ALA A O 1
ATOM 2933 N N . PHE A 1 370 ? -3.941 -12.055 -2.121 1 96.88 370 PHE A N 1
ATOM 2934 C CA . PHE A 1 370 ? -4.566 -13.375 -2.18 1 96.88 370 PHE A CA 1
ATOM 2935 C C . PHE A 1 370 ? -4.883 -13.883 -0.78 1 96.88 370 PHE A C 1
ATOM 2937 O O . PHE A 1 370 ? -5.465 -14.961 -0.624 1 96.88 370 PHE A O 1
ATOM 2944 N N . ALA A 1 371 ? -4.621 -13.18 0.262 1 96.25 371 ALA A N 1
ATOM 2945 C CA . ALA A 1 371 ? -4.809 -13.609 1.644 1 96.25 371 ALA A CA 1
ATOM 2946 C C . ALA A 1 371 ? -6.258 -14.016 1.9 1 96.25 371 ALA A C 1
ATOM 2948 O O . ALA A 1 371 ? -6.52 -14.992 2.6 1 96.25 371 ALA A O 1
ATOM 2949 N N . GLU A 1 372 ? -7.145 -13.336 1.291 1 93.75 372 GLU A N 1
ATOM 2950 C CA . GLU A 1 372 ? -8.562 -13.547 1.537 1 93.75 372 GLU A CA 1
ATOM 2951 C C . GLU A 1 372 ? -9.039 -14.867 0.936 1 93.75 372 GLU A C 1
ATOM 2953 O O . GLU A 1 372 ? -10.125 -15.352 1.256 1 93.75 372 GLU A O 1
ATOM 2958 N N . GLN A 1 373 ? -8.25 -15.43 0.055 1 95.44 373 GLN A N 1
ATOM 2959 C CA . GLN A 1 373 ? -8.656 -16.672 -0.603 1 95.44 373 GLN A CA 1
ATOM 2960 C C . GLN A 1 373 ? -8.367 -17.875 0.28 1 95.44 373 GLN A C 1
ATOM 2962 O O . GLN A 1 373 ? -8.875 -18.969 0.026 1 95.44 373 GLN A O 1
ATOM 2967 N N . PHE A 1 374 ? -7.531 -17.734 1.314 1 96.62 374 PHE A N 1
ATOM 2968 C CA . PHE A 1 374 ? -7.227 -18.828 2.242 1 96.62 374 PHE A CA 1
ATOM 2969 C C . PHE A 1 374 ? -8.43 -19.141 3.123 1 96.62 374 PHE A C 1
ATOM 2971 O O . PHE A 1 374 ? -9.18 -18.234 3.504 1 96.62 374 PHE A O 1
ATOM 2978 N N . ASP A 1 375 ? -8.562 -20.375 3.418 1 96.06 375 ASP A N 1
ATOM 2979 C CA . ASP A 1 375 ? -9.43 -20.75 4.527 1 96.06 375 ASP A CA 1
ATOM 2980 C C . ASP A 1 375 ? -8.875 -20.234 5.855 1 96.06 375 ASP A C 1
ATOM 2982 O O . ASP A 1 375 ? -7.699 -20.422 6.164 1 96.06 375 ASP A O 1
ATOM 2986 N N . PRO A 1 376 ? -9.734 -19.562 6.641 1 95.94 376 PRO A N 1
ATOM 2987 C CA . PRO A 1 376 ? -9.258 -19.016 7.91 1 95.94 376 PRO A CA 1
ATOM 2988 C C . PRO A 1 376 ? -8.578 -20.047 8.797 1 95.94 376 PRO A C 1
ATOM 2990 O O . PRO A 1 376 ? -7.605 -19.75 9.484 1 95.94 376 PRO A O 1
ATOM 2993 N N . GLU A 1 377 ? -9.039 -21.188 8.75 1 94.06 377 GLU A N 1
ATOM 2994 C CA . GLU A 1 377 ? -8.438 -22.234 9.57 1 94.06 377 GLU A CA 1
ATOM 2995 C C . GLU A 1 377 ? -7.047 -22.609 9.047 1 94.06 377 GLU A C 1
ATOM 2997 O O . GLU A 1 377 ? -6.141 -22.891 9.836 1 94.06 377 GLU A O 1
ATOM 3002 N N . LEU A 1 378 ? -6.957 -22.594 7.777 1 94.81 378 LEU A N 1
ATOM 3003 C CA . LEU A 1 378 ? -5.648 -22.859 7.188 1 94.81 378 LEU A CA 1
ATOM 3004 C C . LEU A 1 378 ? -4.66 -21.75 7.57 1 94.81 378 LEU A C 1
ATOM 3006 O O . LEU A 1 378 ? -3.496 -22.031 7.863 1 94.81 378 LEU A O 1
ATOM 3010 N N . ILE A 1 379 ? -5.129 -20.531 7.602 1 95.94 379 ILE A N 1
ATOM 3011 C CA . ILE A 1 379 ? -4.285 -19.422 8.016 1 95.94 379 ILE A CA 1
ATOM 3012 C C . ILE A 1 379 ? -3.867 -19.594 9.469 1 95.94 379 ILE A C 1
ATOM 3014 O O . ILE A 1 379 ? -2.689 -19.453 9.812 1 95.94 379 ILE A O 1
ATOM 3018 N N . ARG A 1 380 ? -4.789 -19.875 10.242 1 93.06 380 ARG A N 1
ATOM 3019 C CA . ARG A 1 380 ? -4.555 -20 11.68 1 93.06 380 ARG A CA 1
ATOM 3020 C C . ARG A 1 380 ? -3.57 -21.141 11.977 1 93.06 380 ARG A C 1
ATOM 3022 O O . ARG A 1 380 ? -2.629 -20.953 12.75 1 93.06 380 ARG A O 1
ATOM 3029 N N . ARG A 1 381 ? -3.68 -22.203 11.227 1 89.56 381 ARG A N 1
ATOM 3030 C CA . ARG A 1 381 ? -2.955 -23.422 11.57 1 89.56 381 ARG A CA 1
ATOM 3031 C C . ARG A 1 381 ? -1.594 -23.469 10.891 1 89.56 381 ARG A C 1
ATOM 3033 O O . ARG A 1 381 ? -0.631 -24 11.438 1 89.56 381 ARG A O 1
ATOM 3040 N N . ARG A 1 382 ? -1.537 -22.906 9.766 1 91.38 382 ARG A N 1
ATOM 3041 C CA . ARG A 1 382 ? -0.319 -23.141 8.992 1 91.38 382 ARG A CA 1
ATOM 3042 C C . ARG A 1 382 ? 0.372 -21.812 8.664 1 91.38 382 ARG A C 1
ATOM 3044 O O . ARG A 1 382 ? 1.558 -21.641 8.953 1 91.38 382 ARG A O 1
ATOM 3051 N N . ILE A 1 383 ? -0.312 -20.859 8.203 1 95.69 383 ILE A N 1
ATOM 3052 C CA . ILE A 1 383 ? 0.29 -19.656 7.645 1 95.69 383 ILE A CA 1
ATOM 3053 C C . ILE A 1 383 ? 0.771 -18.75 8.773 1 95.69 383 ILE A C 1
ATOM 3055 O O . ILE A 1 383 ? 1.882 -18.219 8.719 1 95.69 383 ILE A O 1
ATOM 3059 N N . LEU A 1 384 ? -0.085 -18.547 9.789 1 93.88 384 LEU A N 1
ATOM 3060 C CA . LEU A 1 384 ? 0.239 -17.641 10.891 1 93.88 384 LEU A CA 1
ATOM 3061 C C . LEU A 1 384 ? 1.548 -18.047 11.562 1 93.88 384 LEU A C 1
ATOM 3063 O O . LEU A 1 384 ? 2.395 -17.203 11.844 1 93.88 384 LEU A O 1
ATOM 3067 N N . ARG A 1 385 ? 1.745 -19.266 11.711 1 89.25 385 ARG A N 1
ATOM 3068 C CA . ARG A 1 385 ? 2.963 -19.766 12.344 1 89.25 385 ARG A CA 1
ATOM 3069 C C . ARG A 1 385 ? 4.191 -19.438 11.5 1 89.25 385 ARG A C 1
ATOM 3071 O O . ARG A 1 385 ? 5.234 -19.062 12.039 1 89.25 385 ARG A O 1
ATOM 3078 N N . GLN A 1 386 ? 4.008 -19.641 10.281 1 92.19 386 GLN A N 1
ATOM 3079 C CA . GLN A 1 386 ? 5.113 -19.328 9.375 1 92.19 386 GLN A CA 1
ATOM 3080 C C . GLN A 1 386 ? 5.418 -17.844 9.359 1 92.19 386 GLN A C 1
ATOM 3082 O O . GLN A 1 386 ? 6.578 -17.438 9.266 1 92.19 386 GLN A O 1
ATOM 3087 N N . LEU A 1 387 ? 4.375 -17.031 9.469 1 94.62 387 LEU A N 1
ATOM 3088 C CA . LEU A 1 387 ? 4.57 -15.594 9.523 1 94.62 387 LEU A CA 1
ATOM 3089 C C . LEU A 1 387 ? 5.312 -15.188 10.797 1 94.62 387 LEU A C 1
ATOM 3091 O O . LEU A 1 387 ? 6.234 -14.367 10.75 1 94.62 387 LEU A O 1
ATOM 3095 N N . LEU A 1 388 ? 4.961 -15.773 11.875 1 89.81 388 LEU A N 1
ATOM 3096 C CA . LEU A 1 388 ? 5.598 -15.461 13.148 1 89.81 388 LEU A CA 1
ATOM 3097 C C . LEU A 1 388 ? 7.078 -15.828 13.125 1 89.81 388 LEU A C 1
ATOM 3099 O O . LEU A 1 388 ? 7.902 -15.125 13.711 1 89.81 388 LEU A O 1
ATOM 3103 N N . LEU A 1 389 ? 7.383 -16.875 12.477 1 88.38 389 LEU A N 1
ATOM 3104 C CA . LEU A 1 389 ? 8.781 -17.234 12.297 1 88.38 389 LEU A CA 1
ATOM 3105 C C . LEU A 1 389 ? 9.547 -16.141 11.562 1 88.38 389 LEU A C 1
ATOM 3107 O O . LEU A 1 389 ? 10.703 -15.867 11.875 1 88.38 389 LEU A O 1
ATOM 3111 N N . GLY A 1 390 ? 8.891 -15.562 10.594 1 91.69 390 GLY A N 1
ATOM 3112 C CA . GLY A 1 390 ? 9.5 -14.469 9.844 1 91.69 390 GLY A CA 1
ATOM 3113 C C . GLY A 1 390 ? 9.828 -13.266 10.703 1 91.69 390 GLY A C 1
ATOM 3114 O O . GLY A 1 390 ? 10.789 -12.547 10.43 1 91.69 390 GLY A O 1
ATOM 3115 N N . LEU A 1 391 ? 9.055 -13.07 11.703 1 91.56 391 LEU A N 1
ATOM 3116 C CA . LEU A 1 391 ? 9.273 -11.938 12.602 1 91.56 391 LEU A CA 1
ATOM 3117 C C . LEU A 1 391 ? 10.555 -12.117 13.406 1 91.56 391 LEU A C 1
ATOM 3119 O O . LEU A 1 391 ? 11.156 -11.133 13.852 1 91.56 391 LEU A O 1
ATOM 3123 N N . LYS A 1 392 ? 10.977 -13.281 13.57 1 88.25 392 LYS A N 1
ATOM 3124 C CA . LYS A 1 392 ? 12.148 -13.586 14.383 1 88.25 392 LYS A CA 1
ATOM 3125 C C . LYS A 1 392 ? 13.414 -13.625 13.523 1 88.25 392 LYS A C 1
ATOM 3127 O O . LYS A 1 392 ? 14.508 -13.859 14.031 1 88.25 392 LYS A O 1
ATOM 3132 N N . ASP A 1 393 ? 13.227 -13.445 12.32 1 90.12 393 ASP A N 1
ATOM 3133 C CA . ASP A 1 393 ? 14.367 -13.523 11.414 1 90.12 393 ASP A CA 1
ATOM 3134 C C . ASP A 1 393 ? 15.273 -12.297 11.555 1 90.12 393 ASP A C 1
ATOM 3136 O O . ASP A 1 393 ? 14.82 -11.227 11.961 1 90.12 393 ASP A O 1
ATOM 3140 N N . THR A 1 394 ? 16.516 -12.406 11.188 1 91.56 394 THR A N 1
ATOM 3141 C CA . THR A 1 394 ? 17.484 -11.312 11.281 1 91.56 394 THR A CA 1
ATOM 3142 C C . THR A 1 394 ? 17.359 -10.375 10.086 1 91.56 394 THR A C 1
ATOM 3144 O O . THR A 1 394 ? 17.875 -9.258 10.117 1 91.56 394 THR A O 1
ATOM 3147 N N . ASN A 1 395 ? 16.734 -10.844 9.062 1 93.75 395 ASN A N 1
ATOM 3148 C CA . ASN A 1 395 ? 16.547 -10.008 7.887 1 93.75 395 ASN A CA 1
ATOM 3149 C C . ASN A 1 395 ? 15.43 -8.992 8.102 1 93.75 395 ASN A C 1
ATOM 3151 O O . ASN A 1 395 ? 14.25 -9.359 8.133 1 93.75 395 ASN A O 1
ATOM 3155 N N . ASP A 1 396 ? 15.766 -7.742 8.109 1 95.62 396 ASP A N 1
ATOM 3156 C CA . ASP A 1 396 ? 14.82 -6.676 8.422 1 95.62 396 ASP A CA 1
ATOM 3157 C C . ASP A 1 396 ? 13.75 -6.547 7.34 1 95.62 396 ASP A C 1
ATOM 3159 O O . ASP A 1 396 ? 12.617 -6.156 7.617 1 95.62 396 ASP A O 1
ATOM 3163 N N . GLN A 1 397 ? 14.125 -6.875 6.141 1 96.69 397 GLN A N 1
ATOM 3164 C CA . GLN A 1 397 ? 13.141 -6.805 5.062 1 96.69 397 GLN A CA 1
ATOM 3165 C C . GLN A 1 397 ? 12.031 -7.836 5.266 1 96.69 397 GLN A C 1
ATOM 3167 O O . GLN A 1 397 ? 10.859 -7.535 5.047 1 96.69 397 GLN A O 1
ATOM 3172 N N . ILE A 1 398 ? 12.438 -8.992 5.652 1 96.38 398 ILE A N 1
ATOM 3173 C CA . ILE A 1 398 ? 11.461 -10.055 5.91 1 96.38 398 ILE A CA 1
ATOM 3174 C C . ILE A 1 398 ? 10.594 -9.672 7.102 1 96.38 398 ILE A C 1
ATOM 3176 O O . ILE A 1 398 ? 9.375 -9.875 7.078 1 96.38 398 ILE A O 1
ATOM 3180 N N . VAL A 1 399 ? 11.242 -9.133 8.094 1 96.06 399 VAL A N 1
ATOM 3181 C CA . VAL A 1 399 ? 10.516 -8.734 9.289 1 96.06 399 VAL A CA 1
ATOM 3182 C C . VAL A 1 399 ? 9.469 -7.676 8.938 1 96.06 399 VAL A C 1
ATOM 3184 O O . VAL A 1 399 ? 8.297 -7.82 9.281 1 96.06 399 VAL A O 1
ATOM 3187 N N . ALA A 1 400 ? 9.875 -6.656 8.234 1 97.38 400 ALA A N 1
ATOM 3188 C CA . ALA A 1 400 ? 8.969 -5.578 7.844 1 97.38 400 ALA A CA 1
ATOM 3189 C C . ALA A 1 400 ? 7.82 -6.109 6.992 1 97.38 400 ALA A C 1
ATOM 3191 O O . ALA A 1 400 ? 6.656 -5.781 7.234 1 97.38 400 ALA A O 1
ATOM 3192 N N . ALA A 1 401 ? 8.164 -6.906 6.012 1 97.75 401 ALA A N 1
ATOM 3193 C CA . ALA A 1 401 ? 7.141 -7.473 5.137 1 97.75 401 ALA 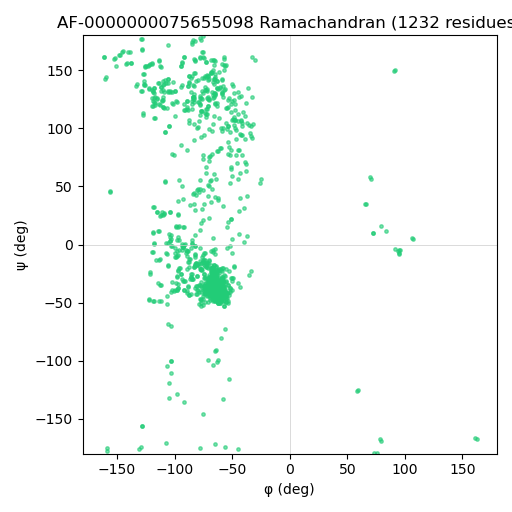A CA 1
ATOM 3194 C C . ALA A 1 401 ? 6.188 -8.375 5.918 1 97.75 401 ALA A C 1
ATOM 3196 O O . ALA A 1 401 ? 5 -8.453 5.602 1 97.75 401 ALA A O 1
ATOM 3197 N N . THR A 1 402 ? 6.711 -9.102 6.895 1 97.12 402 THR A N 1
ATOM 3198 C CA . THR A 1 402 ? 5.887 -9.977 7.727 1 97.12 402 THR A CA 1
ATOM 3199 C C . THR A 1 402 ? 4.875 -9.156 8.523 1 97.12 402 THR A C 1
ATOM 3201 O O . THR A 1 402 ? 3.719 -9.562 8.672 1 97.12 402 THR A O 1
ATOM 3204 N N . PHE A 1 403 ? 5.297 -8.008 9.016 1 97.25 403 PHE A N 1
ATOM 3205 C CA . PHE A 1 403 ? 4.371 -7.129 9.711 1 97.25 403 PHE A CA 1
ATOM 3206 C C . PHE A 1 403 ? 3.215 -6.73 8.805 1 97.25 403 PHE A C 1
ATOM 3208 O O . PHE A 1 403 ? 2.057 -6.73 9.227 1 97.25 403 PHE A O 1
ATOM 3215 N N . ARG A 1 404 ? 3.52 -6.391 7.652 1 97.81 404 ARG A N 1
ATOM 3216 C CA . ARG A 1 404 ? 2.48 -6.023 6.695 1 97.81 404 ARG A CA 1
ATOM 3217 C C . ARG A 1 404 ? 1.52 -7.184 6.457 1 97.81 404 ARG A C 1
ATOM 3219 O O . ARG A 1 404 ? 0.31 -6.98 6.34 1 97.81 404 ARG A O 1
ATOM 3226 N N . ALA A 1 405 ? 2.115 -8.344 6.355 1 97.69 405 ALA A N 1
ATOM 3227 C CA . ALA A 1 405 ? 1.287 -9.531 6.141 1 97.69 405 ALA A CA 1
ATOM 3228 C C . ALA A 1 405 ? 0.37 -9.781 7.332 1 97.69 405 ALA A C 1
ATOM 3230 O O . ALA A 1 405 ? -0.793 -10.156 7.164 1 97.69 405 ALA A O 1
ATOM 3231 N N . LEU A 1 406 ? 0.889 -9.648 8.5 1 96.88 406 LEU A N 1
ATOM 3232 C CA . LEU A 1 406 ? 0.093 -9.859 9.703 1 96.88 406 LEU A CA 1
ATOM 3233 C C . LEU A 1 406 ? -1.091 -8.898 9.742 1 96.88 406 LEU A C 1
ATOM 3235 O O . LEU A 1 406 ? -2.164 -9.25 10.242 1 96.88 406 LEU A O 1
ATOM 3239 N N . ALA A 1 407 ? -0.847 -7.699 9.258 1 97.62 407 ALA A N 1
ATOM 3240 C CA . ALA A 1 407 ? -1.927 -6.719 9.188 1 97.62 407 ALA A CA 1
ATOM 3241 C C . ALA A 1 407 ? -3.1 -7.25 8.367 1 97.62 407 ALA A C 1
ATOM 3243 O O . ALA A 1 407 ? -4.258 -6.918 8.641 1 97.62 407 ALA A O 1
ATOM 3244 N N . GLU A 1 408 ? -2.85 -8.062 7.359 1 97.12 408 GLU A N 1
ATOM 3245 C CA . GLU A 1 408 ? -3.877 -8.641 6.5 1 97.12 408 GLU A CA 1
ATOM 3246 C C . GLU A 1 408 ? -4.586 -9.805 7.188 1 97.12 408 GLU A C 1
ATOM 3248 O O . GLU A 1 408 ? -5.699 -10.172 6.805 1 97.12 408 GLU A O 1
ATOM 3253 N N . VAL A 1 409 ? -3.959 -10.398 8.18 1 96.88 409 VAL A N 1
ATOM 3254 C CA . VAL A 1 409 ? -4.492 -11.578 8.852 1 96.88 409 VAL A CA 1
ATOM 3255 C C . VAL A 1 409 ? -5.461 -11.156 9.953 1 96.88 409 VAL A C 1
ATOM 3257 O O . VAL A 1 409 ? -6.414 -11.867 10.266 1 96.88 409 VAL A O 1
ATOM 3260 N N . VAL A 1 410 ? -5.316 -9.992 10.469 1 96.44 410 VAL A N 1
ATOM 3261 C CA . VAL A 1 410 ? -6.078 -9.516 11.617 1 96.44 410 VAL A CA 1
ATOM 3262 C C . VAL A 1 410 ? -7.562 -9.469 11.273 1 96.44 410 VAL A C 1
ATOM 3264 O O . VAL A 1 410 ? -8.398 -9.977 12.023 1 96.44 410 VAL A O 1
ATOM 3267 N N . PRO A 1 411 ? -7.898 -8.93 10.133 1 96.25 411 PRO A N 1
ATOM 3268 C CA . PRO A 1 411 ? -9.328 -8.898 9.812 1 96.25 411 PRO A CA 1
ATOM 3269 C C . PRO A 1 411 ? -9.914 -10.297 9.609 1 96.25 411 PRO A C 1
ATOM 3271 O O . PRO A 1 411 ? -11.133 -10.477 9.727 1 96.25 411 PRO A O 1
ATOM 3274 N N . VAL A 1 412 ? -9.078 -11.25 9.289 1 94.62 412 VAL A N 1
ATOM 3275 C CA . VAL A 1 412 ? -9.547 -12.594 8.992 1 94.62 412 VAL A CA 1
ATOM 3276 C C . VAL A 1 412 ? -9.648 -13.406 10.281 1 94.62 412 VAL A C 1
ATOM 3278 O O . VAL A 1 412 ? -10.664 -14.062 10.523 1 94.62 412 VAL A O 1
ATOM 3281 N N . LEU A 1 413 ? -8.672 -13.32 11.156 1 94.12 413 LEU A N 1
ATOM 3282 C CA . LEU A 1 413 ? -8.617 -14.18 12.336 1 94.12 413 LEU A CA 1
ATOM 3283 C C . LEU A 1 413 ? -8.977 -13.391 13.594 1 94.12 413 LEU A C 1
ATOM 3285 O O . LEU A 1 413 ? -9.281 -13.984 14.633 1 94.12 413 LEU A O 1
ATOM 3289 N N . GLY A 1 414 ? -8.914 -12.047 13.508 1 93.38 414 GLY A N 1
ATOM 3290 C CA . GLY A 1 414 ? -9.07 -11.219 14.703 1 93.38 414 GLY A CA 1
ATOM 3291 C C . GLY A 1 414 ? -7.758 -10.922 15.398 1 93.38 414 GLY A C 1
ATOM 3292 O O . GLY A 1 414 ? -6.832 -11.734 15.367 1 93.38 414 GLY A O 1
ATOM 3293 N N . GLY A 1 415 ? -7.777 -9.758 16 1 92.31 415 GLY A N 1
ATOM 3294 C CA . GLY A 1 415 ? -6.578 -9.328 16.703 1 92.31 415 GLY A CA 1
ATOM 3295 C C . GLY A 1 415 ? -6.234 -10.219 17.891 1 92.31 415 GLY A C 1
ATOM 3296 O O . GLY A 1 415 ? -5.059 -10.398 18.203 1 92.31 415 GLY A O 1
ATOM 3297 N N . GLU A 1 416 ? -7.176 -10.719 18.484 1 90.19 416 GLU A N 1
ATOM 3298 C CA . GLU A 1 416 ? -6.961 -11.578 19.641 1 90.19 416 GLU A CA 1
ATOM 3299 C C . GLU A 1 416 ? -6.117 -12.797 19.281 1 90.19 416 GLU A C 1
ATOM 3301 O O . GLU A 1 416 ? -5.195 -13.156 20.016 1 90.19 416 GLU A O 1
ATOM 3306 N N . VAL A 1 417 ? -6.422 -13.375 18.156 1 90.25 417 VAL A N 1
ATOM 3307 C CA . VAL A 1 417 ? -5.727 -14.578 17.719 1 90.25 417 VAL A CA 1
ATOM 3308 C C . VAL A 1 417 ? -4.32 -14.211 17.234 1 90.25 417 VAL A C 1
ATOM 3310 O O . VAL A 1 417 ? -3.354 -14.906 17.562 1 90.25 417 VAL A O 1
ATOM 3313 N N . VAL A 1 418 ? -4.184 -13.141 16.5 1 93.19 418 VAL A N 1
ATOM 3314 C CA . VAL A 1 418 ? -2.93 -12.766 15.852 1 93.19 418 VAL A CA 1
ATOM 3315 C C . VAL A 1 418 ? -1.947 -12.234 16.891 1 93.19 418 VAL A C 1
ATOM 3317 O O . VAL A 1 418 ? -0.781 -12.633 16.922 1 93.19 418 VAL A O 1
ATOM 3320 N N . VAL A 1 419 ? -2.428 -11.32 17.688 1 90 419 VAL A N 1
ATOM 3321 C CA . VAL A 1 419 ? -1.548 -10.672 18.656 1 90 419 VAL A CA 1
ATOM 3322 C C . VAL A 1 419 ? -1.471 -11.508 19.922 1 90 419 VAL A C 1
ATOM 3324 O O . VAL A 1 419 ? -0.387 -11.703 20.484 1 90 419 VAL A O 1
ATOM 3327 N N . GLY A 1 420 ? -2.533 -11.984 20.344 1 82.06 420 GLY A N 1
ATOM 3328 C CA . GLY A 1 420 ? -2.602 -12.734 21.578 1 82.06 420 GLY A CA 1
ATOM 3329 C C . GLY A 1 420 ? -2.529 -11.852 22.812 1 82.06 420 GLY A C 1
ATOM 3330 O O . GLY A 1 420 ? -2.639 -10.625 22.719 1 82.06 420 GLY A O 1
ATOM 3331 N N . GLY A 1 421 ? -2.568 -12.398 23.984 1 75.88 421 GLY A N 1
ATOM 3332 C CA . GLY A 1 421 ? -2.434 -11.68 25.234 1 75.88 421 GLY A CA 1
ATOM 3333 C C . GLY A 1 421 ? -3.703 -10.961 25.656 1 75.88 421 GLY A C 1
ATOM 3334 O O . GLY A 1 421 ? -4.77 -11.195 25.094 1 75.88 421 GLY A O 1
ATOM 3335 N N . GLN A 1 422 ? -3.494 -10.07 26.688 1 78.56 422 GLN A N 1
ATOM 3336 C CA . GLN A 1 422 ? -4.617 -9.297 27.203 1 78.56 422 GLN A CA 1
ATOM 3337 C C . GLN A 1 422 ? -4.852 -8.047 26.375 1 78.56 422 GLN A C 1
ATOM 3339 O O . GLN A 1 422 ? -3.912 -7.305 26.062 1 78.56 422 GLN A O 1
ATOM 3344 N N . ARG A 1 423 ? -6.07 -7.965 25.891 1 85.19 423 ARG A N 1
ATOM 3345 C CA . ARG A 1 423 ? -6.453 -6.805 25.094 1 85.19 423 ARG A CA 1
ATOM 3346 C C . ARG A 1 423 ? -7.438 -5.922 25.859 1 85.19 423 ARG A C 1
ATOM 3348 O O . ARG A 1 423 ? -8.25 -6.418 26.641 1 85.19 423 ARG A O 1
ATOM 3355 N N . LYS A 1 424 ? -7.223 -4.656 25.688 1 85.62 424 LYS A N 1
ATOM 3356 C CA . LYS A 1 424 ? -8.109 -3.674 26.297 1 85.62 424 LYS A CA 1
ATOM 3357 C C . LYS A 1 424 ? -8.422 -2.533 25.328 1 85.62 424 LYS A C 1
ATOM 3359 O O . LYS A 1 424 ? -7.676 -2.301 24.375 1 85.62 424 LYS A O 1
ATOM 3364 N N . LYS A 1 425 ? -9.516 -1.923 25.594 1 89.25 425 LYS A N 1
ATOM 3365 C CA . LYS A 1 425 ? -9.859 -0.766 24.781 1 89.25 425 LYS A CA 1
ATOM 3366 C C . LYS A 1 425 ? -9.094 0.475 25.219 1 89.25 425 LYS A C 1
ATOM 3368 O O . LYS A 1 425 ? -9.492 1.156 26.156 1 89.25 425 LYS A O 1
ATOM 3373 N N . PHE A 1 426 ? -8.078 0.827 24.547 1 87.31 426 PHE A N 1
ATOM 3374 C CA . PHE A 1 426 ? -7.238 1.956 24.922 1 87.31 426 PHE A CA 1
ATOM 3375 C C . PHE A 1 426 ? -7.676 3.223 24.203 1 87.31 426 PHE A C 1
ATOM 3377 O O . PHE A 1 426 ? -7.438 4.332 24.672 1 87.31 426 PHE A O 1
ATOM 3384 N N . PHE A 1 427 ? -8.32 3.07 23.016 1 91.62 427 PHE A N 1
ATOM 3385 C CA . PHE A 1 427 ? -8.672 4.227 22.203 1 91.62 427 PHE A CA 1
ATOM 3386 C C . PHE A 1 427 ? -10.18 4.441 22.203 1 91.62 427 PHE A C 1
ATOM 3388 O O . PHE A 1 427 ? -10.945 3.535 21.859 1 91.62 427 PHE A O 1
ATOM 3395 N N . LYS A 1 428 ? -10.57 5.648 22.547 1 88 428 LYS A N 1
ATOM 3396 C CA . LYS A 1 428 ? -11.984 5.996 22.672 1 88 428 LYS A CA 1
ATOM 3397 C C . LYS A 1 428 ? -12.555 6.441 21.328 1 88 428 LYS A C 1
ATOM 3399 O O . LYS A 1 428 ? -11.844 7.016 20.5 1 88 428 LYS A O 1
ATOM 3404 N N . GLU A 1 429 ? -13.852 6.133 21 1 81.69 429 GLU A N 1
ATOM 3405 C CA . GLU A 1 429 ? -14.531 6.492 19.75 1 81.69 429 GLU A CA 1
ATOM 3406 C C . GLU A 1 429 ? -15.055 7.922 19.812 1 81.69 429 GLU A C 1
ATOM 3408 O O . GLU A 1 429 ? -15.234 8.562 18.766 1 81.69 429 GLU A O 1
ATOM 3413 N N . GLY A 1 430 ? -14.742 8.781 20.844 1 60.62 430 GLY A N 1
ATOM 3414 C CA . GLY A 1 430 ? -15.57 9.961 21.031 1 60.62 430 GLY A CA 1
ATOM 3415 C C . GLY A 1 430 ? -15.047 11.188 20.297 1 60.62 430 GLY A C 1
ATOM 3416 O O . GLY A 1 430 ? -13.859 11.266 19.984 1 60.62 430 GLY A O 1
ATOM 3417 N N . ARG A 1 431 ? -15.992 11.773 19.312 1 55.72 431 ARG A N 1
ATOM 3418 C CA . ARG A 1 431 ? -15.82 13.156 18.875 1 55.72 431 ARG A CA 1
ATOM 3419 C C . ARG A 1 431 ? -15.617 14.078 20.078 1 55.72 431 ARG A C 1
ATOM 3421 O O . ARG A 1 431 ? -16.234 13.891 21.125 1 55.72 431 ARG A O 1
ATOM 3428 N N . PRO A 1 432 ? -14.539 14.828 20.109 1 52.28 432 PRO A N 1
ATOM 3429 C CA . PRO A 1 432 ? -14.352 15.695 21.266 1 52.28 432 PRO A CA 1
ATOM 3430 C C . PRO A 1 432 ? -15.664 16.297 21.781 1 52.28 432 PRO A C 1
ATOM 3432 O O . PRO A 1 432 ? -16.516 16.688 20.984 1 52.28 432 PRO A O 1
ATOM 3435 N N . LYS A 1 433 ? -16.25 15.875 22.859 1 43.56 433 LYS A N 1
ATOM 3436 C CA . LYS A 1 433 ? -17.266 16.703 23.484 1 43.56 433 LYS A CA 1
ATOM 3437 C C . LYS A 1 433 ? -16.766 18.141 23.688 1 43.56 433 LYS A C 1
ATOM 3439 O O . LYS A 1 433 ? -15.641 18.344 24.141 1 43.56 433 LYS A O 1
ATOM 3444 N N . PHE A 1 434 ? -17.234 19.016 22.953 1 38.41 434 PHE A N 1
ATOM 3445 C CA . PHE A 1 434 ? -16.906 20.438 22.969 1 38.41 434 PHE A CA 1
ATOM 3446 C C . PHE A 1 434 ? -16.844 20.969 24.406 1 38.41 434 PHE A C 1
ATOM 3448 O O . PHE A 1 434 ? -17.875 21.359 24.969 1 38.41 434 PHE A O 1
ATOM 3455 N N . ALA A 1 435 ? -16.344 20.375 25.438 1 32.56 435 ALA A N 1
ATOM 3456 C CA . ALA A 1 435 ? -16.203 21.312 26.547 1 32.56 435 ALA A CA 1
ATOM 3457 C C . ALA A 1 435 ? -15.32 22.484 26.172 1 32.56 435 ALA A C 1
ATOM 3459 O O . ALA A 1 435 ? -14.414 22.359 25.344 1 32.56 435 ALA A O 1
ATOM 3460 N N . THR A 1 436 ? -15.734 23.75 26.438 1 29.58 436 THR A N 1
ATOM 3461 C CA . THR A 1 436 ? -15.133 25.094 26.375 1 29.58 436 THR A CA 1
ATOM 3462 C C . THR A 1 436 ? -13.688 25.047 26.859 1 29.58 436 THR A C 1
ATOM 3464 O O . THR A 1 436 ? -13.156 26.078 27.297 1 29.58 436 THR A O 1
ATOM 3467 N N . TYR A 1 437 ? -13.047 23.969 27.234 1 27.56 437 TYR A N 1
ATOM 3468 C CA . TYR A 1 437 ? -11.789 24.109 27.953 1 27.56 437 TYR A CA 1
ATOM 3469 C C . TYR A 1 437 ? -10.703 24.688 27.047 1 27.56 437 TYR A C 1
ATOM 3471 O O . TYR A 1 437 ? -10.297 24.047 26.078 1 27.56 437 TYR A O 1
ATOM 3479 N N . MET A 1 438 ? -10.625 25.969 26.75 1 28.83 438 MET A N 1
ATOM 3480 C CA . MET A 1 438 ? -9.547 26.812 26.25 1 28.83 438 MET A CA 1
ATOM 3481 C C . MET A 1 438 ? -8.203 26.375 26.828 1 28.83 438 MET A C 1
ATOM 3483 O O . MET A 1 438 ? -7.195 27.062 26.656 1 28.83 438 MET A O 1
ATOM 3487 N N . SER A 1 439 ? -8.148 25.719 28.062 1 26.14 439 SER A N 1
ATOM 3488 C CA . SER A 1 439 ? -6.855 25.766 28.734 1 26.14 439 SER A CA 1
ATOM 3489 C C . SER A 1 439 ? -5.844 24.859 28.047 1 26.14 439 SER A C 1
ATOM 3491 O O . SER A 1 439 ? -6.188 23.766 27.594 1 26.14 439 SER A O 1
ATOM 3493 N N . SER A 1 440 ? -4.863 25.438 27.391 1 26.66 440 SER A N 1
ATOM 3494 C CA . SER A 1 440 ? -3.656 24.812 26.875 1 26.66 440 SER A CA 1
ATOM 3495 C C . SER A 1 440 ? -3.18 23.672 27.781 1 26.66 440 SER A C 1
ATOM 3497 O O . SER A 1 440 ? -3.004 23.875 28.984 1 26.66 440 SER A O 1
ATOM 3499 N N . PRO A 1 441 ? -3.529 22.469 27.562 1 27.72 441 PRO A N 1
ATOM 3500 C CA . PRO A 1 441 ? -2.988 21.453 28.453 1 27.72 441 PRO A CA 1
ATOM 3501 C C . PRO A 1 441 ? -1.51 21.656 28.766 1 27.72 441 PRO A C 1
ATOM 3503 O O . PRO A 1 441 ? -0.723 21.969 27.875 1 27.72 441 PRO A O 1
ATOM 3506 N N . GLU A 1 442 ? -1.244 22.312 29.859 1 24.22 442 GLU A N 1
ATOM 3507 C CA . GLU A 1 442 ? 0.083 22.391 30.469 1 24.22 442 GLU A CA 1
ATOM 3508 C C . GLU A 1 442 ? 0.79 21.047 30.438 1 24.22 442 GLU A C 1
ATOM 3510 O O . GLU A 1 442 ? 0.344 20.094 31.078 1 24.22 442 GLU A O 1
ATOM 3515 N N . VAL A 1 443 ? 1.277 20.734 29.281 1 26.61 443 VAL A N 1
ATOM 3516 C CA . VAL A 1 443 ? 2.182 19.594 29.266 1 26.61 443 VAL A CA 1
ATOM 3517 C C . VAL A 1 443 ? 3.273 19.781 30.312 1 26.61 443 VAL A C 1
ATOM 3519 O O . VAL A 1 443 ? 4.031 20.75 30.266 1 26.61 443 VAL A O 1
ATOM 3522 N N . SER A 1 444 ? 2.988 19.578 31.562 1 21.62 444 SER A N 1
ATOM 3523 C CA . SER A 1 444 ? 4.066 19.469 32.562 1 21.62 444 SER A CA 1
ATOM 3524 C C . SER A 1 444 ? 5.227 18.641 32 1 21.62 444 SER A C 1
ATOM 3526 O O . SER A 1 444 ? 5.023 17.547 31.484 1 21.62 444 SER A O 1
ATOM 3528 N N . ARG A 1 445 ? 6.293 19.391 31.641 1 24.05 445 ARG A N 1
ATOM 3529 C CA . ARG A 1 445 ? 7.602 18.922 31.203 1 24.05 445 ARG A CA 1
ATOM 3530 C C . ARG A 1 445 ? 8.203 17.953 32.219 1 24.05 445 ARG A C 1
ATOM 3532 O O . ARG A 1 445 ? 9.156 18.281 32.906 1 24.05 445 ARG A O 1
ATOM 3539 N N . SER A 1 446 ? 7.41 17.297 33.156 1 21.8 446 SER A N 1
ATOM 3540 C CA . SER A 1 446 ? 8.375 16.547 33.938 1 21.8 446 SER A CA 1
ATOM 3541 C C . SER A 1 446 ? 9.266 15.68 33.062 1 21.8 446 SER A C 1
ATOM 3543 O O . SER A 1 446 ? 8.781 14.75 32.406 1 21.8 446 SER A O 1
ATOM 3545 N N . ASN A 1 447 ? 10.227 16.25 32.438 1 23.86 447 ASN A N 1
ATOM 3546 C CA . ASN A 1 447 ? 11.32 15.797 31.594 1 23.86 447 ASN A CA 1
ATOM 3547 C C . ASN A 1 447 ? 12.023 14.578 32.188 1 23.86 447 ASN A C 1
ATOM 3549 O O . ASN A 1 447 ? 13.133 14.227 31.766 1 23.86 447 ASN A O 1
ATOM 3553 N N . ALA A 1 448 ? 12.031 14.602 33.562 1 21.55 448 ALA A N 1
ATOM 3554 C CA . ALA A 1 448 ? 13.305 14.055 34 1 21.55 448 ALA A CA 1
ATOM 3555 C C . ALA A 1 448 ? 13.586 12.703 33.375 1 21.55 448 ALA A C 1
ATOM 3557 O O . ALA A 1 448 ? 14.633 12.508 32.75 1 21.55 448 ALA A O 1
ATOM 3558 N N . ASN A 1 449 ? 13.664 11.641 34.219 1 19.42 449 ASN A N 1
ATOM 3559 C CA . ASN A 1 449 ? 14.492 10.438 34.188 1 19.42 449 ASN A CA 1
ATOM 3560 C C . ASN A 1 449 ? 13.867 9.367 33.312 1 19.42 449 ASN A C 1
ATOM 3562 O O . ASN A 1 449 ? 13.078 8.547 33.781 1 19.42 449 ASN A O 1
ATOM 3566 N N . VAL A 1 450 ? 13.398 9.727 32.25 1 22.38 450 VAL A N 1
ATOM 3567 C CA . VAL A 1 450 ? 12.578 8.867 31.422 1 22.38 450 VAL A CA 1
ATOM 3568 C C . VAL A 1 450 ? 13.398 7.664 30.953 1 22.38 450 VAL A C 1
ATOM 3570 O O . VAL A 1 450 ? 14.328 7.801 30.172 1 22.38 450 VAL A O 1
ATOM 3573 N N . SER A 1 451 ? 13.453 6.797 31.891 1 20.02 451 SER A N 1
ATOM 3574 C CA . SER A 1 451 ? 14.188 5.543 31.766 1 20.02 451 SER A CA 1
ATOM 3575 C C . SER A 1 451 ? 13.711 4.742 30.562 1 20.02 451 SER A C 1
ATOM 3577 O O . SER A 1 451 ? 12.641 5.012 30.016 1 20.02 451 SER A O 1
ATOM 3579 N N . ASN A 1 452 ? 14.242 3.541 30.438 1 21.92 452 ASN A N 1
ATOM 3580 C CA . ASN A 1 452 ? 14.609 2.615 29.375 1 21.92 452 ASN A CA 1
ATOM 3581 C C . ASN A 1 452 ? 13.406 1.821 28.875 1 21.92 452 ASN A C 1
ATOM 3583 O O . ASN A 1 452 ? 13.094 0.753 29.406 1 21.92 452 ASN A O 1
ATOM 3587 N N . LEU A 1 453 ? 12.297 2.418 28.688 1 24.88 453 LEU A N 1
ATOM 3588 C CA . LEU A 1 453 ? 11.031 1.718 28.484 1 24.88 453 LEU A CA 1
ATOM 3589 C C . LEU A 1 453 ? 11.008 0.999 27.141 1 24.88 453 LEU A C 1
ATOM 3591 O O . LEU A 1 453 ? 10.688 1.602 26.109 1 24.88 453 LEU A O 1
ATOM 3595 N N . THR A 1 454 ? 11.953 0.187 26.906 1 23.58 454 THR A N 1
ATOM 3596 C CA . THR A 1 454 ? 12.234 -0.286 25.547 1 23.58 454 THR A CA 1
ATOM 3597 C C . THR A 1 454 ? 11.07 -1.112 25.016 1 23.58 454 THR A C 1
ATOM 3599 O O . THR A 1 454 ? 10.57 -0.854 23.922 1 23.58 454 THR A O 1
ATOM 3602 N N . ALA A 1 455 ? 10.969 -2.727 25.188 1 24.48 455 ALA A N 1
ATOM 3603 C CA . ALA A 1 455 ? 10.656 -3.688 24.125 1 24.48 455 ALA A CA 1
ATOM 3604 C C . ALA A 1 455 ? 9.195 -4.137 24.219 1 24.48 455 ALA A C 1
ATOM 3606 O O . ALA A 1 455 ? 8.578 -4.062 25.281 1 24.48 455 ALA A O 1
ATOM 3607 N N . VAL A 1 456 ? 8.445 -4.309 23.125 1 27.53 456 VAL A N 1
ATOM 3608 C CA . VAL A 1 456 ? 7.055 -4.664 22.859 1 27.53 456 VAL A CA 1
ATOM 3609 C C . VAL A 1 456 ? 6.699 -5.945 23.609 1 27.53 456 VAL A C 1
ATOM 3611 O O . VAL A 1 456 ? 5.531 -6.336 23.672 1 27.53 456 VAL A O 1
ATOM 3614 N N . SER A 1 457 ? 7.566 -6.684 24.406 1 26.84 457 SER A N 1
ATOM 3615 C CA . SER A 1 457 ? 7.309 -8.016 24.953 1 26.84 457 SER A CA 1
ATOM 3616 C C . SER A 1 457 ? 6.293 -7.957 26.078 1 26.84 457 SER A C 1
ATOM 3618 O O . SER A 1 457 ? 5.656 -8.961 26.406 1 26.84 457 SER A O 1
ATOM 3620 N N . GLY A 1 458 ? 6.262 -6.961 27.031 1 26.89 458 GLY A N 1
ATOM 3621 C CA . GLY A 1 458 ? 5.605 -7.137 28.312 1 26.89 458 GLY A CA 1
ATOM 3622 C C . GLY A 1 458 ? 4.094 -7.051 28.234 1 26.89 458 GLY A C 1
ATOM 3623 O O . GLY A 1 458 ? 3.408 -7.117 29.25 1 26.89 458 GLY A O 1
ATOM 3624 N N . VAL A 1 459 ? 3.639 -6.426 27.203 1 26.42 459 VAL A N 1
ATOM 3625 C CA . VAL A 1 459 ? 2.236 -6.055 27.375 1 26.42 459 VAL A CA 1
ATOM 3626 C C . VAL A 1 459 ? 1.354 -7.289 27.219 1 26.42 459 VAL A C 1
ATOM 3628 O O . VAL A 1 459 ? 0.247 -7.344 27.75 1 26.42 459 VAL A O 1
ATOM 3631 N N . ILE A 1 460 ? 1.586 -8.227 26.375 1 25.16 460 ILE A N 1
ATOM 3632 C CA . ILE A 1 460 ? 0.508 -9.109 25.938 1 25.16 460 ILE A CA 1
ATOM 3633 C C . ILE A 1 460 ? 0.419 -10.305 26.875 1 25.16 460 ILE A C 1
ATOM 3635 O O . ILE A 1 460 ? 1.359 -11.102 26.969 1 25.16 460 ILE A O 1
ATOM 3639 N N . ASN A 1 461 ? -0.272 -10.172 28.125 1 24.62 461 ASN A N 1
ATOM 3640 C CA . ASN A 1 461 ? -0.456 -11.266 29.078 1 24.62 461 ASN A CA 1
ATOM 3641 C C . ASN A 1 461 ? -1.559 -12.219 28.625 1 24.62 461 ASN A C 1
ATOM 3643 O O . ASN A 1 461 ? -2.684 -11.789 28.359 1 24.62 461 ASN A O 1
ATOM 3647 N N . LEU A 1 462 ? -1.41 -13.219 27.969 1 23 462 LEU A N 1
ATOM 3648 C CA . LEU A 1 462 ? -2.447 -14.117 27.484 1 23 462 LEU A CA 1
ATOM 3649 C C . LEU A 1 462 ? -2.998 -14.977 28.609 1 23 462 LEU A C 1
ATOM 3651 O O . LEU A 1 462 ? -2.254 -15.719 29.25 1 23 462 LEU A O 1
ATOM 3655 N N . PRO A 1 463 ? -4.18 -14.547 29.328 1 22.22 463 PRO A N 1
ATOM 3656 C CA . PRO A 1 463 ? -4.762 -15.484 30.281 1 22.22 463 PRO A CA 1
ATOM 3657 C C . PRO A 1 463 ? -5.531 -16.609 29.609 1 22.22 463 PRO A C 1
ATOM 3659 O O . PRO A 1 463 ? -6.492 -16.359 28.875 1 22.22 463 PRO A O 1
ATOM 3662 N N . PHE A 1 464 ? -5.012 -17.594 28.984 1 22.72 464 PHE A N 1
ATOM 3663 C CA . PHE A 1 464 ? -5.715 -18.609 28.219 1 22.72 464 PHE A CA 1
ATOM 3664 C C . PHE A 1 464 ? -6.555 -19.5 29.125 1 22.72 464 PHE A C 1
ATOM 3666 O O . PHE A 1 464 ? -6.98 -20.578 28.719 1 22.72 464 PHE A O 1
ATOM 3673 N N . ASP A 1 465 ? -7.426 -19.125 30.125 1 22.34 465 ASP A N 1
ATOM 3674 C CA . ASP A 1 465 ? -8.047 -20.234 30.828 1 22.34 465 ASP A CA 1
ATOM 3675 C C . ASP A 1 465 ? -9.188 -20.844 30.016 1 22.34 465 ASP A C 1
ATOM 3677 O O . ASP A 1 465 ? -10.328 -20.375 30.078 1 22.34 465 ASP A O 1
ATOM 3681 N N . ILE A 1 466 ? -9.078 -21.172 28.719 1 19.55 466 ILE A N 1
ATOM 3682 C CA . ILE A 1 466 ? -10.305 -21.656 28.094 1 19.55 466 ILE A CA 1
ATOM 3683 C C . ILE A 1 466 ? -10.688 -23.016 28.703 1 19.55 466 ILE A C 1
ATOM 3685 O O . ILE A 1 466 ? -9.898 -23.953 28.672 1 19.55 466 ILE A O 1
ATOM 3689 N N . LYS A 1 467 ? -11.648 -23.031 29.719 1 21.61 467 LYS A N 1
ATOM 3690 C CA . LYS A 1 467 ? -12.391 -24.188 30.219 1 21.61 467 LYS A CA 1
ATOM 3691 C C . LYS A 1 467 ? -12.977 -25 29.062 1 21.61 467 LYS A C 1
ATOM 3693 O O . LYS A 1 467 ? -13.672 -24.453 28.203 1 21.61 467 LYS A O 1
ATOM 3698 N N . SER A 1 468 ? -12.414 -26.172 28.656 1 21.09 468 SER A N 1
ATOM 3699 C CA . SER A 1 468 ? -12.602 -27.203 27.641 1 21.09 468 SER A CA 1
ATOM 3700 C C . SER A 1 468 ? -13.945 -27.891 27.797 1 21.09 468 SER A C 1
ATOM 3702 O O . SER A 1 468 ? -14 -29.109 28 1 21.09 468 SER A O 1
ATOM 3704 N N . SER A 1 469 ? -15.094 -27.203 28.156 1 20.78 469 SER A N 1
ATOM 3705 C CA . SER A 1 469 ? -16.188 -28.172 28.281 1 20.78 469 SER A CA 1
ATOM 3706 C C . SER A 1 469 ? -16.391 -28.938 26.984 1 20.78 469 SER A C 1
ATOM 3708 O O . SER A 1 469 ? -16.266 -28.391 25.891 1 20.78 469 SER A O 1
ATOM 3710 N N . PRO A 1 470 ? -16.375 -30.312 27.172 1 21.22 470 PRO A N 1
ATOM 3711 C CA . PRO A 1 470 ? -16.406 -31.297 26.094 1 21.22 470 PRO A CA 1
ATOM 3712 C C . PRO A 1 470 ? -17.672 -31.203 25.234 1 21.22 470 PRO A C 1
ATOM 3714 O O . PRO A 1 470 ? -18.781 -31.188 25.766 1 21.22 470 PRO A O 1
ATOM 3717 N N . PRO A 1 471 ? -17.625 -30.297 24.297 1 18.5 471 PRO A N 1
ATOM 3718 C CA . PRO A 1 471 ? -18.891 -30.25 23.547 1 18.5 471 PRO A CA 1
ATOM 3719 C C . PRO A 1 471 ? -19.375 -31.641 23.125 1 18.5 471 PRO A C 1
ATOM 3721 O O . PRO A 1 471 ? -18.578 -32.562 22.938 1 18.5 471 PRO A O 1
ATOM 3724 N N . LYS A 1 472 ? -20.562 -32 23.703 1 19.48 472 LYS A N 1
ATOM 3725 C CA . LYS A 1 472 ? -21.391 -33.188 23.391 1 19.48 472 LYS A CA 1
ATOM 3726 C C . LYS A 1 472 ? -21.359 -33.5 21.906 1 19.48 472 LYS A C 1
ATOM 3728 O O . LYS A 1 472 ? -21.297 -32.594 21.062 1 19.48 472 LYS A O 1
ATOM 3733 N N . ALA A 1 473 ? -21.172 -34.844 21.562 1 19.58 473 ALA A N 1
ATOM 3734 C CA . ALA A 1 473 ? -21.016 -35.625 20.328 1 19.58 473 ALA A CA 1
ATOM 3735 C C . ALA A 1 473 ? -22.141 -35.312 19.344 1 19.58 473 ALA A C 1
ATOM 3737 O O . ALA A 1 473 ? -23.297 -35.688 19.578 1 19.58 473 ALA A O 1
ATOM 3738 N N . ALA A 1 474 ? -22.328 -34 19.062 1 18.97 474 ALA A N 1
ATOM 3739 C CA . ALA A 1 474 ? -23.5 -33.969 18.203 1 18.97 474 ALA A CA 1
ATOM 3740 C C . ALA A 1 474 ? -23.391 -34.969 17.078 1 18.97 474 ALA A C 1
ATOM 3742 O O . ALA A 1 474 ? -22.297 -35.344 16.656 1 18.97 474 ALA A O 1
ATOM 3743 N N . LYS A 1 475 ? -24.5 -35.656 16.844 1 20.19 475 LYS A N 1
ATOM 3744 C CA . LYS A 1 475 ? -24.906 -36.719 15.945 1 20.19 475 LYS A CA 1
ATOM 3745 C C . LYS A 1 475 ? -24.406 -36.469 14.523 1 20.19 475 LYS A C 1
ATOM 3747 O O . LYS A 1 475 ? -24.375 -35.312 14.078 1 20.19 475 LYS A O 1
ATOM 3752 N N . PRO A 1 476 ? -23.703 -37.406 13.883 1 20.84 476 PRO A N 1
ATOM 3753 C CA . PRO A 1 476 ? -22.984 -37.594 12.625 1 20.84 476 PRO A CA 1
ATOM 3754 C C . PRO A 1 476 ? -23.828 -37.219 11.406 1 20.84 476 PRO A C 1
ATOM 3756 O O . PRO A 1 476 ? -23.406 -37.438 10.266 1 20.84 476 PRO A O 1
ATOM 3759 N N . SER A 1 477 ? -24.938 -36.312 11.703 1 19.3 477 SER A N 1
ATOM 3760 C CA . SER A 1 477 ? -25.938 -36.688 10.719 1 19.3 477 SER A CA 1
ATOM 3761 C C . SER A 1 477 ? -25.422 -36.5 9.297 1 19.3 477 SER A C 1
ATOM 3763 O O . SER A 1 477 ? -25.547 -37.375 8.453 1 19.3 477 SER A O 1
ATOM 3765 N N . VAL A 1 478 ? -25.484 -35.156 8.836 1 21.03 478 VAL A N 1
ATOM 3766 C CA . VAL A 1 478 ? -26.266 -34.969 7.613 1 21.03 478 VAL A CA 1
ATOM 3767 C C . VAL A 1 478 ? -25.391 -35.25 6.395 1 21.03 478 VAL A C 1
ATOM 3769 O O . VAL A 1 478 ? -24.203 -34.906 6.375 1 21.03 478 VAL A O 1
ATOM 3772 N N . SER A 1 479 ? -25.766 -36.219 5.531 1 20.53 479 SER A N 1
ATOM 3773 C CA . SER A 1 479 ? -25.391 -36.812 4.246 1 20.53 479 SER A CA 1
ATOM 3774 C C . SER A 1 479 ? -25.094 -35.719 3.219 1 20.53 479 SER A C 1
ATOM 3776 O O . SER A 1 479 ? -25.953 -34.875 2.924 1 20.53 479 SER A O 1
ATOM 3778 N N . VAL A 1 480 ? -24.016 -35.062 3.436 1 21.22 480 VAL A N 1
ATOM 3779 C CA . VAL A 1 480 ? -23.672 -34.031 2.445 1 21.22 480 VAL A CA 1
ATOM 3780 C C . VAL A 1 480 ? -23.828 -34.625 1.039 1 21.22 480 VAL A C 1
ATOM 3782 O O . VAL A 1 480 ? -23.188 -35.625 0.692 1 21.22 480 VAL A O 1
ATOM 3785 N N . LYS A 1 481 ? -25.047 -34.438 0.545 1 24.08 481 LYS A N 1
ATOM 3786 C CA . LYS A 1 481 ? -25.375 -34.781 -0.833 1 24.08 481 LYS A CA 1
ATOM 3787 C C . LYS A 1 481 ? -24.344 -34.25 -1.808 1 24.08 481 LYS A C 1
ATOM 3789 O O . LYS A 1 481 ? -23.938 -33.094 -1.697 1 24.08 481 LYS A O 1
ATOM 3794 N N . PRO A 1 482 ? -23.531 -35.188 -2.346 1 24.75 482 PRO A N 1
ATOM 3795 C CA . PRO A 1 482 ? -22.484 -35 -3.367 1 24.75 482 PRO A CA 1
ATOM 3796 C C . PRO A 1 482 ? -22.906 -34 -4.453 1 24.75 482 PRO A C 1
ATOM 3798 O O . PRO A 1 482 ? -24.016 -34.062 -4.969 1 24.75 482 PRO A O 1
ATOM 3801 N N . SER A 1 483 ? -22.594 -32.781 -4.234 1 24.31 483 SER A N 1
ATOM 3802 C CA . SER A 1 483 ? -22.984 -31.734 -5.184 1 24.31 483 SER A CA 1
ATOM 3803 C C . SER A 1 483 ? -22.703 -32.156 -6.617 1 24.31 483 SER A C 1
ATOM 3805 O O . SER A 1 483 ? -21.625 -32.656 -6.926 1 24.31 483 SER A O 1
ATOM 3807 N N . ARG A 1 484 ? -23.734 -32.375 -7.402 1 28.14 484 ARG A N 1
ATOM 3808 C CA . ARG A 1 484 ? -24.094 -32.844 -8.742 1 28.14 484 ARG A CA 1
ATOM 3809 C C . ARG A 1 484 ? -23.375 -32.031 -9.812 1 28.14 484 ARG A C 1
ATOM 3811 O O . ARG A 1 484 ? -23.359 -32.406 -10.984 1 28.14 484 ARG A O 1
ATOM 3818 N N . ASP A 1 485 ? -22.969 -30.812 -9.32 1 30.59 485 ASP A N 1
ATOM 3819 C CA . ASP A 1 485 ? -22.875 -29.984 -10.516 1 30.59 485 ASP A CA 1
ATOM 3820 C C . ASP A 1 485 ? -21.609 -30.281 -11.305 1 30.59 485 ASP A C 1
ATOM 3822 O O . ASP A 1 485 ? -21.438 -29.797 -12.438 1 30.59 485 ASP A O 1
ATOM 3826 N N . LEU A 1 486 ? -20.547 -30.641 -10.578 1 30.56 486 LEU A N 1
ATOM 3827 C CA . LEU A 1 486 ? -19.359 -30.812 -11.414 1 30.56 486 LEU A CA 1
ATOM 3828 C C . LEU A 1 486 ? -19.578 -31.906 -12.453 1 30.56 486 LEU A C 1
ATOM 3830 O O . LEU A 1 486 ? -18.766 -32.062 -13.383 1 30.56 486 LEU A O 1
ATOM 3834 N N . ASP A 1 487 ? -20.547 -32.75 -12.133 1 35.56 487 ASP A N 1
ATOM 3835 C CA . ASP A 1 487 ? -20.859 -33.844 -13.047 1 35.56 487 ASP A CA 1
ATOM 3836 C C . ASP A 1 487 ? -21.453 -33.312 -14.352 1 35.56 487 ASP A C 1
ATOM 3838 O O . ASP A 1 487 ? -21.438 -34 -15.375 1 35.56 487 ASP A O 1
ATOM 3842 N N . SER A 1 488 ? -22.062 -32.094 -14.227 1 39.88 488 SER A N 1
ATOM 3843 C CA . SER A 1 488 ? -22.844 -31.625 -15.375 1 39.88 488 SER A CA 1
ATOM 3844 C C . SER A 1 488 ? -21.938 -31.125 -16.5 1 39.88 488 SER A C 1
ATOM 3846 O O . SER A 1 488 ? -22.219 -31.344 -17.672 1 39.88 488 SER A O 1
ATOM 3848 N N . ILE A 1 489 ? -20.828 -30.422 -16.078 1 37.44 489 ILE A N 1
ATOM 3849 C CA . ILE A 1 489 ? -20 -29.875 -17.141 1 37.44 489 ILE A CA 1
ATOM 3850 C C . ILE A 1 489 ? -19.25 -31.016 -17.844 1 37.44 489 ILE A C 1
ATOM 3852 O O . ILE A 1 489 ? -19.125 -31.016 -19.078 1 37.44 489 ILE A O 1
ATOM 3856 N N . SER A 1 490 ? -18.828 -32 -17.062 1 39.12 490 SER A N 1
ATOM 3857 C CA . SER A 1 490 ? -18.203 -33.156 -17.688 1 39.12 490 SER A CA 1
ATOM 3858 C C . SER A 1 490 ? -19.188 -33.906 -18.578 1 39.12 490 SER A C 1
ATOM 3860 O O . SER A 1 490 ? -18.844 -34.312 -19.688 1 39.12 490 SER A O 1
ATOM 3862 N N . ALA A 1 491 ? -20.438 -33.906 -18.156 1 45.41 491 ALA A N 1
ATOM 3863 C CA . ALA A 1 491 ? -21.5 -34.531 -18.891 1 45.41 491 ALA A CA 1
ATOM 3864 C C . ALA A 1 491 ? -21.844 -33.781 -20.172 1 45.41 491 ALA A C 1
ATOM 3866 O O . ALA A 1 491 ? -22.062 -34.375 -21.219 1 45.41 491 ALA A O 1
ATOM 3867 N N . LYS A 1 492 ? -21.812 -32.438 -20.016 1 47.72 492 LYS A N 1
ATOM 3868 C CA . LYS A 1 492 ? -22.109 -31.625 -21.203 1 47.72 492 LYS A CA 1
ATOM 3869 C C . LYS A 1 492 ? -20.984 -31.75 -22.234 1 47.72 492 LYS A C 1
ATOM 3871 O O . LYS A 1 492 ? -21.25 -31.828 -23.438 1 47.72 492 LYS A O 1
ATOM 3876 N N . ARG A 1 493 ? -19.844 -31.734 -21.672 1 46.78 493 ARG A N 1
ATOM 3877 C CA . ARG A 1 493 ? -18.734 -31.906 -22.594 1 46.78 493 ARG A CA 1
ATOM 3878 C C . ARG A 1 493 ? -18.75 -33.281 -23.219 1 46.78 493 ARG A C 1
ATOM 3880 O O . ARG A 1 493 ? -18.438 -33.438 -24.406 1 46.78 493 ARG A O 1
ATOM 3887 N N . GLN A 1 494 ? -19.25 -34.188 -22.375 1 49.03 494 GLN A N 1
ATOM 3888 C CA . GLN A 1 494 ? -19.406 -35.531 -22.875 1 49.03 494 GLN A CA 1
ATOM 3889 C C . GLN A 1 494 ? -20.5 -35.594 -23.938 1 49.03 494 GLN A C 1
ATOM 3891 O O . GLN A 1 494 ? -20.344 -36.25 -24.969 1 49.03 494 GLN A O 1
ATOM 3896 N N . LEU A 1 495 ? -21.625 -34.875 -23.547 1 53.94 495 LEU A N 1
ATOM 3897 C CA . LEU A 1 495 ? -22.75 -34.875 -24.469 1 53.94 495 LEU A CA 1
ATOM 3898 C C . LEU A 1 495 ? -22.391 -34.156 -25.781 1 53.94 495 LEU A C 1
ATOM 3900 O O . LEU A 1 495 ? -22.734 -34.656 -26.859 1 53.94 495 LEU A O 1
ATOM 3904 N N . GLU A 1 496 ? -21.719 -33.094 -25.641 1 53.97 496 GLU A N 1
ATOM 3905 C CA . GLU A 1 496 ? -21.297 -32.344 -26.828 1 53.97 496 GLU A CA 1
ATOM 3906 C C . GLU A 1 496 ? -20.281 -33.125 -27.625 1 53.97 496 GLU A C 1
ATOM 3908 O O . GLU A 1 496 ? -20.328 -33.156 -28.859 1 53.97 496 GLU A O 1
ATOM 3913 N N . ARG A 1 497 ? -19.516 -33.844 -26.922 1 49.97 497 ARG A N 1
ATOM 3914 C CA . ARG A 1 497 ? -18.531 -34.688 -27.594 1 49.97 497 ARG A CA 1
ATOM 3915 C C . ARG A 1 497 ? -19.203 -35.906 -28.25 1 49.97 497 ARG A C 1
ATOM 3917 O O . ARG A 1 497 ? -18.828 -36.281 -29.359 1 49.97 497 ARG A O 1
ATOM 3924 N N . GLU A 1 498 ? -20.234 -36.344 -27.516 1 54.66 498 GLU A N 1
ATOM 3925 C CA . GLU A 1 498 ? -20.984 -37.469 -28.094 1 54.66 498 GLU A CA 1
ATOM 3926 C C . GLU A 1 498 ? -21.719 -37.031 -29.359 1 54.66 498 GLU A C 1
ATOM 3928 O O . GLU A 1 498 ? -21.75 -37.781 -30.344 1 54.66 498 GLU A O 1
ATOM 3933 N N . ARG A 1 499 ? -22.297 -35.875 -29.328 1 57 499 ARG A N 1
ATOM 3934 C CA . ARG A 1 499 ? -22.969 -35.344 -30.5 1 57 499 ARG A CA 1
ATOM 3935 C C . ARG A 1 499 ? -21.984 -35.094 -31.641 1 57 499 ARG A C 1
ATOM 3937 O O . ARG A 1 499 ? -22.266 -35.438 -32.781 1 57 499 ARG A O 1
ATOM 3944 N N . LYS A 1 500 ? -20.875 -34.562 -31.188 1 50.12 500 LYS A N 1
ATOM 3945 C CA . LYS A 1 500 ? -19.844 -34.312 -32.188 1 50.12 500 LYS A CA 1
ATOM 3946 C C . LYS A 1 500 ? -19.219 -35.594 -32.688 1 50.12 500 LYS A C 1
ATOM 3948 O O . LYS A 1 500 ? -18.891 -35.719 -33.875 1 50.12 500 LYS A O 1
ATOM 3953 N N . ARG A 1 501 ? -19.203 -36.625 -31.75 1 48.69 501 ARG A N 1
ATOM 3954 C CA . ARG A 1 501 ? -18.75 -37.938 -32.125 1 48.69 501 ARG A CA 1
ATOM 3955 C C . ARG A 1 501 ? -19.688 -38.562 -33.156 1 48.69 501 ARG A C 1
ATOM 3957 O O . ARG A 1 501 ? -19.234 -39.188 -34.125 1 48.69 501 ARG A O 1
ATOM 3964 N N . GLU A 1 502 ? -20.922 -38.312 -32.875 1 58.25 502 GLU A N 1
ATOM 3965 C CA . GLU A 1 502 ? -21.922 -38.844 -33.781 1 58.25 502 GLU A CA 1
ATOM 3966 C C . GLU A 1 502 ? -21.828 -38.125 -35.156 1 58.25 502 GLU A C 1
ATOM 3968 O O . GLU A 1 502 ? -21.953 -38.781 -36.188 1 58.25 502 GLU A O 1
ATOM 3973 N N . GLU A 1 503 ? -21.609 -36.875 -35.062 1 56.78 503 GLU A N 1
ATOM 3974 C CA . GLU A 1 503 ? -21.484 -36.094 -36.281 1 56.78 503 GLU A CA 1
ATOM 3975 C C . GLU A 1 503 ? -20.203 -36.438 -37.031 1 56.78 503 GLU A C 1
ATOM 3977 O O . GLU A 1 503 ? -20.203 -36.531 -38.281 1 56.78 503 GLU A O 1
ATOM 3982 N N . MET A 1 504 ? -19.188 -36.656 -36.312 1 47.94 504 MET A N 1
ATOM 3983 C CA . MET A 1 504 ? -17.906 -37 -36.906 1 47.94 504 MET A CA 1
ATOM 3984 C C . MET A 1 504 ? -17.906 -38.406 -37.469 1 47.94 504 MET A C 1
ATOM 3986 O O . MET A 1 504 ? -17.359 -38.656 -38.562 1 47.94 504 MET A O 1
ATOM 3990 N N . LYS A 1 505 ? -18.469 -39.375 -36.719 1 53.78 505 LYS A N 1
ATOM 3991 C CA . LYS A 1 505 ? -18.703 -40.719 -37.25 1 53.78 505 LYS A CA 1
ATOM 3992 C C . LYS A 1 505 ? -19.469 -40.625 -38.594 1 53.78 505 LYS A C 1
ATOM 3994 O O . LYS A 1 505 ? -19.141 -41.344 -39.531 1 53.78 505 LYS A O 1
ATOM 3999 N N . ARG A 1 506 ? -20.406 -39.719 -38.562 1 59.91 506 ARG A N 1
ATOM 4000 C CA . ARG A 1 506 ? -21.188 -39.531 -39.781 1 59.91 506 ARG A CA 1
ATOM 4001 C C . ARG A 1 506 ? -20.312 -38.969 -40.906 1 59.91 506 ARG A C 1
ATOM 4003 O O . ARG 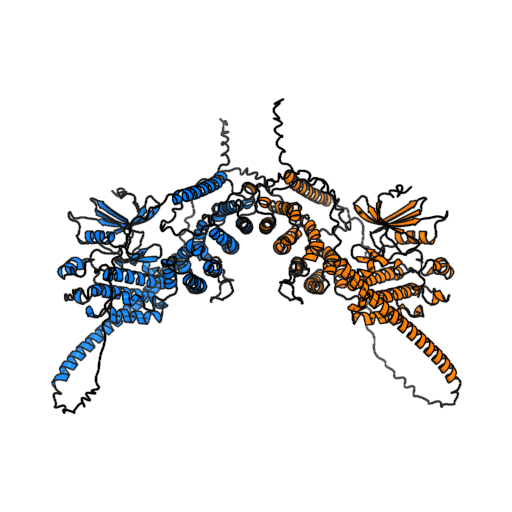A 1 506 ? -20.375 -39.438 -42.062 1 59.91 506 ARG A O 1
ATOM 4010 N N . ARG A 1 507 ? -19.469 -38 -40.406 1 53.25 507 ARG A N 1
ATOM 4011 C CA . ARG A 1 507 ? -18.609 -37.406 -41.406 1 53.25 507 ARG A CA 1
ATOM 4012 C C . ARG A 1 507 ? -17.516 -38.375 -41.875 1 53.25 507 ARG A C 1
ATOM 4014 O O . ARG A 1 507 ? -17.156 -38.375 -43.031 1 53.25 507 ARG A O 1
ATOM 4021 N N . SER A 1 508 ? -17.016 -39.094 -40.938 1 50.72 508 SER A N 1
ATOM 4022 C CA . SER A 1 508 ? -16.031 -40.125 -41.25 1 50.72 508 SER A CA 1
ATOM 4023 C C . SER A 1 508 ? -16.609 -41.188 -42.188 1 50.72 508 SER A C 1
ATOM 4025 O O . SER A 1 508 ? -15.961 -41.594 -43.125 1 50.72 508 SER A O 1
ATOM 4027 N N . GLU A 1 509 ? -17.828 -41.5 -41.844 1 59.09 509 GLU A N 1
ATOM 4028 C CA . GLU A 1 509 ? -18.531 -42.438 -42.719 1 59.09 509 GLU A CA 1
ATOM 4029 C C . GLU A 1 509 ? -18.75 -41.844 -44.094 1 59.09 509 GLU A C 1
ATOM 4031 O O . GLU A 1 509 ? -18.625 -42.562 -45.094 1 59.09 509 GLU A O 1
ATOM 4036 N N . GLU A 1 510 ? -19.016 -40.594 -44.031 1 60.28 510 GLU A N 1
ATOM 4037 C CA . GLU A 1 510 ? -19.219 -39.906 -45.312 1 60.28 510 GLU A CA 1
ATOM 4038 C C . GLU A 1 510 ? -17.906 -39.812 -46.094 1 60.28 510 GLU A C 1
ATOM 4040 O O . GLU A 1 510 ? -17.906 -40 -47.312 1 60.28 510 GLU A O 1
ATOM 4045 N N . ARG A 1 511 ? -16.859 -39.531 -45.406 1 55.78 511 ARG A N 1
ATOM 4046 C CA . ARG A 1 511 ? -15.547 -39.438 -46.031 1 55.78 511 ARG A CA 1
ATOM 4047 C C . ARG A 1 511 ? -15.07 -40.781 -46.531 1 55.78 511 ARG A C 1
ATOM 4049 O O . ARG A 1 511 ? -14.484 -40.906 -47.594 1 55.78 511 ARG A O 1
ATOM 4056 N N . ARG A 1 512 ? -15.273 -41.875 -45.688 1 56.06 512 ARG A N 1
ATOM 4057 C CA . ARG A 1 512 ? -15 -43.219 -46.125 1 56.06 512 ARG A CA 1
ATOM 4058 C C . ARG A 1 512 ? -15.781 -43.594 -47.375 1 56.06 512 ARG A C 1
ATOM 4060 O O . ARG A 1 512 ? -15.227 -44.188 -48.312 1 56.06 512 ARG A O 1
ATOM 4067 N N . LYS A 1 513 ? -17.031 -43.125 -47.344 1 60.28 513 LYS A N 1
ATOM 4068 C CA . LYS A 1 513 ? -17.859 -43.375 -48.5 1 60.28 513 LYS A CA 1
ATOM 4069 C C . LYS A 1 513 ? -17.328 -42.594 -49.719 1 60.28 513 LYS A C 1
ATOM 4071 O O . LYS A 1 513 ? -17.344 -43.125 -50.844 1 60.28 513 LYS A O 1
ATOM 4076 N N . GLU A 1 514 ? -16.906 -41.438 -49.375 1 59.59 514 GLU A N 1
ATOM 4077 C CA . GLU A 1 514 ? -16.359 -40.594 -50.469 1 59.59 514 GLU A CA 1
ATOM 4078 C C . GLU A 1 514 ? -15.039 -41.156 -50.969 1 59.59 514 GLU A C 1
ATOM 4080 O O . GLU A 1 514 ? -14.797 -41.156 -52.188 1 59.59 514 GLU A O 1
ATOM 4085 N N . ARG A 1 515 ? -14.219 -41.656 -50.094 1 54.66 515 ARG A N 1
ATOM 4086 C CA . ARG A 1 515 ? -12.953 -42.281 -50.469 1 54.66 515 ARG A CA 1
ATOM 4087 C C . ARG A 1 515 ? -13.188 -43.562 -51.25 1 54.66 515 ARG A C 1
ATOM 4089 O O . ARG A 1 515 ? -12.5 -43.812 -52.25 1 54.66 515 ARG A O 1
ATOM 4096 N N . GLU A 1 516 ? -14.125 -44.344 -50.75 1 60.22 516 GLU A N 1
ATOM 4097 C CA . GLU A 1 516 ? -14.531 -45.531 -51.469 1 60.22 516 GLU A CA 1
ATOM 4098 C C . GLU A 1 516 ? -15.078 -45.188 -52.844 1 60.22 516 GLU A C 1
ATOM 4100 O O . GLU A 1 516 ? -14.781 -45.906 -53.812 1 60.22 516 GLU A O 1
ATOM 4105 N N . ARG A 1 517 ? -15.805 -44.062 -52.875 1 58.59 517 ARG A N 1
ATOM 4106 C CA . ARG A 1 517 ? -16.328 -43.594 -54.125 1 58.59 517 ARG A CA 1
ATOM 4107 C C . ARG A 1 517 ? -15.211 -43.156 -55.062 1 58.59 517 ARG A C 1
ATOM 4109 O O . ARG A 1 517 ? -15.211 -43.5 -56.25 1 58.59 517 ARG A O 1
ATOM 4116 N N . LYS A 1 518 ? -14.25 -42.531 -54.469 1 58.59 518 LYS A N 1
ATOM 4117 C CA . LYS A 1 518 ? -13.133 -42.031 -55.25 1 58.59 518 LYS A CA 1
ATOM 4118 C C . LYS A 1 518 ? -12.234 -43.188 -55.719 1 58.59 518 LYS A C 1
ATOM 4120 O O . LYS A 1 518 ? -11.703 -43.188 -56.812 1 58.59 518 LYS A O 1
ATOM 4125 N N . ARG A 1 519 ? -12.031 -44.156 -54.844 1 55.03 519 ARG A N 1
ATOM 4126 C CA . ARG A 1 519 ? -11.312 -45.375 -55.188 1 55.03 519 ARG A CA 1
ATOM 4127 C C . ARG A 1 519 ? -12.008 -46.094 -56.344 1 55.03 519 ARG A C 1
ATOM 4129 O O . ARG A 1 519 ? -11.352 -46.562 -57.281 1 55.03 519 ARG A O 1
ATOM 4136 N N . LEU A 1 520 ? -13.328 -46.156 -56.219 1 57.94 520 LEU A N 1
ATOM 4137 C CA . LEU A 1 520 ? -14.133 -46.781 -57.281 1 57.94 520 LEU A CA 1
ATOM 4138 C C . LEU A 1 520 ? -14.055 -46 -58.562 1 57.94 520 LEU A C 1
ATOM 4140 O O . LEU A 1 520 ? -13.969 -46.594 -59.656 1 57.94 520 LEU A O 1
ATOM 4144 N N . GLU A 1 521 ? -14.039 -44.688 -58.375 1 59.19 521 GLU A N 1
ATOM 4145 C CA . GLU A 1 521 ? -13.93 -43.812 -59.531 1 59.19 521 GLU A CA 1
ATOM 4146 C C . GLU A 1 521 ? -12.57 -43.969 -60.219 1 59.19 521 GLU A C 1
ATOM 4148 O O . GLU A 1 521 ? -12.477 -44.031 -61.438 1 59.19 521 GLU A O 1
ATOM 4153 N N . ARG A 1 522 ? -11.516 -44.031 -59.344 1 56 522 ARG A N 1
ATOM 4154 C CA . ARG A 1 522 ? -10.172 -44.219 -59.875 1 56 522 ARG A CA 1
ATOM 4155 C C . ARG A 1 522 ? -10.008 -45.594 -60.531 1 56 522 ARG A C 1
ATOM 4157 O O . ARG A 1 522 ? -9.359 -45.719 -61.562 1 56 522 ARG A O 1
ATOM 4164 N N . GLU A 1 523 ? -10.602 -46.562 -59.875 1 55.66 523 GLU A N 1
ATOM 4165 C CA . GLU A 1 523 ? -10.609 -47.906 -60.438 1 55.66 523 GLU A CA 1
ATOM 4166 C C . GLU A 1 523 ? -11.383 -47.969 -61.75 1 55.66 523 GLU A C 1
ATOM 4168 O O . GLU A 1 523 ? -10.953 -48.594 -62.719 1 55.66 523 GLU A O 1
ATOM 4173 N N . GLN A 1 524 ? -12.484 -47.156 -61.719 1 54.38 524 GLN A N 1
ATOM 4174 C CA . GLN A 1 524 ? -13.281 -47.031 -62.938 1 54.38 524 GLN A CA 1
ATOM 4175 C C . GLN A 1 524 ? -12.516 -46.281 -64 1 54.38 524 GLN A C 1
ATOM 4177 O O . GLN A 1 524 ? -12.578 -46.656 -65.188 1 54.38 524 GLN A O 1
ATOM 4182 N N . GLU A 1 525 ? -11.82 -45.219 -63.531 1 53.44 525 GLU A N 1
ATOM 4183 C CA . GLU A 1 525 ? -11.008 -44.469 -64.438 1 53.44 525 GLU A CA 1
ATOM 4184 C C . GLU A 1 525 ? -9.867 -45.312 -65 1 53.44 525 GLU A C 1
ATOM 4186 O O . GLU A 1 525 ? -9.539 -45.219 -66.188 1 53.44 525 GLU A O 1
ATOM 4191 N N . ARG A 1 526 ? -9.281 -46.125 -64.125 1 51.38 526 ARG A N 1
ATOM 4192 C CA . ARG A 1 526 ? -8.25 -47.062 -64.562 1 51.38 526 ARG A CA 1
ATOM 4193 C C . ARG A 1 526 ? -8.82 -48.094 -65.562 1 51.38 526 ARG A C 1
ATOM 4195 O O . ARG A 1 526 ? -8.18 -48.438 -66.5 1 51.38 526 ARG A O 1
ATOM 4202 N N . LEU A 1 527 ? -10.008 -48.5 -65.25 1 49.91 527 LEU A N 1
ATOM 4203 C CA . LEU A 1 527 ? -10.664 -49.438 -66.125 1 49.91 527 LEU A CA 1
ATOM 4204 C C . LEU A 1 527 ? -11.062 -48.75 -67.438 1 49.91 527 LEU A C 1
ATOM 4206 O O . LEU A 1 527 ? -10.953 -49.344 -68.5 1 49.91 527 LEU A O 1
ATOM 4210 N N . LEU A 1 528 ? -11.578 -47.5 -67.25 1 46.28 528 LEU A N 1
ATOM 4211 C CA . LEU A 1 528 ? -11.984 -46.75 -68.438 1 46.28 528 LEU A CA 1
ATOM 4212 C C . LEU A 1 528 ? -10.773 -46.406 -69.312 1 46.28 528 LEU A C 1
ATOM 4214 O O . LEU A 1 528 ? -10.828 -46.438 -70.562 1 46.28 528 LEU A O 1
ATOM 4218 N N . SER A 1 529 ? -9.688 -45.969 -68.5 1 44.06 529 SER A N 1
ATOM 4219 C CA . SER A 1 529 ? -8.484 -45.625 -69.25 1 44.06 529 SER A CA 1
ATOM 4220 C C . SER A 1 529 ? -7.879 -46.844 -69.938 1 44.06 529 SER A C 1
ATOM 4222 O O . SER A 1 529 ? -7.309 -46.719 -71 1 44.06 529 SER A O 1
ATOM 4224 N N . LYS A 1 530 ? -7.965 -48 -69.25 1 47.41 530 LYS A N 1
ATOM 4225 C CA . LYS A 1 530 ? -7.5 -49.188 -69.938 1 47.41 530 LYS A CA 1
ATOM 4226 C C . LYS A 1 530 ? -8.328 -49.469 -71.188 1 47.41 530 LYS A C 1
ATOM 4228 O O . LYS A 1 530 ? -7.809 -50 -72.188 1 47.41 530 LYS A O 1
ATOM 4233 N N . ALA A 1 531 ? -9.648 -49.156 -71 1 44.38 531 ALA A N 1
ATOM 4234 C CA . ALA A 1 531 ? -10.523 -49.469 -72.125 1 44.38 531 ALA A CA 1
ATOM 4235 C C . ALA A 1 531 ? -10.25 -48.531 -73.312 1 44.38 531 ALA A C 1
ATOM 4237 O O . ALA A 1 531 ? -10.312 -48.969 -74.5 1 44.38 531 ALA A O 1
ATOM 4238 N N . ASN A 1 532 ? -10.102 -47.219 -73 1 37.5 532 ASN A N 1
ATOM 4239 C CA . ASN A 1 532 ? -9.961 -46.25 -74.062 1 37.5 532 ASN A CA 1
ATOM 4240 C C . ASN A 1 532 ? -8.617 -46.375 -74.75 1 37.5 532 ASN A C 1
ATOM 4242 O O . ASN A 1 532 ? -8.359 -45.688 -75.75 1 37.5 532 ASN A O 1
ATOM 4246 N N . GLU A 1 533 ? -7.543 -46.812 -74 1 36.91 533 GLU A N 1
ATOM 4247 C CA . GLU A 1 533 ? -6.23 -46.812 -74.625 1 36.91 533 GLU A CA 1
ATOM 4248 C C . GLU A 1 533 ? -6.207 -47.812 -75.812 1 36.91 533 GLU A C 1
ATOM 4250 O O . GLU A 1 533 ? -5.215 -47.875 -76.562 1 36.91 533 GLU A O 1
ATOM 4255 N N . GLU A 1 534 ? -7.156 -48.781 -75.875 1 35.06 534 GLU A N 1
ATOM 4256 C CA . GLU A 1 534 ? -6.965 -49.688 -77 1 35.06 534 GLU A CA 1
ATOM 4257 C C . GLU A 1 534 ? -7.09 -48.938 -78.312 1 35.06 534 GLU A C 1
ATOM 4259 O O . GLU A 1 534 ? -6.523 -49.344 -79.375 1 35.06 534 GLU A O 1
ATOM 4264 N N . GLU A 1 535 ? -8.125 -48.094 -78.5 1 30.8 535 GLU A N 1
ATOM 4265 C CA . GLU A 1 535 ? -8.438 -47.844 -79.938 1 30.8 535 GLU A CA 1
ATOM 4266 C C . GLU A 1 535 ? -7.418 -46.906 -80.562 1 30.8 535 GLU A C 1
ATOM 4268 O O . GLU A 1 535 ? -7.227 -46.938 -81.75 1 30.8 535 GLU A O 1
ATOM 4273 N N . MET A 1 536 ? -7.098 -45.781 -79.875 1 27.23 536 MET A N 1
ATOM 4274 C CA . MET A 1 536 ? -6.668 -44.656 -80.75 1 27.23 536 MET A CA 1
ATOM 4275 C C . MET A 1 536 ? -5.227 -44.844 -81.188 1 27.23 536 MET A C 1
ATOM 4277 O O . MET A 1 536 ? -4.293 -44.438 -80.5 1 27.23 536 MET A O 1
ATOM 4281 N N . LYS A 1 537 ? -4.734 -46 -81.625 1 27.36 537 LYS A N 1
ATOM 4282 C CA . LYS A 1 537 ? -3.324 -46.219 -81.938 1 27.36 537 LYS A CA 1
ATOM 4283 C C . LYS A 1 537 ? -2.83 -45.188 -82.938 1 27.36 537 LYS A C 1
ATOM 4285 O O . LYS A 1 537 ? -1.717 -45.312 -83.438 1 27.36 537 LYS A O 1
ATOM 4290 N N . ILE A 1 538 ? -3.748 -44.281 -83.438 1 22.25 538 ILE A N 1
ATOM 4291 C CA . ILE A 1 538 ? -3.238 -43.938 -84.75 1 22.25 538 ILE A CA 1
ATOM 4292 C C . ILE A 1 538 ? -1.896 -43.219 -84.625 1 22.25 538 ILE A C 1
ATOM 4294 O O . ILE A 1 538 ? -1.599 -42.625 -83.562 1 22.25 538 ILE A O 1
ATOM 4298 N N . ASP A 1 539 ? -1.226 -42.594 -85.75 1 23.31 539 ASP A N 1
ATOM 4299 C CA . ASP A 1 539 ? 0.108 -42.469 -86.312 1 23.31 539 ASP A CA 1
ATOM 4300 C C . ASP A 1 539 ? 0.814 -41.219 -85.812 1 23.31 539 ASP A C 1
ATOM 4302 O O . ASP A 1 539 ? 1.744 -40.719 -86.438 1 23.31 539 ASP A O 1
ATOM 4306 N N . PRO A 1 540 ? 0.642 -40.875 -84.5 1 22.28 540 PRO A N 1
ATOM 4307 C CA . PRO A 1 540 ? 1.032 -39.5 -84.188 1 22.28 540 PRO A CA 1
ATOM 4308 C C . PRO A 1 540 ? 2.455 -39.156 -84.688 1 22.28 540 PRO A C 1
ATOM 4310 O O . PRO A 1 540 ? 3.342 -40.031 -84.562 1 22.28 540 PRO A O 1
ATOM 4313 N N . VAL A 1 541 ? 2.594 -38.281 -85.625 1 21.53 541 VAL A N 1
ATOM 4314 C CA . VAL A 1 541 ? 3.648 -37.625 -86.438 1 21.53 541 VAL A CA 1
ATOM 4315 C C . VAL A 1 541 ? 4.723 -37.094 -85.5 1 21.53 541 VAL A C 1
ATOM 4317 O O . VAL A 1 541 ? 4.43 -36.719 -84.375 1 21.53 541 VAL A O 1
ATOM 4320 N N . ILE A 1 542 ? 6.031 -37.188 -85.75 1 20.95 542 ILE A N 1
ATOM 4321 C CA . ILE A 1 542 ? 7.41 -37.281 -85.312 1 20.95 542 ILE A CA 1
ATOM 4322 C C . ILE A 1 542 ? 7.895 -35.906 -84.875 1 20.95 542 ILE A C 1
ATOM 4324 O O . ILE A 1 542 ? 9.031 -35.75 -84.375 1 20.95 542 ILE A O 1
ATOM 4328 N N . GLU A 1 543 ? 7.016 -34.906 -84.562 1 18.95 543 GLU A N 1
ATOM 4329 C CA . GLU A 1 543 ? 7.668 -33.625 -84.688 1 18.95 543 GLU A CA 1
ATOM 4330 C C . GLU A 1 543 ? 8.891 -33.5 -83.812 1 18.95 543 GLU A C 1
ATOM 4332 O O . GLU A 1 543 ? 8.898 -34 -82.688 1 18.95 543 GLU A O 1
ATOM 4337 N N . ILE A 1 544 ? 9.945 -33 -84.25 1 19.12 544 ILE A N 1
ATOM 4338 C CA . ILE A 1 544 ? 11.398 -32.844 -84.188 1 19.12 544 ILE A CA 1
ATOM 4339 C C . ILE A 1 544 ? 11.766 -31.969 -82.938 1 19.12 544 ILE A C 1
ATOM 4341 O O . ILE A 1 544 ? 11.375 -30.797 -82.875 1 19.12 544 ILE A O 1
ATOM 4345 N N . SER A 1 545 ? 11.555 -32.438 -81.75 1 18.03 545 SER A N 1
ATOM 4346 C CA . SER A 1 545 ? 11.875 -31.75 -80.5 1 18.03 545 SER A CA 1
ATOM 4347 C C . SER A 1 545 ? 13.344 -31.328 -80.5 1 18.03 545 SER A C 1
ATOM 4349 O O . SER A 1 545 ? 14.234 -32.156 -80.75 1 18.03 545 SER A O 1
ATOM 4351 N N . ASP A 1 546 ? 13.578 -30.078 -80.75 1 17.22 546 ASP A N 1
ATOM 4352 C CA . ASP A 1 546 ? 14.859 -29.391 -80.875 1 17.22 546 ASP A CA 1
ATOM 4353 C C . ASP A 1 546 ? 15.688 -29.5 -79.625 1 17.22 546 ASP A C 1
ATOM 4355 O O . ASP A 1 546 ? 15.219 -29.141 -78.5 1 17.22 546 ASP A O 1
ATOM 4359 N N . THR A 1 547 ? 16.656 -30.406 -79.5 1 16.91 547 THR A N 1
ATOM 4360 C CA . THR A 1 547 ? 17.672 -30.906 -78.625 1 16.91 547 THR A CA 1
ATOM 4361 C C . THR A 1 547 ? 18.656 -29.797 -78.25 1 16.91 547 THR A C 1
ATOM 4363 O O . THR A 1 547 ? 19.719 -30.062 -77.688 1 16.91 547 THR A O 1
ATOM 4366 N N . ARG A 1 548 ? 18.219 -28.469 -78.125 1 16.16 548 ARG A N 1
ATOM 4367 C CA . ARG A 1 548 ? 19.375 -27.578 -78.062 1 16.16 548 ARG A CA 1
ATOM 4368 C C . ARG A 1 548 ? 20.266 -27.906 -76.875 1 16.16 548 ARG A C 1
ATOM 4370 O O . ARG A 1 548 ? 19.812 -27.828 -75.75 1 16.16 548 ARG A O 1
ATOM 4377 N N . ALA A 1 549 ? 21.453 -28.656 -77 1 16.06 549 ALA A N 1
ATOM 4378 C CA . ALA A 1 549 ? 22.625 -29.219 -76.375 1 16.06 549 ALA A CA 1
ATOM 4379 C C . ALA A 1 549 ? 23.516 -28.109 -75.812 1 16.06 549 ALA A C 1
ATOM 4381 O O . ALA A 1 549 ? 24.703 -28.312 -75.562 1 16.06 549 ALA A O 1
ATOM 4382 N N . SER A 1 550 ? 22.922 -27.031 -75.188 1 15.4 550 SER A N 1
ATOM 4383 C CA . SER A 1 550 ? 23.969 -26.016 -75.062 1 15.4 550 SER A CA 1
ATOM 4384 C C . SER A 1 550 ? 25.109 -26.5 -74.188 1 15.4 550 SER A C 1
ATOM 4386 O O . SER A 1 550 ? 24.875 -27.094 -73.188 1 15.4 550 SER A O 1
ATOM 4388 N N . THR A 1 551 ? 26.406 -26.297 -74.625 1 14.83 551 THR A N 1
ATOM 4389 C CA . THR A 1 551 ? 27.812 -26.672 -74.625 1 14.83 551 THR A CA 1
ATOM 4390 C C . THR A 1 551 ? 28.562 -26.156 -73.438 1 14.83 551 THR A C 1
ATOM 4392 O O . THR A 1 551 ? 29.5 -26.797 -72.938 1 14.83 551 THR A O 1
ATOM 4395 N N . ASN A 1 552 ? 28.422 -24.984 -72.875 1 15.14 552 ASN A N 1
ATOM 4396 C CA . ASN A 1 552 ? 29.781 -24.438 -72.875 1 15.14 552 ASN A CA 1
ATOM 4397 C C . ASN A 1 552 ? 30.656 -25.078 -71.812 1 15.14 552 ASN A C 1
ATOM 4399 O O . ASN A 1 552 ? 30.156 -25.578 -70.812 1 15.14 552 ASN A O 1
ATOM 4403 N N . PRO A 1 553 ? 31.938 -24.688 -71.688 1 14.93 553 PRO A N 1
ATOM 4404 C CA . PRO A 1 553 ? 33.312 -25.203 -71.625 1 14.93 553 PRO A CA 1
ATOM 4405 C C . PRO A 1 553 ? 33.75 -25.469 -70.188 1 14.93 553 PRO A C 1
ATOM 4407 O O . PRO A 1 553 ? 33.094 -25.062 -69.25 1 14.93 553 PRO A O 1
ATOM 4410 N N . VAL A 1 554 ? 34.938 -25.062 -69.875 1 14.62 554 VAL A N 1
ATOM 4411 C CA . VAL A 1 554 ? 36.25 -25.703 -69.688 1 14.62 554 VAL A CA 1
ATOM 4412 C C . VAL A 1 554 ? 36.531 -25.812 -68.188 1 14.62 554 VAL A C 1
ATOM 4414 O O . VAL A 1 554 ? 36.844 -26.906 -67.688 1 14.62 554 VAL A O 1
ATOM 4417 N N . ILE A 1 555 ? 37.531 -25.031 -67.562 1 14.26 555 ILE A N 1
ATOM 4418 C CA . ILE A 1 555 ? 38.875 -25.5 -67.312 1 14.26 555 ILE A CA 1
ATOM 4419 C C . ILE A 1 555 ? 39.031 -25.828 -65.812 1 14.26 555 ILE A C 1
ATOM 4421 O O . ILE A 1 555 ? 38.25 -25.344 -65 1 14.26 555 ILE A O 1
ATOM 4425 N N . ALA A 1 556 ? 40.156 -25.344 -65.125 1 14.55 556 ALA A N 1
ATOM 4426 C CA . ALA A 1 556 ? 41.375 -26.016 -64.688 1 14.55 556 ALA A CA 1
ATOM 4427 C C . ALA A 1 556 ? 41.375 -26.281 -63.188 1 14.55 556 ALA A C 1
ATOM 4429 O O . ALA A 1 556 ? 41.594 -27.422 -62.75 1 14.55 556 ALA A O 1
ATOM 4430 N N . ALA A 1 557 ? 42.375 -25.719 -62.344 1 14.68 557 ALA A N 1
ATOM 4431 C CA . ALA A 1 557 ? 43.562 -26.391 -61.844 1 14.68 557 ALA A CA 1
ATOM 4432 C C . ALA A 1 557 ? 43.438 -26.719 -60.375 1 14.68 557 ALA A C 1
ATOM 4434 O O . ALA A 1 557 ? 43.625 -27.875 -59.969 1 14.68 557 ALA A O 1
ATOM 4435 N N . MET A 1 558 ? 44.156 -25.938 -59.375 1 14.59 558 MET A N 1
ATOM 4436 C CA . MET A 1 558 ? 45.344 -26.469 -58.75 1 14.59 558 MET A CA 1
ATOM 4437 C C . MET A 1 558 ? 45.031 -27.094 -57.375 1 14.59 558 MET A C 1
ATOM 4439 O O . MET A 1 558 ? 43.969 -26.859 -56.812 1 14.59 558 MET A O 1
ATOM 4443 N N . GLU A 1 559 ? 45.781 -26.734 -56.156 1 14.89 559 GLU A N 1
ATOM 4444 C CA . GLU A 1 559 ? 46.812 -27.469 -55.438 1 14.89 559 GLU A CA 1
ATOM 4445 C C . GLU A 1 559 ? 46.281 -28.031 -54.125 1 14.89 559 GLU A C 1
ATOM 4447 O O . GLU A 1 559 ? 45.281 -27.531 -53.594 1 14.89 559 GLU A O 1
ATOM 4452 N N . THR A 1 560 ? 47.125 -28.641 -53.125 1 14.91 560 THR A N 1
ATOM 4453 C CA . THR A 1 560 ? 47.5 -29.844 -52.406 1 14.91 560 THR A CA 1
ATOM 4454 C C . THR A 1 560 ? 47.156 -29.703 -50.938 1 14.91 560 THR A C 1
ATOM 4456 O O . THR A 1 560 ? 46.812 -30.688 -50.25 1 14.91 560 THR A O 1
ATOM 4459 N N . ARG A 1 561 ? 47.188 -28.516 -50.188 1 15.97 561 ARG A N 1
ATOM 4460 C CA . ARG A 1 561 ? 48.125 -28.641 -49.062 1 15.97 561 ARG A CA 1
ATOM 4461 C C . ARG A 1 561 ? 47.531 -29.531 -47.969 1 15.97 561 ARG A C 1
ATOM 4463 O O . ARG A 1 561 ? 46.375 -29.359 -47.562 1 15.97 561 ARG A O 1
ATOM 4470 N N . LEU A 1 562 ? 48.188 -30.609 -47.219 1 15.12 562 LEU A N 1
ATOM 4471 C CA . LEU A 1 562 ? 48.25 -31.891 -46.531 1 15.12 562 LEU A CA 1
ATOM 4472 C C . LEU A 1 562 ? 47.906 -31.75 -45.062 1 15.12 562 LEU A C 1
ATOM 4474 O O . LEU A 1 562 ? 47.312 -32.656 -44.469 1 15.12 562 LEU A O 1
ATOM 4478 N N . ASN A 1 563 ? 48.344 -30.719 -44.219 1 16.06 563 ASN A N 1
ATOM 4479 C CA . ASN A 1 563 ? 49.219 -31.172 -43.156 1 16.06 563 ASN A CA 1
ATOM 4480 C C . ASN A 1 563 ? 48.438 -31.891 -42.062 1 16.06 563 ASN A C 1
ATOM 4482 O O . ASN A 1 563 ? 47.219 -31.75 -41.969 1 16.06 563 ASN A O 1
ATOM 4486 N N . ASP A 1 564 ? 48.875 -31.781 -40.594 1 17.33 564 ASP A N 1
ATOM 4487 C CA . ASP A 1 564 ? 49.5 -32.625 -39.594 1 17.33 564 ASP A CA 1
ATOM 4488 C C . ASP A 1 564 ? 48.5 -33.094 -38.562 1 17.33 564 ASP A C 1
ATOM 4490 O O . ASP A 1 564 ? 47.438 -32.5 -38.375 1 17.33 564 ASP A O 1
ATOM 4494 N N . THR A 1 565 ? 48.781 -34.062 -37.562 1 17.23 565 THR A N 1
ATOM 4495 C CA . THR A 1 565 ? 48.531 -35.375 -36.938 1 17.23 565 THR A CA 1
ATOM 4496 C C . THR A 1 565 ? 47.781 -35.188 -35.625 1 17.23 565 THR A C 1
ATOM 4498 O O . THR A 1 565 ? 46.844 -35.938 -35.312 1 17.23 565 THR A O 1
ATOM 4501 N N . THR A 1 566 ? 48.156 -34.281 -34.531 1 18.86 566 THR A N 1
ATOM 4502 C CA . THR A 1 566 ? 48.594 -34.906 -33.312 1 18.86 566 THR A CA 1
ATOM 4503 C C . THR A 1 566 ? 47.375 -35.312 -32.438 1 18.86 566 THR A C 1
ATOM 4505 O O . THR A 1 566 ? 46.344 -34.688 -32.531 1 18.86 566 THR A O 1
ATOM 4508 N N . GLU A 1 567 ? 47.438 -36.344 -31.359 1 18.91 567 GLU A N 1
ATOM 4509 C CA . GLU A 1 567 ? 46.875 -37.5 -30.656 1 18.91 567 GLU A CA 1
ATOM 4510 C C . GLU A 1 567 ? 46.125 -37.062 -29.406 1 18.91 567 GLU A C 1
ATOM 4512 O O . GLU A 1 567 ? 45.406 -37.875 -28.797 1 18.91 567 GLU A O 1
ATOM 4517 N N . GLU A 1 568 ? 46.125 -35.781 -28.828 1 19.73 568 GLU A N 1
ATOM 4518 C CA . GLU A 1 568 ? 46.25 -35.75 -27.375 1 19.73 568 GLU A CA 1
ATOM 4519 C C . GLU A 1 568 ? 44.969 -36.25 -26.703 1 19.73 568 GLU A C 1
ATOM 4521 O O . GLU A 1 568 ? 43.875 -35.844 -27.078 1 19.73 568 GLU A O 1
ATOM 4526 N N . ALA A 1 569 ? 45 -37.312 -25.703 1 21.77 569 ALA A N 1
ATOM 4527 C CA . ALA A 1 569 ? 44.281 -38.344 -24.953 1 21.77 569 ALA A CA 1
ATOM 4528 C C . ALA A 1 569 ? 43.344 -37.688 -23.922 1 21.77 569 ALA A C 1
ATOM 4530 O O . ALA A 1 569 ? 43.75 -36.781 -23.188 1 21.77 569 ALA A O 1
ATOM 4531 N N . ASP A 1 570 ? 42.031 -37.75 -24.016 1 19.23 570 ASP A N 1
ATOM 4532 C CA . ASP A 1 570 ? 40.844 -37.219 -23.375 1 19.23 570 ASP A CA 1
ATOM 4533 C C . ASP A 1 570 ? 40.688 -37.781 -21.953 1 19.23 570 ASP A C 1
ATOM 4535 O O . ASP A 1 570 ? 40.188 -38.875 -21.781 1 19.23 570 ASP A O 1
ATOM 4539 N N . ASP A 1 571 ? 41.781 -37.594 -21.109 1 19.95 571 ASP A N 1
ATOM 4540 C CA . ASP A 1 571 ? 41.75 -38.281 -19.828 1 19.95 571 ASP A CA 1
ATOM 4541 C C . ASP A 1 571 ? 40.5 -37.875 -19.031 1 19.95 571 ASP A C 1
ATOM 4543 O O . ASP A 1 571 ? 40.312 -36.719 -18.719 1 19.95 571 ASP A O 1
ATOM 4547 N N . TRP A 1 572 ? 39.438 -38.656 -19 1 19.72 572 TRP A N 1
ATOM 4548 C CA . TRP A 1 572 ? 38.062 -38.688 -18.469 1 19.72 572 TRP A CA 1
ATOM 4549 C C . TRP A 1 572 ? 38.062 -38.75 -16.953 1 19.72 572 TRP A C 1
ATOM 4551 O O . TRP A 1 572 ? 37.031 -38.969 -16.328 1 19.72 572 TRP A O 1
ATOM 4561 N N . SER A 1 573 ? 39.281 -38.906 -16.375 1 20.23 573 SER A N 1
ATOM 4562 C CA . SER A 1 573 ? 39.188 -39.688 -15.141 1 20.23 573 SER A CA 1
ATOM 4563 C C . SER A 1 573 ? 38.344 -38.969 -14.094 1 20.23 573 SER A C 1
ATOM 4565 O O . SER A 1 573 ? 37.375 -39.531 -13.555 1 20.23 573 SER A O 1
ATOM 4567 N N . ASP A 1 574 ? 39 -38.25 -13.023 1 21.03 574 ASP A N 1
ATOM 4568 C CA . ASP A 1 574 ? 39 -38.344 -11.562 1 21.03 574 ASP A CA 1
ATOM 4569 C C . ASP A 1 574 ? 38 -37.344 -10.945 1 21.03 574 ASP A C 1
ATOM 4571 O O . ASP A 1 574 ? 38.344 -36.188 -10.758 1 21.03 574 ASP A O 1
ATOM 4575 N N . TRP A 1 575 ? 36.812 -37.281 -11.219 1 21 575 TRP A N 1
ATOM 4576 C CA . TRP A 1 575 ? 35.906 -36.281 -10.625 1 21 575 TRP A CA 1
ATOM 4577 C C . TRP A 1 575 ? 35.781 -36.5 -9.125 1 21 575 TRP A C 1
ATOM 4579 O O . TRP A 1 575 ? 35.062 -37.438 -8.695 1 21 575 TRP A O 1
ATOM 4589 N N . GLU A 1 576 ? 36.844 -36.5 -8.359 1 23.22 576 GLU A N 1
ATOM 4590 C CA . GLU A 1 576 ? 36.812 -36.688 -6.914 1 23.22 576 GLU A CA 1
ATOM 4591 C C . GLU A 1 576 ? 35.906 -35.688 -6.246 1 23.22 576 GLU A C 1
ATOM 4593 O O . GLU A 1 576 ? 36.031 -34.469 -6.488 1 23.22 576 GLU A O 1
ATOM 4598 N N . ASP A 1 577 ? 34.719 -36.094 -5.809 1 26.75 577 ASP A N 1
ATOM 4599 C CA . ASP A 1 577 ? 33.531 -35.656 -5.047 1 26.75 577 ASP A CA 1
ATOM 4600 C C . ASP A 1 577 ? 33.938 -35.031 -3.723 1 26.75 577 ASP A C 1
ATOM 4602 O O . ASP A 1 577 ? 34.344 -35.75 -2.783 1 26.75 577 ASP A O 1
ATOM 4606 N N . THR A 1 578 ? 34.719 -34 -3.682 1 28.62 578 THR A N 1
ATOM 4607 C CA . THR A 1 578 ? 35.344 -33.5 -2.469 1 28.62 578 THR A CA 1
ATOM 4608 C C . THR A 1 578 ? 34.312 -33.156 -1.405 1 28.62 578 THR A C 1
ATOM 4610 O O . THR A 1 578 ? 33.156 -32.875 -1.728 1 28.62 578 THR A O 1
ATOM 4613 N N . SER A 1 579 ? 34.719 -33.031 0.048 1 29.34 579 SER A N 1
ATOM 4614 C CA . SER A 1 579 ? 34.344 -32.969 1.46 1 29.34 579 SER A CA 1
ATOM 4615 C C . SER A 1 579 ? 33.5 -31.734 1.756 1 29.34 579 SER A C 1
ATOM 4617 O O . SER A 1 579 ? 32.938 -31.609 2.848 1 29.34 579 SER A O 1
ATOM 4619 N N . VAL A 1 580 ? 33.469 -30.734 0.963 1 32.5 580 VAL A N 1
ATOM 4620 C CA . VAL A 1 580 ? 32.906 -29.469 1.42 1 32.5 580 VAL A CA 1
ATOM 4621 C C . VAL A 1 580 ? 31.375 -29.562 1.373 1 32.5 580 VAL A C 1
ATOM 4623 O O . VAL A 1 580 ? 30.672 -28.734 1.947 1 32.5 580 VAL A O 1
ATOM 4626 N N . GLY A 1 581 ? 30.719 -30.438 0.692 1 31.39 581 GLY A N 1
ATOM 4627 C CA . GLY A 1 581 ? 29.281 -30.531 0.536 1 31.39 581 GLY A CA 1
ATOM 4628 C C . GLY A 1 581 ? 28.562 -30.984 1.794 1 31.39 581 GLY A C 1
ATOM 4629 O O . GLY A 1 581 ? 27.344 -30.828 1.921 1 31.39 581 GLY A O 1
ATOM 4630 N N . VAL A 1 582 ? 29.203 -31.797 2.566 1 34 582 VAL A N 1
ATOM 4631 C CA . VAL A 1 582 ? 28.609 -32.406 3.752 1 34 582 VAL A CA 1
ATOM 4632 C C . VAL A 1 582 ? 28.406 -31.328 4.824 1 34 582 VAL A C 1
ATOM 4634 O O . VAL A 1 582 ? 27.422 -31.375 5.578 1 34 582 VAL A O 1
ATOM 4637 N N . ALA A 1 583 ? 29.266 -30.328 4.855 1 35 583 ALA A N 1
ATOM 4638 C CA . ALA A 1 583 ? 29.141 -29.391 5.969 1 35 583 ALA A CA 1
ATOM 4639 C C . ALA A 1 583 ? 27.922 -28.484 5.789 1 35 583 ALA A C 1
ATOM 4641 O O . ALA A 1 583 ? 27.25 -28.156 6.758 1 35 583 ALA A O 1
ATOM 4642 N N . GLN A 1 584 ? 27.734 -28.047 4.609 1 35.59 584 GLN A N 1
ATOM 4643 C CA . GLN A 1 584 ? 26.609 -27.156 4.371 1 35.59 584 GLN A CA 1
ATOM 4644 C C . GLN A 1 584 ? 25.281 -27.875 4.566 1 35.59 584 GLN A C 1
ATOM 4646 O O . GLN A 1 584 ? 24.312 -27.281 5.07 1 35.59 584 GLN A O 1
ATOM 4651 N N . ALA A 1 585 ? 25.078 -29.141 4.168 1 39.66 585 ALA A N 1
ATOM 4652 C CA . ALA A 1 585 ? 23.859 -29.906 4.418 1 39.66 585 ALA A CA 1
ATOM 4653 C C . ALA A 1 585 ? 23.609 -30.062 5.914 1 39.66 585 ALA A C 1
ATOM 4655 O O . ALA A 1 585 ? 22.453 -30.031 6.363 1 39.66 585 ALA A O 1
ATOM 4656 N N . LYS A 1 586 ? 24.641 -30.141 6.625 1 44.28 586 LYS A N 1
ATOM 4657 C CA . LYS A 1 586 ? 24.484 -30.266 8.07 1 44.28 586 LYS A CA 1
ATOM 4658 C C . LYS A 1 586 ? 23.969 -28.969 8.688 1 44.28 586 LYS A C 1
ATOM 4660 O O . LYS A 1 586 ? 23.156 -28.984 9.609 1 44.28 586 LYS A O 1
ATOM 4665 N N . LYS A 1 587 ? 24.406 -27.891 8.102 1 48.25 587 LYS A N 1
ATOM 4666 C CA . LYS A 1 587 ? 23.938 -26.609 8.609 1 48.25 587 LYS A CA 1
ATOM 4667 C C . LYS A 1 587 ? 22.484 -26.375 8.242 1 48.25 587 LYS A C 1
ATOM 4669 O O . LYS A 1 587 ? 21.703 -25.859 9.047 1 48.25 587 LYS A O 1
ATOM 4674 N N . ASP A 1 588 ? 22.234 -26.734 7.062 1 50.59 588 ASP A N 1
ATOM 4675 C CA . ASP A 1 588 ? 20.844 -26.609 6.617 1 50.59 588 ASP A CA 1
ATOM 4676 C C . ASP A 1 588 ? 19.922 -27.516 7.422 1 50.59 588 ASP A C 1
ATOM 4678 O O . ASP A 1 588 ? 18.797 -27.125 7.762 1 50.59 588 ASP A O 1
ATOM 4682 N N . ASP A 1 589 ? 20.359 -28.672 7.656 1 52.88 589 ASP A N 1
ATOM 4683 C CA . ASP A 1 589 ? 19.609 -29.594 8.5 1 52.88 589 ASP A CA 1
ATOM 4684 C C . ASP A 1 589 ? 19.484 -29.062 9.922 1 52.88 589 ASP A C 1
ATOM 4686 O O . ASP A 1 589 ? 18.438 -29.203 10.562 1 52.88 589 ASP A O 1
ATOM 4690 N N . ALA A 1 590 ? 20.5 -28.312 10.328 1 52.66 590 ALA A N 1
ATOM 4691 C CA . ALA A 1 590 ? 20.469 -27.75 11.672 1 52.66 590 ALA A CA 1
ATOM 4692 C C . ALA A 1 590 ? 19.469 -26.609 11.766 1 52.66 590 ALA A C 1
ATOM 4694 O O . ALA A 1 590 ? 18.703 -26.516 12.742 1 52.66 590 ALA A O 1
ATOM 4695 N N . ILE A 1 591 ? 19.391 -25.844 10.758 1 57.22 591 ILE A N 1
ATOM 4696 C CA . ILE A 1 591 ? 18.453 -24.734 10.758 1 57.22 591 ILE A CA 1
ATOM 4697 C C . ILE A 1 591 ? 17.016 -25.281 10.656 1 57.22 591 ILE A C 1
ATOM 4699 O O . ILE A 1 591 ? 16.109 -24.797 11.336 1 57.22 591 ILE A O 1
ATOM 4703 N N . SER A 1 592 ? 16.969 -26.297 9.797 1 57.59 592 SER A N 1
ATOM 4704 C CA . SER A 1 592 ? 15.648 -26.922 9.664 1 57.59 592 SER A CA 1
ATOM 4705 C C . SER A 1 592 ? 15.172 -27.516 10.984 1 57.59 592 SER A C 1
ATOM 4707 O O . SER A 1 592 ? 14 -27.391 11.336 1 57.59 592 SER A O 1
ATOM 4709 N N . GLN A 1 593 ? 16.141 -28.156 11.664 1 57.75 593 GLN A N 1
ATOM 4710 C CA . GLN A 1 593 ? 15.805 -28.688 12.977 1 57.75 593 GLN A CA 1
ATOM 4711 C C . GLN A 1 593 ? 15.484 -27.578 13.969 1 57.75 593 GLN A C 1
ATOM 4713 O O . GLN A 1 593 ? 14.547 -27.688 14.758 1 57.75 593 GLN A O 1
ATOM 4718 N N . GLU A 1 594 ? 16.234 -26.531 13.82 1 58.41 594 GLU A N 1
ATOM 4719 C CA . GLU A 1 594 ? 16 -25.391 14.695 1 58.41 594 GLU A CA 1
ATOM 4720 C C . GLU A 1 594 ? 14.656 -24.734 14.391 1 58.41 594 GLU A C 1
ATOM 4722 O O . GLU A 1 594 ? 13.945 -24.312 15.305 1 58.41 594 GLU A O 1
ATOM 4727 N N . ILE A 1 595 ? 14.352 -24.688 13.156 1 56.16 595 ILE A N 1
ATOM 4728 C CA . ILE A 1 595 ? 13.055 -24.156 12.758 1 56.16 595 ILE A CA 1
ATOM 4729 C C . ILE A 1 595 ? 11.938 -25.047 13.305 1 56.16 595 ILE A C 1
ATOM 4731 O O . ILE A 1 595 ? 10.961 -24.547 13.859 1 56.16 595 ILE A O 1
ATOM 4735 N N . GLU A 1 596 ? 12.242 -26.328 13.164 1 58 596 GLU A N 1
ATOM 4736 C CA . GLU A 1 596 ? 11.258 -27.266 13.688 1 58 596 GLU A CA 1
ATOM 4737 C C . GLU A 1 596 ? 11.148 -27.156 15.203 1 58 596 GLU A C 1
ATOM 4739 O O . GLU A 1 596 ? 10.047 -27.234 15.758 1 58 596 GLU A O 1
ATOM 4744 N N . GLU A 1 597 ? 12.328 -26.969 15.836 1 53.34 597 GLU A N 1
ATOM 4745 C CA . GLU A 1 597 ? 12.359 -26.781 17.281 1 53.34 597 GLU A CA 1
ATOM 4746 C C . GLU A 1 597 ? 11.625 -25.516 17.703 1 53.34 597 GLU A C 1
ATOM 4748 O O . GLU A 1 597 ? 10.859 -25.516 18.672 1 53.34 597 GLU A O 1
ATOM 4753 N N . GLU A 1 598 ? 11.906 -24.531 16.969 1 54.09 598 GLU A N 1
ATOM 4754 C CA . GLU A 1 598 ? 11.242 -23.266 17.234 1 54.09 598 GLU A CA 1
ATOM 4755 C C . GLU A 1 598 ? 9.734 -23.375 17 1 54.09 598 GLU A C 1
ATOM 4757 O O . GLU A 1 598 ? 8.938 -22.844 17.766 1 54.09 598 GLU A O 1
ATOM 4762 N N . LEU A 1 599 ? 9.461 -24.062 16.031 1 55.25 599 LEU A N 1
ATOM 4763 C CA . LEU A 1 599 ? 8.055 -24.281 15.703 1 55.25 599 LEU A CA 1
ATOM 4764 C C . LEU A 1 599 ? 7.395 -25.188 16.719 1 55.25 599 LEU A C 1
ATOM 4766 O O . LEU A 1 599 ? 6.234 -24.984 17.094 1 55.25 599 LEU A O 1
ATOM 4770 N N . GLU A 1 600 ? 8.203 -26.344 17.281 1 50.84 600 GLU A N 1
ATOM 4771 C CA . GLU A 1 600 ? 7.75 -27.25 18.328 1 50.84 600 GLU A CA 1
ATOM 4772 C C . GLU A 1 600 ? 7.602 -26.531 19.656 1 50.84 600 GLU A C 1
ATOM 4774 O O . GLU A 1 600 ? 6.676 -26.812 20.422 1 50.84 600 GLU A O 1
ATOM 4779 N N . LYS A 1 601 ? 8.656 -25.734 20.078 1 47.88 601 LYS A N 1
ATOM 4780 C CA . LYS A 1 601 ? 8.594 -24.922 21.297 1 47.88 601 LYS A CA 1
ATOM 4781 C C . LYS A 1 601 ? 7.336 -24.062 21.328 1 47.88 601 LYS A C 1
ATOM 4783 O O . LYS A 1 601 ? 6.805 -23.781 22.406 1 47.88 601 LYS A O 1
ATOM 4788 N N . MET A 1 602 ? 7.035 -23.828 20.266 1 43.44 602 MET A N 1
ATOM 4789 C CA . MET A 1 602 ? 5.816 -23.031 20.141 1 43.44 602 MET A CA 1
ATOM 4790 C C . MET A 1 602 ? 4.582 -23.875 20.438 1 43.44 602 MET A C 1
ATOM 4792 O O . MET A 1 602 ? 3.529 -23.344 20.781 1 43.44 602 MET A O 1
ATOM 4796 N N . GLU A 1 603 ? 4.695 -25.375 20.641 1 37.91 603 GLU A N 1
ATOM 4797 C CA . GLU A 1 603 ? 3.609 -26.312 20.891 1 37.91 603 GLU A CA 1
ATOM 4798 C C . GLU A 1 603 ? 3.543 -26.703 22.359 1 37.91 603 GLU A C 1
ATOM 4800 O O . GLU A 1 603 ? 2.469 -27.031 22.875 1 37.91 603 GLU A O 1
ATOM 4805 N N . GLY A 1 604 ? 4.598 -26.984 23.359 1 30.27 604 GLY A N 1
ATOM 4806 C CA . GLY A 1 604 ? 4.672 -27.688 24.625 1 30.27 604 GLY A CA 1
ATOM 4807 C C . GLY A 1 604 ? 4.047 -26.922 25.781 1 30.27 604 GLY A C 1
ATOM 4808 O O . GLY A 1 604 ? 4.34 -27.188 26.938 1 30.27 604 GLY A O 1
ATOM 4809 N N . LEU A 1 605 ? 3.242 -26.031 25.891 1 30.12 605 LEU A N 1
ATOM 4810 C CA . LEU A 1 605 ? 2.793 -25.656 27.234 1 30.12 605 LEU A CA 1
ATOM 4811 C C . LEU A 1 605 ? 2.012 -26.781 27.891 1 30.12 605 LEU A C 1
ATOM 4813 O O . LEU A 1 605 ? 1.301 -27.531 27.203 1 30.12 605 LEU A O 1
ATOM 4817 N N . PRO A 1 606 ? 2.209 -27.094 29.25 1 26.12 606 PRO A N 1
ATOM 4818 C CA . PRO A 1 606 ? 1.859 -28.203 30.141 1 26.12 606 PRO A CA 1
ATOM 4819 C C . PRO A 1 606 ? 0.361 -28.5 30.156 1 26.12 606 PRO A C 1
ATOM 4821 O O . PRO A 1 606 ? -0.452 -27.578 30.047 1 26.12 606 PRO A O 1
ATOM 4824 N N . GLN A 1 607 ? -0.102 -29.656 29.75 1 26.92 607 GLN A N 1
ATOM 4825 C CA . GLN A 1 607 ? -1.35 -30.375 30.016 1 26.92 607 GLN A CA 1
ATOM 4826 C C . GLN A 1 607 ? -1.681 -30.375 31.5 1 26.92 607 GLN A C 1
ATOM 4828 O O . GLN A 1 607 ? -0.945 -30.938 32.312 1 26.92 607 GLN A O 1
ATOM 4833 N N . GLU A 1 608 ? -2.211 -29.281 32.188 1 27.56 608 GLU A N 1
ATOM 4834 C CA . GLU A 1 608 ? -2.691 -29.422 33.531 1 27.56 608 GLU A CA 1
ATOM 4835 C C . GLU A 1 608 ? -3.549 -30.672 33.719 1 27.56 608 GLU A C 1
ATOM 4837 O O . GLU A 1 608 ? -4.266 -31.062 32.781 1 27.56 608 GLU A O 1
ATOM 4842 N N . HIS A 1 609 ? -3.309 -31.516 34.75 1 25.56 609 HIS A N 1
ATOM 4843 C CA . HIS A 1 609 ? -3.867 -32.688 35.438 1 25.56 609 HIS A CA 1
ATOM 4844 C C . HIS A 1 609 ? -5.352 -32.5 35.719 1 25.56 609 HIS A C 1
ATOM 4846 O O . HIS A 1 609 ? -5.77 -31.422 36.188 1 25.56 609 HIS A O 1
ATOM 4852 N N . GLY A 1 610 ? -6.277 -33.156 35.031 1 24.95 610 GLY A N 1
ATOM 4853 C CA . GLY A 1 610 ? -7.699 -33.406 35.188 1 24.95 610 GLY A CA 1
ATOM 4854 C C . GLY A 1 610 ? -8.086 -33.719 36.625 1 24.95 610 GLY A C 1
ATOM 4855 O O . GLY A 1 610 ? -7.398 -34.469 37.312 1 24.95 610 GLY A O 1
ATOM 4856 N N . PHE A 1 611 ? -8.695 -32.719 37.406 1 24.5 611 PHE A N 1
ATOM 4857 C CA . PHE A 1 611 ? -9.352 -32.938 38.688 1 24.5 611 PHE A CA 1
ATOM 4858 C C . PHE A 1 611 ? -10.281 -34.125 38.656 1 24.5 611 PHE A C 1
ATOM 4860 O O . PHE A 1 611 ? -11.156 -34.219 37.781 1 24.5 611 PHE A O 1
ATOM 4867 N N . GLU A 1 612 ? -9.891 -35.281 39.125 1 23.36 612 GLU A N 1
ATOM 4868 C CA . GLU A 1 612 ? -10.586 -36.469 39.531 1 23.36 612 GLU A CA 1
ATOM 4869 C C . GLU A 1 612 ? -11.711 -36.156 40.5 1 23.36 612 GLU A C 1
ATOM 4871 O O . GLU A 1 612 ? -12.312 -37.062 41.094 1 23.36 612 GLU A O 1
ATOM 4876 N N . GLU A 1 613 ? -12.062 -34.938 40.844 1 24.44 613 GLU A N 1
ATOM 4877 C CA . GLU A 1 613 ? -12.945 -35 42 1 24.44 613 GLU A CA 1
ATOM 4878 C C . GLU A 1 613 ? -14.32 -35.562 41.625 1 24.44 613 GLU A C 1
ATOM 4880 O O . GLU A 1 613 ? -15.148 -34.844 41.062 1 24.44 613 GLU A O 1
ATOM 4885 N N . GLU A 1 614 ? -14.328 -36.75 40.938 1 22.27 614 GLU A N 1
ATOM 4886 C CA . GLU A 1 614 ? -15.625 -37.406 40.875 1 22.27 614 GLU A CA 1
ATOM 4887 C C . GLU A 1 614 ? -16.312 -37.406 42.219 1 22.27 614 GLU A C 1
ATOM 4889 O O . GLU A 1 614 ? -15.672 -37.188 43.25 1 22.27 614 GLU A O 1
ATOM 4894 N N . LYS A 1 615 ? -17.531 -38.094 42.25 1 23.27 615 LYS A N 1
ATOM 4895 C CA . LYS A 1 615 ? -18.812 -38.406 42.844 1 23.27 615 LYS A CA 1
ATOM 4896 C C . LYS A 1 615 ? -18.625 -39.188 44.156 1 23.27 615 LYS A C 1
ATOM 4898 O O . LYS A 1 615 ? -18.344 -40.406 44.125 1 23.27 615 LYS A O 1
ATOM 4903 N N . LYS A 1 616 ? -17.812 -38.812 45.156 1 24.64 616 LYS A N 1
ATOM 4904 C CA . LYS A 1 616 ? -18.125 -39.562 46.344 1 24.64 616 LYS A CA 1
ATOM 4905 C C . LYS A 1 616 ? -19.609 -39.438 46.719 1 24.64 616 LYS A C 1
ATOM 4907 O O . LYS A 1 616 ? -20.016 -39.75 47.844 1 24.64 616 LYS A O 1
ATOM 4912 N N . LEU A 1 617 ? -20.594 -38.938 45.812 1 21.94 617 LEU A N 1
ATOM 4913 C CA . LEU A 1 617 ? -21.922 -39 46.375 1 21.94 617 LEU A CA 1
ATOM 4914 C C . LEU A 1 617 ? -22.406 -40.438 46.5 1 21.94 617 LEU A C 1
ATOM 4916 O O . LEU A 1 617 ? -23.578 -40.688 46.844 1 21.94 617 LEU A O 1
ATOM 4920 N N . THR A 1 618 ? -21.453 -41.5 46.562 1 20.61 618 THR A N 1
ATOM 4921 C CA . THR A 1 618 ? -22.031 -42.5 47.438 1 20.61 618 THR A CA 1
ATOM 4922 C C . THR A 1 618 ? -21.828 -42.156 48.906 1 20.61 618 THR A C 1
ATOM 4924 O O . THR A 1 618 ? -20.766 -41.625 49.281 1 20.61 618 THR A O 1
ATOM 4927 N N . MET B 1 1 ? 22.125 42.938 45.312 1 22.59 1 MET B N 1
ATOM 4928 C CA . MET B 1 1 ? 20.938 43.719 45 1 22.59 1 MET B CA 1
ATOM 4929 C C . MET B 1 1 ? 20.141 43.094 43.875 1 22.59 1 MET B C 1
ATOM 4931 O O . MET B 1 1 ? 19.141 43.625 43.438 1 22.59 1 MET B O 1
ATOM 4935 N N . GLY B 1 2 ? 20.797 42.375 42.906 1 30.61 2 GLY B N 1
ATOM 4936 C CA . GLY B 1 2 ? 20.438 41.688 41.656 1 30.61 2 GLY B CA 1
ATOM 4937 C C . GLY B 1 2 ? 19.344 40.656 41.844 1 30.61 2 GLY B C 1
ATOM 4938 O O . GLY B 1 2 ? 18.656 40.281 40.906 1 30.61 2 GLY B O 1
ATOM 4939 N N . SER B 1 3 ? 19.453 39.844 42.812 1 33.94 3 SER B N 1
ATOM 4940 C CA . SER B 1 3 ? 18.781 38.594 43.188 1 33.94 3 SER B CA 1
ATOM 4941 C C . SER B 1 3 ? 17.328 38.844 43.594 1 33.94 3 SER B C 1
ATOM 4943 O O . SER B 1 3 ? 16.594 37.906 43.844 1 33.94 3 SER B O 1
ATOM 4945 N N . GLU B 1 4 ? 17.062 40.031 44.094 1 31.81 4 GLU B N 1
ATOM 4946 C CA . GLU B 1 4 ? 15.719 40.312 44.625 1 31.81 4 GLU B CA 1
ATOM 4947 C C . GLU B 1 4 ? 14.688 40.344 43.5 1 31.81 4 GLU B C 1
ATOM 4949 O O . GLU B 1 4 ? 13.578 40.844 43.656 1 31.81 4 GLU B O 1
ATOM 4954 N N . SER B 1 5 ? 15.07 40.25 42.25 1 37.84 5 SER B N 1
ATOM 4955 C CA . SER B 1 5 ? 14.016 40.094 41.25 1 37.84 5 SER B CA 1
ATOM 4956 C C . SER B 1 5 ? 12.906 39.188 41.781 1 37.84 5 SER B C 1
ATOM 4958 O O . SER B 1 5 ? 13.125 38 42 1 37.84 5 SER B O 1
ATOM 4960 N N . SER B 1 6 ? 12.133 39.625 42.75 1 38.06 6 SER B N 1
ATOM 4961 C CA . SER B 1 6 ? 10.992 39.188 43.531 1 38.06 6 SER B CA 1
ATOM 4962 C C . SER B 1 6 ? 10.07 38.281 42.719 1 38.06 6 SER B C 1
ATOM 4964 O O . SER B 1 6 ? 9.828 38.531 41.562 1 38.06 6 SER B O 1
ATOM 4966 N N . THR B 1 7 ? 10.086 36.969 42.938 1 46.56 7 THR B N 1
ATOM 4967 C CA . THR B 1 7 ? 9.023 36 42.719 1 46.56 7 THR B CA 1
ATOM 4968 C C . THR B 1 7 ? 7.652 36.656 42.781 1 46.56 7 THR B C 1
ATOM 4970 O O . THR B 1 7 ? 7.176 37.031 43.844 1 46.56 7 THR B O 1
ATOM 4973 N N . LEU B 1 8 ? 7.43 37.688 42.031 1 52.66 8 LEU B N 1
ATOM 4974 C CA . LEU B 1 8 ? 6.008 38 42.031 1 52.66 8 LEU B CA 1
ATOM 4975 C C . LEU B 1 8 ? 5.164 36.75 42.219 1 52.66 8 LEU B C 1
ATOM 4977 O O . LEU B 1 8 ? 5.633 35.625 41.938 1 52.66 8 LEU B O 1
ATOM 4981 N N . GLN B 1 9 ? 3.957 36.906 42.656 1 57.94 9 GLN B N 1
ATOM 4982 C CA . GLN B 1 9 ? 2.951 35.906 43.031 1 57.94 9 GLN B CA 1
ATOM 4983 C C . GLN B 1 9 ? 2.76 34.875 41.938 1 57.94 9 GLN B C 1
ATOM 4985 O O . GLN B 1 9 ? 1.807 34.938 41.156 1 57.94 9 GLN B O 1
ATOM 4990 N N . GLY B 1 10 ? 3.951 34.062 41.781 1 66.69 10 GLY B N 1
ATOM 4991 C CA . GLY B 1 10 ? 3.68 32.812 41.094 1 66.69 10 GLY B CA 1
ATOM 4992 C C . GLY B 1 10 ? 4.211 32.812 39.656 1 66.69 10 GLY B C 1
ATOM 4993 O O . GLY B 1 10 ? 3.871 31.922 38.875 1 66.69 10 GLY B O 1
ATOM 4994 N N . CYS B 1 11 ? 5.027 34 39.188 1 74.38 11 CYS B N 1
ATOM 4995 C CA . CYS B 1 11 ? 5.59 34 37.844 1 74.38 11 CYS B CA 1
ATOM 4996 C C . CYS B 1 11 ? 7.109 34.094 37.906 1 74.38 11 CYS B C 1
ATOM 4998 O O . CYS B 1 11 ? 7.668 34.844 38.688 1 74.38 11 CYS B O 1
ATOM 5000 N N . ASP B 1 12 ? 7.852 33.25 37.156 1 75 12 ASP B N 1
ATOM 5001 C CA . ASP B 1 12 ? 9.305 33.312 37 1 75 12 ASP B CA 1
ATOM 5002 C C . ASP B 1 12 ? 9.688 34.156 35.781 1 75 12 ASP B C 1
ATOM 5004 O O . ASP B 1 12 ? 9.383 33.812 34.656 1 75 12 ASP B O 1
ATOM 5008 N N . PHE B 1 13 ? 10.391 35.312 36.125 1 76.94 13 PHE B N 1
ATOM 5009 C CA . PHE B 1 13 ? 10.773 36.219 35.062 1 76.94 13 PHE B CA 1
ATOM 5010 C C . PHE B 1 13 ? 11.891 35.625 34.219 1 76.94 13 PHE B C 1
ATOM 5012 O O . PHE B 1 13 ? 12.812 35 34.75 1 76.94 13 PHE B O 1
ATOM 5019 N N . GLU B 1 14 ? 11.781 35.688 32.938 1 75.94 14 GLU B N 1
ATOM 5020 C CA . GLU B 1 14 ? 12.828 35.219 32.031 1 75.94 14 GLU B CA 1
ATOM 5021 C C . GLU B 1 14 ? 13.617 36.375 31.453 1 75.94 14 GLU B C 1
ATOM 5023 O O . GLU B 1 14 ? 14.367 37.062 32.156 1 75.94 14 GLU B O 1
ATOM 5028 N N . GLU B 1 15 ? 13.398 36.844 30.25 1 75.88 15 GLU B N 1
ATOM 5029 C CA . GLU B 1 15 ? 14.164 37.844 29.547 1 75.88 15 GLU B CA 1
ATOM 5030 C C . GLU B 1 15 ? 13.367 39.156 29.406 1 75.88 15 GLU B C 1
ATOM 5032 O O . GLU B 1 15 ? 12.141 39.125 29.281 1 75.88 15 GLU B O 1
ATOM 5037 N N . GLU B 1 16 ? 14.094 40.188 29.641 1 78.38 16 GLU B N 1
ATOM 5038 C CA . GLU B 1 16 ? 13.508 41.5 29.375 1 78.38 16 GLU B CA 1
ATOM 5039 C C . GLU B 1 16 ? 13.406 41.75 27.875 1 78.38 16 GLU B C 1
ATOM 5041 O O . GLU B 1 16 ? 14.336 41.438 27.125 1 78.38 16 GLU B O 1
ATOM 5046 N N . VAL B 1 17 ? 12.203 42.219 27.578 1 76.94 17 VAL B N 1
ATOM 5047 C CA . VAL B 1 17 ? 11.969 42.531 26.172 1 76.94 17 VAL B CA 1
ATOM 5048 C C . VAL B 1 17 ? 12.062 44.031 25.953 1 76.94 17 VAL B C 1
ATOM 5050 O O . VAL B 1 17 ? 11.445 44.812 26.688 1 76.94 17 VAL B O 1
ATOM 5053 N N . GLN B 1 18 ? 12.867 44.531 25.156 1 70.12 18 GLN B N 1
ATOM 5054 C CA . GLN B 1 18 ? 13.07 45.938 24.906 1 70.12 18 GLN B CA 1
ATOM 5055 C C . GLN B 1 18 ? 11.906 46.562 24.109 1 70.12 18 GLN B C 1
ATOM 5057 O O . GLN B 1 18 ? 11.508 46 23.078 1 70.12 18 GLN B O 1
ATOM 5062 N N . THR B 1 19 ? 11.25 47.469 24.75 1 68.44 19 THR B N 1
ATOM 5063 C CA . THR B 1 19 ? 10.188 48.156 24.031 1 68.44 19 THR B CA 1
ATOM 5064 C C . THR B 1 19 ? 10.438 49.656 23.984 1 68.44 19 THR B C 1
ATOM 5066 O O . THR B 1 19 ? 11.273 50.188 24.734 1 68.44 19 THR B O 1
ATOM 5069 N N . SER B 1 20 ? 9.883 50.281 23 1 60.97 20 SER B N 1
ATOM 5070 C CA . SER B 1 20 ? 9.961 51.75 22.906 1 60.97 20 SER B CA 1
ATOM 5071 C C . SER B 1 20 ? 9.008 52.406 23.906 1 60.97 20 SER B C 1
ATOM 5073 O O . SER B 1 20 ? 9.109 53.594 24.172 1 60.97 20 SER B O 1
ATOM 5075 N N . GLU B 1 21 ? 8.227 51.562 24.469 1 65.94 21 GLU B N 1
ATOM 5076 C CA . GLU B 1 21 ? 7.242 52.094 25.422 1 65.94 21 GLU B CA 1
ATOM 5077 C C . GLU B 1 21 ? 7.91 52.594 26.688 1 65.94 21 GLU B C 1
ATOM 5079 O O . GLU B 1 21 ? 8.734 51.875 27.281 1 65.94 21 GLU B O 1
ATOM 5084 N N . LYS B 1 22 ? 7.59 53.812 26.938 1 66.69 22 LYS B N 1
ATOM 5085 C CA . LYS B 1 22 ? 8.273 54.5 28.047 1 66.69 22 LYS B CA 1
ATOM 5086 C C . LYS B 1 22 ? 7.656 54.125 29.391 1 66.69 22 LYS B C 1
ATOM 5088 O O . LYS B 1 22 ? 8.359 54.062 30.406 1 66.69 22 LYS B O 1
ATOM 5093 N N . ASN B 1 23 ? 6.441 53.781 29.344 1 78.12 23 ASN B N 1
ATOM 5094 C CA . ASN B 1 23 ? 5.746 53.594 30.609 1 78.12 23 ASN B CA 1
ATOM 5095 C C . ASN B 1 23 ? 5.957 52.188 31.188 1 78.12 23 ASN B C 1
ATOM 5097 O O . ASN B 1 23 ? 5.969 52 32.406 1 78.12 23 ASN B O 1
ATOM 5101 N N . TRP B 1 24 ? 6.137 51.312 30.25 1 86.5 24 TRP B N 1
ATOM 5102 C CA . TRP B 1 24 ? 6.164 49.906 30.688 1 86.5 24 TRP B CA 1
ATOM 5103 C C . TRP B 1 24 ? 7.426 49.219 30.188 1 86.5 24 TRP B C 1
ATOM 5105 O O . TRP B 1 24 ? 7.891 49.469 29.078 1 86.5 24 TRP B O 1
ATOM 5115 N N . THR B 1 25 ? 7.953 48.406 31.031 1 87.56 25 THR B N 1
ATOM 5116 C CA . THR B 1 25 ? 8.938 47.438 30.594 1 87.56 25 THR B CA 1
ATOM 5117 C C . THR B 1 25 ? 8.32 46.062 30.516 1 87.56 25 THR B C 1
ATOM 5119 O O . THR B 1 25 ? 7.645 45.625 31.453 1 87.56 25 THR B O 1
ATOM 5122 N N . LEU B 1 26 ? 8.555 45.438 29.406 1 91.5 26 LEU B N 1
ATOM 5123 C CA . LEU B 1 26 ? 7.93 44.125 29.172 1 91.5 26 LEU B CA 1
ATOM 5124 C C . LEU B 1 26 ? 8.914 43 29.453 1 91.5 26 LEU B C 1
ATOM 5126 O O . LEU B 1 26 ? 10.07 43.062 29.031 1 91.5 26 LEU B O 1
ATOM 5130 N N . HIS B 1 27 ? 8.438 41.969 30.25 1 89.5 27 HIS B N 1
ATOM 5131 C CA . HIS B 1 27 ? 9.219 40.781 30.578 1 89.5 27 HIS B CA 1
ATOM 5132 C C . HIS B 1 27 ? 8.461 39.5 30.219 1 89.5 27 HIS B C 1
ATOM 5134 O O . HIS B 1 27 ? 7.25 39.438 30.422 1 89.5 27 HIS B O 1
ATOM 5140 N N . SER B 1 28 ? 9.289 38.656 29.656 1 91.56 28 SER B N 1
ATOM 5141 C CA . SER B 1 28 ? 8.734 37.312 29.5 1 91.56 28 SER B CA 1
ATOM 5142 C C . SER B 1 28 ? 8.812 36.531 30.812 1 91.56 28 SER B C 1
ATOM 5144 O O . SER B 1 28 ? 9.773 36.656 31.562 1 91.56 28 SER B O 1
ATOM 5146 N N . ALA B 1 29 ? 7.695 35.719 31.078 1 90.31 29 ALA B N 1
ATOM 5147 C CA . ALA B 1 29 ? 7.668 34.969 32.312 1 90.31 29 ALA B CA 1
ATOM 5148 C C . ALA B 1 29 ? 6.902 33.656 32.125 1 90.31 29 ALA B C 1
ATOM 5150 O O . ALA B 1 29 ? 6.25 33.438 31.109 1 90.31 29 ALA B O 1
ATOM 5151 N N . ARG B 1 30 ? 7.145 32.781 33.094 1 90.62 30 ARG B N 1
ATOM 5152 C CA . ARG B 1 30 ? 6.43 31.5 33.125 1 90.62 30 ARG B CA 1
ATOM 5153 C C . ARG B 1 30 ? 5.676 31.344 34.438 1 90.62 30 ARG B C 1
ATOM 5155 O O . ARG B 1 30 ? 6.199 31.688 35.5 1 90.62 30 ARG B O 1
ATOM 5162 N N . LYS B 1 31 ? 4.473 30.922 34.281 1 86.19 31 LYS B N 1
ATOM 5163 C CA . LYS B 1 31 ? 3.695 30.625 35.5 1 86.19 31 LYS B CA 1
ATOM 5164 C C . LYS B 1 31 ? 4.102 29.281 36.094 1 86.19 31 LYS B C 1
ATOM 5166 O O . LYS B 1 31 ? 4.918 28.562 35.5 1 86.19 31 LYS B O 1
ATOM 5171 N N . LYS B 1 32 ? 3.498 28.922 37.219 1 79.62 32 LYS B N 1
ATOM 5172 C CA . LYS B 1 32 ? 3.793 27.672 37.906 1 79.62 32 LYS B CA 1
ATOM 5173 C C . LYS B 1 32 ? 3.352 26.469 37.094 1 79.62 32 LYS B C 1
ATOM 5175 O O . LYS B 1 32 ? 3.977 25.406 37.156 1 79.62 32 LYS B O 1
ATOM 5180 N N . ASP B 1 33 ? 2.377 26.75 36.344 1 79.75 33 ASP B N 1
ATOM 5181 C CA . ASP B 1 33 ? 1.861 25.656 35.531 1 79.75 33 ASP B CA 1
ATOM 5182 C C . ASP B 1 33 ? 2.65 25.516 34.219 1 79.75 33 ASP B C 1
ATOM 5184 O O . ASP B 1 33 ? 2.352 24.641 33.406 1 79.75 33 ASP B O 1
ATOM 5188 N N . GLY B 1 34 ? 3.637 26.344 34.062 1 82.5 34 GLY B N 1
ATOM 5189 C CA . GLY B 1 34 ? 4.516 26.25 32.906 1 82.5 34 GLY B CA 1
ATOM 5190 C C . GLY B 1 34 ? 4.066 27.109 31.734 1 82.5 34 GLY B C 1
ATOM 5191 O O . GLY B 1 34 ? 4.789 27.234 30.75 1 82.5 34 GLY B O 1
ATOM 5192 N N . SER B 1 35 ? 2.969 27.703 31.906 1 87.19 35 SER B N 1
ATOM 5193 C CA . SER B 1 35 ? 2.463 28.531 30.812 1 87.19 35 SER B CA 1
ATOM 5194 C C . SER B 1 35 ? 3.266 29.812 30.672 1 87.19 35 SER B C 1
ATOM 5196 O O . SER B 1 35 ? 3.682 30.406 31.656 1 87.19 35 SER B O 1
ATOM 5198 N N . LYS B 1 36 ? 3.439 30.234 29.469 1 91.12 36 LYS B N 1
ATOM 5199 C CA . LYS B 1 36 ? 4.172 31.469 29.188 1 91.12 36 LYS B CA 1
ATOM 5200 C C . LYS B 1 36 ? 3.264 32.688 29.312 1 91.12 36 LYS B C 1
ATOM 5202 O O . LYS B 1 36 ? 2.104 32.656 28.906 1 91.12 36 LYS B O 1
ATOM 5207 N N . VAL B 1 37 ? 3.797 33.688 29.922 1 93.62 37 VAL B N 1
ATOM 5208 C CA . VAL B 1 37 ? 3.049 34.938 30.094 1 93.62 37 VAL B CA 1
ATOM 5209 C C . VAL B 1 37 ? 3.977 36.125 29.891 1 93.62 37 VAL B C 1
ATOM 5211 O O . VAL B 1 37 ? 5.199 35.969 29.828 1 93.62 37 VAL B O 1
ATOM 5214 N N . SER B 1 38 ? 3.408 37.281 29.719 1 94.19 38 SER B N 1
ATOM 5215 C CA . SER B 1 38 ? 4.145 38.531 29.672 1 94.19 38 SER B CA 1
ATOM 5216 C C . SER B 1 38 ? 3.807 39.438 30.859 1 94.19 38 SER B C 1
ATOM 5218 O O . SER B 1 38 ? 2.65 39.5 31.281 1 94.19 38 SER B O 1
ATOM 5220 N N . VAL B 1 39 ? 4.812 40.062 31.391 1 92.25 39 VAL B N 1
ATOM 5221 C CA . VAL B 1 39 ? 4.625 40.938 32.562 1 92.25 39 VAL B CA 1
ATOM 5222 C C . VAL B 1 39 ? 5.043 42.344 32.219 1 92.25 39 VAL B C 1
ATOM 5224 O O . VAL B 1 39 ? 6.195 42.594 31.844 1 92.25 39 VAL B O 1
ATOM 5227 N N . PHE B 1 40 ? 4.09 43.281 32.312 1 91.5 40 PHE B N 1
ATOM 5228 C CA . PHE B 1 40 ? 4.355 44.719 32.156 1 91.5 40 PHE B CA 1
ATOM 5229 C C . PHE B 1 40 ? 4.711 45.344 33.5 1 91.5 40 PHE B C 1
ATOM 5231 O O . PHE B 1 40 ? 3.918 45.312 34.438 1 91.5 40 PHE B O 1
ATOM 5238 N N . VAL B 1 41 ? 5.883 45.969 33.531 1 89.19 41 VAL B N 1
ATOM 5239 C CA . VAL B 1 41 ? 6.355 46.531 34.812 1 89.19 41 VAL B CA 1
ATOM 5240 C C . VAL B 1 41 ? 6.484 48.031 34.688 1 89.19 41 VAL B C 1
ATOM 5242 O O . VAL B 1 41 ? 7.152 48.562 33.812 1 89.19 41 VAL B O 1
ATOM 5245 N N . HIS B 1 42 ? 5.777 48.719 35.531 1 88.44 42 HIS B N 1
ATOM 5246 C CA . HIS B 1 42 ? 5.949 50.156 35.688 1 88.44 42 HIS B CA 1
ATOM 5247 C C . HIS B 1 42 ? 6.613 50.469 37.031 1 88.44 42 HIS B C 1
ATOM 5249 O O . HIS B 1 42 ? 6.035 50.219 38.094 1 88.44 42 HIS B O 1
ATOM 5255 N N . LYS B 1 43 ? 7.781 51.062 36.969 1 81.75 43 LYS B N 1
ATOM 5256 C CA . LYS B 1 43 ? 8.508 51.406 38.188 1 81.75 43 LYS B CA 1
ATOM 5257 C C . LYS B 1 43 ? 8.117 52.812 38.688 1 81.75 43 LYS B C 1
ATOM 5259 O O . LYS B 1 43 ? 8 53.75 37.906 1 81.75 43 LYS B O 1
ATOM 5264 N N . THR B 1 44 ? 7.535 52.812 39.875 1 75.06 44 THR B N 1
ATOM 5265 C CA . THR B 1 44 ? 7.066 54.062 40.438 1 75.06 44 THR B CA 1
ATOM 5266 C C . THR B 1 44 ? 8.195 54.75 41.219 1 75.06 44 THR B C 1
ATOM 5268 O O . THR B 1 44 ? 8.852 54.156 42.062 1 75.06 44 THR B O 1
ATOM 5271 N N . THR B 1 45 ? 8.82 55.844 40.75 1 61.09 45 THR B N 1
ATOM 5272 C CA . THR B 1 45 ? 9.75 56.625 41.562 1 61.09 45 THR B CA 1
ATOM 5273 C C . THR B 1 45 ? 8.992 57.594 42.469 1 61.09 45 THR B C 1
ATOM 5275 O O . THR B 1 45 ? 9.578 58.188 43.375 1 61.09 45 THR B O 1
ATOM 5278 N N . GLN B 1 46 ? 7.73 57.844 42.188 1 60.12 46 GLN B N 1
ATOM 5279 C CA . GLN B 1 46 ? 7.031 58.875 42.938 1 60.12 46 GLN B CA 1
ATOM 5280 C C . GLN B 1 46 ? 5.941 58.281 43.812 1 60.12 46 GLN B C 1
ATOM 5282 O O . GLN B 1 46 ? 5.512 57.125 43.594 1 60.12 46 GLN B O 1
ATOM 5287 N N . ALA B 1 47 ? 5.633 59 44.906 1 54.56 47 ALA B N 1
ATOM 5288 C CA . ALA B 1 47 ? 4.695 58.625 45.969 1 54.56 47 ALA B CA 1
ATOM 5289 C C . ALA B 1 47 ? 3.309 58.344 45.406 1 54.56 47 ALA B C 1
ATOM 5291 O O . ALA B 1 47 ? 2.578 57.5 45.906 1 54.56 47 ALA B O 1
ATOM 5292 N N . LYS B 1 48 ? 2.816 59.125 44.344 1 60.03 48 LYS B N 1
ATOM 5293 C CA . LYS B 1 48 ? 1.488 58.906 43.781 1 60.03 48 LYS B CA 1
ATOM 5294 C C . LYS B 1 48 ? 1.578 58.312 42.406 1 60.03 48 LYS B C 1
ATOM 5296 O O . LYS B 1 48 ? 2.369 58.75 41.562 1 60.03 48 LYS B O 1
ATOM 5301 N N . GLU B 1 49 ? 0.845 57.281 42.156 1 64.75 49 GLU B N 1
ATOM 5302 C CA . GLU B 1 49 ? 0.832 56.531 40.906 1 64.75 49 GLU B CA 1
ATOM 5303 C C . GLU B 1 49 ? 0.315 57.406 39.75 1 64.75 49 GLU B C 1
ATOM 5305 O O . GLU B 1 49 ? -0.638 58.188 39.938 1 64.75 49 GLU B O 1
ATOM 5310 N N . ASP B 1 50 ? 0.99 57.469 38.719 1 79.44 50 ASP B N 1
ATOM 5311 C CA . ASP B 1 50 ? 0.634 58.188 37.531 1 79.44 50 ASP B CA 1
ATOM 5312 C C . ASP B 1 50 ? -0.751 57.781 37.031 1 79.44 50 ASP B C 1
ATOM 5314 O O . ASP B 1 50 ? -1.034 56.594 36.875 1 79.44 50 ASP B O 1
ATOM 5318 N N . PRO B 1 51 ? -1.725 58.688 36.969 1 85.19 51 PRO B N 1
ATOM 5319 C CA . PRO B 1 51 ? -3.102 58.406 36.562 1 85.19 51 PRO B CA 1
ATOM 5320 C C . PRO B 1 51 ? -3.178 57.625 35.25 1 85.19 51 PRO B C 1
ATOM 5322 O O . PRO B 1 51 ? -4.102 56.844 35.031 1 85.19 51 PRO B O 1
ATOM 5325 N N . VAL B 1 52 ? -2.246 57.844 34.406 1 87.38 52 VAL B N 1
ATOM 5326 C CA . VAL B 1 52 ? -2.26 57.188 33.094 1 87.38 52 VAL B CA 1
ATOM 5327 C C . VAL B 1 52 ? -1.984 55.688 33.281 1 87.38 52 VAL B C 1
ATOM 5329 O O . VAL B 1 52 ? -2.566 54.875 32.562 1 87.38 52 VAL B O 1
ATOM 5332 N N . ILE B 1 53 ? -1.146 55.312 34.219 1 87.62 53 ILE B N 1
ATOM 5333 C CA . ILE B 1 53 ? -0.807 53.906 34.5 1 87.62 53 ILE B CA 1
ATOM 5334 C C . ILE B 1 53 ? -1.998 53.219 35.125 1 87.62 53 ILE B C 1
ATOM 5336 O O . ILE B 1 53 ? -2.305 52.062 34.781 1 87.62 53 ILE B O 1
ATOM 5340 N N . GLN B 1 54 ? -2.633 53.969 35.969 1 88.81 54 GLN B N 1
ATOM 5341 C CA . GLN B 1 54 ? -3.822 53.406 36.625 1 88.81 54 GLN B CA 1
ATOM 5342 C C . GLN B 1 54 ? -4.938 53.156 35.594 1 88.81 54 GLN B C 1
ATOM 5344 O O . GLN B 1 54 ? -5.648 52.156 35.688 1 88.81 54 GLN B O 1
ATOM 5349 N N . ASN B 1 55 ? -5.051 54.062 34.719 1 91.44 55 ASN B N 1
ATOM 5350 C CA . ASN B 1 55 ? -6.066 53.906 33.688 1 91.44 55 ASN B CA 1
ATOM 5351 C C . ASN B 1 55 ? -5.785 52.719 32.812 1 91.44 55 ASN B C 1
ATOM 5353 O O . ASN B 1 55 ? -6.703 51.969 32.469 1 91.44 55 ASN B O 1
ATOM 5357 N N . ALA B 1 56 ? -4.562 52.562 32.469 1 91.81 56 ALA B N 1
ATOM 5358 C CA . ALA B 1 56 ? -4.164 51.438 31.625 1 91.81 56 ALA B CA 1
ATOM 5359 C C . ALA B 1 56 ? -4.508 50.125 32.312 1 91.81 56 ALA B C 1
ATOM 5361 O O . ALA B 1 56 ? -5.062 49.219 31.672 1 91.81 56 ALA B O 1
ATOM 5362 N N . ALA B 1 57 ? -4.168 50 33.531 1 90.62 57 ALA B N 1
ATOM 5363 C CA . ALA B 1 57 ? -4.438 48.781 34.281 1 90.62 57 ALA B CA 1
ATOM 5364 C C . ALA B 1 57 ? -5.938 48.531 34.406 1 90.62 57 ALA B C 1
ATOM 5366 O O . ALA B 1 57 ? -6.402 47.406 34.25 1 90.62 57 ALA B O 1
ATOM 5367 N N . LYS B 1 58 ? -6.637 49.594 34.719 1 92.81 58 LYS B N 1
ATOM 5368 C CA . LYS B 1 58 ? -8.086 49.5 34.906 1 92.81 58 LYS B CA 1
ATOM 5369 C C . LYS B 1 58 ? -8.758 49.031 33.594 1 92.81 58 LYS B C 1
ATOM 5371 O O . LYS B 1 58 ? -9.594 48.125 33.625 1 92.81 58 LYS B O 1
ATOM 5376 N N . GLN B 1 59 ? -8.422 49.656 32.531 1 93.5 59 GLN B N 1
ATOM 5377 C CA . GLN B 1 59 ? -9.047 49.344 31.234 1 93.5 59 GLN B CA 1
ATOM 5378 C C . GLN B 1 59 ? -8.703 47.906 30.797 1 93.5 59 GLN B C 1
ATOM 5380 O O . GLN B 1 59 ? -9.555 47.219 30.25 1 93.5 59 GLN B O 1
ATOM 5385 N N . LEU B 1 60 ? -7.496 47.531 30.984 1 93.5 60 LEU B N 1
ATOM 5386 C CA . LEU B 1 60 ? -7.066 46.219 30.609 1 93.5 60 LEU B CA 1
ATOM 5387 C C . LEU B 1 60 ? -7.844 45.156 31.375 1 93.5 60 LEU B C 1
ATOM 5389 O O . LEU B 1 60 ? -8.102 44.062 30.859 1 93.5 60 LEU B O 1
ATOM 5393 N N . LYS B 1 61 ? -8.211 45.438 32.531 1 92 61 LYS B N 1
ATOM 5394 C CA . LYS B 1 61 ? -8.969 44.5 33.375 1 92 61 LYS B CA 1
ATOM 5395 C C . LYS B 1 61 ? -10.406 44.375 32.906 1 92 61 LYS B C 1
ATOM 5397 O O . LYS B 1 61 ? -11 43.312 33 1 92 61 LYS B O 1
ATOM 5402 N N . ILE B 1 62 ? -10.922 45.344 32.312 1 93.38 62 ILE B N 1
ATOM 5403 C CA . ILE B 1 62 ? -12.352 45.406 32.031 1 93.38 62 ILE B CA 1
ATOM 5404 C C . ILE B 1 62 ? -12.602 44.938 30.594 1 93.38 62 ILE B C 1
ATOM 5406 O O . ILE B 1 62 ? -13.617 44.312 30.297 1 93.38 62 ILE B O 1
ATOM 5410 N N . LEU B 1 63 ? -11.758 45.25 29.688 1 93.06 63 LEU B N 1
ATOM 5411 C CA . LEU B 1 63 ? -11.969 45 28.266 1 93.06 63 LEU B CA 1
ATOM 5412 C C . LEU B 1 63 ? -11.711 43.531 27.953 1 93.06 63 LEU B C 1
ATOM 5414 O O . LEU B 1 63 ? -10.656 42.969 28.281 1 93.06 63 LEU B O 1
ATOM 5418 N N . ARG B 1 64 ? -12.75 42.906 27.312 1 93.94 64 ARG B N 1
ATOM 5419 C CA . ARG B 1 64 ? -12.625 41.531 26.891 1 93.94 64 ARG B CA 1
ATOM 5420 C C . ARG B 1 64 ? -12.977 41.375 25.422 1 93.94 64 ARG B C 1
ATOM 5422 O O . ARG B 1 64 ? -14.109 41.625 25.016 1 93.94 64 ARG B O 1
ATOM 5429 N N . HIS B 1 65 ? -12.055 41.062 24.656 1 94.19 65 HIS B N 1
ATOM 5430 C CA . HIS B 1 65 ? -12.188 40.812 23.234 1 94.19 65 HIS B CA 1
ATOM 5431 C C . HIS B 1 65 ? -11.008 40 22.703 1 94.19 65 HIS B C 1
ATOM 5433 O O . HIS B 1 65 ? -9.867 40.219 23.125 1 94.19 65 HIS B O 1
ATOM 5439 N N . PRO B 1 66 ? -11.227 39.062 21.75 1 93.25 66 PRO B N 1
ATOM 5440 C CA . PRO B 1 66 ? -10.156 38.219 21.266 1 93.25 66 PRO B CA 1
ATOM 5441 C C . PRO B 1 66 ? -8.992 39 20.656 1 93.25 66 PRO B C 1
ATOM 5443 O O . PRO B 1 66 ? -7.883 38.469 20.531 1 93.25 66 PRO B O 1
ATOM 5446 N N . THR B 1 67 ? -9.219 40.188 20.219 1 96.69 67 THR B N 1
ATOM 5447 C CA . THR B 1 67 ? -8.172 40.969 19.562 1 96.69 67 THR B CA 1
ATOM 5448 C C . THR B 1 67 ? -7.613 42.031 20.5 1 96.69 67 THR B C 1
ATOM 5450 O O . THR B 1 67 ? -6.848 42.906 20.078 1 96.69 67 THR B O 1
ATOM 5453 N N . ILE B 1 68 ? -8.008 41.969 21.734 1 97.56 68 ILE B N 1
ATOM 5454 C CA . ILE B 1 68 ? -7.477 42.844 22.781 1 97.56 68 ILE B CA 1
ATOM 5455 C C . ILE B 1 68 ? -6.535 42.062 23.688 1 97.56 68 ILE B C 1
ATOM 5457 O O . ILE B 1 68 ? -6.781 40.875 23.969 1 97.56 68 ILE B O 1
ATOM 5461 N N . LEU B 1 69 ? -5.484 42.688 24.109 1 97.56 69 LEU B N 1
ATOM 5462 C CA . LEU B 1 69 ? -4.516 42.062 24.984 1 97.56 69 LEU B CA 1
ATOM 5463 C C . LEU B 1 69 ? -5.207 41.469 26.219 1 97.56 69 LEU B C 1
ATOM 5465 O O . LEU B 1 69 ? -5.879 42.219 26.953 1 97.56 69 LEU B O 1
ATOM 5469 N N . ARG B 1 70 ? -4.977 40.281 26.422 1 96.12 70 ARG B N 1
ATOM 5470 C CA . ARG B 1 70 ? -5.703 39.594 27.484 1 96.12 70 ARG B CA 1
ATOM 5471 C C . ARG B 1 70 ? -5.027 39.781 28.828 1 96.12 70 ARG B C 1
ATOM 5473 O O . ARG B 1 70 ? -3.832 39.531 28.984 1 96.12 70 ARG B O 1
ATOM 5480 N N . PHE B 1 71 ? -5.812 40.156 29.797 1 95 71 PHE B N 1
ATOM 5481 C CA . PHE B 1 71 ? -5.352 40.406 31.156 1 95 71 PHE B CA 1
ATOM 5482 C C . PHE B 1 71 ? -5.516 39.188 32.031 1 95 71 PHE B C 1
ATOM 5484 O O . PHE B 1 71 ? -6.535 38.469 31.953 1 95 71 PHE B O 1
ATOM 5491 N N . PHE B 1 72 ? -4.453 38.875 32.844 1 93 72 PHE B N 1
ATOM 5492 C CA . PHE B 1 72 ? -4.57 37.75 33.75 1 93 72 PHE B CA 1
ATOM 5493 C C . PHE B 1 72 ? -4.598 38.219 35.219 1 93 72 PHE B C 1
ATOM 5495 O O . PHE B 1 72 ? -5.441 37.781 36 1 93 72 PHE B O 1
ATOM 5502 N N . ASP B 1 73 ? -3.646 39.094 35.562 1 89.81 73 ASP B N 1
ATOM 5503 C CA . ASP B 1 73 ? -3.535 39.5 36.938 1 89.81 73 ASP B CA 1
ATOM 5504 C C . ASP B 1 73 ? -2.738 40.812 37.094 1 89.81 73 ASP B C 1
ATOM 5506 O O . ASP B 1 73 ? -2.125 41.281 36.125 1 89.81 73 ASP B O 1
ATOM 5510 N N . THR B 1 74 ? -2.904 41.469 38.25 1 89.31 74 THR B N 1
ATOM 5511 C CA . THR B 1 74 ? -2.162 42.688 38.562 1 89.31 74 THR B CA 1
ATOM 5512 C C . THR B 1 74 ? -1.578 42.625 39.969 1 89.31 74 THR B C 1
ATOM 5514 O O . THR B 1 74 ? -2.17 42.031 40.875 1 89.31 74 THR B O 1
ATOM 5517 N N . CYS B 1 75 ? -0.398 43.062 40.031 1 83.56 75 CYS B N 1
ATOM 5518 C CA . CYS B 1 75 ? 0.264 43.156 41.312 1 83.56 75 CYS B CA 1
ATOM 5519 C C . CYS B 1 75 ? 0.863 44.531 41.531 1 83.56 75 CYS B C 1
ATOM 5521 O O . CYS B 1 75 ? 1.435 45.125 40.625 1 83.56 75 CYS B O 1
ATOM 5523 N N . GLN B 1 76 ? 0.595 45.094 42.719 1 82.62 76 GLN B N 1
ATOM 5524 C CA . GLN B 1 76 ? 1.188 46.375 43.062 1 82.62 76 GLN B CA 1
ATOM 5525 C C . GLN B 1 76 ? 2.057 46.219 44.312 1 82.62 76 GLN B C 1
ATOM 5527 O O . GLN B 1 76 ? 1.65 45.594 45.312 1 82.62 76 GLN B O 1
ATOM 5532 N N . ASN B 1 77 ? 3.271 46.625 44.188 1 78.88 77 ASN B N 1
ATOM 5533 C CA . ASN B 1 77 ? 4.156 46.688 45.344 1 78.88 77 ASN B CA 1
ATOM 5534 C C . ASN B 1 77 ? 4.859 48.031 45.438 1 78.88 77 ASN B C 1
ATOM 5536 O O . ASN B 1 77 ? 4.539 48.969 44.688 1 78.88 77 ASN B O 1
ATOM 5540 N N . VAL B 1 78 ? 5.746 48.125 46.438 1 79 78 VAL B N 1
ATOM 5541 C CA . VAL B 1 78 ? 6.445 49.375 46.688 1 79 78 VAL B CA 1
ATOM 5542 C C . VAL B 1 78 ? 7.297 49.781 45.469 1 79 78 VAL B C 1
ATOM 5544 O O . VAL B 1 78 ? 7.52 50.969 45.219 1 79 78 VAL B O 1
ATOM 5547 N N . GLU B 1 79 ? 7.629 48.812 44.75 1 78.12 79 GLU B N 1
ATOM 5548 C CA . GLU B 1 79 ? 8.531 49.062 43.625 1 78.12 79 GLU B CA 1
ATOM 5549 C C . GLU B 1 79 ? 7.762 49.5 42.406 1 78.12 79 GLU B C 1
ATOM 5551 O O . GLU B 1 79 ? 8.32 50.156 41.531 1 78.12 79 GLU B O 1
ATOM 5556 N N . GLY B 1 80 ? 6.508 49.031 42.344 1 85.12 80 GLY B N 1
ATOM 5557 C CA . GLY B 1 80 ? 5.754 49.469 41.188 1 85.12 80 GLY B CA 1
ATOM 5558 C C . GLY B 1 80 ? 4.535 48.625 40.906 1 85.12 80 GLY B C 1
ATOM 5559 O O . GLY B 1 80 ? 4.051 47.906 41.781 1 85.12 80 GLY B O 1
ATOM 5560 N N . THR B 1 81 ? 3.984 48.844 39.719 1 86.69 81 THR B N 1
ATOM 5561 C CA . THR B 1 81 ? 2.795 48.125 39.25 1 86.69 81 THR B CA 1
ATOM 5562 C C . THR B 1 81 ? 3.158 47.062 38.219 1 86.69 81 THR B C 1
ATOM 5564 O O . THR B 1 81 ? 3.943 47.344 37.281 1 86.69 81 THR B O 1
ATOM 5567 N N . TYR B 1 82 ? 2.633 45.844 38.406 1 88.81 82 TYR B N 1
ATOM 5568 C CA . TYR B 1 82 ? 2.871 44.719 37.5 1 88.81 82 TYR B CA 1
ATOM 5569 C C . TYR B 1 82 ? 1.569 44.25 36.875 1 88.81 82 TYR B C 1
ATOM 5571 O O . TYR B 1 82 ? 0.599 43.969 37.562 1 88.81 82 TYR B O 1
ATOM 5579 N N . LEU B 1 83 ? 1.563 44.188 35.531 1 91.88 83 LEU B N 1
ATOM 5580 C CA . LEU B 1 83 ? 0.423 43.625 34.781 1 91.88 83 LEU B CA 1
ATOM 5581 C C . LEU B 1 83 ? 0.793 42.344 34.094 1 91.88 83 LEU B C 1
ATOM 5583 O O . LEU B 1 83 ? 1.738 42.281 33.312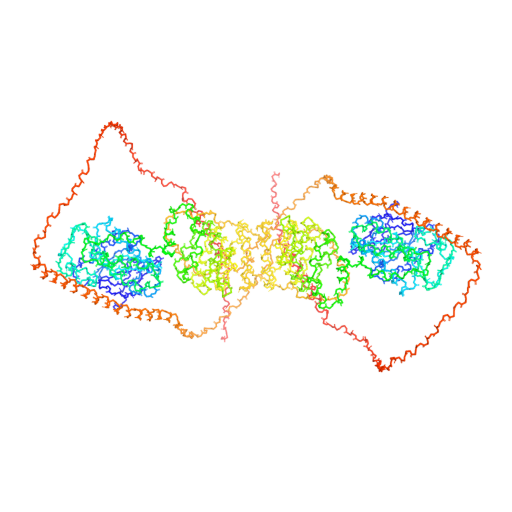 1 91.88 83 LEU B O 1
ATOM 5587 N N . ILE B 1 84 ? 0.096 41.281 34.438 1 92.75 84 ILE B N 1
ATOM 5588 C CA . ILE B 1 84 ? 0.342 39.969 33.844 1 92.75 84 ILE B CA 1
ATOM 5589 C C . ILE B 1 84 ? -0.67 39.719 32.719 1 92.75 84 ILE B C 1
ATOM 5591 O O . ILE B 1 84 ? -1.881 39.781 32.938 1 92.75 84 ILE B O 1
ATOM 5595 N N . THR B 1 85 ? -0.205 39.469 31.531 1 94.94 85 THR B N 1
ATOM 5596 C CA . THR B 1 85 ? -1.053 39.25 30.375 1 94.94 85 THR B CA 1
ATOM 5597 C C . THR B 1 85 ? -0.668 37.938 29.656 1 94.94 85 THR B C 1
ATOM 5599 O O . THR B 1 85 ? 0.216 37.219 30.109 1 94.94 85 THR B O 1
ATOM 5602 N N . GLU B 1 86 ? -1.432 37.625 28.625 1 95.44 86 GLU B N 1
ATOM 5603 C CA . GLU B 1 86 ? -0.998 36.531 27.734 1 95.44 86 GLU B CA 1
ATOM 5604 C C . GLU B 1 86 ? 0.398 36.812 27.188 1 95.44 86 GLU B C 1
ATOM 5606 O O . GLU B 1 86 ? 0.86 37.938 27.188 1 95.44 86 GLU B O 1
ATOM 5611 N N . SER B 1 87 ? 1.021 35.781 26.891 1 94.94 87 SER B N 1
ATOM 5612 C CA . SER B 1 87 ? 2.371 35.938 26.359 1 94.94 87 SER B CA 1
ATOM 5613 C C . SER B 1 87 ? 2.357 36.656 25 1 94.94 87 SER B C 1
ATOM 5615 O O . SER B 1 87 ? 1.735 36.188 24.047 1 94.94 87 SER B O 1
ATOM 5617 N N . VAL B 1 88 ? 3.039 37.781 24.891 1 95.62 88 VAL B N 1
ATOM 5618 C CA . VAL B 1 88 ? 3.049 38.531 23.656 1 95.62 88 VAL B CA 1
ATOM 5619 C C . VAL B 1 88 ? 4.418 39.188 23.453 1 95.62 88 VAL B C 1
ATOM 5621 O O . VAL B 1 88 ? 5.227 39.25 24.375 1 95.62 88 VAL B O 1
ATOM 5624 N N . ARG B 1 89 ? 4.602 39.625 22.266 1 94.44 89 ARG B N 1
ATOM 5625 C CA . ARG B 1 89 ? 5.754 40.469 21.906 1 94.44 89 ARG B CA 1
ATOM 5626 C C . ARG B 1 89 ? 5.316 41.75 21.234 1 94.44 89 ARG B C 1
ATOM 5628 O O . ARG B 1 89 ? 4.336 41.781 20.484 1 94.44 89 ARG B O 1
ATOM 5635 N N . PRO B 1 90 ? 6.082 42.75 21.5 1 94.75 90 PRO B N 1
ATOM 5636 C CA . PRO B 1 90 ? 5.73 44 20.828 1 94.75 90 PRO B CA 1
ATOM 5637 C C . PRO B 1 90 ? 5.844 43.906 19.297 1 94.75 90 PRO B C 1
ATOM 5639 O O . PRO B 1 90 ? 6.773 43.281 18.781 1 94.75 90 PRO B O 1
ATOM 5642 N N . LEU B 1 91 ? 4.93 44.5 18.609 1 96.44 91 LEU B N 1
ATOM 5643 C CA . LEU B 1 91 ? 4.914 44.469 17.141 1 96.44 91 LEU B CA 1
ATOM 5644 C C . LEU B 1 91 ? 6.199 45.031 16.578 1 96.44 91 LEU B C 1
ATOM 5646 O O . LEU B 1 91 ? 6.742 44.531 15.594 1 96.44 91 LEU B O 1
ATOM 5650 N N . GLU B 1 92 ? 6.719 46.031 17.188 1 92.69 92 GLU B N 1
ATOM 5651 C CA . GLU B 1 92 ? 7.914 46.75 16.719 1 92.69 92 GLU B CA 1
ATOM 5652 C C . GLU B 1 92 ? 9.094 45.781 16.594 1 92.69 92 GLU B C 1
ATOM 5654 O O . GLU B 1 92 ? 9.945 45.938 15.711 1 92.69 92 GLU B O 1
ATOM 5659 N N . LEU B 1 93 ? 9.07 44.812 17.375 1 92.19 93 LEU B N 1
ATOM 5660 C CA . LEU B 1 93 ? 10.219 43.906 17.438 1 92.19 93 LEU B CA 1
ATOM 5661 C C . LEU B 1 93 ? 10.055 42.781 16.422 1 92.19 93 LEU B C 1
ATOM 5663 O O . LEU B 1 93 ? 11.047 42.156 16.016 1 92.19 93 LEU B O 1
ATOM 5667 N N . VAL B 1 94 ? 8.852 42.562 16.016 1 94.62 94 VAL B N 1
ATOM 5668 C CA . VAL B 1 94 ? 8.656 41.344 15.25 1 94.62 94 VAL B CA 1
ATOM 5669 C C . VAL B 1 94 ? 8.164 41.656 13.844 1 94.62 94 VAL B C 1
ATOM 5671 O O . VAL B 1 94 ? 8.117 40.781 12.969 1 94.62 94 VAL B O 1
ATOM 5674 N N . ILE B 1 95 ? 7.867 42.844 13.539 1 95.25 95 ILE B N 1
ATOM 5675 C CA . ILE B 1 95 ? 7.199 43.25 12.297 1 95.25 95 ILE B CA 1
ATOM 5676 C C . ILE B 1 95 ? 8.047 42.812 11.102 1 95.25 95 ILE B C 1
ATOM 5678 O O . ILE B 1 95 ? 7.512 42.406 10.07 1 95.25 95 ILE B O 1
ATOM 5682 N N . ASP B 1 96 ? 9.328 42.812 11.195 1 93.06 96 ASP B N 1
ATOM 5683 C CA . ASP B 1 96 ? 10.227 42.531 10.086 1 93.06 96 ASP B CA 1
ATOM 5684 C C . ASP B 1 96 ? 10.258 41.031 9.773 1 93.06 96 ASP B C 1
ATOM 5686 O O . ASP B 1 96 ? 10.703 40.625 8.695 1 93.06 96 ASP B O 1
ATOM 5690 N N . THR B 1 97 ? 9.781 40.25 10.633 1 92.62 97 THR B N 1
ATOM 5691 C CA . THR B 1 97 ? 9.812 38.781 10.438 1 92.62 97 THR B CA 1
ATOM 5692 C C . THR B 1 97 ? 8.469 38.281 9.93 1 92.62 97 THR B C 1
ATOM 5694 O O . THR B 1 97 ? 8.336 37.125 9.547 1 92.62 97 THR B O 1
ATOM 5697 N N . LEU B 1 98 ? 7.5 39.156 9.898 1 94.5 98 LEU B N 1
ATOM 5698 C CA . LEU B 1 98 ? 6.148 38.719 9.531 1 94.5 98 LEU B CA 1
ATOM 5699 C C . LEU B 1 98 ? 5.969 38.781 8.016 1 94.5 98 LEU B C 1
ATOM 5701 O O . LEU B 1 98 ? 6.551 39.625 7.336 1 94.5 98 LEU B O 1
ATOM 5705 N N . THR B 1 99 ? 5.203 37.844 7.488 1 92.44 99 THR B N 1
ATOM 5706 C CA . THR B 1 99 ? 4.832 37.844 6.078 1 92.44 99 THR B CA 1
ATOM 5707 C C . THR B 1 99 ? 3.754 38.906 5.809 1 92.44 99 THR B C 1
ATOM 5709 O O . THR B 1 99 ? 3.119 39.406 6.738 1 92.44 99 THR B O 1
ATOM 5712 N N . SER B 1 100 ? 3.568 39.188 4.504 1 92.88 100 SER B N 1
ATOM 5713 C CA . SER B 1 100 ? 2.521 40.125 4.105 1 92.88 100 SER B CA 1
ATOM 5714 C C . SER B 1 100 ? 1.147 39.656 4.559 1 92.88 100 SER B C 1
ATOM 5716 O O . SER B 1 100 ? 0.321 40.469 5.004 1 92.88 100 SER B O 1
ATOM 5718 N N . ALA B 1 101 ? 0.95 38.406 4.492 1 93 101 ALA B N 1
ATOM 5719 C CA . ALA B 1 101 ? -0.335 37.844 4.891 1 93 101 ALA B CA 1
ATOM 5720 C C . ALA B 1 101 ? -0.567 38 6.391 1 93 101 ALA B C 1
ATOM 5722 O O . ALA B 1 101 ? -1.674 38.344 6.816 1 93 101 ALA B O 1
ATOM 5723 N N . GLU B 1 102 ? 0.448 37.812 7.137 1 95.5 102 GLU B N 1
ATOM 5724 C CA . GLU B 1 102 ? 0.344 38 8.578 1 95.5 102 GLU B CA 1
ATOM 5725 C C . GLU B 1 102 ? 0.082 39.438 8.953 1 95.5 102 GLU B C 1
ATOM 5727 O O . GLU B 1 102 ? -0.693 39.719 9.867 1 95.5 102 GLU B O 1
ATOM 5732 N N . ILE B 1 103 ? 0.761 40.281 8.289 1 96.31 103 ILE B N 1
ATOM 5733 C CA . ILE B 1 103 ? 0.594 41.719 8.547 1 96.31 103 ILE B CA 1
ATOM 5734 C C . ILE B 1 103 ? -0.83 42.125 8.195 1 96.31 103 ILE B C 1
ATOM 5736 O O . ILE B 1 103 ? -1.47 42.875 8.945 1 96.31 103 ILE B O 1
ATOM 5740 N N . CYS B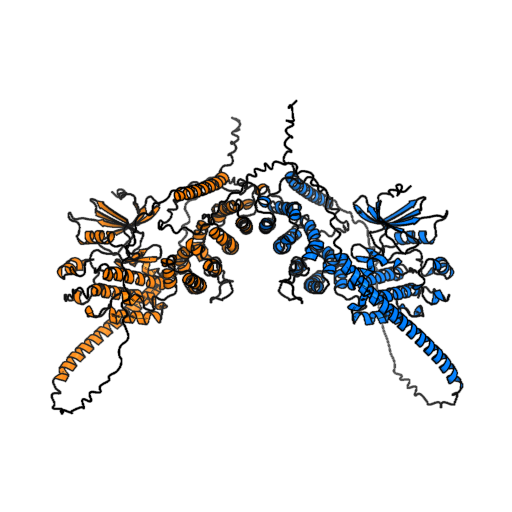 1 104 ? -1.32 41.719 7.094 1 95 104 CYS B N 1
ATOM 5741 C CA . CYS B 1 104 ? -2.701 41.969 6.711 1 95 104 CYS B CA 1
ATOM 5742 C C . CYS B 1 104 ? -3.672 41.469 7.773 1 95 104 CYS B C 1
ATOM 5744 O O . CYS B 1 104 ? -4.602 42.188 8.156 1 95 104 CYS B O 1
ATOM 5746 N N . ALA B 1 105 ? -3.4 40.312 8.211 1 96.25 105 ALA B N 1
ATOM 5747 C CA . ALA B 1 105 ? -4.234 39.75 9.266 1 96.25 105 ALA B CA 1
ATOM 5748 C C . ALA B 1 105 ? -4.133 40.562 10.547 1 96.25 105 ALA B C 1
ATOM 5750 O O . ALA B 1 105 ? -5.117 40.719 11.273 1 96.25 105 ALA B O 1
ATOM 5751 N N . GLY B 1 106 ? -2.975 41 10.836 1 97.75 106 GLY B N 1
ATOM 5752 C CA . GLY B 1 106 ? -2.768 41.844 12.008 1 97.75 106 GLY B CA 1
ATOM 5753 C C . GLY B 1 106 ? -3.559 43.125 11.953 1 97.75 106 GLY B C 1
ATOM 5754 O O . GLY B 1 106 ? -4.199 43.5 12.938 1 97.75 106 GLY B O 1
ATOM 5755 N N . MET B 1 107 ? -3.51 43.75 10.828 1 97.44 107 MET B N 1
ATOM 5756 C CA . MET B 1 107 ? -4.289 44.969 10.656 1 97.44 107 MET B CA 1
ATOM 5757 C C . MET B 1 107 ? -5.777 44.719 10.844 1 97.44 107 MET B C 1
ATOM 5759 O O . MET B 1 107 ? -6.484 45.5 11.461 1 97.44 107 MET B O 1
ATOM 5763 N N . PHE B 1 108 ? -6.164 43.656 10.297 1 97.56 108 PHE B N 1
ATOM 5764 C CA . PHE B 1 108 ? -7.551 43.219 10.469 1 97.56 108 PHE B CA 1
ATOM 5765 C C . PHE B 1 108 ? -7.906 43.125 11.945 1 97.56 108 PHE B C 1
ATOM 5767 O O . PHE B 1 108 ? -8.961 43.594 12.375 1 97.56 108 PHE B O 1
ATOM 5774 N N . ASN B 1 109 ? -7.027 42.531 12.719 1 97.94 109 ASN B N 1
ATOM 5775 C CA . ASN B 1 109 ? -7.238 42.406 14.156 1 97.94 109 ASN B CA 1
ATOM 5776 C C . ASN B 1 109 ? -7.367 43.781 14.828 1 97.94 109 ASN B C 1
ATOM 5778 O O . ASN B 1 109 ? -8.219 43.969 15.695 1 97.94 109 ASN B O 1
ATOM 5782 N N . VAL B 1 110 ? -6.523 44.656 14.461 1 98.56 110 VAL B N 1
ATOM 5783 C CA . VAL B 1 110 ? -6.527 45.969 15.062 1 98.56 110 VAL B CA 1
ATOM 5784 C C . VAL B 1 110 ? -7.844 46.688 14.742 1 98.56 110 VAL B C 1
ATOM 5786 O O . VAL B 1 110 ? -8.438 47.344 15.609 1 98.56 110 VAL B O 1
ATOM 5789 N N . ILE B 1 111 ? -8.289 46.594 13.484 1 98.38 111 ILE B N 1
ATOM 5790 C CA . ILE B 1 111 ? -9.555 47.219 13.078 1 98.38 111 ILE B CA 1
ATOM 5791 C C . ILE B 1 111 ? -10.695 46.594 13.898 1 98.38 111 ILE B C 1
ATOM 5793 O O . ILE B 1 111 ? -11.57 47.344 14.375 1 98.38 111 ILE B O 1
ATOM 5797 N N . GLU B 1 112 ? -10.633 45.344 14.086 1 97.38 112 GLU B N 1
ATOM 5798 C CA . GLU B 1 112 ? -11.648 44.688 14.898 1 97.38 112 GLU B CA 1
ATOM 5799 C C . GLU B 1 112 ? -11.641 45.219 16.328 1 97.38 112 GLU B C 1
ATOM 5801 O O . GLU B 1 112 ? -12.703 45.5 16.906 1 97.38 112 GLU B O 1
ATOM 5806 N N . ALA B 1 113 ? -10.516 45.312 16.906 1 98.25 113 ALA B N 1
ATOM 5807 C CA . ALA B 1 113 ? -10.367 45.781 18.281 1 98.25 113 ALA B CA 1
ATOM 5808 C C . ALA B 1 113 ? -10.898 47.219 18.422 1 98.25 113 ALA B C 1
ATOM 5810 O O . ALA B 1 113 ? -11.672 47.5 19.328 1 98.25 113 ALA B O 1
ATOM 5811 N N . LEU B 1 114 ? -10.5 48.031 17.484 1 98.56 114 LEU B N 1
ATOM 5812 C CA . LEU B 1 114 ? -10.922 49.438 17.531 1 98.56 114 LEU B CA 1
ATOM 5813 C C . LEU B 1 114 ? -12.422 49.562 17.297 1 98.56 114 LEU B C 1
ATOM 5815 O O . LEU B 1 114 ? -13.094 50.375 17.922 1 98.56 114 LEU B O 1
ATOM 5819 N N . SER B 1 115 ? -12.914 48.812 16.359 1 97.5 115 SER B N 1
ATOM 5820 C CA . SER B 1 115 ? -14.359 48.781 16.125 1 97.5 115 SER B CA 1
ATOM 5821 C C . SER B 1 115 ? -15.125 48.406 17.375 1 97.5 115 SER B C 1
ATOM 5823 O O . SER B 1 115 ? -16.188 48.969 17.672 1 97.5 115 SER B O 1
ATOM 5825 N N . PHE B 1 116 ? -14.664 47.406 18.094 1 96.31 116 PHE B N 1
ATOM 5826 C CA . PHE B 1 116 ? -15.258 47 19.344 1 96.31 116 PHE B CA 1
ATOM 5827 C C . PHE B 1 116 ? -15.25 48.125 20.359 1 96.31 116 PHE B C 1
ATOM 5829 O O . PHE B 1 116 ? -16.266 48.406 21 1 96.31 116 PHE B O 1
ATOM 5836 N N . LEU B 1 117 ? -14.102 48.781 20.547 1 97.56 117 LEU B N 1
ATOM 5837 C CA . LEU B 1 117 ? -13.969 49.875 21.484 1 97.56 117 LEU B CA 1
ATOM 5838 C C . LEU B 1 117 ? -14.953 51 21.156 1 97.56 117 LEU B C 1
ATOM 5840 O O . LEU B 1 117 ? -15.609 51.531 22.047 1 97.56 117 LEU B O 1
ATOM 5844 N N . HIS B 1 118 ? -15.125 51.312 19.922 1 97.31 118 HIS B N 1
ATOM 5845 C CA . HIS B 1 118 ? -15.945 52.438 19.484 1 97.31 118 HIS B CA 1
ATOM 5846 C C . HIS B 1 118 ? -17.438 52.094 19.562 1 97.31 118 HIS B C 1
ATOM 5848 O O . HIS B 1 118 ? -18.219 52.844 20.141 1 97.31 118 HIS B O 1
ATOM 5854 N N . GLU B 1 119 ? -17.75 50.969 18.984 1 94.25 119 GLU B N 1
ATOM 5855 C CA . GLU B 1 119 ? -19.156 50.656 18.781 1 94.25 119 GLU B CA 1
ATOM 5856 C C . GLU B 1 119 ? -19.781 50.062 20.047 1 94.25 119 GLU B C 1
ATOM 5858 O O . GLU B 1 119 ? -20.922 50.375 20.391 1 94.25 119 GLU B O 1
ATOM 5863 N N . ARG B 1 120 ? -19.031 49.281 20.719 1 92.56 120 ARG B N 1
ATOM 5864 C CA . ARG B 1 120 ? -19.578 48.625 21.906 1 92.56 120 ARG B CA 1
ATOM 5865 C C . ARG B 1 120 ? -19.172 49.375 23.172 1 92.56 120 ARG B C 1
ATOM 5867 O O . ARG B 1 120 ? -19.969 49.5 24.109 1 92.56 120 ARG B O 1
ATOM 5874 N N . GLY B 1 121 ? -18.062 49.938 23.172 1 92.88 121 GLY B N 1
ATOM 5875 C CA . GLY B 1 121 ? -17.562 50.562 24.375 1 92.88 121 GLY B CA 1
ATOM 5876 C C . GLY B 1 121 ? -17.797 52.062 24.406 1 92.88 121 GLY B C 1
ATOM 5877 O O . GLY B 1 121 ? -17.859 52.688 25.469 1 92.88 121 GLY B O 1
ATOM 5878 N N . GLY B 1 122 ? -17.875 52.656 23.25 1 94.81 122 GLY B N 1
ATOM 5879 C CA . GLY B 1 122 ? -17.969 54.094 23.188 1 94.81 122 GLY B CA 1
ATOM 5880 C C . GLY B 1 122 ? -16.734 54.812 23.703 1 94.81 122 GLY B C 1
ATOM 5881 O O . GLY B 1 122 ? -16.844 55.844 24.391 1 94.81 122 GLY B O 1
ATOM 5882 N N . VAL B 1 123 ? -15.656 54.188 23.438 1 96.5 123 VAL B N 1
ATOM 5883 C CA . VAL B 1 123 ? -14.406 54.75 23.953 1 96.5 123 VAL B CA 1
ATOM 5884 C C . VAL B 1 123 ? -13.43 54.969 22.797 1 96.5 123 VAL B C 1
ATOM 5886 O O . VAL B 1 123 ? -13.531 54.344 21.75 1 96.5 123 VAL B O 1
ATOM 5889 N N . CYS B 1 124 ? -12.516 55.938 23 1 96.94 124 CYS B N 1
ATOM 5890 C CA . CYS B 1 124 ? -11.422 56.219 22.078 1 96.94 124 CYS B CA 1
ATOM 5891 C C . CYS B 1 124 ? -10.086 55.812 22.688 1 96.94 124 CYS B C 1
ATOM 5893 O O . CYS B 1 124 ? -9.82 56.094 23.859 1 96.94 124 CYS B O 1
ATOM 5895 N N . HIS B 1 125 ? -9.266 55.125 21.984 1 97.31 125 HIS B N 1
ATOM 5896 C CA . HIS B 1 125 ? -7.965 54.656 22.453 1 97.31 125 HIS B CA 1
ATOM 5897 C C . HIS B 1 125 ? -6.992 55.812 22.641 1 97.31 125 HIS B C 1
ATOM 5899 O O . HIS B 1 125 ? -6.281 55.844 23.656 1 97.31 125 HIS B O 1
ATOM 5905 N N . ASN B 1 126 ? -6.93 56.688 21.672 1 96.19 126 ASN B N 1
ATOM 5906 C CA . ASN B 1 126 ? -6.203 57.938 21.688 1 96.19 126 ASN B CA 1
ATOM 5907 C C . ASN B 1 126 ? -4.695 57.719 21.594 1 96.19 126 ASN B C 1
ATOM 5909 O O . ASN B 1 126 ? -3.916 58.656 21.797 1 96.19 126 ASN B O 1
ATOM 5913 N N . ASN B 1 127 ? -4.234 56.562 21.328 1 94.75 127 ASN B N 1
ATOM 5914 C CA . ASN B 1 127 ? -2.812 56.281 21.141 1 94.75 127 ASN B CA 1
ATOM 5915 C C . ASN B 1 127 ? -2.586 55.031 20.281 1 94.75 127 ASN B C 1
ATOM 5917 O O . ASN B 1 127 ? -1.796 54.156 20.656 1 94.75 127 ASN B O 1
ATOM 5921 N N . VAL B 1 128 ? -3.291 54.906 19.203 1 97.38 128 VAL B N 1
ATOM 5922 C CA . VAL B 1 128 ? -3.092 53.812 18.266 1 97.38 128 VAL B CA 1
ATOM 5923 C C . VAL B 1 128 ? -1.794 54.031 17.484 1 97.38 128 VAL B C 1
ATOM 5925 O O . VAL B 1 128 ? -1.631 55.031 16.797 1 97.38 128 VAL B O 1
ATOM 5928 N N . CYS B 1 129 ? -0.875 53.219 17.719 1 95.75 129 CYS B N 1
ATOM 5929 C CA . CYS B 1 129 ? 0.421 53.25 17.047 1 95.75 129 CYS B CA 1
ATOM 5930 C C . CYS B 1 129 ? 1.1 51.875 17.141 1 95.75 129 CYS B C 1
ATOM 5932 O O . CYS B 1 129 ? 0.529 50.938 17.672 1 95.75 129 CYS B O 1
ATOM 5934 N N . MET B 1 130 ? 2.248 51.75 16.641 1 94.5 130 MET B N 1
ATOM 5935 C CA . MET B 1 130 ? 2.939 50.469 16.594 1 94.5 130 MET B CA 1
ATOM 5936 C C . MET B 1 130 ? 3.254 49.969 18 1 94.5 130 MET B C 1
ATOM 5938 O O . MET B 1 130 ? 3.211 48.781 18.266 1 94.5 130 MET B O 1
ATOM 5942 N N . SER B 1 131 ? 3.529 50.875 18.891 1 92.75 131 SER B N 1
ATOM 5943 C CA . SER B 1 131 ? 3.957 50.5 20.234 1 92.75 131 SER B CA 1
ATOM 5944 C C . SER B 1 131 ? 2.781 50.031 21.078 1 92.75 131 SER B C 1
ATOM 5946 O O . SER B 1 131 ? 2.975 49.438 22.141 1 92.75 131 SER B O 1
ATOM 5948 N N . SER B 1 132 ? 1.568 50.219 20.625 1 95.69 132 SER B N 1
ATOM 5949 C CA . SER B 1 132 ? 0.392 49.781 21.375 1 95.69 132 SER B CA 1
ATOM 5950 C C . SER B 1 132 ? -0.113 48.438 20.859 1 95.69 132 SER B C 1
ATOM 5952 O O . SER B 1 132 ? -1.168 47.969 21.297 1 95.69 132 SER B O 1
ATOM 5954 N N . ILE B 1 133 ? 0.597 47.875 19.922 1 97.38 133 ILE B N 1
ATOM 5955 C CA . ILE B 1 133 ? 0.189 46.594 19.328 1 97.38 133 ILE B CA 1
ATOM 5956 C C . ILE B 1 133 ? 1.183 45.5 19.719 1 97.38 133 ILE B C 1
ATOM 5958 O O . ILE B 1 133 ? 2.396 45.719 19.672 1 97.38 133 ILE B O 1
ATOM 5962 N N . TYR B 1 134 ? 0.6 44.375 20.094 1 96.88 134 TYR B N 1
ATOM 5963 C CA . TYR B 1 134 ? 1.396 43.219 20.484 1 96.88 134 TYR B CA 1
ATOM 5964 C C . TYR B 1 134 ? 1.015 41.969 19.672 1 96.88 134 TYR B C 1
ATOM 5966 O O . TYR B 1 134 ? -0.095 41.906 19.141 1 96.88 134 TYR B O 1
ATOM 5974 N N . VAL B 1 135 ? 1.992 41.094 19.562 1 97.06 135 VAL B N 1
ATOM 5975 C CA . VAL B 1 135 ? 1.762 39.906 18.766 1 97.06 135 VAL B CA 1
ATOM 5976 C C . VAL B 1 135 ? 1.818 38.656 19.656 1 97.06 135 VAL B C 1
ATOM 5978 O O . VAL B 1 135 ? 2.803 38.438 20.359 1 97.06 135 VAL B O 1
ATOM 5981 N N . SER B 1 136 ? 0.778 37.906 19.562 1 95.38 136 SER B N 1
ATOM 5982 C CA . SER B 1 136 ? 0.706 36.688 20.359 1 95.38 136 SER B CA 1
ATOM 5983 C C . SER B 1 136 ? 1.437 35.531 19.672 1 95.38 136 SER B C 1
ATOM 5985 O O . SER B 1 136 ? 1.912 35.688 18.547 1 95.38 136 SER B O 1
ATOM 5987 N N . GLY B 1 137 ? 1.504 34.406 20.344 1 90.62 137 GLY B N 1
ATOM 5988 C CA . GLY B 1 137 ? 2.223 33.25 19.844 1 90.62 137 GLY B CA 1
ATOM 5989 C C . GLY B 1 137 ? 1.634 32.656 18.578 1 90.62 137 GLY B C 1
ATOM 5990 O O . GLY B 1 137 ? 2.352 32.062 17.766 1 90.62 137 GLY B O 1
ATOM 5991 N N . ASP B 1 138 ? 0.425 32.875 18.375 1 90.25 138 ASP B N 1
ATOM 5992 C CA . ASP B 1 138 ? -0.232 32.344 17.188 1 90.25 138 ASP B CA 1
ATOM 5993 C C . ASP B 1 138 ? -0.177 33.344 16.031 1 90.25 138 ASP B C 1
ATOM 5995 O O . ASP B 1 138 ? -0.777 33.125 14.977 1 90.25 138 ASP B O 1
ATOM 5999 N N . GLY B 1 139 ? 0.428 34.469 16.312 1 93.31 139 GLY B N 1
ATOM 6000 C CA . GLY B 1 139 ? 0.626 35.438 15.25 1 93.31 139 GLY B CA 1
ATOM 6001 C C . GLY B 1 139 ? -0.45 36.5 15.219 1 93.31 139 GLY B C 1
ATOM 6002 O O . GLY B 1 139 ? -0.344 37.5 14.469 1 93.31 139 GLY B O 1
ATOM 6003 N N . SER B 1 140 ? -1.424 36.375 16.047 1 96 140 SER B N 1
ATOM 6004 C CA . SER B 1 140 ? -2.502 37.375 16.078 1 96 140 SER B CA 1
ATOM 6005 C C . SER B 1 140 ? -2.062 38.656 16.766 1 96 140 SER B C 1
ATOM 6007 O O . SER B 1 140 ? -1.302 38.594 17.734 1 96 140 SER B O 1
ATOM 6009 N N . TRP B 1 141 ? -2.539 39.719 16.25 1 98.44 141 TRP B N 1
ATOM 6010 C CA . TRP B 1 141 ? -2.219 41 16.875 1 98.44 141 TRP B CA 1
ATOM 6011 C C . TRP B 1 141 ? -3.215 41.344 17.969 1 98.44 141 TRP B C 1
ATOM 6013 O O . TRP B 1 141 ? -4.41 41.062 17.844 1 98.44 141 TRP B O 1
ATOM 6023 N N . ARG B 1 142 ? -2.682 41.875 19.016 1 98.12 142 ARG B N 1
ATOM 6024 C CA . ARG B 1 142 ? -3.459 42.312 20.172 1 98.12 142 ARG B CA 1
ATOM 6025 C C . ARG B 1 142 ? -3.293 43.812 20.391 1 98.12 142 ARG B C 1
ATOM 6027 O O . ARG B 1 142 ? -2.17 44.344 20.391 1 98.12 142 ARG B O 1
ATOM 6034 N N . LEU B 1 143 ? -4.426 44.438 20.547 1 98.44 143 LEU B N 1
ATOM 6035 C CA . LEU B 1 143 ? -4.371 45.875 20.859 1 98.44 143 LEU B CA 1
ATOM 6036 C C . LEU B 1 143 ? -4.172 46.094 22.359 1 98.44 143 LEU B C 1
ATOM 6038 O O . LEU B 1 143 ? -4.883 45.5 23.172 1 98.44 143 LEU B O 1
ATOM 6042 N N . GLY B 1 144 ? -3.184 46.812 22.734 1 96.25 144 GLY B N 1
ATOM 6043 C CA . GLY B 1 144 ? -2.914 47.25 24.094 1 96.25 144 GLY B CA 1
ATOM 6044 C C . GLY B 1 144 ? -2.693 48.75 24.203 1 96.25 144 GLY B C 1
ATOM 6045 O O . GLY B 1 144 ? -3.316 49.531 23.484 1 96.25 144 GLY B O 1
ATOM 6046 N N . GLY B 1 145 ? -1.983 49.188 25.234 1 93.38 145 GLY B N 1
ATOM 6047 C CA . GLY B 1 145 ? -1.658 50.625 25.375 1 93.38 145 GLY B CA 1
ATOM 6048 C C . GLY B 1 145 ? -2.861 51.469 25.719 1 93.38 145 GLY B C 1
ATOM 6049 O O . GLY B 1 145 ? -3.127 52.469 25.062 1 93.38 145 GLY B O 1
ATOM 6050 N N . PHE B 1 146 ? -3.529 51.188 26.75 1 95.19 146 PHE B N 1
ATOM 6051 C CA . PHE B 1 146 ? -4.801 51.844 27.078 1 95.19 146 PHE B CA 1
ATOM 6052 C C . PHE B 1 146 ? -4.59 52.969 28.062 1 95.19 146 PHE B C 1
ATOM 6054 O O . PHE B 1 146 ? -5.516 53.344 28.797 1 95.19 146 PHE B O 1
ATOM 6061 N N . GLU B 1 147 ? -3.459 53.562 28.109 1 92.56 147 GLU B N 1
ATOM 6062 C CA . GLU B 1 147 ? -3.111 54.625 29.047 1 92.56 147 GLU B CA 1
ATOM 6063 C C . GLU B 1 147 ? -4.008 55.844 28.859 1 92.56 147 GLU B C 1
ATOM 6065 O O . GLU B 1 147 ? -4.348 56.531 29.828 1 92.56 147 GLU B O 1
ATOM 6070 N N . HIS B 1 148 ? -4.379 56.094 27.625 1 93.81 148 HIS B N 1
ATOM 6071 C CA . HIS B 1 148 ? -5.066 57.312 27.312 1 93.81 148 HIS B CA 1
ATOM 6072 C C . HIS B 1 148 ? -6.504 57.062 26.875 1 93.81 148 HIS B C 1
ATOM 6074 O O . HIS B 1 148 ? -7.168 57.969 26.359 1 93.81 148 HIS B O 1
ATOM 6080 N N . LEU B 1 149 ? -6.902 55.906 27.078 1 96.06 149 LEU B N 1
ATOM 6081 C CA . LEU B 1 149 ? -8.258 55.5 26.703 1 96.06 149 LEU B CA 1
ATOM 6082 C C . LEU B 1 149 ? -9.289 56.312 27.5 1 96.06 149 LEU B C 1
ATOM 6084 O O . LEU B 1 149 ? -9.125 56.531 28.703 1 96.06 149 LEU B O 1
ATOM 6088 N N . CYS B 1 150 ? -10.328 56.812 26.828 1 94.44 150 CYS B N 1
ATOM 6089 C CA . CYS B 1 150 ? -11.398 57.531 27.531 1 94.44 150 CYS B CA 1
ATOM 6090 C C . CYS B 1 150 ? -12.711 57.406 26.766 1 94.44 150 CYS B C 1
ATOM 6092 O O . CYS B 1 150 ? -12.719 57.156 25.562 1 94.44 150 CYS B O 1
ATOM 6094 N N . LYS B 1 151 ? -13.766 57.625 27.453 1 95.25 151 LYS B N 1
ATOM 6095 C CA . LYS B 1 151 ? -15.086 57.625 26.844 1 95.25 151 LYS B CA 1
ATOM 6096 C C . LYS B 1 151 ? -15.258 58.812 25.891 1 95.25 151 LYS B C 1
ATOM 6098 O O . LYS B 1 151 ? -14.688 59.875 26.125 1 95.25 151 LYS B O 1
ATOM 6103 N N . PHE B 1 152 ? -16.031 58.594 24.891 1 94.5 152 PHE B N 1
ATOM 6104 C CA . PHE B 1 152 ? -16.312 59.688 23.938 1 94.5 152 PHE B CA 1
ATOM 6105 C C . PHE B 1 152 ? -16.781 60.938 24.656 1 94.5 152 PHE B C 1
ATOM 6107 O O . PHE B 1 152 ? -16.344 62.031 24.328 1 94.5 152 PHE B O 1
ATOM 6114 N N . GLU B 1 153 ? -17.562 60.781 25.688 1 92.69 153 GLU B N 1
ATOM 6115 C CA . GLU B 1 153 ? -18.203 61.875 26.422 1 92.69 153 GLU B CA 1
ATOM 6116 C C . GLU B 1 153 ? -17.203 62.562 27.328 1 92.69 153 GLU B C 1
ATOM 6118 O O . GLU B 1 153 ? -17.406 63.75 27.688 1 92.69 153 GLU B O 1
ATOM 6123 N N . GLN B 1 154 ? -16.203 61.906 27.625 1 91.62 154 GLN B N 1
ATOM 6124 C CA . GLN B 1 154 ? -15.25 62.438 28.594 1 91.62 154 GLN B CA 1
ATOM 6125 C C . GLN B 1 154 ? -14.055 63.094 27.906 1 91.62 154 GLN B C 1
ATOM 6127 O O . GLN B 1 154 ? -13.195 63.688 28.562 1 91.62 154 GLN B O 1
ATOM 6132 N N . ALA B 1 155 ? -14.031 62.969 26.656 1 92.31 155 ALA B N 1
ATOM 6133 C CA . ALA B 1 155 ? -12.93 63.562 25.906 1 92.31 155 ALA B CA 1
ATOM 6134 C C . ALA B 1 155 ? -12.969 65.125 25.984 1 92.31 155 ALA B C 1
ATOM 6136 O O . ALA B 1 155 ? -14.008 65.688 25.734 1 92.31 155 ALA B O 1
ATOM 6137 N N . SER B 1 156 ? -11.867 65.688 26.391 1 93 156 SER B N 1
ATOM 6138 C CA . SER B 1 156 ? -11.711 67.188 26.469 1 93 156 SER B CA 1
ATOM 6139 C C . SER B 1 156 ? -10.312 67.562 26.031 1 93 156 SER B C 1
ATOM 6141 O O . SER B 1 156 ? -9.375 66.812 26.062 1 93 156 SER B O 1
ATOM 6143 N N . PRO B 1 157 ? -10.227 68.875 25.562 1 92.44 157 PRO B N 1
ATOM 6144 C CA . PRO B 1 157 ? -8.891 69.312 25.203 1 92.44 157 PRO B CA 1
ATOM 6145 C C . PRO B 1 157 ? -7.898 69.25 26.359 1 92.44 157 PRO B C 1
ATOM 6147 O O . PRO B 1 157 ? -6.73 68.875 26.156 1 92.44 157 PRO B O 1
ATOM 6150 N N . GLU B 1 158 ? -8.414 69.438 27.531 1 91.94 158 GLU B N 1
ATOM 6151 C CA . GLU B 1 158 ? -7.551 69.375 28.719 1 91.94 158 GLU B CA 1
ATOM 6152 C C . GLU B 1 158 ? -7.043 68 28.938 1 91.94 158 GLU B C 1
ATOM 6154 O O . GLU B 1 158 ? -5.863 67.75 29.219 1 91.94 158 GLU B O 1
ATOM 6159 N N . TYR B 1 159 ? -7.945 67.125 28.844 1 91.88 159 TYR B N 1
ATOM 6160 C CA . TYR B 1 159 ? -7.578 65.688 29.031 1 91.88 159 TYR B CA 1
ATOM 6161 C C . TYR B 1 159 ? -6.543 65.25 28 1 91.88 159 TYR B C 1
ATOM 6163 O O . TYR B 1 159 ? -5.535 64.625 28.344 1 91.88 159 TYR B O 1
ATOM 6171 N N . LEU B 1 160 ? -6.73 65.562 26.766 1 91.94 160 LEU B N 1
ATOM 6172 C CA . LEU B 1 160 ? -5.879 65.125 25.672 1 91.94 160 LEU B CA 1
ATOM 6173 C C . LEU B 1 160 ? -4.523 65.812 25.734 1 91.94 160 LEU B C 1
ATOM 6175 O O . LEU B 1 160 ? -3.494 65.188 25.422 1 91.94 160 LEU B O 1
ATOM 6179 N N . ASP B 1 161 ? -4.555 67 26.203 1 90.25 161 ASP B N 1
ATOM 6180 C CA . ASP B 1 161 ? -3.316 67.75 26.281 1 90.25 161 ASP B CA 1
ATOM 6181 C C . ASP B 1 161 ? -2.432 67.25 27.422 1 90.25 161 ASP B C 1
ATOM 6183 O O . ASP B 1 161 ? -1.203 67.25 27.312 1 90.25 161 ASP B O 1
ATOM 6187 N N . LYS B 1 162 ? -3.07 66.875 28.438 1 86.81 162 LYS B N 1
ATOM 6188 C CA . LYS B 1 162 ? -2.332 66.438 29.625 1 86.81 162 LYS B CA 1
ATOM 6189 C C . LYS B 1 162 ? -1.476 65.188 29.281 1 86.81 162 LYS B C 1
ATOM 6191 O O . LYS B 1 162 ? -0.36 65.062 29.797 1 86.81 162 LYS B O 1
ATOM 6196 N N . GLY B 1 163 ? -1.953 64.375 28.422 1 85.81 163 GLY B N 1
ATOM 6197 C CA . GLY B 1 163 ? -1.229 63.188 28.109 1 85.81 163 GLY B CA 1
ATOM 6198 C C . GLY B 1 163 ? -0.501 63.25 26.781 1 85.81 163 GLY B C 1
ATOM 6199 O O . GLY B 1 163 ? 0.122 62.281 26.359 1 85.81 163 GLY B O 1
ATOM 6200 N N . ARG B 1 164 ? -0.486 64.312 26.156 1 88.75 164 ARG B N 1
ATOM 6201 C CA . ARG B 1 164 ? 0.01 64.438 24.781 1 88.75 164 ARG B CA 1
ATOM 6202 C C . ARG B 1 164 ? 1.506 64.125 24.719 1 88.75 164 ARG B C 1
ATOM 6204 O O . ARG B 1 164 ? 1.986 63.531 23.75 1 88.75 164 ARG B O 1
ATOM 6211 N N . HIS B 1 165 ? 2.246 64.438 25.75 1 86.06 165 HIS B N 1
ATOM 6212 C CA . HIS B 1 165 ? 3.695 64.312 25.766 1 86.06 165 HIS B CA 1
ATOM 6213 C C . HIS B 1 165 ? 4.086 62.812 25.891 1 86.06 165 HIS B C 1
ATOM 6215 O O . HIS B 1 165 ? 5.219 62.438 25.578 1 86.06 165 HIS B O 1
ATOM 6221 N N . LEU B 1 166 ? 3.184 62 26.219 1 86.88 166 LEU B N 1
ATOM 6222 C CA . LEU B 1 166 ? 3.441 60.562 26.359 1 86.88 166 LEU B CA 1
ATOM 6223 C C . LEU B 1 166 ? 2.996 59.812 25.125 1 86.88 166 LEU B C 1
ATOM 6225 O O . LEU B 1 166 ? 3.289 58.594 24.984 1 86.88 166 LEU B O 1
ATOM 6229 N N . ARG B 1 167 ? 2.271 60.469 24.25 1 91.38 167 ARG B N 1
ATOM 6230 C CA . ARG B 1 167 ? 1.749 59.844 23.047 1 91.38 167 ARG B CA 1
ATOM 6231 C C . ARG B 1 167 ? 2.689 60.062 21.859 1 91.38 167 ARG B C 1
ATOM 6233 O O . ARG B 1 167 ? 3.531 60.969 21.891 1 91.38 167 ARG B O 1
ATOM 6240 N N . ASN B 1 168 ? 2.654 59.188 20.938 1 90.56 168 ASN B N 1
ATOM 6241 C CA . ASN B 1 168 ? 3.496 59.312 19.75 1 90.56 168 ASN B CA 1
ATOM 6242 C C . ASN B 1 168 ? 3.029 60.438 18.844 1 90.56 168 ASN B C 1
ATOM 6244 O O . ASN B 1 168 ? 1.947 60.375 18.266 1 90.56 168 ASN B O 1
ATOM 6248 N N . PRO B 1 169 ? 3.873 61.375 18.641 1 92.5 169 PRO B N 1
ATOM 6249 C CA . PRO B 1 169 ? 3.469 62.562 17.906 1 92.5 169 PRO B CA 1
ATOM 6250 C C . PRO B 1 169 ? 3.16 62.281 16.438 1 92.5 169 PRO B C 1
ATOM 6252 O O . PRO B 1 169 ? 2.369 63 15.82 1 92.5 169 PRO B O 1
ATOM 6255 N N . GLN B 1 170 ? 3.732 61.25 15.891 1 93.31 170 GLN B N 1
ATOM 6256 C CA . GLN B 1 170 ? 3.541 60.938 14.484 1 93.31 170 GLN B CA 1
ATOM 6257 C C . GLN B 1 170 ? 2.1 60.5 14.211 1 93.31 170 GLN B C 1
ATOM 6259 O O . GLN B 1 170 ? 1.622 60.625 13.078 1 93.31 170 GLN B O 1
ATOM 6264 N N . TYR B 1 171 ? 1.38 60.125 15.227 1 95.94 171 TYR B N 1
ATOM 6265 C CA . TYR B 1 171 ? 0.061 59.531 15.031 1 95.94 171 TYR B CA 1
ATOM 6266 C C . TYR B 1 171 ? -1.038 60.5 15.445 1 95.94 171 TYR B C 1
ATOM 6268 O O . TYR B 1 171 ? -2.225 60.188 15.344 1 95.94 171 TYR B O 1
ATOM 6276 N N . LEU B 1 172 ? -0.674 61.688 15.883 1 95.44 172 LEU B N 1
ATOM 6277 C CA . LEU B 1 172 ? -1.656 62.688 16.312 1 95.44 172 LEU B CA 1
ATOM 6278 C C . LEU B 1 172 ? -2.35 63.312 15.109 1 95.44 172 LEU B C 1
ATOM 6280 O O . LEU B 1 172 ? -1.694 63.688 14.141 1 95.44 172 LEU B O 1
ATOM 6284 N N . PRO B 1 173 ? -3.615 63.375 15.117 1 95.5 173 PRO B N 1
ATOM 6285 C CA . PRO B 1 173 ? -4.324 64 14 1 95.5 173 PRO B CA 1
ATOM 6286 C C . PRO B 1 173 ? -4.051 65.5 13.898 1 95.5 173 PRO B C 1
ATOM 6288 O O . PRO B 1 173 ? -3.67 66.125 14.891 1 95.5 173 PRO B O 1
ATOM 6291 N N . PRO B 1 174 ? -4.254 66.062 12.773 1 94.62 174 PRO B N 1
ATOM 6292 C CA . PRO B 1 174 ? -3.943 67.5 12.547 1 94.62 174 PRO B CA 1
ATOM 6293 C C . PRO B 1 174 ? -4.773 68.375 13.43 1 94.62 174 PRO B C 1
ATOM 6295 O O . PRO B 1 174 ? -4.266 69.438 13.898 1 94.62 174 PRO B O 1
ATOM 6298 N N . GLU B 1 175 ? -6.043 68.125 13.742 1 93 175 GLU B N 1
ATOM 6299 C CA . GLU B 1 175 ? -6.879 69 14.57 1 93 175 GLU B CA 1
ATOM 6300 C C . GLU B 1 175 ? -6.332 69.062 15.992 1 93 175 GLU B C 1
ATOM 6302 O O . GLU B 1 175 ? -6.441 70.125 16.641 1 93 175 GLU B O 1
ATOM 6307 N N . GLU B 1 176 ? -5.754 68 16.422 1 92.25 176 GLU B N 1
ATOM 6308 C CA . GLU B 1 176 ? -5.16 68 17.766 1 92.25 176 GLU B CA 1
ATOM 6309 C C . GLU B 1 176 ? -3.832 68.75 17.766 1 92.25 176 GLU B C 1
ATOM 6311 O O . GLU B 1 176 ? -3.527 69.5 18.703 1 92.25 176 GLU B O 1
ATOM 6316 N N . LYS B 1 177 ? -3.057 68.562 16.781 1 91.38 177 LYS B N 1
ATOM 6317 C CA . LYS B 1 177 ? -1.781 69.25 16.656 1 91.38 177 LYS B CA 1
ATOM 6318 C C . LYS B 1 177 ? -1.984 70.75 16.594 1 91.38 177 LYS B C 1
ATOM 6320 O O . LYS B 1 177 ? -1.183 71.5 17.141 1 91.38 177 LYS B O 1
ATOM 6325 N N . GLU B 1 178 ? -3.066 71.125 15.961 1 90.81 178 GLU B N 1
ATOM 6326 C CA . GLU B 1 178 ? -3.354 72.562 15.766 1 90.81 178 GLU B CA 1
ATOM 6327 C C . GLU B 1 178 ? -4.176 73.125 16.922 1 90.81 178 GLU B C 1
ATOM 6329 O O . GLU B 1 178 ? -4.457 74.312 16.969 1 90.81 178 GLU B O 1
ATOM 6334 N N . GLY B 1 179 ? -4.625 72.312 17.797 1 88.06 179 GLY B N 1
ATOM 6335 C CA . GLY B 1 179 ? -5.406 72.688 18.953 1 88.06 179 GLY B CA 1
ATOM 6336 C C . GLY B 1 179 ? -6.867 72.938 18.625 1 88.06 179 GLY B C 1
ATOM 6337 O O . GLY B 1 179 ? -7.566 73.625 19.359 1 88.06 179 GLY B O 1
ATOM 6338 N N . LYS B 1 180 ? -7.316 72.5 17.484 1 87.75 180 LYS B N 1
ATOM 6339 C CA . LYS B 1 180 ? -8.703 72.625 17.047 1 87.75 180 LYS B CA 1
ATOM 6340 C C . LYS B 1 180 ? -9.469 71.312 17.25 1 87.75 180 LYS B C 1
ATOM 6342 O O . LYS B 1 180 ? -9.906 70.688 16.281 1 87.75 180 LYS B O 1
ATOM 6347 N N . TYR B 1 181 ? -9.828 71.062 18.453 1 86.81 181 TYR B N 1
ATOM 6348 C CA . TYR B 1 181 ? -10.398 69.812 18.828 1 86.81 181 TYR B CA 1
ATOM 6349 C C . TYR B 1 181 ? -11.852 69.688 18.406 1 86.81 181 TYR B C 1
ATOM 6351 O O . TYR B 1 181 ? -12.609 70.688 18.516 1 86.81 181 TYR B O 1
ATOM 6359 N N . VAL B 1 182 ? -12.125 68.688 17.734 1 84.19 182 VAL B N 1
ATOM 6360 C CA . VAL B 1 182 ? -13.516 68.312 17.453 1 84.19 182 VAL B CA 1
ATOM 6361 C C . VAL B 1 182 ? -13.898 67.125 18.312 1 84.19 182 VAL B C 1
ATOM 6363 O O . VAL B 1 182 ? -13.57 66 17.969 1 84.19 182 VAL B O 1
ATOM 6366 N N . LEU B 1 183 ? -14.656 67.375 19.406 1 84.06 183 LEU B N 1
ATOM 6367 C CA . LEU B 1 183 ? -14.844 66.312 20.391 1 84.06 183 LEU B CA 1
ATOM 6368 C C . LEU B 1 183 ? -16.312 65.938 20.516 1 84.06 183 LEU B C 1
ATOM 6370 O O . LEU B 1 183 ? -16.766 65.5 21.562 1 84.06 183 LEU B O 1
ATOM 6374 N N . ASN B 1 184 ? -17.016 66.062 19.406 1 87.75 184 ASN B N 1
ATOM 6375 C CA . ASN B 1 184 ? -18.391 65.562 19.391 1 87.75 184 ASN B CA 1
ATOM 6376 C C . ASN B 1 184 ? -18.453 64.062 19.438 1 87.75 184 ASN B C 1
ATOM 6378 O O . ASN B 1 184 ? -17.609 63.375 18.875 1 87.75 184 ASN B O 1
ATOM 6382 N N . VAL B 1 185 ? -19.438 63.5 20.156 1 90.25 185 VAL B N 1
ATOM 6383 C CA . VAL B 1 185 ? -19.609 62.062 20.344 1 90.25 185 VAL B CA 1
ATOM 6384 C C . VAL B 1 185 ? -19.766 61.375 19 1 90.25 185 VAL B C 1
ATOM 6386 O O . VAL B 1 185 ? -19.297 60.25 18.828 1 90.25 185 VAL B O 1
ATOM 6389 N N . GLN B 1 186 ? -20.328 62.062 18.062 1 89.75 186 GLN B N 1
ATOM 6390 C CA . GLN B 1 186 ? -20.547 61.5 16.734 1 89.75 186 GLN B CA 1
ATOM 6391 C C . GLN B 1 186 ? -19.234 61.25 16 1 89.75 186 GLN B C 1
ATOM 6393 O O . GLN B 1 186 ? -19.156 60.375 15.141 1 89.75 186 GLN B O 1
ATOM 6398 N N . CYS B 1 187 ? -18.188 61.969 16.406 1 92.25 187 CYS B N 1
ATOM 6399 C CA . CYS B 1 187 ? -16.891 61.844 15.781 1 92.25 187 CYS B CA 1
ATOM 6400 C C . CYS B 1 187 ? -15.875 61.219 16.75 1 92.25 187 CYS B C 1
ATOM 6402 O O . CYS B 1 187 ? -14.672 61.438 16.609 1 92.25 187 CYS B O 1
ATOM 6404 N N . GLY B 1 188 ? -16.391 60.5 17.656 1 92.88 188 GLY B N 1
ATOM 6405 C CA . GLY B 1 188 ? -15.523 59.938 18.688 1 92.88 188 GLY B CA 1
ATOM 6406 C C . GLY B 1 188 ? -14.469 59.031 18.141 1 92.88 188 GLY B C 1
ATOM 6407 O O . GLY B 1 188 ? -13.359 58.938 18.688 1 92.88 188 GLY B O 1
ATOM 6408 N N . HIS B 1 189 ? -14.719 58.281 17.047 1 96.25 189 HIS B N 1
ATOM 6409 C CA . HIS B 1 189 ? -13.82 57.312 16.453 1 96.25 189 HIS B CA 1
ATOM 6410 C C . HIS B 1 189 ? -12.734 57.969 15.633 1 96.25 189 HIS B C 1
ATOM 6412 O O . HIS B 1 189 ? -11.727 57.344 15.273 1 96.25 189 HIS B O 1
ATOM 6418 N N . ALA B 1 190 ? -12.852 59.219 15.297 1 96.75 190 ALA B N 1
ATOM 6419 C CA . ALA B 1 190 ? -12.094 59.875 14.242 1 96.75 190 ALA B CA 1
ATOM 6420 C C . ALA B 1 190 ? -10.617 60 14.609 1 96.75 190 ALA B C 1
ATOM 6422 O O . ALA B 1 190 ? -9.75 59.875 13.742 1 96.75 190 ALA B O 1
ATOM 6423 N N . ARG B 1 191 ? -10.328 60.25 15.867 1 96.38 191 ARG B N 1
ATOM 6424 C CA . ARG B 1 191 ? -8.93 60.344 16.281 1 96.38 191 ARG B CA 1
ATOM 6425 C C . ARG B 1 191 ? -8.203 59.031 16.094 1 96.38 191 ARG B C 1
ATOM 6427 O O . ARG B 1 191 ? -7.098 58.969 15.555 1 96.38 191 ARG B O 1
ATOM 6434 N N . ASP B 1 192 ? -8.875 57.969 16.5 1 98.12 192 ASP B N 1
ATOM 6435 C CA . ASP B 1 192 ? -8.305 56.625 16.328 1 98.12 192 ASP B CA 1
ATOM 6436 C C . ASP B 1 192 ? -8.227 56.25 14.852 1 98.12 192 ASP B C 1
ATOM 6438 O O . ASP B 1 192 ? -7.297 55.562 14.43 1 98.12 192 ASP B O 1
ATOM 6442 N N . ALA B 1 193 ? -9.234 56.656 14.102 1 98.25 193 ALA B N 1
ATOM 6443 C CA . ALA B 1 193 ? -9.234 56.406 12.664 1 98.25 193 ALA B CA 1
ATOM 6444 C C . ALA B 1 193 ? -8.016 57 11.992 1 98.25 193 ALA B C 1
ATOM 6446 O O . ALA B 1 193 ? -7.371 56.375 11.156 1 98.25 193 ALA B O 1
ATOM 6447 N N . TYR B 1 194 ? -7.73 58.188 12.375 1 98 194 TYR B N 1
ATOM 6448 C CA . TYR B 1 194 ? -6.566 58.875 11.812 1 98 194 TYR B CA 1
ATOM 6449 C C . TYR B 1 194 ? -5.277 58.156 12.211 1 98 194 TYR B C 1
ATOM 6451 O O . TYR B 1 194 ? -4.414 57.906 11.367 1 98 194 TYR B O 1
ATOM 6459 N N . ALA B 1 195 ? -5.164 57.875 13.453 1 98.06 195 ALA B N 1
ATOM 6460 C CA . ALA B 1 195 ? -3.973 57.188 13.945 1 98.06 195 ALA B CA 1
ATOM 6461 C C . ALA B 1 195 ? -3.785 55.844 13.25 1 98.06 195 ALA B C 1
ATOM 6463 O O . ALA B 1 195 ? -2.67 55.469 12.867 1 98.06 195 ALA B O 1
ATOM 6464 N N . PHE B 1 196 ? -4.875 55.094 13.133 1 98.5 196 PHE B N 1
ATOM 6465 C CA . PHE B 1 196 ? -4.797 53.812 12.406 1 98.5 196 PHE B CA 1
ATOM 6466 C C . PHE B 1 196 ? -4.387 54.062 10.953 1 98.5 196 PHE B C 1
ATOM 6468 O O . PHE B 1 196 ? -3.668 53.25 10.367 1 98.5 196 PHE B O 1
ATOM 6475 N N . GLY B 1 197 ? -4.938 55.125 10.383 1 98.38 197 GLY B N 1
ATOM 6476 C CA . GLY B 1 197 ? -4.535 55.469 9.031 1 98.38 197 GLY B CA 1
ATOM 6477 C C . GLY B 1 197 ? -3.033 55.594 8.875 1 98.38 197 GLY B C 1
ATOM 6478 O O . GLY B 1 197 ? -2.459 55.094 7.906 1 98.38 197 GLY B O 1
ATOM 6479 N N . ILE B 1 198 ? -2.42 56.219 9.805 1 97.94 198 ILE B N 1
ATOM 6480 C CA . ILE B 1 198 ? -0.969 56.375 9.789 1 97.94 198 ILE B CA 1
ATOM 6481 C C . ILE B 1 198 ? -0.3 55.031 9.922 1 97.94 198 ILE B C 1
ATOM 6483 O O . ILE B 1 198 ? 0.644 54.719 9.188 1 97.94 198 ILE B O 1
ATOM 6487 N N . LEU B 1 199 ? -0.777 54.25 10.859 1 97.94 199 LEU B N 1
ATOM 6488 C CA . LEU B 1 199 ? -0.264 52.906 11.039 1 97.94 199 LEU B CA 1
ATOM 6489 C C . LEU B 1 199 ? -0.399 52.094 9.75 1 97.94 199 LEU B C 1
ATOM 6491 O O . LEU B 1 199 ? 0.543 51.438 9.336 1 97.94 199 LEU B O 1
ATOM 6495 N N . ALA B 1 200 ? -1.582 52.156 9.18 1 97.31 200 ALA B N 1
ATOM 6496 C CA . ALA B 1 200 ? -1.866 51.438 7.941 1 97.31 200 ALA B CA 1
ATOM 6497 C C . ALA B 1 200 ? -0.917 51.844 6.824 1 97.31 200 ALA B C 1
ATOM 6499 O O . ALA B 1 200 ? -0.452 51.031 6.047 1 97.31 200 ALA B O 1
ATOM 6500 N N . GLU B 1 201 ? -0.692 53.094 6.773 1 95.25 201 GLU B N 1
ATOM 6501 C CA . GLU B 1 201 ? 0.246 53.594 5.777 1 95.25 201 GLU B CA 1
ATOM 6502 C C . GLU B 1 201 ? 1.636 53 5.977 1 95.25 201 GLU B C 1
ATOM 6504 O O . GLU B 1 201 ? 2.312 52.656 5.004 1 95.25 201 GLU B O 1
ATOM 6509 N N . GLN B 1 202 ? 2.027 52.875 7.141 1 95.56 202 GLN B N 1
ATOM 6510 C CA . GLN B 1 202 ? 3.314 52.25 7.457 1 95.56 202 GLN B CA 1
ATOM 6511 C C . GLN B 1 202 ? 3.322 50.781 7.094 1 95.56 202 GLN B C 1
ATOM 6513 O O . GLN B 1 202 ? 4.312 50.25 6.566 1 95.56 202 GLN B O 1
ATOM 6518 N N . MET B 1 203 ? 2.234 50.156 7.355 1 96.06 203 MET B N 1
ATOM 6519 C CA . MET B 1 203 ? 2.129 48.719 7.078 1 96.06 203 MET B CA 1
ATOM 6520 C C . MET B 1 203 ? 2.121 48.438 5.578 1 96.06 203 MET B C 1
ATOM 6522 O O . MET B 1 203 ? 2.6 47.406 5.125 1 96.06 203 MET B O 1
ATOM 6526 N N . LEU B 1 204 ? 1.535 49.344 4.832 1 93.56 204 LEU B N 1
ATOM 6527 C CA . LEU B 1 204 ? 1.433 49.188 3.385 1 93.56 204 LEU B CA 1
ATOM 6528 C C . LEU B 1 204 ? 2.812 49.031 2.756 1 93.56 204 LEU B C 1
ATOM 6530 O O . LEU B 1 204 ? 2.953 48.438 1.693 1 93.56 204 LEU B O 1
ATOM 6534 N N . GLU B 1 205 ? 3.805 49.438 3.436 1 90.69 205 GLU B N 1
ATOM 6535 C CA . GLU B 1 205 ? 5.176 49.281 2.955 1 90.69 205 GLU B CA 1
ATOM 6536 C C . GLU B 1 205 ? 5.602 47.844 2.965 1 90.69 205 GLU B C 1
ATOM 6538 O O . GLU B 1 205 ? 6.438 47.406 2.16 1 90.69 205 GLU B O 1
ATOM 6543 N N . TYR B 1 206 ? 4.984 47.125 3.834 1 92.25 206 TYR B N 1
ATOM 6544 C CA . TYR B 1 206 ? 5.301 45.688 3.959 1 92.25 206 TYR B CA 1
ATOM 6545 C C . TYR B 1 206 ? 4.426 44.844 3.031 1 92.25 206 TYR B C 1
ATOM 6547 O O . TYR B 1 206 ? 4.629 43.656 2.9 1 92.25 206 TYR B O 1
ATOM 6555 N N . LEU B 1 207 ? 3.475 45.469 2.361 1 91.06 207 LEU B N 1
ATOM 6556 C CA . LEU B 1 207 ? 2.471 44.75 1.603 1 91.06 207 LEU B CA 1
ATOM 6557 C C . LEU B 1 207 ? 2.668 44.938 0.103 1 91.06 207 LEU B C 1
ATOM 6559 O O . LEU B 1 207 ? 1.738 44.75 -0.681 1 91.06 207 LEU B O 1
ATOM 6563 N N . THR B 1 208 ? 3.721 45.188 -0.324 1 80.88 208 THR B N 1
ATOM 6564 C CA . THR B 1 208 ? 3.99 45.5 -1.724 1 80.88 208 THR B CA 1
ATOM 6565 C C . THR B 1 208 ? 3.725 44.281 -2.607 1 80.88 208 THR B C 1
ATOM 6567 O O . THR B 1 208 ? 3.273 44.406 -3.746 1 80.88 208 THR B O 1
ATOM 6570 N N . GLU B 1 209 ? 3.877 43.094 -2.045 1 77.56 209 GLU B N 1
ATOM 6571 C CA . GLU B 1 209 ? 3.738 41.844 -2.809 1 77.56 209 GLU B CA 1
ATOM 6572 C C . GLU B 1 209 ? 2.273 41.562 -3.119 1 77.56 209 GLU B C 1
ATOM 6574 O O . GLU B 1 209 ? 1.971 40.781 -4.02 1 77.56 209 GLU B O 1
ATOM 6579 N N . MET B 1 210 ? 1.386 42.219 -2.375 1 78.31 210 MET B N 1
ATOM 6580 C CA . MET B 1 210 ? -0.033 41.906 -2.543 1 78.31 210 MET B CA 1
ATOM 6581 C C . MET B 1 210 ? -0.613 42.656 -3.73 1 78.31 210 MET B C 1
ATOM 6583 O O . MET B 1 210 ? -1.73 42.375 -4.168 1 78.31 210 MET B O 1
ATOM 6587 N N . GLY B 1 211 ? 0.158 43.438 -4.383 1 73 211 GLY B N 1
ATOM 6588 C CA . GLY B 1 211 ? -0.138 44.031 -5.68 1 73 211 GLY B CA 1
ATOM 6589 C C . GLY B 1 211 ? -1.398 44.875 -5.672 1 73 211 GLY B C 1
ATOM 6590 O O . GLY B 1 211 ? -1.568 45.75 -4.812 1 73 211 GLY B O 1
ATOM 6591 N N . GLY B 1 212 ? -2.305 44.5 -6.66 1 74.94 212 GLY B N 1
ATOM 6592 C CA . GLY B 1 212 ? -3.502 45.25 -7 1 74.94 212 GLY B CA 1
ATOM 6593 C C . GLY B 1 212 ? -4.527 45.25 -5.883 1 74.94 212 GLY B C 1
ATOM 6594 O O . GLY B 1 212 ? -5.273 46.219 -5.742 1 74.94 212 GLY B O 1
ATOM 6595 N N . MET B 1 213 ? -4.496 44.344 -4.934 1 78.5 213 MET B N 1
ATOM 6596 C CA . MET B 1 213 ? -5.465 44.281 -3.844 1 78.5 213 MET B CA 1
ATOM 6597 C C . MET B 1 213 ? -5.25 45.406 -2.854 1 78.5 213 MET B C 1
ATOM 6599 O O . MET B 1 213 ? -6.184 45.812 -2.156 1 78.5 213 MET B O 1
ATOM 6603 N N . CYS B 1 214 ? -4.074 46 -2.924 1 86.44 214 CYS B N 1
ATOM 6604 C CA . CYS B 1 214 ? -3.721 47.031 -1.937 1 86.44 214 CYS B CA 1
ATOM 6605 C C . CYS B 1 214 ? -4.172 48.406 -2.391 1 86.44 214 CYS B C 1
ATOM 6607 O O . CYS B 1 214 ? -4.277 49.344 -1.579 1 86.44 214 CYS B O 1
ATOM 6609 N N . LYS B 1 215 ? -4.5 48.5 -3.672 1 87.12 215 LYS B N 1
ATOM 6610 C CA . LYS B 1 215 ? -4.781 49.812 -4.215 1 87.12 215 LYS B CA 1
ATOM 6611 C C . LYS B 1 215 ? -6.031 50.438 -3.582 1 87.12 215 LYS B C 1
ATOM 6613 O O . LYS B 1 215 ? -6.031 51.594 -3.18 1 87.12 215 LYS B O 1
ATOM 6618 N N . THR B 1 216 ? -7.055 49.625 -3.473 1 89.69 216 THR B N 1
ATOM 6619 C CA . THR B 1 216 ? -8.297 50.125 -2.895 1 89.69 216 THR B CA 1
ATOM 6620 C C . THR B 1 216 ? -8.109 50.469 -1.419 1 89.69 216 THR B C 1
ATOM 6622 O O . THR B 1 216 ? -8.695 51.438 -0.92 1 89.69 216 THR B O 1
ATOM 6625 N N . PHE B 1 217 ? -7.328 49.719 -0.805 1 93.88 217 PHE B N 1
ATOM 6626 C CA . PHE B 1 217 ? -7.062 49.969 0.607 1 93.88 217 PHE B CA 1
ATOM 6627 C C . PHE B 1 217 ? -6.25 51.25 0.789 1 93.88 217 PHE B C 1
ATOM 6629 O O . PHE B 1 217 ? -6.527 52.031 1.689 1 93.88 217 PHE B O 1
ATOM 6636 N N . GLU B 1 218 ? -5.305 51.438 -0.055 1 93.69 218 GLU B N 1
ATOM 6637 C CA . GLU B 1 218 ? -4.484 52.656 -0.031 1 93.69 218 GLU B CA 1
ATOM 6638 C C . GLU B 1 218 ? -5.344 53.906 -0.202 1 93.69 218 GLU B C 1
ATOM 6640 O O . GLU B 1 218 ? -5.113 54.906 0.461 1 93.69 218 GLU B O 1
ATOM 6645 N N . LEU B 1 219 ? -6.277 53.75 -1.026 1 93.12 219 LEU B N 1
ATOM 6646 C CA . LEU B 1 219 ? -7.172 54.875 -1.277 1 93.12 219 LEU B CA 1
ATOM 6647 C C . LEU B 1 219 ? -8.055 55.156 -0.063 1 93.12 219 LEU B C 1
ATOM 6649 O O . LEU B 1 219 ? -8.281 56.312 0.298 1 93.12 219 LEU B O 1
ATOM 6653 N N . SER B 1 220 ? -8.555 54.062 0.5 1 95.12 220 SER B N 1
ATOM 6654 C CA . SER B 1 220 ? -9.375 54.219 1.695 1 95.12 220 SER B CA 1
ATOM 6655 C C . SER B 1 220 ? -8.602 54.875 2.83 1 95.12 220 SER B C 1
ATOM 6657 O O . SER B 1 220 ? -9.164 55.625 3.617 1 95.12 220 SER B O 1
ATOM 6659 N N . VAL B 1 221 ? -7.344 54.594 2.883 1 96 221 VAL B N 1
ATOM 6660 C CA . VAL B 1 221 ? -6.492 55.156 3.928 1 96 221 VAL B CA 1
ATOM 6661 C C . VAL B 1 221 ? -6.188 56.625 3.625 1 96 221 VAL B C 1
ATOM 6663 O O . VAL B 1 221 ? -6.469 57.5 4.441 1 96 221 VAL B O 1
ATOM 6666 N N . SER B 1 222 ? -5.727 56.969 2.488 1 95.31 222 SER B N 1
ATOM 6667 C CA . SER B 1 222 ? -5.25 58.312 2.131 1 95.31 222 SER B CA 1
ATOM 6668 C C . SER B 1 222 ? -6.402 59.281 2.033 1 95.31 222 SER B C 1
ATOM 6670 O O . SER B 1 222 ? -6.305 60.406 2.523 1 95.31 222 SER B O 1
ATOM 6672 N N . GLU B 1 223 ? -7.52 58.844 1.507 1 95.06 223 GLU B N 1
ATOM 6673 C CA . GLU B 1 223 ? -8.625 59.75 1.267 1 95.06 223 GLU B CA 1
ATOM 6674 C C . GLU B 1 223 ? -9.648 59.688 2.396 1 95.06 223 GLU B C 1
ATOM 6676 O O . GLU B 1 223 ? -10.414 60.625 2.6 1 95.06 223 GLU B O 1
ATOM 6681 N N . GLY B 1 224 ? -9.656 58.625 3.092 1 96.5 224 GLY B N 1
ATOM 6682 C CA . GLY B 1 224 ? -10.648 58.469 4.141 1 96.5 224 GLY B CA 1
ATOM 6683 C C . GLY B 1 224 ? -10.086 58.688 5.535 1 96.5 224 GLY B C 1
ATOM 6684 O O . GLY B 1 224 ? -10.258 59.75 6.117 1 96.5 224 GLY B O 1
ATOM 6685 N N . LEU B 1 225 ? -9.25 57.75 5.973 1 97.69 225 LEU B N 1
ATOM 6686 C CA . LEU B 1 225 ? -8.766 57.75 7.348 1 97.69 225 LEU B CA 1
ATOM 6687 C C . LEU B 1 225 ? -7.883 58.969 7.621 1 97.69 225 LEU B C 1
ATOM 6689 O O . LEU B 1 225 ? -7.895 59.5 8.727 1 97.69 225 LEU B O 1
ATOM 6693 N N . LEU B 1 226 ? -7.133 59.344 6.66 1 97.62 226 LEU B N 1
ATOM 6694 C CA . LEU B 1 226 ? -6.184 60.438 6.863 1 97.62 226 LEU B CA 1
ATOM 6695 C C . LEU B 1 226 ? -6.766 61.781 6.391 1 97.62 226 LEU B C 1
ATOM 6697 O O . LEU B 1 226 ? -6.031 62.75 6.184 1 97.62 226 LEU B O 1
ATOM 6701 N N . HIS B 1 227 ? -8.062 61.812 6.207 1 96.44 227 HIS B N 1
ATOM 6702 C CA . HIS B 1 227 ? -8.711 63.062 5.859 1 96.44 227 HIS B CA 1
ATOM 6703 C C . HIS B 1 227 ? -8.477 64.125 6.934 1 96.44 227 HIS B C 1
ATOM 6705 O O . HIS B 1 227 ? -8.523 63.844 8.133 1 96.44 227 HIS B O 1
ATOM 6711 N N . PRO B 1 228 ? -8.273 65.375 6.566 1 94.31 228 PRO B N 1
ATOM 6712 C CA . PRO B 1 228 ? -7.988 66.438 7.555 1 94.31 228 PRO B CA 1
ATOM 6713 C C . PRO B 1 228 ? -9.203 66.75 8.422 1 94.31 228 PRO B C 1
ATOM 6715 O O . PRO B 1 228 ? -9.047 67.125 9.586 1 94.31 228 PRO B O 1
ATOM 6718 N N . ASP B 1 229 ? -10.375 66.625 7.902 1 93.81 229 ASP B N 1
ATOM 6719 C CA . ASP B 1 229 ? -11.609 66.812 8.648 1 93.81 229 ASP B CA 1
ATOM 6720 C C . ASP B 1 229 ? -12.039 65.562 9.383 1 93.81 229 ASP B C 1
ATOM 6722 O O . ASP B 1 229 ? -12.375 64.562 8.75 1 93.81 229 ASP B O 1
ATOM 6726 N N . PRO B 1 230 ? -12.07 65.625 10.703 1 95.06 230 PRO B N 1
ATOM 6727 C CA . PRO B 1 230 ? -12.438 64.438 11.477 1 95.06 230 PRO B CA 1
ATOM 6728 C C . PRO B 1 230 ? -13.836 63.906 11.148 1 95.06 230 PRO B C 1
ATOM 6730 O O . PRO B 1 230 ? -14.094 62.688 11.234 1 95.06 230 PRO B O 1
ATOM 6733 N N . SER B 1 231 ? -14.711 64.75 10.766 1 93.19 231 SER B N 1
ATOM 6734 C CA . SER B 1 231 ? -16.078 64.375 10.477 1 93.19 231 SER B CA 1
ATOM 6735 C C . SER B 1 231 ? -16.172 63.562 9.18 1 93.19 231 SER B C 1
ATOM 6737 O O . SER B 1 231 ? -17.156 62.844 8.938 1 93.19 231 SER B O 1
ATOM 6739 N N . ALA B 1 232 ? -15.133 63.594 8.359 1 95.06 232 ALA B N 1
ATOM 6740 C CA . ALA B 1 232 ? -15.125 62.938 7.066 1 95.06 232 ALA B CA 1
ATOM 6741 C C . ALA B 1 232 ? -14.469 61.562 7.168 1 95.06 232 ALA B C 1
ATOM 6743 O O . ALA B 1 232 ? -14.484 60.781 6.207 1 95.06 232 ALA B O 1
ATOM 6744 N N . ARG B 1 233 ? -13.961 61.25 8.312 1 97.06 233 ARG B N 1
ATOM 6745 C CA . ARG B 1 233 ? -13.266 60 8.484 1 97.06 233 ARG B CA 1
ATOM 6746 C C . ARG B 1 233 ? -14.258 58.875 8.773 1 97.06 233 ARG B C 1
ATOM 6748 O O . ARG B 1 233 ? -15.039 58.938 9.727 1 97.06 233 ARG B O 1
ATOM 6755 N N . PRO B 1 234 ? -14.172 57.812 7.996 1 96.25 234 PRO B N 1
ATOM 6756 C CA . PRO B 1 234 ? -15.141 56.719 8.172 1 96.25 234 PRO B CA 1
ATOM 6757 C C . PRO B 1 234 ? -14.883 55.875 9.43 1 96.25 234 PRO B C 1
ATOM 6759 O O . PRO B 1 234 ? -13.766 55.906 9.953 1 96.25 234 PRO B O 1
ATOM 6762 N N . LYS B 1 235 ? -15.953 55.156 9.852 1 96.62 235 LYS B N 1
ATOM 6763 C CA . LYS B 1 235 ? -15.781 54.156 10.914 1 96.62 235 LYS B CA 1
ATOM 6764 C C . LYS B 1 235 ? -14.883 53.031 10.461 1 96.62 235 LYS B C 1
ATOM 6766 O O . LYS B 1 235 ? -14.953 52.594 9.312 1 96.62 235 LYS B O 1
ATOM 6771 N N . LEU B 1 236 ? -14.117 52.562 11.383 1 97.25 236 LEU B N 1
ATOM 6772 C CA . LEU B 1 236 ? -13.102 51.594 11.031 1 97.25 236 LEU B CA 1
ATOM 6773 C C . LEU B 1 236 ? -13.758 50.281 10.594 1 97.25 236 LEU B C 1
ATOM 6775 O O . LEU B 1 236 ? -13.211 49.562 9.758 1 97.25 236 LEU B O 1
ATOM 6779 N N . LYS B 1 237 ? -14.875 49.938 11.102 1 95.88 237 LYS B N 1
ATOM 6780 C CA . LYS B 1 237 ? -15.57 48.688 10.773 1 95.88 237 LYS B CA 1
ATOM 6781 C C . LYS B 1 237 ? -15.82 48.594 9.273 1 95.88 237 LYS B C 1
ATOM 6783 O O . LYS B 1 237 ? -15.875 47.5 8.727 1 95.88 237 LYS B O 1
ATOM 6788 N N . THR B 1 238 ? -15.914 49.688 8.602 1 95.19 238 THR B N 1
ATOM 6789 C CA . THR B 1 238 ? -16.203 49.719 7.172 1 95.19 238 THR B CA 1
ATOM 6790 C C . THR B 1 238 ? -15.023 49.156 6.375 1 95.19 238 THR B C 1
ATOM 6792 O O . THR B 1 238 ? -15.195 48.719 5.234 1 95.19 238 THR B O 1
ATOM 6795 N N . LEU B 1 239 ? -13.883 49.156 6.973 1 95.88 239 LEU B N 1
ATOM 6796 C CA . LEU B 1 239 ? -12.68 48.688 6.285 1 95.88 239 LEU B CA 1
ATOM 6797 C C . LEU B 1 239 ? -12.609 47.188 6.281 1 95.88 239 LEU B C 1
ATOM 6799 O O . LEU B 1 239 ? -11.852 46.594 5.504 1 95.88 239 LEU B O 1
ATOM 6803 N N . LEU B 1 240 ? -13.344 46.5 7.098 1 95.12 240 LEU B N 1
ATOM 6804 C CA . LEU B 1 240 ? -13.258 45.062 7.27 1 95.12 240 LEU B CA 1
ATOM 6805 C C . LEU B 1 240 ? -13.688 44.344 5.992 1 95.12 240 LEU B C 1
ATOM 6807 O O . LEU B 1 240 ? -13.297 43.188 5.766 1 95.12 240 LEU B O 1
ATOM 6811 N N . SER B 1 241 ? -14.422 44.969 5.172 1 94.06 241 SER B N 1
ATOM 6812 C CA . SER B 1 241 ? -14.93 44.344 3.949 1 94.06 241 SER B CA 1
ATOM 6813 C C . SER B 1 241 ? -13.992 44.594 2.771 1 94.06 241 SER B C 1
ATOM 6815 O O . SER B 1 241 ? -14.266 44.188 1.648 1 94.06 241 SER B O 1
ATOM 6817 N N . ASN B 1 242 ? -12.953 45.344 3.037 1 93.88 242 ASN B N 1
ATOM 6818 C CA . ASN B 1 242 ? -12.016 45.656 1.967 1 93.88 242 ASN B CA 1
ATOM 6819 C C . ASN B 1 242 ? -11.414 44.406 1.353 1 93.88 242 ASN B C 1
ATOM 6821 O O . ASN B 1 242 ? -11.211 43.406 2.047 1 93.88 242 ASN B O 1
ATOM 6825 N N . LYS B 1 243 ? -10.961 44.406 0.138 1 91.38 243 LYS B N 1
ATOM 6826 C CA . LYS B 1 243 ? -10.477 43.281 -0.644 1 91.38 243 LYS B CA 1
ATOM 6827 C C . LYS B 1 243 ? -9.164 42.75 -0.078 1 91.38 243 LYS B C 1
ATOM 6829 O O . LYS B 1 243 ? -8.867 41.562 -0.207 1 91.38 243 LYS B O 1
ATOM 6834 N N . ILE B 1 244 ? -8.414 43.594 0.52 1 91.88 244 ILE B N 1
ATOM 6835 C CA . ILE B 1 244 ? -7.109 43.188 1.045 1 91.88 244 ILE B CA 1
ATOM 6836 C C . ILE B 1 244 ? -7.289 42.125 2.123 1 91.88 244 ILE B C 1
ATOM 6838 O O . ILE B 1 244 ? -6.383 41.312 2.363 1 91.88 244 ILE B O 1
ATOM 6842 N N . PHE B 1 245 ? -8.516 42.094 2.717 1 93.94 245 PHE B N 1
ATOM 6843 C CA . PHE B 1 245 ? -8.766 41.188 3.824 1 93.94 245 PHE B CA 1
ATOM 6844 C C . PHE B 1 245 ? -9.484 39.938 3.34 1 93.94 245 PHE B C 1
ATOM 6846 O O . PHE B 1 245 ? -10.023 39.156 4.145 1 93.94 245 PHE B O 1
ATOM 6853 N N . LYS B 1 246 ? -9.492 39.719 2.076 1 90.56 246 LYS B N 1
ATOM 6854 C CA . LYS B 1 246 ? -10.094 38.5 1.488 1 90.56 246 LYS B CA 1
ATOM 6855 C C . LYS B 1 246 ? -9.031 37.562 0.945 1 90.56 246 LYS B C 1
ATOM 6857 O O . LYS B 1 246 ? -9.312 36.75 0.07 1 90.56 246 LYS B O 1
ATOM 6862 N N . ASN B 1 247 ? -7.902 37.625 1.486 1 90.19 247 ASN B N 1
ATOM 6863 C CA . ASN B 1 247 ? -6.844 36.719 1.078 1 90.19 247 ASN B CA 1
ATOM 6864 C C . ASN B 1 247 ? -7.035 35.344 1.695 1 90.19 247 ASN B C 1
ATOM 6866 O O . ASN B 1 247 ? -7.734 35.188 2.699 1 90.19 247 ASN B O 1
ATOM 6870 N N . ASP B 1 248 ? -6.434 34.344 1.156 1 92.75 248 ASP B N 1
ATOM 6871 C CA . ASP B 1 248 ? -6.648 32.938 1.534 1 92.75 248 ASP B CA 1
ATOM 6872 C C . ASP B 1 248 ? -6.25 32.719 2.988 1 92.75 248 ASP B C 1
ATOM 6874 O O . ASP B 1 248 ? -6.953 32 3.721 1 92.75 248 ASP B O 1
ATOM 6878 N N . TYR B 1 249 ? -5.176 33.219 3.355 1 95.12 249 TYR B N 1
ATOM 6879 C CA . TYR B 1 249 ? -4.691 33 4.715 1 95.12 249 TYR B CA 1
ATOM 6880 C C . TYR B 1 249 ? -5.719 33.469 5.738 1 95.12 249 TYR B C 1
ATOM 6882 O O . TYR B 1 249 ? -6.078 32.719 6.652 1 95.12 249 TYR B O 1
ATOM 6890 N N . LEU B 1 250 ? -6.148 34.656 5.617 1 94.88 250 LEU B N 1
ATOM 6891 C CA . LEU B 1 250 ? -7.105 35.25 6.559 1 94.88 250 LEU B CA 1
ATOM 6892 C C . LEU B 1 250 ? -8.438 34.5 6.488 1 94.88 250 LEU B C 1
ATOM 6894 O O . LEU B 1 250 ? -9.102 34.312 7.512 1 94.88 250 LEU B O 1
ATOM 6898 N N . GLU B 1 251 ? -8.844 34.188 5.324 1 94.69 251 GLU B N 1
ATOM 6899 C CA . GLU B 1 251 ? -10.086 33.438 5.164 1 94.69 251 GLU B CA 1
ATOM 6900 C C . GLU B 1 251 ? -10.039 32.125 5.93 1 94.69 251 GLU B C 1
ATOM 6902 O O . GLU B 1 251 ? -11 31.766 6.613 1 94.69 251 GLU B O 1
ATOM 6907 N N . ILE B 1 252 ? -8.953 31.422 5.809 1 96.94 252 ILE B N 1
ATOM 6908 C CA . ILE B 1 252 ? -8.781 30.141 6.488 1 96.94 252 ILE B CA 1
ATOM 6909 C C . ILE B 1 252 ? -8.773 30.359 8 1 96.94 252 ILE B C 1
ATOM 6911 O O . ILE B 1 252 ? -9.484 29.672 8.734 1 96.94 252 ILE B O 1
ATOM 6915 N N . MET B 1 253 ? -8.039 31.328 8.406 1 95.06 253 MET B N 1
ATOM 6916 C CA . MET B 1 253 ? -7.918 31.625 9.828 1 95.06 253 MET B CA 1
ATOM 6917 C C . MET B 1 253 ? -9.273 31.984 10.43 1 95.06 253 MET B C 1
ATOM 6919 O O . MET B 1 253 ? -9.633 31.484 11.5 1 95.06 253 MET B O 1
ATOM 6923 N N . ASN B 1 254 ? -9.992 32.781 9.75 1 93.31 254 ASN B N 1
ATOM 6924 C CA . ASN B 1 254 ? -11.297 33.219 10.242 1 93.31 254 ASN B CA 1
ATOM 6925 C C . ASN B 1 254 ? -12.281 32.062 10.297 1 93.31 254 ASN B C 1
ATOM 6927 O O . ASN B 1 254 ? -13.07 31.953 11.242 1 93.31 254 ASN B O 1
ATOM 6931 N N . PHE B 1 255 ? -12.219 31.266 9.305 1 95.88 255 PHE B N 1
ATOM 6932 C CA . PHE B 1 255 ? -13.117 30.109 9.289 1 95.88 255 PHE B CA 1
ATOM 6933 C C . PHE B 1 255 ? -12.82 29.188 10.461 1 95.88 255 PHE B C 1
ATOM 6935 O O . PHE B 1 255 ? -13.734 28.75 11.172 1 95.88 255 PHE B O 1
ATOM 6942 N N . LEU B 1 256 ? -11.555 28.875 10.688 1 95.44 256 LEU B N 1
ATOM 6943 C CA . LEU B 1 256 ? -11.148 27.938 11.727 1 95.44 256 LEU B CA 1
ATOM 6944 C C . LEU B 1 256 ? -11.484 28.484 13.109 1 95.44 256 LEU B C 1
ATOM 6946 O O . LEU B 1 256 ? -11.867 27.734 14.008 1 95.44 256 LEU B O 1
ATOM 6950 N N . LYS B 1 257 ? -11.367 29.781 13.289 1 90.25 257 LYS B N 1
ATOM 6951 C CA . LYS B 1 257 ? -11.711 30.422 14.562 1 90.25 257 LYS B CA 1
ATOM 6952 C C . LYS B 1 257 ? -13.195 30.266 14.875 1 90.25 257 LYS B C 1
ATOM 6954 O O . LYS B 1 257 ? -13.586 30.203 16.031 1 90.25 257 LYS B O 1
ATOM 6959 N N . ASN B 1 258 ? -13.977 30.141 13.812 1 91.06 258 ASN B N 1
ATOM 6960 C CA . ASN B 1 258 ? -15.43 30.078 13.977 1 91.06 258 ASN B CA 1
ATOM 6961 C C . ASN B 1 258 ? -15.984 28.719 13.539 1 91.06 258 ASN B C 1
ATOM 6963 O O . ASN B 1 258 ? -17.156 28.609 13.164 1 91.06 258 ASN B O 1
ATOM 6967 N N . ILE B 1 259 ? -15.234 27.734 13.625 1 93.06 259 ILE B N 1
ATOM 6968 C CA . ILE B 1 259 ? -15.594 26.453 13.039 1 93.06 259 ILE B CA 1
ATOM 6969 C C . ILE B 1 259 ? -16.766 25.844 13.805 1 93.06 259 ILE B C 1
ATOM 6971 O O . ILE B 1 259 ? -17.609 25.156 13.219 1 93.06 259 ILE B O 1
ATOM 6975 N N . THR B 1 260 ? -16.891 26.094 15.086 1 90.62 260 THR B N 1
ATOM 6976 C CA . THR B 1 260 ? -17.906 25.469 15.938 1 90.62 260 THR B CA 1
ATOM 6977 C C . THR B 1 260 ? -19.297 26.031 15.625 1 90.62 260 THR B C 1
ATOM 6979 O O . THR B 1 260 ? -20.312 25.406 15.922 1 90.62 260 THR B O 1
ATOM 6982 N N . VAL B 1 261 ? -19.312 27.172 15.008 1 93.06 261 VAL B N 1
ATOM 6983 C CA . VAL B 1 261 ? -20.609 27.797 14.742 1 93.06 261 VAL B CA 1
ATOM 6984 C C . VAL B 1 261 ? -20.984 27.594 13.281 1 93.06 261 VAL B C 1
ATOM 6986 O O . VAL B 1 261 ? -22.094 27.953 12.859 1 93.06 261 VAL B O 1
ATOM 6989 N N . LYS B 1 262 ? -20.141 26.969 12.578 1 94.56 262 LYS B N 1
ATOM 6990 C CA . LYS B 1 262 ? -20.406 26.719 11.172 1 94.56 262 LYS B CA 1
ATOM 6991 C C . LYS B 1 262 ? -21.297 25.484 10.984 1 94.56 262 LYS B C 1
ATOM 6993 O O . LYS B 1 262 ? -21.219 24.547 11.773 1 94.56 262 LYS B O 1
ATOM 6998 N N . ASP B 1 263 ? -22.094 25.5 10 1 93.62 263 ASP B N 1
ATOM 6999 C CA . ASP B 1 263 ? -22.922 24.328 9.711 1 93.62 263 ASP B CA 1
ATOM 7000 C C . ASP B 1 263 ? -22.156 23.312 8.867 1 93.62 263 ASP B C 1
ATOM 7002 O O . ASP B 1 263 ? -21.062 23.594 8.398 1 93.62 263 ASP B O 1
ATOM 7006 N N . GLU B 1 264 ? -22.766 22.203 8.695 1 94.62 264 GLU B N 1
ATOM 7007 C CA . GLU B 1 264 ? -22.078 21.094 8.055 1 94.62 264 GLU B CA 1
ATOM 7008 C C . GLU B 1 264 ? -21.812 21.375 6.582 1 94.62 264 GLU B C 1
ATOM 7010 O O . GLU B 1 264 ? -20.781 20.969 6.047 1 94.62 264 GLU B O 1
ATOM 7015 N N . GLU B 1 265 ? -22.703 22.016 5.973 1 96 265 GLU B N 1
ATOM 7016 C CA . GLU B 1 265 ? -22.516 22.344 4.562 1 96 265 GLU B CA 1
ATOM 7017 C C . GLU B 1 265 ? -21.344 23.297 4.359 1 96 265 GLU B C 1
ATOM 7019 O O . GLU B 1 265 ? -20.547 23.125 3.441 1 96 265 GLU B O 1
ATOM 7024 N N . GLU B 1 266 ? -21.297 24.281 5.23 1 96.62 266 GLU B N 1
ATOM 7025 C CA . GLU B 1 266 ? -20.203 25.25 5.188 1 96.62 266 GLU B CA 1
ATOM 7026 C C . GLU B 1 266 ? -18.859 24.562 5.441 1 96.62 266 GLU B C 1
ATOM 7028 O O . GLU B 1 266 ? -17.875 24.844 4.762 1 96.62 266 GLU B O 1
ATOM 7033 N N . LYS B 1 267 ? -18.859 23.688 6.359 1 96.88 267 LYS B N 1
ATOM 7034 C CA . LYS B 1 267 ? -17.641 22.969 6.68 1 96.88 267 LYS B CA 1
ATOM 7035 C C . LYS B 1 267 ? -17.188 22.109 5.5 1 96.88 267 LYS B C 1
ATOM 7037 O O . LYS B 1 267 ? -16.016 22.125 5.125 1 96.88 267 LYS B O 1
ATOM 7042 N N . ASN B 1 268 ? -18.078 21.391 4.949 1 97.06 268 ASN B N 1
ATOM 7043 C CA . ASN B 1 268 ? -17.766 20.5 3.83 1 97.06 268 ASN B CA 1
ATOM 7044 C C . ASN B 1 268 ? -17.188 21.281 2.646 1 97.06 268 ASN B C 1
ATOM 7046 O O . ASN B 1 268 ? -16.203 20.875 2.039 1 97.06 268 ASN B O 1
ATOM 7050 N N . PHE B 1 269 ? -17.891 22.375 2.414 1 96.31 269 PHE B N 1
ATOM 7051 C CA . PHE B 1 269 ? -17.406 23.219 1.325 1 96.31 269 PHE B CA 1
ATOM 7052 C C . PHE B 1 269 ? -16.016 23.75 1.618 1 96.31 269 PHE B C 1
ATOM 7054 O O . PHE B 1 269 ? -15.141 23.719 0.754 1 96.31 269 PHE B O 1
ATOM 7061 N N . PHE B 1 270 ? -15.828 24.297 2.73 1 97.31 270 PHE B N 1
ATOM 7062 C CA . PHE B 1 270 ? -14.555 24.859 3.148 1 97.31 270 PHE B CA 1
ATOM 7063 C C . PHE B 1 270 ? -13.43 23.844 3.01 1 97.31 270 PHE B C 1
ATOM 7065 O O . PHE B 1 270 ? -12.398 24.125 2.389 1 97.31 270 PHE B O 1
ATOM 7072 N N . PHE B 1 271 ? -13.594 22.609 3.537 1 98.19 271 PHE B N 1
ATOM 7073 C CA . PHE B 1 271 ? -12.531 21.609 3.588 1 98.19 271 PHE B CA 1
ATOM 7074 C C . PHE B 1 271 ? -12.281 21.016 2.207 1 98.19 271 PHE B C 1
ATOM 7076 O O . PHE B 1 271 ? -11.172 20.562 1.913 1 98.19 271 PHE B O 1
ATOM 7083 N N . SER B 1 272 ? -13.242 21.031 1.37 1 97.31 272 SER B N 1
ATOM 7084 C CA . SER B 1 272 ? -13.055 20.547 0.009 1 97.31 272 SER B CA 1
ATOM 7085 C C . SER B 1 272 ? -12.109 21.453 -0.778 1 97.31 272 SER B C 1
ATOM 7087 O O . SER B 1 272 ? -11.422 20.984 -1.694 1 97.31 272 SER B O 1
ATOM 7089 N N . MET B 1 273 ? -12.023 22.719 -0.335 1 96.56 273 MET B N 1
ATOM 7090 C CA . MET B 1 273 ? -11.219 23.703 -1.061 1 96.56 273 MET B CA 1
ATOM 7091 C C . MET B 1 273 ? -9.938 24.016 -0.298 1 96.56 273 MET B C 1
ATOM 7093 O O . MET B 1 273 ? -9.039 24.688 -0.828 1 96.56 273 MET B O 1
ATOM 7097 N N . LEU B 1 274 ? -9.836 23.562 0.806 1 98.06 274 LEU B N 1
ATOM 7098 C CA . LEU B 1 274 ? -8.797 23.984 1.739 1 98.06 274 LEU B CA 1
ATOM 7099 C C . LEU B 1 274 ? -7.41 23.641 1.196 1 98.06 274 LEU B C 1
ATOM 7101 O O . LEU B 1 274 ? -6.496 24.469 1.257 1 98.06 274 LEU B O 1
ATOM 7105 N N . ALA B 1 275 ? -7.246 22.438 0.612 1 97.69 275 ALA B N 1
ATOM 7106 C CA . ALA B 1 275 ? -5.938 21.984 0.156 1 97.69 275 ALA B CA 1
ATOM 7107 C C . ALA B 1 275 ? -5.371 22.922 -0.908 1 97.69 275 ALA B C 1
ATOM 7109 O O . ALA B 1 275 ? -4.203 23.312 -0.839 1 97.69 275 ALA B O 1
ATOM 7110 N N . ALA B 1 276 ? -6.168 23.266 -1.814 1 96.75 276 ALA B N 1
ATOM 7111 C CA . ALA B 1 276 ? -5.734 24.156 -2.887 1 96.75 276 ALA B CA 1
ATOM 7112 C C . ALA B 1 276 ? -5.367 25.547 -2.34 1 96.75 276 ALA B C 1
ATOM 7114 O O . ALA B 1 276 ? -4.383 26.141 -2.771 1 96.75 276 ALA B O 1
ATOM 7115 N N . LYS B 1 277 ? -6.156 26.062 -1.412 1 96.19 277 LYS B N 1
ATOM 7116 C CA . LYS B 1 277 ? -5.91 27.375 -0.81 1 96.19 277 LYS B CA 1
ATOM 7117 C C . LYS B 1 277 ? -4.605 27.375 -0.015 1 96.19 277 LYS B C 1
ATOM 7119 O O . LYS B 1 277 ? -3.803 28.297 -0.131 1 96.19 277 LYS B O 1
ATOM 7124 N N . VAL B 1 278 ? -4.41 26.297 0.737 1 97.38 278 VAL B N 1
ATOM 7125 C CA . VAL B 1 278 ? -3.219 26.188 1.571 1 97.38 278 VAL B CA 1
ATOM 7126 C C . VAL B 1 278 ? -1.984 26.016 0.688 1 97.38 278 VAL B C 1
ATOM 7128 O O . VAL B 1 278 ? -0.914 26.547 0.998 1 97.38 278 VAL B O 1
ATOM 7131 N N . TYR B 1 279 ? -2.107 25.344 -0.385 1 96.25 279 TYR B N 1
ATOM 7132 C CA . TYR B 1 279 ? -1.008 25.062 -1.305 1 96.25 279 TYR B CA 1
ATOM 7133 C C . TYR B 1 279 ? -0.476 26.359 -1.92 1 96.25 279 TYR B C 1
ATOM 7135 O O . TYR B 1 279 ? 0.701 26.438 -2.277 1 96.25 279 TYR B O 1
ATOM 7143 N N . SER B 1 280 ? -1.315 27.344 -2.037 1 92.31 280 SER B N 1
ATOM 7144 C CA . SER B 1 280 ? -0.944 28.609 -2.666 1 92.31 280 SER B CA 1
ATOM 7145 C C . SER B 1 280 ? -0.211 29.516 -1.686 1 92.31 280 SER B C 1
ATOM 7147 O O . SER B 1 280 ? 0.362 30.531 -2.084 1 92.31 280 SER B O 1
ATOM 7149 N N . LEU B 1 281 ? -0.141 29.203 -0.45 1 93.75 281 LEU B N 1
ATOM 7150 C CA . LEU B 1 281 ? 0.479 30.031 0.587 1 93.75 281 LEU B CA 1
ATOM 7151 C C . LEU B 1 281 ? 1.935 29.625 0.8 1 93.75 281 LEU B C 1
ATOM 7153 O O . LEU B 1 281 ? 2.324 28.5 0.486 1 93.75 281 LEU B O 1
ATOM 7157 N N . PRO B 1 282 ? 2.725 30.531 1.332 1 92.12 282 PRO B N 1
ATOM 7158 C CA . PRO B 1 282 ? 4.105 30.172 1.656 1 92.12 282 PRO B CA 1
ATOM 7159 C C . PRO B 1 282 ? 4.191 29.047 2.678 1 92.12 282 PRO B C 1
ATOM 7161 O O . PRO B 1 282 ? 3.506 29.078 3.703 1 92.12 282 PRO B O 1
ATOM 7164 N N . PRO B 1 283 ? 5.047 28.047 2.48 1 94.31 283 PRO B N 1
ATOM 7165 C CA . PRO B 1 283 ? 5.102 26.844 3.326 1 94.31 283 PRO B CA 1
ATOM 7166 C C . PRO B 1 283 ? 5.395 27.172 4.789 1 94.31 283 PRO B C 1
ATOM 7168 O O . PRO B 1 283 ? 4.805 26.578 5.691 1 94.31 283 PRO B O 1
ATOM 7171 N N . VAL B 1 284 ? 6.258 28.109 5.02 1 93.94 284 VAL B N 1
ATOM 7172 C CA . VAL B 1 284 ? 6.629 28.422 6.395 1 93.94 284 VAL B CA 1
ATOM 7173 C C . VAL B 1 284 ? 5.434 29.031 7.129 1 93.94 284 VAL B C 1
ATOM 7175 O O . VAL B 1 284 ? 5.203 28.734 8.305 1 93.94 284 VAL B O 1
ATOM 7178 N N . LEU B 1 285 ? 4.684 29.859 6.438 1 95.06 285 LEU B N 1
ATOM 7179 C CA . LEU B 1 285 ? 3.471 30.438 7.004 1 95.06 285 LEU B CA 1
ATOM 7180 C C . LEU B 1 285 ? 2.457 29.359 7.344 1 95.06 285 LEU B C 1
ATOM 7182 O O . LEU B 1 285 ? 1.874 29.359 8.43 1 95.06 285 LEU B O 1
ATOM 7186 N N . VAL B 1 286 ? 2.342 28.453 6.465 1 97.12 286 VAL B N 1
ATOM 7187 C CA . VAL B 1 286 ? 1.415 27.344 6.672 1 97.12 286 VAL B CA 1
ATOM 7188 C C . VAL B 1 286 ? 1.845 26.531 7.891 1 97.12 286 VAL B C 1
ATOM 7190 O O . VAL B 1 286 ? 1.036 26.266 8.781 1 97.12 286 VAL B O 1
ATOM 7193 N N . ALA B 1 287 ? 3.092 26.203 7.953 1 97.06 287 ALA B N 1
ATOM 7194 C CA . ALA B 1 287 ? 3.637 25.328 8.992 1 97.06 287 ALA B CA 1
ATOM 7195 C C . ALA B 1 287 ? 3.545 25.984 10.359 1 97.06 287 ALA B C 1
ATOM 7197 O O . ALA B 1 287 ? 3.225 25.328 11.352 1 97.06 287 ALA B O 1
ATOM 7198 N N . THR B 1 288 ? 3.709 27.25 10.438 1 95 288 THR B N 1
ATOM 7199 C CA . THR B 1 288 ? 3.838 27.922 11.727 1 95 288 THR B CA 1
ATOM 7200 C C . THR B 1 288 ? 2.48 28.438 12.211 1 95 288 THR B C 1
ATOM 7202 O O . THR B 1 288 ? 2.221 28.469 13.414 1 95 288 THR B O 1
ATOM 7205 N N . ARG B 1 289 ? 1.604 28.781 11.281 1 96.06 289 ARG B N 1
ATOM 7206 C CA . ARG B 1 289 ? 0.386 29.469 11.703 1 96.06 289 ARG B CA 1
ATOM 7207 C C . ARG B 1 289 ? -0.841 28.594 11.477 1 96.06 289 ARG B C 1
ATOM 7209 O O . ARG B 1 289 ? -1.772 28.594 12.281 1 96.06 289 ARG B O 1
ATOM 7216 N N . LEU B 1 290 ? -0.812 27.828 10.438 1 97.31 290 LEU B N 1
ATOM 7217 C CA . LEU B 1 290 ? -2.035 27.125 10.07 1 97.31 290 LEU B CA 1
ATOM 7218 C C . LEU B 1 290 ? -2.016 25.688 10.602 1 97.31 290 LEU B C 1
ATOM 7220 O O . LEU B 1 290 ? -3.029 25.203 11.109 1 97.31 290 LEU B O 1
ATOM 7224 N N . VAL B 1 291 ? -0.911 24.969 10.586 1 97.75 291 VAL B N 1
ATOM 7225 C CA . VAL B 1 291 ? -0.818 23.562 10.938 1 97.75 291 VAL B CA 1
ATOM 7226 C C . VAL B 1 291 ? -1.268 23.359 12.383 1 97.75 291 VAL B C 1
ATOM 7228 O O . VAL B 1 291 ? -2.074 22.469 12.672 1 97.75 291 VAL B O 1
ATOM 7231 N N . PRO B 1 292 ? -0.833 24.234 13.305 1 96.12 292 PRO B N 1
ATOM 7232 C CA . PRO B 1 292 ? -1.287 24.031 14.68 1 96.12 292 PRO B CA 1
ATOM 7233 C C . PRO B 1 292 ? -2.809 24.062 14.812 1 96.12 292 PRO B C 1
ATOM 7235 O O . PRO B 1 292 ? -3.375 23.406 15.68 1 96.12 292 PRO B O 1
ATOM 7238 N N . GLN B 1 293 ? -3.463 24.859 13.938 1 95.12 293 GLN B N 1
ATOM 7239 C CA . GLN B 1 293 ? -4.914 24.969 13.977 1 95.12 293 GLN B CA 1
ATOM 7240 C C . GLN B 1 293 ? -5.578 23.844 13.195 1 95.12 293 GLN B C 1
ATOM 7242 O O . GLN B 1 293 ? -6.684 23.406 13.531 1 95.12 293 GLN B O 1
ATOM 7247 N N . LEU B 1 294 ? -4.906 23.406 12.219 1 97.56 294 LEU B N 1
ATOM 7248 C CA . LEU B 1 294 ? -5.477 22.406 11.328 1 97.56 294 LEU B CA 1
ATOM 7249 C C . LEU B 1 294 ? -5.301 21 11.906 1 97.56 294 LEU B C 1
ATOM 7251 O O . LEU B 1 294 ? -5.996 20.062 11.492 1 97.56 294 LEU B O 1
ATOM 7255 N N . MET B 1 295 ? -4.406 20.828 12.82 1 97.38 295 MET B N 1
ATOM 7256 C CA . MET B 1 295 ? -4.109 19.516 13.383 1 97.38 295 MET B CA 1
ATOM 7257 C C . MET B 1 295 ? -4.711 19.375 14.781 1 97.38 295 MET B C 1
ATOM 7259 O O . MET B 1 295 ? -4.156 18.672 15.633 1 97.38 295 MET B O 1
ATOM 7263 N N . THR B 1 296 ? -5.727 20.062 14.984 1 94.62 296 THR B N 1
ATOM 7264 C CA . THR B 1 296 ? -6.477 19.906 16.234 1 94.62 296 THR B CA 1
ATOM 7265 C C . THR B 1 296 ? -7.43 18.719 16.141 1 94.62 296 THR B C 1
ATOM 7267 O O . THR B 1 296 ? -7.805 18.297 15.039 1 94.62 296 THR B O 1
ATOM 7270 N N . ARG B 1 297 ? -7.82 18.203 17.266 1 92.5 297 ARG B N 1
ATOM 7271 C CA . ARG B 1 297 ? -8.719 17.062 17.344 1 92.5 297 ARG B CA 1
ATOM 7272 C C . ARG B 1 297 ? -10.055 17.359 16.672 1 92.5 297 ARG B C 1
ATOM 7274 O O . ARG B 1 297 ? -10.641 16.5 16.016 1 92.5 297 ARG B O 1
ATOM 7281 N N . LEU B 1 298 ? -10.469 18.594 16.797 1 91.94 298 LEU B N 1
ATOM 7282 C CA . LEU B 1 298 ? -11.742 19.031 16.234 1 91.94 298 LEU B CA 1
ATOM 7283 C C . LEU B 1 298 ? -11.719 18.953 14.719 1 91.94 298 LEU B C 1
ATOM 7285 O O . LEU B 1 298 ? -12.648 18.422 14.102 1 91.94 298 LEU B O 1
ATOM 7289 N N . VAL B 1 299 ? -10.703 19.438 14.188 1 95.88 299 VAL B N 1
ATOM 7290 C CA . VAL B 1 299 ? -10.602 19.469 12.727 1 95.88 299 VAL B CA 1
ATOM 7291 C C . VAL B 1 299 ? -10.375 18.047 12.211 1 95.88 299 VAL B C 1
ATOM 7293 O O . VAL B 1 299 ? -10.922 17.656 11.172 1 95.88 299 VAL B O 1
ATOM 7296 N N . MET B 1 300 ? -9.672 17.25 12.922 1 95.94 300 MET B N 1
ATOM 7297 C CA . MET B 1 300 ? -9.352 15.883 12.508 1 95.94 300 MET B CA 1
ATOM 7298 C C . MET B 1 300 ? -10.594 15 12.555 1 95.94 300 MET B C 1
ATOM 7300 O O . MET B 1 300 ? -10.602 13.906 11.984 1 95.94 300 MET B O 1
ATOM 7304 N N . ALA B 1 301 ? -11.57 15.461 13.172 1 93.94 301 ALA B N 1
ATOM 7305 C CA . ALA B 1 301 ? -12.82 14.695 13.25 1 93.94 301 ALA B CA 1
ATOM 7306 C C . ALA B 1 301 ? -13.703 14.969 12.039 1 93.94 301 ALA B C 1
ATOM 7308 O O . ALA B 1 301 ? -14.688 14.258 11.805 1 93.94 301 ALA B O 1
ATOM 7309 N N . GLU B 1 302 ? -13.367 16 11.25 1 94.75 302 GLU B N 1
ATOM 7310 C CA . GLU B 1 302 ? -14.172 16.375 10.078 1 94.75 302 GLU B CA 1
ATOM 7311 C C . GLU B 1 302 ? -13.898 15.43 8.906 1 94.75 302 GLU B C 1
ATOM 7313 O O . GLU B 1 302 ? -12.781 15.383 8.391 1 94.75 302 GLU B O 1
ATOM 7318 N N . PRO B 1 303 ? -14.93 14.727 8.406 1 95.69 303 PRO B N 1
ATOM 7319 C CA . PRO B 1 303 ? -14.727 13.68 7.395 1 95.69 303 PRO B CA 1
ATOM 7320 C C . PRO B 1 303 ? -14.148 14.227 6.09 1 95.69 303 PRO B C 1
ATOM 7322 O O . PRO B 1 303 ? -13.281 13.594 5.484 1 95.69 303 PRO B O 1
ATOM 7325 N N . VAL B 1 304 ? -14.648 15.375 5.691 1 97 304 VAL B N 1
ATOM 7326 C CA . VAL B 1 304 ? -14.195 15.922 4.418 1 97 304 VAL B CA 1
ATOM 7327 C C . VAL B 1 304 ? -12.742 16.375 4.539 1 97 304 VAL B C 1
ATOM 7329 O O . VAL B 1 304 ? -11.977 16.297 3.576 1 97 304 VAL B O 1
ATOM 7332 N N . ALA B 1 305 ? -12.336 16.875 5.727 1 97.38 305 ALA B N 1
ATOM 7333 C CA . ALA B 1 305 ? -10.93 17.203 5.949 1 97.38 305 ALA B CA 1
ATOM 7334 C C . ALA B 1 305 ? -10.047 15.961 5.848 1 97.38 305 ALA B C 1
ATOM 7336 O O . ALA B 1 305 ? -8.977 16 5.242 1 97.38 305 ALA B O 1
ATOM 7337 N N . VAL B 1 306 ? -10.547 14.852 6.375 1 97.19 306 VAL B N 1
ATOM 7338 C CA . VAL B 1 306 ? -9.812 13.594 6.402 1 97.19 306 VAL B CA 1
ATOM 7339 C C . VAL B 1 306 ? -9.617 13.078 4.98 1 97.19 306 VAL B C 1
ATOM 7341 O O . VAL B 1 306 ? -8.523 12.625 4.625 1 97.19 306 VAL B O 1
ATOM 7344 N N . GLU B 1 307 ? -10.531 13.25 4.18 1 96.5 307 GLU B N 1
ATOM 7345 C CA . GLU B 1 307 ? -10.523 12.672 2.84 1 96.5 307 GLU B CA 1
ATOM 7346 C C . GLU B 1 307 ? -9.836 13.602 1.843 1 96.5 307 GLU B C 1
ATOM 7348 O O . GLU B 1 307 ? -9.102 13.141 0.962 1 96.5 307 GLU B O 1
ATOM 7353 N N . SER B 1 308 ? -10.031 14.914 2.039 1 96.94 308 SER B N 1
ATOM 7354 C CA . SER B 1 308 ? -9.695 15.82 0.95 1 96.94 308 SER B CA 1
ATOM 7355 C C . SER B 1 308 ? -8.516 16.719 1.323 1 96.94 308 SER B C 1
ATOM 7357 O O . SER B 1 308 ? -7.918 17.359 0.457 1 96.94 308 SER B O 1
ATOM 7359 N N . PHE B 1 309 ? -8.172 16.75 2.543 1 97.81 309 PHE B N 1
ATOM 7360 C CA . PHE B 1 309 ? -7.141 17.703 2.93 1 97.81 309 PHE B CA 1
ATOM 7361 C C . PHE B 1 309 ? -5.914 16.984 3.482 1 97.81 309 PHE B C 1
ATOM 7363 O O . PHE B 1 309 ? -4.789 17.234 3.041 1 97.81 309 PHE B O 1
ATOM 7370 N N . TYR B 1 310 ? -6.059 16.047 4.398 1 98.19 310 TYR B N 1
ATOM 7371 C CA . TYR B 1 310 ? -4.965 15.492 5.18 1 98.19 310 TYR B CA 1
ATOM 7372 C C . TYR B 1 310 ? -4.016 14.688 4.293 1 98.19 310 TYR B C 1
ATOM 7374 O O . TYR B 1 310 ? -2.809 14.648 4.539 1 98.19 310 TYR B O 1
ATOM 7382 N N . PRO B 1 311 ? -4.465 14.047 3.252 1 97.75 311 PRO B N 1
ATOM 7383 C CA . PRO B 1 311 ? -3.502 13.375 2.375 1 97.75 311 PRO B CA 1
ATOM 7384 C C . PRO B 1 311 ? -2.426 14.312 1.847 1 97.75 311 PRO B C 1
ATOM 7386 O O . PRO B 1 311 ? -1.273 13.906 1.676 1 97.75 311 PRO B O 1
ATOM 7389 N N . HIS B 1 312 ? -2.785 15.539 1.669 1 97.5 312 HIS B N 1
ATOM 7390 C CA . HIS B 1 312 ? -1.853 16.531 1.148 1 97.5 312 HIS B CA 1
ATOM 7391 C C . HIS B 1 312 ? -0.943 17.062 2.252 1 97.5 312 HIS B C 1
ATOM 7393 O O . HIS B 1 312 ? 0.262 17.219 2.043 1 97.5 312 HIS B O 1
ATOM 7399 N N . LEU B 1 313 ? -1.516 17.328 3.389 1 98.06 313 LEU B N 1
ATOM 7400 C CA . LEU B 1 313 ? -0.766 17.922 4.492 1 98.06 313 LEU B CA 1
ATOM 7401 C C . LEU B 1 313 ? 0.192 16.906 5.105 1 98.06 313 LEU B C 1
ATOM 7403 O O . LEU B 1 313 ? 1.306 17.25 5.5 1 98.06 313 LEU B O 1
ATOM 7407 N N . LEU B 1 314 ? -0.246 15.641 5.16 1 98.19 314 LEU B N 1
ATOM 7408 C CA . LEU B 1 314 ? 0.51 14.633 5.895 1 98.19 314 LEU B CA 1
ATOM 7409 C C . LEU B 1 314 ? 1.481 13.898 4.977 1 98.19 314 LEU B C 1
ATOM 7411 O O . LEU B 1 314 ? 2.008 12.844 5.332 1 98.19 314 LEU B O 1
ATOM 7415 N N . THR B 1 315 ? 1.706 14.438 3.84 1 97 315 THR B N 1
ATOM 7416 C CA . THR B 1 315 ? 2.73 13.953 2.92 1 97 315 THR B CA 1
ATOM 7417 C C . THR B 1 315 ? 3.797 15.023 2.689 1 97 315 THR B C 1
ATOM 7419 O O . THR B 1 315 ? 3.543 16.031 2.018 1 97 315 THR B O 1
ATOM 7422 N N . PRO B 1 316 ? 5 14.805 3.232 1 96.25 316 PRO B N 1
ATOM 7423 C CA . PRO B 1 316 ? 6.07 15.781 3.014 1 96.25 316 PRO B CA 1
ATOM 7424 C C . PRO B 1 316 ? 6.543 15.82 1.562 1 96.25 316 PRO B C 1
ATOM 7426 O O . PRO B 1 316 ? 6.484 14.805 0.862 1 96.25 316 PRO B O 1
ATOM 7429 N N . SER B 1 317 ? 6.934 16.984 1.195 1 93.06 317 SER B N 1
ATOM 7430 C CA . SER B 1 317 ? 7.359 17.156 -0.189 1 93.06 317 SER B CA 1
ATOM 7431 C C . SER B 1 317 ? 8.852 16.859 -0.347 1 93.06 317 SER B C 1
ATOM 7433 O O . SER B 1 317 ? 9.648 17.188 0.534 1 93.06 317 SER B O 1
ATOM 7435 N N . THR B 1 318 ? 9.094 16.172 -1.374 1 85.69 318 THR B N 1
ATOM 7436 C CA . THR B 1 318 ? 10.461 15.969 -1.84 1 85.69 318 THR B CA 1
ATOM 7437 C C . THR B 1 318 ? 10.68 16.656 -3.188 1 85.69 318 THR B C 1
ATOM 7439 O O . THR B 1 318 ? 9.727 17.156 -3.789 1 85.69 318 THR B O 1
ATOM 7442 N N . GLU B 1 319 ? 11.883 16.953 -3.523 1 74.94 319 GLU B N 1
ATOM 7443 C CA . GLU B 1 319 ? 12.18 17.594 -4.805 1 74.94 319 GLU B CA 1
ATOM 7444 C C . GLU B 1 319 ? 11.477 16.875 -5.953 1 74.94 319 GLU B C 1
ATOM 7446 O O . GLU B 1 319 ? 11.086 17.5 -6.938 1 74.94 319 GLU B O 1
ATOM 7451 N N . LYS B 1 320 ? 11.062 15.68 -5.797 1 72.56 320 LYS B N 1
ATOM 7452 C CA . LYS B 1 320 ? 10.547 14.844 -6.879 1 72.56 320 LYS B CA 1
ATOM 7453 C C . LYS B 1 320 ? 9.023 14.914 -6.941 1 72.56 320 LYS B C 1
ATOM 7455 O O . LYS B 1 320 ? 8.43 14.742 -8.008 1 72.56 320 LYS B O 1
ATOM 7460 N N . ASN B 1 321 ? 8.445 15.305 -5.918 1 71.94 321 ASN B N 1
ATOM 7461 C CA . ASN B 1 321 ? 7.004 15.102 -5.875 1 71.94 321 ASN B CA 1
ATOM 7462 C C . ASN B 1 321 ? 6.25 16.422 -5.758 1 71.94 321 ASN B C 1
ATOM 7464 O O . ASN B 1 321 ? 5.051 16.438 -5.469 1 71.94 321 ASN B O 1
ATOM 7468 N N . ARG B 1 322 ? 6.941 17.594 -5.918 1 79.81 322 ARG B N 1
ATOM 7469 C CA . ARG B 1 322 ? 6.188 18.828 -5.746 1 79.81 322 ARG B CA 1
ATOM 7470 C C . ARG B 1 322 ? 6.023 19.562 -7.074 1 79.81 322 ARG B C 1
ATOM 7472 O O . ARG B 1 322 ? 7.004 19.797 -7.781 1 79.81 322 ARG B O 1
ATOM 7479 N N . SER B 1 323 ? 4.77 19.781 -7.34 1 84.88 323 SER B N 1
ATOM 7480 C CA . SER B 1 323 ? 4.43 20.547 -8.539 1 84.88 323 SER B CA 1
ATOM 7481 C C . SER B 1 323 ? 4.301 22.031 -8.227 1 84.88 323 SER B C 1
ATOM 7483 O O . SER B 1 323 ? 4.141 22.422 -7.07 1 84.88 323 SER B O 1
ATOM 7485 N N . GLU B 1 324 ? 4.383 22.797 -9.234 1 84.94 324 GLU B N 1
ATOM 7486 C CA . GLU B 1 324 ? 4.25 24.25 -9.078 1 84.94 324 GLU B CA 1
ATOM 7487 C C . GLU B 1 324 ? 2.799 24.641 -8.805 1 84.94 324 GLU B C 1
ATOM 7489 O O . GLU B 1 324 ? 2.535 25.562 -8.023 1 84.94 324 GLU B O 1
ATOM 7494 N N . GLU B 1 325 ? 1.991 23.859 -9.406 1 90.69 325 GLU B N 1
ATOM 7495 C CA . GLU B 1 325 ? 0.567 24.125 -9.234 1 90.69 325 GLU B CA 1
ATOM 7496 C C . GLU B 1 325 ? -0.15 22.938 -8.602 1 90.69 325 GLU B C 1
ATOM 7498 O O . GLU B 1 325 ? 0.328 21.812 -8.68 1 90.69 325 GLU B O 1
ATOM 7503 N N . PHE B 1 326 ? -1.21 23.328 -8.016 1 93.81 326 PHE B N 1
ATOM 7504 C CA . PHE B 1 326 ? -2.041 22.281 -7.426 1 93.81 326 PHE B CA 1
ATOM 7505 C C . PHE B 1 326 ? -2.725 21.453 -8.508 1 93.81 326 PHE B C 1
ATOM 7507 O O . PHE B 1 326 ? -3.404 22 -9.375 1 93.81 326 PHE B O 1
ATOM 7514 N N . ILE B 1 327 ? -2.564 20.156 -8.484 1 93.38 327 ILE B N 1
ATOM 7515 C CA . ILE B 1 327 ? -3.152 19.281 -9.484 1 93.38 327 ILE B CA 1
ATOM 7516 C C . ILE B 1 327 ? -4.27 18.453 -8.852 1 93.38 327 ILE B C 1
ATOM 7518 O O . ILE B 1 327 ? -4.012 17.594 -7.996 1 93.38 327 ILE B O 1
ATOM 7522 N N . PRO B 1 328 ? -5.504 18.656 -9.383 1 91.75 328 PRO B N 1
ATOM 7523 C CA . PRO B 1 328 ? -6.621 17.906 -8.812 1 91.75 328 PRO B CA 1
ATOM 7524 C C . PRO B 1 328 ? -6.504 16.406 -9.055 1 91.75 328 PRO B C 1
ATOM 7526 O O . PRO B 1 328 ? -6.035 15.984 -10.117 1 91.75 328 PRO B O 1
ATOM 7529 N N . GLY B 1 329 ? -6.883 15.562 -8.094 1 89.94 329 GLY B N 1
ATOM 7530 C CA . GLY B 1 329 ? -6.961 14.125 -8.258 1 89.94 329 GLY B CA 1
ATOM 7531 C C . GLY B 1 329 ? -5.715 13.398 -7.789 1 89.94 329 GLY B C 1
ATOM 7532 O O . GLY B 1 329 ? -5.648 12.172 -7.836 1 89.94 329 GLY B O 1
ATOM 7533 N N . GLN B 1 330 ? -4.742 14.133 -7.473 1 92.56 330 GLN B N 1
ATOM 7534 C CA . GLN B 1 330 ? -3.537 13.508 -6.938 1 92.56 330 GLN B CA 1
ATOM 7535 C C . GLN B 1 330 ? -3.115 14.156 -5.621 1 92.56 330 GLN B C 1
ATOM 7537 O O . GLN B 1 330 ? -3.613 15.219 -5.262 1 92.56 330 GLN B O 1
ATOM 7542 N N . VAL B 1 331 ? -2.221 13.531 -4.965 1 95.31 331 VAL B N 1
ATOM 7543 C CA . VAL B 1 331 ? -1.716 14.078 -3.709 1 95.31 331 VAL B CA 1
ATOM 7544 C C . VAL B 1 331 ? -0.692 15.172 -3.994 1 95.31 331 VAL B C 1
ATOM 7546 O O . VAL B 1 331 ? 0.246 14.969 -4.766 1 95.31 331 VAL B O 1
ATOM 7549 N N . ASN B 1 332 ? -0.958 16.359 -3.482 1 96.25 332 ASN B N 1
ATOM 7550 C CA . ASN B 1 332 ? -0.073 17.516 -3.611 1 96.25 332 ASN B CA 1
ATOM 7551 C C . ASN B 1 332 ? 0.603 17.859 -2.285 1 96.25 332 ASN B C 1
ATOM 7553 O O . ASN B 1 332 ? 0.041 18.578 -1.467 1 96.25 332 ASN B O 1
ATOM 7557 N N . PRO B 1 333 ? 1.848 17.375 -2.09 1 96.25 333 PRO B N 1
ATOM 7558 C CA . PRO B 1 333 ? 2.516 17.672 -0.818 1 96.25 333 PRO B CA 1
ATOM 7559 C C . PRO B 1 333 ? 2.672 19.156 -0.56 1 96.25 333 PRO B C 1
ATOM 7561 O O . PRO B 1 333 ? 3.229 19.891 -1.393 1 96.25 333 PRO B O 1
ATOM 7564 N N . ILE B 1 334 ? 2.295 19.594 0.562 1 95.94 334 ILE B N 1
ATOM 7565 C CA . ILE B 1 334 ? 2.154 21.031 0.854 1 95.94 334 ILE B CA 1
ATOM 7566 C C . ILE B 1 334 ? 3.461 21.562 1.433 1 95.94 334 ILE B C 1
ATOM 7568 O O . ILE B 1 334 ? 3.893 22.656 1.083 1 95.94 334 ILE B O 1
ATOM 7572 N N . LEU B 1 335 ? 4.125 20.797 2.27 1 97 335 LEU B N 1
ATOM 7573 C CA . LEU B 1 335 ? 5.266 21.312 3.025 1 97 335 LEU B CA 1
ATOM 7574 C C . LEU B 1 335 ? 6.543 20.562 2.656 1 97 335 LEU B C 1
ATOM 7576 O O . LEU B 1 335 ? 6.547 19.328 2.578 1 97 335 LEU B O 1
ATOM 7580 N N . PRO B 1 336 ? 7.621 21.344 2.441 1 95.75 336 PRO B N 1
ATOM 7581 C CA . PRO B 1 336 ? 8.914 20.688 2.238 1 95.75 336 PRO B CA 1
ATOM 7582 C C . PRO B 1 336 ? 9.398 19.938 3.477 1 95.75 336 PRO B C 1
ATOM 7584 O O . PRO B 1 336 ? 9.055 20.312 4.602 1 95.75 336 PRO B O 1
ATOM 7587 N N . ALA B 1 337 ? 10.258 19 3.307 1 94.94 337 ALA B N 1
ATOM 7588 C CA . ALA B 1 337 ? 10.711 18.078 4.352 1 94.94 337 ALA B CA 1
ATOM 7589 C C . ALA B 1 337 ? 11.367 18.844 5.5 1 94.94 337 ALA B C 1
ATOM 7591 O O . ALA B 1 337 ? 11.141 18.531 6.672 1 94.94 337 ALA B O 1
ATOM 7592 N N . ALA B 1 338 ? 12.164 19.781 5.195 1 95.06 338 ALA B N 1
ATOM 7593 C CA . ALA B 1 338 ? 12.867 20.516 6.234 1 95.06 338 ALA B CA 1
ATOM 7594 C C . ALA B 1 338 ? 11.883 21.266 7.137 1 95.06 338 ALA B C 1
ATOM 7596 O O . ALA B 1 338 ? 12 21.219 8.359 1 95.06 338 ALA B O 1
ATOM 7597 N N . VAL B 1 339 ? 10.938 21.922 6.516 1 96.19 339 VAL B N 1
ATOM 7598 C CA . VAL B 1 339 ? 9.914 22.656 7.246 1 96.19 339 VAL B CA 1
ATOM 7599 C C . VAL B 1 339 ? 9.039 21.688 8.023 1 96.19 339 VAL B C 1
ATOM 7601 O O . VAL B 1 339 ? 8.641 21.969 9.164 1 96.19 339 VAL B O 1
ATOM 7604 N N . TYR B 1 340 ? 8.898 20.562 7.41 1 96.56 340 TYR B N 1
ATOM 7605 C CA . TYR B 1 340 ? 8.086 19.516 8.008 1 96.56 340 TYR B CA 1
ATOM 7606 C C . TYR B 1 340 ? 8.711 19.016 9.297 1 96.56 340 TYR B C 1
ATOM 7608 O O . TYR B 1 340 ? 8.039 18.922 10.328 1 96.56 340 TYR B O 1
ATOM 7616 N N . ARG B 1 341 ? 9.898 18.75 9.336 1 96.81 341 ARG B N 1
ATOM 7617 C CA . ARG B 1 341 ? 10.641 18.25 10.484 1 96.81 341 ARG B CA 1
ATOM 7618 C C . ARG B 1 341 ? 10.641 19.266 11.625 1 96.81 341 ARG B C 1
ATOM 7620 O O . ARG B 1 341 ? 10.5 18.891 12.797 1 96.81 341 ARG B O 1
ATOM 7627 N N . GLU B 1 342 ? 10.664 20.422 11.227 1 96.56 342 GLU B N 1
ATOM 7628 C CA . GLU B 1 342 ? 10.812 21.484 12.227 1 96.56 342 GLU B CA 1
ATOM 7629 C C . GLU B 1 342 ? 9.477 21.812 12.891 1 96.56 342 GLU B C 1
ATOM 7631 O O . GLU B 1 342 ? 9.422 22.047 14.102 1 96.56 342 GLU B O 1
ATOM 7636 N N . HIS B 1 343 ? 8.406 21.75 12.148 1 96.25 343 HIS B N 1
ATOM 7637 C CA . HIS B 1 343 ? 7.195 22.344 12.688 1 96.25 343 HIS B CA 1
ATOM 7638 C C . HIS B 1 343 ? 6.07 21.328 12.789 1 96.25 343 HIS B C 1
ATOM 7640 O O . HIS B 1 343 ? 5.16 21.484 13.602 1 96.25 343 HIS B O 1
ATOM 7646 N N . VAL B 1 344 ? 6.113 20.297 12.008 1 97.69 344 VAL B N 1
ATOM 7647 C CA . VAL B 1 344 ? 4.98 19.391 11.938 1 97.69 344 VAL B CA 1
ATOM 7648 C C . VAL B 1 344 ? 5.266 18.156 12.789 1 97.69 344 VAL B C 1
ATOM 7650 O O . VAL B 1 344 ? 4.379 17.656 13.492 1 97.69 344 VAL B O 1
ATOM 7653 N N . ILE B 1 345 ? 6.461 17.641 12.781 1 97.69 345 ILE B N 1
ATOM 7654 C CA . ILE B 1 345 ? 6.84 16.406 13.445 1 97.69 345 ILE B CA 1
ATOM 7655 C C . ILE B 1 345 ? 6.566 16.516 14.945 1 97.69 345 ILE B C 1
ATOM 7657 O O . ILE B 1 345 ? 6.02 15.594 15.555 1 97.69 345 ILE B O 1
ATOM 7661 N N . PRO B 1 346 ? 6.891 17.688 15.562 1 96.56 346 PRO B N 1
ATOM 7662 C CA . PRO B 1 346 ? 6.574 17.797 16.984 1 96.56 346 PRO B CA 1
ATOM 7663 C C . PRO B 1 346 ? 5.078 17.688 17.266 1 96.56 346 PRO B C 1
ATOM 7665 O O . PRO B 1 346 ? 4.68 17.078 18.266 1 96.56 346 PRO B O 1
ATOM 7668 N N . ILE B 1 347 ? 4.312 18.266 16.406 1 97.44 347 ILE B N 1
ATOM 7669 C CA . ILE B 1 347 ? 2.863 18.203 16.578 1 97.44 347 ILE B CA 1
ATOM 7670 C C . ILE B 1 347 ? 2.387 16.75 16.422 1 97.44 347 ILE B C 1
ATOM 7672 O O . ILE B 1 347 ? 1.572 16.266 17.203 1 97.44 347 ILE B O 1
ATOM 7676 N N . LEU B 1 348 ? 2.957 16.125 15.445 1 97.88 348 LEU B N 1
ATOM 7677 C CA . LEU B 1 348 ? 2.604 14.727 15.203 1 97.88 348 LEU B CA 1
ATOM 7678 C C . LEU B 1 348 ? 2.996 13.852 16.391 1 97.88 348 LEU B C 1
ATOM 7680 O O . LEU B 1 348 ? 2.242 12.961 16.797 1 97.88 348 LEU B O 1
ATOM 7684 N N . ALA B 1 349 ? 4.148 14.07 16.891 1 96.88 349 ALA B N 1
ATOM 7685 C CA . ALA B 1 349 ? 4.602 13.305 18.062 1 96.88 349 ALA B CA 1
ATOM 7686 C C . ALA B 1 349 ? 3.625 13.453 19.219 1 96.88 349 ALA B C 1
ATOM 7688 O O . ALA B 1 349 ? 3.305 12.469 19.891 1 96.88 349 ALA B O 1
ATOM 7689 N N . ASP B 1 350 ? 3.1 14.617 19.375 1 95.81 350 ASP B N 1
ATOM 7690 C CA . ASP B 1 350 ? 2.133 14.867 20.438 1 95.81 350 ASP B CA 1
ATOM 7691 C C . ASP B 1 350 ? 0.805 14.172 20.141 1 95.81 350 ASP B C 1
ATOM 7693 O O . ASP B 1 350 ? 0.148 13.672 21.062 1 95.81 350 ASP B O 1
ATOM 7697 N N . LEU B 1 351 ? 0.471 14.172 18.953 1 96.81 351 LEU B N 1
ATOM 7698 C CA . LEU B 1 351 ? -0.809 13.594 18.562 1 96.81 351 LEU B CA 1
ATOM 7699 C C . LEU B 1 351 ? -0.805 12.078 18.766 1 96.81 351 LEU B C 1
ATOM 7701 O O . LEU B 1 351 ? -1.854 11.477 19 1 96.81 351 LEU B O 1
ATOM 7705 N N . PHE B 1 352 ? 0.31 11.406 18.703 1 95.75 352 PHE B N 1
ATOM 7706 C CA . PHE B 1 352 ? 0.389 9.969 18.938 1 95.75 352 PHE B CA 1
ATOM 7707 C C . PHE B 1 352 ? 0.052 9.633 20.375 1 95.75 352 PHE B C 1
ATOM 7709 O O . PHE B 1 352 ? -0.302 8.5 20.703 1 95.75 352 PHE B O 1
ATOM 7716 N N . ALA B 1 353 ? 0.106 10.633 21.203 1 91.5 353 ALA B N 1
ATOM 7717 C CA . ALA B 1 353 ? -0.209 10.422 22.609 1 91.5 353 ALA B CA 1
ATOM 7718 C C . ALA B 1 353 ? -1.695 10.633 22.891 1 91.5 353 ALA B C 1
ATOM 7720 O O . ALA B 1 353 ? -2.164 10.438 24 1 91.5 353 ALA B O 1
ATOM 7721 N N . VAL B 1 354 ? -2.326 11.055 21.844 1 91.12 354 VAL B N 1
ATOM 7722 C CA . VAL B 1 354 ? -3.775 11.195 21.938 1 91.12 354 VAL B CA 1
ATOM 7723 C C . VAL B 1 354 ? -4.445 9.852 21.656 1 91.12 354 VAL B C 1
ATOM 7725 O O . VAL B 1 354 ? -4.195 9.227 20.625 1 91.12 354 VAL B O 1
ATOM 7728 N N . HIS B 1 355 ? -5.324 9.383 22.547 1 92.69 355 HIS B N 1
ATOM 7729 C CA . HIS B 1 355 ? -5.867 8.031 22.422 1 92.69 355 HIS B CA 1
ATOM 7730 C C . HIS B 1 355 ? -7.328 8.062 22 1 92.69 355 HIS B C 1
ATOM 7732 O O . HIS B 1 355 ? -8.188 7.465 22.656 1 92.69 355 HIS B O 1
ATOM 7738 N N . GLU B 1 356 ? -7.496 8.734 20.969 1 93.06 356 GLU B N 1
ATOM 7739 C CA . GLU B 1 356 ? -8.766 8.727 20.234 1 93.06 356 GLU B CA 1
ATOM 7740 C C . GLU B 1 356 ? -8.664 7.934 18.938 1 93.06 356 GLU B C 1
ATOM 7742 O O . GLU B 1 356 ? -7.688 8.078 18.203 1 93.06 356 GLU B O 1
ATOM 7747 N N . GLU B 1 357 ? -9.688 7.203 18.672 1 94.12 357 GLU B N 1
ATOM 7748 C CA . GLU B 1 357 ? -9.641 6.25 17.562 1 94.12 357 GLU B CA 1
ATOM 7749 C C . GLU B 1 357 ? -9.445 6.969 16.234 1 94.12 357 GLU B C 1
ATOM 7751 O O . GLU B 1 357 ? -8.609 6.566 15.422 1 94.12 357 GLU B O 1
ATOM 7756 N N . HIS B 1 358 ? -10.242 7.957 15.984 1 94 358 HIS B N 1
ATOM 7757 C CA . HIS B 1 358 ? -10.188 8.609 14.68 1 94 358 HIS B CA 1
ATOM 7758 C C . HIS B 1 358 ? -8.844 9.297 14.461 1 94 358 HIS B C 1
ATOM 7760 O O . HIS B 1 358 ? -8.32 9.297 13.352 1 94 358 HIS B O 1
ATOM 7766 N N . VAL B 1 359 ? -8.273 9.93 15.508 1 96.25 359 VAL B N 1
ATOM 7767 C CA . VAL B 1 359 ? -6.969 10.578 15.414 1 96.25 359 VAL B CA 1
ATOM 7768 C C . VAL B 1 359 ? -5.891 9.539 15.109 1 96.25 359 VAL B C 1
ATOM 7770 O O . VAL B 1 359 ? -5.078 9.727 14.203 1 96.25 359 VAL B O 1
ATOM 7773 N N . ARG B 1 360 ? -5.98 8.445 15.875 1 96.81 360 ARG B N 1
ATOM 7774 C CA . ARG B 1 360 ? -4.992 7.383 15.695 1 96.81 360 ARG B CA 1
ATOM 7775 C C . ARG B 1 360 ? -5.07 6.797 14.289 1 96.81 360 ARG B C 1
ATOM 7777 O O . ARG B 1 360 ? -4.039 6.562 13.656 1 96.81 360 ARG B O 1
ATOM 7784 N N . MET B 1 361 ? -6.195 6.613 13.805 1 97.12 361 MET B N 1
ATOM 7785 C CA . MET B 1 361 ? -6.383 6.012 12.484 1 97.12 361 MET B CA 1
ATOM 7786 C C . MET B 1 361 ? -5.816 6.91 11.398 1 97.12 361 MET B C 1
ATOM 7788 O O . MET B 1 361 ? -5.203 6.426 10.445 1 97.12 361 MET B O 1
ATOM 7792 N N . ILE B 1 362 ? -6.031 8.211 11.523 1 97.62 362 ILE B N 1
ATOM 7793 C CA . ILE B 1 362 ? -5.488 9.148 10.547 1 97.62 362 ILE B CA 1
ATOM 7794 C C . ILE B 1 362 ? -3.961 9.078 10.562 1 97.62 362 ILE B C 1
ATOM 7796 O O . ILE B 1 362 ? -3.33 8.992 9.508 1 97.62 362 ILE B O 1
ATOM 7800 N N . LEU B 1 363 ? -3.408 9.086 11.766 1 98 363 LEU B N 1
ATOM 7801 C CA . LEU B 1 363 ? -1.958 9.047 11.922 1 98 363 LEU B CA 1
ATOM 7802 C C . LEU B 1 363 ? -1.38 7.766 11.328 1 98 363 LEU B C 1
ATOM 7804 O O . LEU B 1 363 ? -0.399 7.812 10.578 1 98 363 LEU B O 1
ATOM 7808 N N . LEU B 1 364 ? -2.041 6.688 11.602 1 98.12 364 LEU B N 1
ATOM 7809 C CA . LEU B 1 364 ? -1.548 5.395 11.141 1 98.12 364 LEU B CA 1
ATOM 7810 C C . LEU B 1 364 ? -1.693 5.266 9.625 1 98.12 364 LEU B C 1
ATOM 7812 O O . LEU B 1 364 ? -0.811 4.727 8.961 1 98.12 364 LEU B O 1
ATOM 7816 N N . HIS B 1 365 ? -2.729 5.723 9.102 1 97.62 365 HIS B N 1
ATOM 7817 C CA . HIS B 1 365 ? -2.992 5.641 7.672 1 97.62 365 HIS B CA 1
ATOM 7818 C C . HIS B 1 365 ? -1.931 6.391 6.871 1 97.62 365 HIS B C 1
ATOM 7820 O O . HIS B 1 365 ? -1.523 5.938 5.797 1 97.62 365 HIS B O 1
ATOM 7826 N N . HIS B 1 366 ? -1.463 7.469 7.324 1 97.5 366 HIS B N 1
ATOM 7827 C CA . HIS B 1 366 ? -0.526 8.297 6.574 1 97.5 366 HIS B CA 1
ATOM 7828 C C . HIS B 1 366 ? 0.896 8.141 7.105 1 97.5 366 HIS B C 1
ATOM 7830 O O . HIS B 1 366 ? 1.826 8.766 6.594 1 97.5 366 HIS B O 1
ATOM 7836 N N . PHE B 1 367 ? 1.129 7.309 8.055 1 98 367 PHE B N 1
ATOM 7837 C CA . PHE B 1 367 ? 2.412 7.102 8.719 1 98 367 PHE B CA 1
ATOM 7838 C C . PHE B 1 367 ? 3.496 6.766 7.699 1 98 367 PHE B C 1
ATOM 7840 O O . PHE B 1 367 ? 4.613 7.273 7.785 1 98 367 PHE B O 1
ATOM 7847 N N . PRO B 1 368 ? 3.186 5.922 6.703 1 96.75 368 PRO B N 1
ATOM 7848 C CA . PRO B 1 368 ? 4.234 5.574 5.742 1 96.75 368 PRO B CA 1
ATOM 7849 C C . PRO B 1 368 ? 4.801 6.793 5.016 1 96.75 368 PRO B C 1
ATOM 7851 O O . PRO B 1 368 ? 5.965 6.793 4.613 1 96.75 368 PRO B O 1
ATOM 7854 N N . ALA B 1 369 ? 4.027 7.777 4.883 1 95.81 369 ALA B N 1
ATOM 7855 C CA . ALA B 1 369 ? 4.426 8.953 4.117 1 95.81 369 ALA B CA 1
ATOM 7856 C C . ALA B 1 369 ? 5.387 9.836 4.918 1 95.81 369 ALA B C 1
ATOM 7858 O O . ALA B 1 369 ? 6.312 10.422 4.355 1 95.81 369 ALA B O 1
ATOM 7859 N N . PHE B 1 370 ? 5.164 9.898 6.242 1 96.75 370 PHE B N 1
ATOM 7860 C CA . PHE B 1 370 ? 5.945 10.898 6.961 1 96.75 370 PHE B CA 1
ATOM 7861 C C . PHE B 1 370 ? 6.848 10.234 7.996 1 96.75 370 PHE B C 1
ATOM 7863 O O . PHE B 1 370 ? 7.629 10.914 8.672 1 96.75 370 PHE B O 1
ATOM 7870 N N . ALA B 1 371 ? 6.879 8.953 8.125 1 96.06 371 ALA B N 1
ATOM 7871 C CA . ALA B 1 371 ? 7.645 8.227 9.141 1 96.06 371 ALA B CA 1
ATOM 7872 C C . ALA B 1 371 ? 9.133 8.555 9.047 1 96.06 371 ALA B C 1
ATOM 7874 O O . ALA B 1 371 ? 9.805 8.703 10.062 1 96.06 371 ALA B O 1
ATOM 7875 N N . GLU B 1 372 ? 9.578 8.742 7.887 1 93.5 372 GLU B N 1
ATOM 7876 C CA . GLU B 1 372 ? 11.008 8.953 7.652 1 93.5 372 GLU B CA 1
ATOM 7877 C C . GLU B 1 372 ? 11.445 10.328 8.133 1 93.5 372 GLU B C 1
ATOM 7879 O O . GLU B 1 372 ? 12.641 10.594 8.266 1 93.5 372 GLU B O 1
ATOM 7884 N N . GLN B 1 373 ? 10.508 11.195 8.352 1 95.25 373 GLN B N 1
ATOM 7885 C CA . GLN B 1 373 ? 10.852 12.555 8.758 1 95.25 373 GLN B CA 1
ATOM 7886 C C . GLN B 1 373 ? 11.133 12.617 10.258 1 95.25 373 GLN B C 1
ATOM 7888 O O . GLN B 1 373 ? 11.695 13.602 10.75 1 95.25 373 GLN B O 1
ATOM 7893 N N . PHE B 1 374 ? 10.742 11.602 11.031 1 96.44 374 PHE B N 1
ATOM 7894 C CA . PHE B 1 374 ? 11.008 11.547 12.461 1 96.44 374 PHE B CA 1
ATOM 7895 C C . PHE B 1 374 ? 12.492 11.297 12.727 1 96.44 374 PHE B C 1
ATOM 7897 O O . PHE B 1 374 ? 13.148 10.57 11.984 1 96.44 374 PHE B O 1
ATOM 7904 N N . ASP B 1 375 ? 12.945 11.898 13.766 1 95.94 375 ASP B N 1
ATOM 7905 C CA . ASP B 1 375 ? 14.211 11.469 14.336 1 95.94 375 ASP B CA 1
ATOM 7906 C C . ASP B 1 375 ? 14.109 10.047 14.883 1 95.94 375 ASP B C 1
ATOM 7908 O O . ASP B 1 375 ? 13.195 9.727 15.641 1 95.94 375 ASP B O 1
ATOM 7912 N N . PRO B 1 376 ? 15.062 9.18 14.5 1 95.88 376 PRO B N 1
ATOM 7913 C CA . PRO B 1 376 ? 15 7.793 14.961 1 95.88 376 PRO B CA 1
ATOM 7914 C C . PRO B 1 376 ? 14.898 7.68 16.484 1 95.88 376 PRO B C 1
ATOM 7916 O O . PRO B 1 376 ? 14.219 6.793 17 1 95.88 376 PRO B O 1
ATOM 7919 N N . GLU B 1 377 ? 15.516 8.539 17.125 1 93.94 377 GLU B N 1
ATOM 7920 C CA . GLU B 1 377 ? 15.453 8.492 18.578 1 93.94 377 GLU B CA 1
ATOM 7921 C C . GLU B 1 377 ? 14.062 8.867 19.094 1 93.94 377 GLU B C 1
ATOM 7923 O O . GLU B 1 377 ? 13.586 8.297 20.078 1 93.94 377 GLU B O 1
ATOM 7928 N N . LEU B 1 378 ? 13.516 9.781 18.406 1 94.94 378 LEU B N 1
ATOM 7929 C CA . LEU B 1 378 ? 12.148 10.156 18.766 1 94.94 378 LEU B CA 1
ATOM 7930 C C . LEU B 1 378 ? 11.195 8.992 18.531 1 94.94 378 LEU B C 1
ATOM 7932 O O . LEU B 1 378 ? 10.289 8.742 19.328 1 94.94 378 LEU B O 1
ATOM 7936 N N . ILE B 1 379 ? 11.398 8.266 17.469 1 96 379 ILE B N 1
ATOM 7937 C CA . ILE B 1 379 ? 10.586 7.09 17.172 1 96 379 ILE B CA 1
ATOM 7938 C C . ILE B 1 379 ? 10.773 6.043 18.266 1 96 379 ILE B C 1
ATOM 7940 O O . ILE B 1 379 ? 9.805 5.492 18.797 1 96 379 ILE B O 1
ATOM 7944 N N . ARG B 1 380 ? 11.953 5.82 18.547 1 93.19 380 ARG B N 1
ATOM 7945 C CA . ARG B 1 380 ? 12.297 4.789 19.516 1 93.19 380 ARG B CA 1
ATOM 7946 C C . ARG B 1 380 ? 11.719 5.117 20.891 1 93.19 380 ARG B C 1
ATOM 7948 O O . ARG B 1 380 ? 11.117 4.258 21.547 1 93.19 380 ARG B O 1
ATOM 7955 N N . ARG B 1 381 ? 11.727 6.387 21.25 1 89.44 381 ARG B N 1
ATOM 7956 C CA . ARG B 1 381 ? 11.414 6.781 22.609 1 89.44 381 ARG B CA 1
ATOM 7957 C C . ARG B 1 381 ? 9.922 7.074 22.781 1 89.44 381 ARG B C 1
ATOM 7959 O O . ARG B 1 381 ? 9.352 6.824 23.844 1 89.44 381 ARG B O 1
ATOM 7966 N N . ARG B 1 382 ? 9.352 7.539 21.766 1 91.62 382 ARG B N 1
ATOM 7967 C CA . ARG B 1 382 ? 7.996 8.039 21.969 1 91.62 382 ARG B CA 1
ATOM 7968 C C . ARG B 1 382 ? 7.008 7.32 21.062 1 91.62 382 ARG B C 1
ATOM 7970 O O . ARG B 1 382 ? 6 6.785 21.531 1 91.62 382 ARG B O 1
ATOM 7977 N N . ILE B 1 383 ? 7.289 7.168 19.844 1 95.88 383 ILE B N 1
ATOM 7978 C CA . ILE B 1 383 ? 6.316 6.703 18.859 1 95.88 383 ILE B CA 1
ATOM 7979 C C . ILE B 1 383 ? 6.137 5.195 18.984 1 95.88 383 ILE B C 1
ATOM 7981 O O . ILE B 1 383 ? 5.008 4.691 18.969 1 95.88 383 ILE B O 1
ATOM 7985 N N . LEU B 1 384 ? 7.246 4.461 19.062 1 93.56 384 LEU B N 1
ATOM 7986 C CA . LEU B 1 384 ? 7.203 3.004 19.094 1 93.56 384 LEU B CA 1
ATOM 7987 C C . LEU B 1 384 ? 6.336 2.521 20.25 1 93.56 384 LEU B C 1
ATOM 7989 O O . LEU B 1 384 ? 5.527 1.605 20.094 1 93.56 384 LEU B O 1
ATOM 7993 N N . ARG B 1 385 ? 6.43 3.137 21.344 1 89.12 385 ARG B N 1
ATOM 7994 C CA . ARG B 1 385 ? 5.645 2.764 22.516 1 89.12 385 ARG B CA 1
ATOM 7995 C C . ARG B 1 385 ? 4.152 2.957 22.25 1 89.12 385 ARG B C 1
ATOM 7997 O O . ARG B 1 385 ? 3.336 2.121 22.656 1 89.12 385 ARG B O 1
ATOM 8004 N N . GLN B 1 386 ? 3.918 4.031 21.688 1 92.38 386 GLN B N 1
ATOM 8005 C CA . GLN B 1 386 ? 2.523 4.316 21.375 1 92.38 386 GLN B CA 1
ATOM 8006 C C . GLN B 1 386 ? 1.973 3.322 20.359 1 92.38 386 GLN B C 1
ATOM 8008 O O . GLN B 1 386 ? 0.807 2.928 20.422 1 92.38 386 GLN B O 1
ATOM 8013 N N . LEU B 1 387 ? 2.805 2.912 19.422 1 94.56 387 LEU B N 1
ATOM 8014 C CA . LEU B 1 387 ? 2.389 1.922 18.438 1 94.56 387 LEU B CA 1
ATOM 8015 C C . LEU B 1 387 ? 2.113 0.577 19.094 1 94.56 387 LEU B C 1
ATOM 8017 O O . LEU B 1 387 ? 1.105 -0.07 18.797 1 94.56 387 LEU B O 1
ATOM 8021 N N . LEU B 1 388 ? 2.936 0.194 19.969 1 88.88 388 LEU B N 1
ATOM 8022 C CA . LEU B 1 388 ? 2.781 -1.083 20.656 1 88.88 388 LEU B CA 1
ATOM 8023 C C . LEU B 1 388 ? 1.502 -1.102 21.484 1 88.88 388 LEU B C 1
ATOM 8025 O O . LEU B 1 388 ? 0.851 -2.143 21.609 1 88.88 388 LEU B O 1
ATOM 8029 N N . LEU B 1 389 ? 1.182 0.019 22.062 1 88.38 389 LEU B N 1
ATOM 8030 C CA . LEU B 1 389 ? -0.087 0.136 22.781 1 88.38 389 LEU B CA 1
ATOM 8031 C C . LEU B 1 389 ? -1.261 -0.148 21.844 1 88.38 389 LEU B C 1
ATOM 8033 O O . LEU B 1 389 ? -2.244 -0.773 22.25 1 88.38 389 LEU B O 1
ATOM 8037 N N . GLY B 1 390 ? -1.129 0.309 20.625 1 91.81 390 GLY B N 1
ATOM 8038 C CA . GLY B 1 390 ? -2.166 0.073 19.641 1 91.81 390 GLY B CA 1
ATOM 8039 C C . GLY B 1 390 ? -2.365 -1.397 19.312 1 91.81 390 GLY B C 1
ATOM 8040 O O . GLY B 1 390 ? -3.475 -1.822 18.984 1 91.81 390 GLY B O 1
ATOM 8041 N N . LEU B 1 391 ? -1.343 -2.15 19.422 1 91.31 391 LEU B N 1
ATOM 8042 C CA . LEU B 1 391 ? -1.411 -3.582 19.156 1 91.31 391 LEU B CA 1
ATOM 8043 C C . LEU B 1 391 ? -2.254 -4.297 20.203 1 91.31 391 LEU B C 1
ATOM 8045 O O . LEU B 1 391 ? -2.816 -5.363 19.922 1 91.31 391 LEU B O 1
ATOM 8049 N N . LYS B 1 392 ? -2.352 -3.742 21.312 1 88.06 392 LYS B N 1
ATOM 8050 C CA . LYS B 1 392 ? -3.066 -4.367 22.422 1 88.06 392 LYS B CA 1
ATOM 8051 C C . LYS B 1 392 ? -4.523 -3.914 22.469 1 88.06 392 LYS B C 1
ATOM 8053 O O . LYS B 1 392 ? -5.285 -4.336 23.328 1 88.06 392 LYS B O 1
ATOM 8058 N N . ASP B 1 393 ? -4.824 -3.104 21.609 1 90.44 393 ASP B N 1
ATOM 8059 C CA . ASP B 1 393 ? -6.188 -2.58 21.594 1 90.44 393 ASP B CA 1
ATOM 8060 C C . ASP B 1 393 ? -7.176 -3.633 21.094 1 90.44 393 ASP B C 1
ATOM 8062 O O . ASP B 1 393 ? -6.801 -4.539 20.344 1 90.44 393 ASP B O 1
ATOM 8066 N N . THR B 1 394 ? -8.43 -3.508 21.438 1 92 394 THR B N 1
ATOM 8067 C CA . THR B 1 394 ? -9.469 -4.453 21.031 1 92 394 THR B CA 1
ATOM 8068 C C . THR B 1 394 ? -9.969 -4.141 19.625 1 92 394 THR B C 1
ATOM 8070 O O . THR B 1 394 ? -10.633 -4.969 19 1 92 394 THR B O 1
ATOM 8073 N N . ASN B 1 395 ? -9.703 -2.959 19.188 1 94 395 ASN B N 1
ATOM 8074 C CA . ASN B 1 395 ? -10.117 -2.578 17.844 1 94 395 ASN B CA 1
ATOM 8075 C C . ASN B 1 395 ? -9.211 -3.191 16.781 1 94 395 ASN B C 1
ATOM 8077 O O . ASN B 1 395 ? -8.055 -2.781 16.641 1 94 395 ASN B O 1
ATOM 8081 N N . ASP B 1 396 ? -9.75 -4.055 15.984 1 95.94 396 ASP B N 1
ATOM 8082 C CA . ASP B 1 396 ? -8.961 -4.801 15.008 1 95.94 396 ASP B CA 1
ATOM 8083 C C . ASP B 1 396 ? -8.422 -3.881 13.914 1 95.94 396 ASP B C 1
ATOM 8085 O O . ASP B 1 396 ? -7.355 -4.137 13.352 1 95.94 396 ASP B O 1
ATOM 8089 N N . GLN B 1 397 ? -9.148 -2.848 13.641 1 96.81 397 GLN B N 1
ATOM 8090 C CA . GLN B 1 397 ? -8.664 -1.909 12.625 1 96.81 397 GLN B CA 1
ATOM 8091 C C . GLN B 1 397 ? -7.398 -1.202 13.094 1 96.81 397 GLN B C 1
ATOM 8093 O O . GLN B 1 397 ? -6.461 -1.021 12.312 1 96.81 397 GLN B O 1
ATOM 8098 N N . ILE B 1 398 ? -7.41 -0.817 14.328 1 96.5 398 ILE B N 1
ATOM 8099 C CA . ILE B 1 398 ? -6.238 -0.159 14.891 1 96.5 398 ILE B CA 1
ATOM 8100 C C . ILE B 1 398 ? -5.066 -1.139 14.938 1 96.5 398 ILE B C 1
ATOM 8102 O O . ILE B 1 398 ? -3.932 -0.774 14.625 1 96.5 398 ILE B O 1
ATOM 8106 N N . VAL B 1 399 ? -5.395 -2.342 15.32 1 96.25 399 VAL B N 1
ATOM 8107 C CA . VAL B 1 399 ? -4.359 -3.367 15.406 1 96.25 399 VAL B CA 1
ATOM 8108 C C . VAL B 1 399 ? -3.727 -3.586 14.039 1 96.25 399 VAL B C 1
ATOM 8110 O O . VAL B 1 399 ? -2.502 -3.547 13.898 1 96.25 399 VAL B O 1
ATOM 8113 N N . ALA B 1 400 ? -4.523 -3.793 13.039 1 97.5 400 ALA B N 1
ATOM 8114 C CA . ALA B 1 400 ? -4.035 -4.031 11.688 1 97.5 400 ALA B CA 1
ATOM 8115 C C . ALA B 1 400 ? -3.213 -2.848 11.188 1 97.5 400 ALA B C 1
ATOM 8117 O O . ALA B 1 400 ? -2.121 -3.029 10.641 1 97.5 400 ALA B O 1
ATOM 8118 N N . ALA B 1 401 ? -3.756 -1.663 11.367 1 97.81 401 ALA B N 1
ATOM 8119 C CA . ALA B 1 401 ? -3.049 -0.463 10.93 1 97.81 401 ALA B CA 1
ATOM 8120 C C . ALA B 1 401 ? -1.729 -0.299 11.68 1 97.81 401 ALA B C 1
ATOM 8122 O O . ALA B 1 401 ? -0.749 0.199 11.125 1 97.81 401 ALA B O 1
ATOM 8123 N N . THR B 1 402 ? -1.706 -0.661 12.945 1 97.19 402 THR B N 1
ATOM 8124 C CA . THR B 1 402 ? -0.489 -0.581 13.75 1 97.19 402 THR B CA 1
ATOM 8125 C C . THR B 1 402 ? 0.581 -1.521 13.203 1 97.19 402 THR B C 1
ATOM 8127 O O . THR B 1 402 ? 1.762 -1.168 13.156 1 97.19 402 THR B O 1
ATOM 8130 N N . PHE B 1 403 ? 0.169 -2.693 12.773 1 97.38 403 PHE B N 1
ATOM 8131 C CA . PHE B 1 403 ? 1.114 -3.617 12.148 1 97.38 403 PHE B CA 1
ATOM 8132 C C . PHE B 1 403 ? 1.763 -2.984 10.922 1 97.38 403 PHE B C 1
ATOM 8134 O O . PHE B 1 403 ? 2.975 -3.096 10.734 1 97.38 403 PHE B O 1
ATOM 8141 N N . ARG B 1 404 ? 0.995 -2.387 10.156 1 97.81 404 ARG B N 1
ATOM 8142 C CA . ARG B 1 404 ? 1.524 -1.723 8.969 1 97.81 404 ARG B CA 1
ATOM 8143 C C . ARG B 1 404 ? 2.52 -0.631 9.352 1 97.81 404 ARG B C 1
ATOM 8145 O O . ARG B 1 404 ? 3.541 -0.455 8.68 1 97.81 404 ARG B O 1
ATOM 8152 N N . ALA B 1 405 ? 2.152 0.086 10.375 1 97.69 405 ALA B N 1
ATOM 8153 C CA . ALA B 1 405 ? 3.039 1.153 10.836 1 97.69 405 ALA B CA 1
ATOM 8154 C C . ALA B 1 405 ? 4.363 0.586 11.344 1 97.69 405 ALA B C 1
ATOM 8156 O O . ALA B 1 405 ? 5.426 1.158 11.094 1 97.69 405 ALA B O 1
ATOM 8157 N N . LEU B 1 406 ? 4.289 -0.472 12.07 1 96.75 406 LEU B N 1
ATOM 8158 C CA . LEU B 1 406 ? 5.496 -1.096 12.594 1 96.75 406 LEU B CA 1
ATOM 8159 C C . LEU B 1 406 ? 6.418 -1.536 11.469 1 96.75 406 LEU B C 1
ATOM 8161 O O . LEU B 1 406 ? 7.645 -1.49 11.602 1 96.75 406 LEU B O 1
ATOM 8165 N N . ALA B 1 407 ? 5.809 -1.979 10.398 1 97.56 407 ALA B N 1
ATOM 8166 C CA . ALA B 1 407 ? 6.59 -2.367 9.227 1 97.56 407 ALA B CA 1
ATOM 8167 C C . ALA B 1 407 ? 7.449 -1.207 8.734 1 97.56 407 ALA B C 1
ATOM 8169 O O . ALA B 1 407 ? 8.547 -1.419 8.203 1 97.56 407 ALA B O 1
ATOM 8170 N N . GLU B 1 408 ? 6.992 0.031 8.891 1 97 408 GLU B N 1
ATOM 8171 C CA . GLU B 1 408 ? 7.711 1.226 8.461 1 97 408 GLU B CA 1
ATOM 8172 C C . GLU B 1 408 ? 8.82 1.583 9.445 1 97 408 GLU B C 1
ATOM 8174 O O . GLU B 1 408 ? 9.758 2.303 9.094 1 97 408 GLU B O 1
ATOM 8179 N N . VAL B 1 409 ? 8.727 1.105 10.664 1 96.69 409 VAL B N 1
ATOM 8180 C CA . VAL B 1 409 ? 9.68 1.455 11.719 1 96.69 409 VAL B CA 1
ATOM 8181 C C . VAL B 1 409 ? 10.891 0.53 11.648 1 96.69 409 VAL B C 1
ATOM 8183 O O . VAL B 1 409 ? 12.008 0.931 11.992 1 96.69 409 VAL B O 1
ATOM 8186 N N . VAL B 1 410 ? 10.742 -0.625 11.117 1 96.12 410 VAL B N 1
ATOM 8187 C CA . VAL B 1 410 ? 11.773 -1.658 11.117 1 96.12 410 VAL B CA 1
ATOM 8188 C C . VAL B 1 410 ? 12.984 -1.172 10.328 1 96.12 410 VAL B C 1
ATOM 8190 O O . VAL B 1 410 ? 14.117 -1.259 10.812 1 96.12 410 VAL B O 1
ATOM 8193 N N . PRO B 1 411 ? 12.773 -0.599 9.18 1 96 411 PRO B N 1
ATOM 8194 C CA . PRO B 1 411 ? 13.945 -0.126 8.445 1 96 411 PRO B CA 1
ATOM 8195 C C . PRO B 1 411 ? 14.664 1.022 9.148 1 96 411 PRO B C 1
ATOM 8197 O O . PRO B 1 411 ? 15.844 1.267 8.898 1 96 411 PRO B O 1
ATOM 8200 N N . VAL B 1 412 ? 13.961 1.727 10 1 94.31 412 VAL B N 1
ATOM 8201 C CA . VAL B 1 412 ? 14.516 2.902 10.664 1 94.31 412 VAL B CA 1
ATOM 8202 C C . VAL B 1 412 ? 15.242 2.48 11.938 1 94.31 412 VAL B C 1
ATOM 8204 O O . VAL B 1 412 ? 16.375 2.896 12.18 1 94.31 412 VAL B O 1
ATOM 8207 N N . LEU B 1 413 ? 14.664 1.598 12.719 1 93.75 413 LEU B N 1
ATOM 8208 C CA . LEU B 1 413 ? 15.203 1.259 14.031 1 93.75 413 LEU B CA 1
ATOM 8209 C C . LEU B 1 413 ? 15.859 -0.119 14.008 1 93.75 413 LEU B C 1
ATOM 8211 O O . LEU B 1 413 ? 16.625 -0.457 14.906 1 93.75 413 LEU B O 1
ATOM 8215 N N . GLY B 1 414 ? 15.516 -0.941 12.984 1 92.81 414 GLY B N 1
ATOM 8216 C CA . GLY B 1 414 ? 15.953 -2.33 12.977 1 92.81 414 GLY B CA 1
ATOM 8217 C C . GLY B 1 414 ? 14.953 -3.271 13.625 1 92.81 414 GLY B C 1
ATOM 8218 O O . GLY B 1 414 ? 14.242 -2.889 14.555 1 92.81 414 GLY B O 1
ATOM 8219 N N . GLY B 1 415 ? 14.992 -4.484 13.094 1 91.69 415 GLY B N 1
ATOM 8220 C CA . GLY B 1 415 ? 14.078 -5.492 13.609 1 91.69 415 GLY B CA 1
ATOM 8221 C C . GLY B 1 415 ? 14.359 -5.867 15.055 1 91.69 415 GLY B C 1
ATOM 8222 O O . GLY B 1 415 ? 13.438 -6.195 15.805 1 91.69 415 GLY B O 1
ATOM 8223 N N . GLU B 1 416 ? 15.539 -5.816 15.398 1 89.31 416 GLU B N 1
ATOM 8224 C CA . GLU B 1 416 ? 15.93 -6.164 16.766 1 89.31 416 GLU B CA 1
ATOM 8225 C C . GLU B 1 416 ? 15.242 -5.254 17.781 1 89.31 416 GLU B C 1
ATOM 8227 O O . GLU B 1 416 ? 14.75 -5.723 18.812 1 89.31 416 GLU B O 1
ATOM 8232 N N . VAL B 1 417 ? 15.211 -3.988 17.453 1 89.31 417 VAL B N 1
ATOM 8233 C CA . VAL B 1 417 ? 14.625 -3.006 18.359 1 89.31 417 VAL B CA 1
ATOM 8234 C C . VAL B 1 417 ? 13.102 -3.143 18.359 1 89.31 417 VAL B C 1
ATOM 8236 O O . VAL B 1 417 ? 12.469 -3.076 19.422 1 89.31 417 VAL B O 1
ATOM 8239 N N . VAL B 1 418 ? 12.492 -3.377 17.219 1 91.75 418 VAL B N 1
ATOM 8240 C CA . VAL B 1 418 ? 11.047 -3.363 17.047 1 91.75 418 VAL B CA 1
ATOM 8241 C C . VAL B 1 418 ? 10.445 -4.656 17.594 1 91.75 418 VAL B C 1
ATOM 8243 O O . VAL B 1 418 ? 9.43 -4.633 18.297 1 91.75 418 VAL B O 1
ATOM 8246 N N . VAL B 1 419 ? 11.031 -5.766 17.219 1 88.5 419 VAL B N 1
ATOM 8247 C CA . VAL B 1 419 ? 10.484 -7.066 17.609 1 88.5 419 VAL B CA 1
ATOM 8248 C C . VAL B 1 419 ? 11.07 -7.508 18.938 1 88.5 419 VAL B C 1
ATOM 8250 O O . VAL B 1 419 ? 10.367 -8.055 19.781 1 88.5 419 VAL B O 1
ATOM 8253 N N . GLY B 1 420 ? 12.266 -7.27 19.094 1 78.81 420 GLY B N 1
ATOM 8254 C CA . GLY B 1 420 ? 12.945 -7.719 20.297 1 78.81 420 GLY B CA 1
ATOM 8255 C C . GLY B 1 420 ? 13.195 -9.211 20.328 1 78.81 420 GLY B C 1
ATOM 8256 O O . GLY B 1 420 ? 12.992 -9.898 19.312 1 78.81 420 GLY B O 1
ATOM 8257 N N . GLY B 1 421 ? 13.789 -9.727 21.375 1 74 421 GLY B N 1
ATOM 8258 C CA . GLY B 1 421 ? 14.008 -11.141 21.594 1 74 421 GLY B CA 1
ATOM 8259 C C . GLY B 1 421 ? 15.195 -11.68 20.812 1 74 421 GLY B C 1
ATOM 8260 O O . GLY B 1 421 ? 16.016 -10.914 20.297 1 74 421 GLY B O 1
ATOM 8261 N N . GLN B 1 422 ? 15.219 -13.055 20.844 1 77.81 422 GLN B N 1
ATOM 8262 C CA . GLN B 1 422 ? 16.297 -13.734 20.125 1 77.81 422 GLN B CA 1
ATOM 8263 C C . GLN B 1 422 ? 15.961 -13.875 18.641 1 77.81 422 GLN B C 1
ATOM 8265 O O . GLN B 1 422 ? 14.859 -14.297 18.281 1 77.81 422 GLN B O 1
ATOM 8270 N N . ARG B 1 423 ? 16.859 -13.32 17.859 1 85.06 423 ARG B N 1
ATOM 8271 C CA . ARG B 1 423 ? 16.688 -13.406 16.406 1 85.06 423 ARG B CA 1
ATOM 8272 C C . ARG B 1 423 ? 17.703 -14.359 15.789 1 85.06 423 ARG B C 1
ATOM 8274 O O . ARG B 1 423 ? 18.812 -14.492 16.281 1 85.06 423 ARG B O 1
ATOM 8281 N N . LYS B 1 424 ? 17.234 -15.078 14.828 1 84.88 424 LYS B N 1
ATOM 8282 C CA . LYS B 1 424 ? 18.078 -16.016 14.102 1 84.88 424 LYS B CA 1
ATOM 8283 C C . LYS B 1 424 ? 17.797 -15.961 12.602 1 84.88 424 LYS B C 1
ATOM 8285 O O . LYS B 1 424 ? 16.734 -15.531 12.18 1 84.88 424 LYS B O 1
ATOM 8290 N N . LYS B 1 425 ? 18.781 -16.375 11.859 1 88.81 425 LYS B N 1
ATOM 8291 C CA . LYS B 1 425 ? 18.594 -16.422 10.414 1 88.81 425 LYS B CA 1
ATOM 8292 C C . LYS B 1 425 ? 17.828 -17.688 10.008 1 88.81 425 LYS B C 1
ATOM 8294 O O . LYS B 1 425 ? 18.422 -18.75 9.859 1 88.81 425 LYS B O 1
ATOM 8299 N N . PHE B 1 426 ? 16.594 -17.578 9.766 1 87.06 426 PHE B N 1
ATOM 8300 C CA . PHE B 1 426 ? 15.766 -18.734 9.438 1 87.06 426 PHE B CA 1
ATOM 8301 C C . PHE B 1 426 ? 15.664 -18.906 7.926 1 87.06 426 PHE B C 1
ATOM 8303 O O . PHE B 1 426 ? 15.438 -20.016 7.441 1 87.06 426 PHE B O 1
ATOM 8310 N N . PHE B 1 427 ? 15.828 -17.812 7.164 1 91.31 427 PHE B N 1
ATOM 8311 C CA . PHE B 1 427 ? 15.641 -17.875 5.719 1 91.31 427 PHE B CA 1
ATOM 8312 C C . PHE B 1 427 ? 16.969 -17.719 4.992 1 91.31 427 PHE B C 1
ATOM 8314 O O . PHE B 1 427 ? 17.688 -16.75 5.195 1 91.31 427 PHE B O 1
ATOM 8321 N N . LYS B 1 428 ? 17.281 -18.688 4.148 1 87.81 428 LYS B N 1
ATOM 8322 C CA . LYS B 1 428 ? 18.547 -18.734 3.434 1 87.81 428 LYS B CA 1
ATOM 8323 C C . LYS B 1 428 ? 18.5 -17.922 2.15 1 87.81 428 LYS B C 1
ATOM 8325 O O . LYS B 1 428 ? 17.438 -17.797 1.528 1 87.81 428 LYS B O 1
ATOM 8330 N N . GLU B 1 429 ? 19.688 -17.234 1.826 1 81.12 429 GLU B N 1
ATOM 8331 C CA . GLU B 1 429 ? 19.812 -16.422 0.622 1 81.12 429 GLU B CA 1
ATOM 8332 C C . GLU B 1 429 ? 20.156 -17.281 -0.593 1 81.12 429 GLU B C 1
ATOM 8334 O O . GLU B 1 429 ? 21.188 -17.969 -0.608 1 81.12 429 GLU B O 1
ATOM 8339 N N . GLY B 1 430 ? 19.75 -18.484 -0.837 1 61.28 430 GLY B N 1
ATOM 8340 C CA . GLY B 1 430 ? 20.375 -19.219 -1.935 1 61.28 430 GLY B CA 1
ATOM 8341 C C . GLY B 1 430 ? 19.406 -19.609 -3.027 1 61.28 430 GLY B C 1
ATOM 8342 O O . GLY B 1 430 ? 18.188 -19.688 -2.785 1 61.28 430 GLY B O 1
ATOM 8343 N N . ARG B 1 431 ? 19.797 -19.109 -4.328 1 56.5 431 ARG B N 1
ATOM 8344 C CA . ARG B 1 431 ? 19.203 -19.703 -5.516 1 56.5 431 ARG B CA 1
ATOM 8345 C C . ARG B 1 431 ? 19.328 -21.234 -5.477 1 56.5 431 ARG B C 1
ATOM 8347 O O . ARG B 1 431 ? 20.328 -21.766 -5.016 1 56.5 431 ARG B O 1
ATOM 8354 N N . PRO B 1 432 ? 18.203 -21.953 -5.527 1 52.47 432 PRO B N 1
ATOM 8355 C CA . PRO B 1 432 ? 18.344 -23.406 -5.48 1 52.47 432 PRO B CA 1
ATOM 8356 C C . PRO B 1 432 ? 19.594 -23.891 -6.203 1 52.47 432 PRO B C 1
ATOM 8358 O O . PRO B 1 432 ? 19.938 -23.375 -7.27 1 52.47 432 PRO B O 1
ATOM 8361 N N . LYS B 1 433 ? 20.641 -24.25 -5.547 1 44.56 433 LYS B N 1
ATOM 8362 C CA . LYS B 1 433 ? 21.641 -25.031 -6.27 1 44.56 433 LYS B CA 1
ATOM 8363 C C . LYS B 1 433 ? 21 -26.188 -7.035 1 44.56 433 LYS B C 1
ATOM 8365 O O . LYS B 1 433 ? 20.094 -26.844 -6.52 1 44.56 433 LYS B O 1
ATOM 8370 N N . PHE B 1 434 ? 20.984 -26.094 -8.25 1 38.91 434 PHE B N 1
ATOM 8371 C CA . PHE B 1 434 ? 20.453 -27.062 -9.203 1 38.91 434 PHE B CA 1
ATOM 8372 C C . PHE B 1 434 ? 20.781 -28.484 -8.781 1 38.91 434 PHE B C 1
ATOM 8374 O O . PHE B 1 434 ? 21.828 -29.016 -9.164 1 38.91 434 PHE B O 1
ATOM 8381 N N . ALA B 1 435 ? 20.906 -28.938 -7.551 1 33.53 435 ALA B N 1
ATOM 8382 C CA . ALA B 1 435 ? 20.969 -30.406 -7.59 1 33.53 435 ALA B CA 1
ATOM 8383 C C . ALA B 1 435 ? 19.75 -31 -8.266 1 33.53 435 ALA B C 1
ATOM 8385 O O . ALA B 1 435 ? 18.672 -30.406 -8.242 1 33.53 435 ALA B O 1
ATOM 8386 N N . THR B 1 436 ? 19.875 -31.953 -9.188 1 30.38 436 THR B N 1
ATOM 8387 C CA . THR B 1 436 ? 19.016 -32.875 -9.914 1 30.38 436 THR B CA 1
ATOM 8388 C C . THR B 1 436 ? 17.906 -33.375 -9 1 30.38 436 THR B C 1
ATOM 8390 O O . THR B 1 436 ? 17.484 -34.531 -9.125 1 30.38 436 THR B O 1
ATOM 8393 N N . TYR B 1 437 ? 17.688 -32.906 -7.809 1 27.92 437 TYR B N 1
ATOM 8394 C CA . TYR B 1 437 ? 16.812 -33.688 -6.93 1 27.92 437 TYR B CA 1
ATOM 8395 C C . TYR B 1 437 ? 15.367 -33.625 -7.41 1 27.92 437 TYR B C 1
ATOM 8397 O O . TYR B 1 437 ? 14.75 -32.562 -7.406 1 27.92 437 TYR B O 1
ATOM 8405 N N . MET B 1 438 ? 14.93 -34.281 -8.438 1 29.45 438 MET B N 1
ATOM 8406 C CA . MET B 1 438 ? 13.578 -34.688 -8.836 1 29.45 438 MET B CA 1
ATOM 8407 C C . MET B 1 438 ? 12.719 -35 -7.609 1 29.45 438 MET B C 1
ATOM 8409 O O . MET B 1 438 ? 11.609 -35.5 -7.738 1 29.45 438 MET B O 1
ATOM 8413 N N . SER B 1 439 ? 13.32 -35.344 -6.379 1 27.53 439 SER B N 1
ATOM 8414 C CA . SER B 1 439 ? 12.398 -36.031 -5.473 1 27.53 439 SER B CA 1
ATOM 8415 C C . SER B 1 439 ? 11.445 -35.062 -4.805 1 27.53 439 SER B C 1
ATOM 8417 O O . SER B 1 439 ? 11.836 -33.938 -4.457 1 27.53 439 SER B O 1
ATOM 8419 N N . SER B 1 440 ? 10.18 -35.094 -5.121 1 28.81 440 SER B N 1
ATOM 8420 C CA . SER B 1 440 ? 9.047 -34.438 -4.469 1 28.81 440 SER B CA 1
ATOM 8421 C C . SER B 1 440 ? 9.242 -34.375 -2.959 1 28.81 440 SER B C 1
ATOM 8423 O O . SER B 1 440 ? 9.492 -35.406 -2.316 1 28.81 440 SER B O 1
ATOM 8425 N N . PRO B 1 441 ? 9.734 -33.312 -2.424 1 30 441 PRO B N 1
ATOM 8426 C CA . PRO B 1 441 ? 9.836 -33.312 -0.963 1 30 441 PRO B CA 1
ATOM 8427 C C . PRO B 1 441 ? 8.586 -33.875 -0.283 1 30 441 PRO B C 1
ATOM 8429 O O . PRO B 1 441 ? 7.465 -33.531 -0.666 1 30 441 PRO B O 1
ATOM 8432 N N . GLU B 1 442 ? 8.609 -35.125 0.027 1 26.03 442 GLU B N 1
ATOM 8433 C CA . GLU B 1 442 ? 7.625 -35.75 0.906 1 26.03 442 GLU B CA 1
ATOM 8434 C C . GLU B 1 442 ? 7.352 -34.875 2.131 1 26.03 442 GLU B C 1
ATOM 8436 O O . GLU B 1 442 ? 8.242 -34.656 2.949 1 26.03 442 GLU B O 1
ATOM 8441 N N . VAL B 1 443 ? 6.508 -33.906 1.889 1 29.83 443 VAL B N 1
ATOM 8442 C CA . VAL B 1 443 ? 5.977 -33.219 3.062 1 29.83 443 VAL B CA 1
ATOM 8443 C C . VAL B 1 443 ? 5.422 -34.25 4.055 1 29.83 443 VAL B C 1
ATOM 8445 O O . VAL B 1 443 ? 4.496 -35 3.73 1 29.83 443 VAL B O 1
ATOM 8448 N N . SER B 1 444 ? 6.234 -34.844 4.816 1 23.36 444 SER B N 1
ATOM 8449 C CA . SER B 1 444 ? 5.707 -35.625 5.941 1 23.36 444 SER B CA 1
ATOM 8450 C C . SER B 1 444 ? 4.676 -34.812 6.719 1 23.36 444 SER B C 1
ATOM 8452 O O . SER B 1 444 ? 4.914 -33.656 7.066 1 23.36 444 SER B O 1
ATOM 8454 N N . ARG B 1 445 ? 3.367 -35.219 6.551 1 27.38 445 ARG B N 1
ATOM 8455 C CA . ARG B 1 445 ? 2.143 -34.781 7.219 1 27.38 445 ARG B CA 1
ATOM 8456 C C . ARG B 1 445 ? 2.305 -34.812 8.734 1 27.38 445 ARG B C 1
ATOM 8458 O O . ARG B 1 445 ? 1.687 -35.625 9.414 1 27.38 445 ARG B O 1
ATOM 8465 N N . SER B 1 446 ? 3.471 -34.781 9.344 1 24.91 446 SER B N 1
ATOM 8466 C CA . SER B 1 446 ? 3.168 -34.906 10.766 1 24.91 446 SER B CA 1
ATOM 8467 C C . SER B 1 446 ? 2.338 -33.75 11.281 1 24.91 446 SER B C 1
ATOM 8469 O O . SER B 1 446 ? 2.816 -32.594 11.32 1 24.91 446 SER B O 1
ATOM 8471 N N . ASN B 1 447 ? 1.028 -33.719 11.086 1 28.2 447 ASN B N 1
ATOM 8472 C CA . ASN B 1 447 ? -0.134 -32.938 11.453 1 28.2 447 ASN B CA 1
ATOM 8473 C C . ASN B 1 447 ? -0.132 -32.562 12.938 1 28.2 447 ASN B C 1
ATOM 8475 O O . ASN B 1 447 ? -1.105 -32 13.445 1 28.2 447 ASN B O 1
ATOM 8479 N N . ALA B 1 448 ? 0.362 -33.5 13.766 1 23.88 448 ALA B N 1
ATOM 8480 C CA . ALA B 1 448 ? -0.407 -33.656 14.992 1 23.88 448 ALA B CA 1
ATOM 8481 C C . ALA B 1 448 ? -0.387 -32.375 15.812 1 23.88 448 ALA B C 1
ATOM 8483 O O . ALA B 1 448 ? -1.439 -31.859 16.203 1 23.88 448 ALA B O 1
ATOM 8484 N N . ASN B 1 449 ? 0.466 -32.188 16.906 1 23 449 ASN B N 1
ATOM 8485 C CA . ASN B 1 449 ? 0.18 -31.562 18.203 1 23 449 ASN B CA 1
ATOM 8486 C C . ASN B 1 449 ? 0.623 -30.094 18.234 1 23 449 ASN B C 1
ATOM 8488 O O . ASN B 1 449 ? 1.693 -29.781 18.75 1 23 449 ASN B O 1
ATOM 8492 N N . VAL B 1 450 ? 0.495 -29.328 17.203 1 30.08 450 VAL B N 1
ATOM 8493 C CA . VAL B 1 450 ? 1.141 -28.031 17 1 30.08 450 VAL B CA 1
ATOM 8494 C C . VAL B 1 450 ? 0.45 -26.969 17.859 1 30.08 450 VAL B C 1
ATOM 8496 O O . VAL B 1 450 ? -0.632 -26.5 17.5 1 30.08 450 VAL B O 1
ATOM 8499 N N . SER B 1 451 ? 0.753 -26.969 19.234 1 25.55 451 SER B N 1
ATOM 8500 C CA . SER B 1 451 ? 0.003 -26.234 20.234 1 25.55 451 SER B CA 1
ATOM 8501 C C . SER B 1 451 ? 0.23 -24.734 20.109 1 25.55 451 SER B C 1
ATOM 8503 O O . SER B 1 451 ? -0.721 -23.969 19.922 1 25.55 451 SER B O 1
ATOM 8505 N N . ASN B 1 452 ? 1.242 -23.891 21.016 1 29.84 452 ASN B N 1
ATOM 8506 C CA . ASN B 1 452 ? 0.964 -22.672 21.766 1 29.84 452 ASN B CA 1
ATOM 8507 C C . ASN B 1 452 ? 1.499 -21.438 21.031 1 29.84 452 ASN B C 1
ATOM 8509 O O . ASN B 1 452 ? 1.476 -20.344 21.578 1 29.84 452 ASN B O 1
ATOM 8513 N N . LEU B 1 453 ? 2.586 -21.359 20.25 1 40.72 453 LEU B N 1
ATOM 8514 C CA . LEU B 1 453 ? 3.027 -20.047 19.781 1 40.72 453 LEU B CA 1
ATOM 8515 C C . LEU B 1 453 ? 2.08 -19.516 18.703 1 40.72 453 LEU B C 1
ATOM 8517 O O . LEU B 1 453 ? 2.32 -19.688 17.516 1 40.72 453 LEU B O 1
ATOM 8521 N N . THR B 1 454 ? 0.924 -19.328 19.016 1 49.56 454 THR B N 1
ATOM 8522 C CA . THR B 1 454 ? -0.216 -19.141 18.125 1 49.56 454 THR B CA 1
ATOM 8523 C C . THR B 1 454 ? -0.469 -17.656 17.875 1 49.56 454 THR B C 1
ATOM 8525 O O . THR B 1 454 ? -1.438 -17.281 17.219 1 49.56 454 THR B O 1
ATOM 8528 N N . ALA B 1 455 ? 0.615 -16.641 18.672 1 58.19 455 ALA B N 1
ATOM 8529 C CA . ALA B 1 455 ? 0.268 -15.242 18.469 1 58.19 455 ALA B CA 1
ATOM 8530 C C . ALA B 1 455 ? 1.51 -14.352 18.531 1 58.19 455 ALA B C 1
ATOM 8532 O O . ALA B 1 455 ? 2.57 -14.789 18.969 1 58.19 455 ALA B O 1
ATOM 8533 N N . VAL B 1 456 ? 1.651 -13.227 17.953 1 71.12 456 VAL B N 1
ATOM 8534 C CA . VAL B 1 456 ? 2.719 -12.234 17.828 1 71.12 456 VAL B CA 1
ATOM 8535 C C . VAL B 1 456 ? 3.279 -11.906 19.203 1 71.12 456 VAL B C 1
ATOM 8537 O O . VAL B 1 456 ? 4.469 -11.617 19.344 1 71.12 456 VAL B O 1
ATOM 8540 N N . SER B 1 457 ? 2.504 -12.016 20.234 1 53.12 457 SER B N 1
ATOM 8541 C CA . SER B 1 457 ? 2.896 -11.68 21.609 1 53.12 457 SER B CA 1
ATOM 8542 C C . SER B 1 457 ? 3.988 -12.617 22.109 1 53.12 457 SER B C 1
ATOM 8544 O O . SER B 1 457 ? 4.789 -12.234 22.969 1 53.12 457 SER B O 1
ATOM 8546 N N . GLY B 1 458 ? 4.156 -13.859 21.609 1 50.19 458 GLY B N 1
ATOM 8547 C CA . GLY B 1 458 ? 5.184 -14.805 22 1 50.19 458 GLY B CA 1
ATOM 8548 C C . GLY B 1 458 ? 6.512 -14.57 21.312 1 50.19 458 GLY B C 1
ATOM 8549 O O . GLY B 1 458 ? 7.531 -15.156 21.688 1 50.19 458 GLY B O 1
ATOM 8550 N N . VAL B 1 459 ? 6.598 -13.75 20.328 1 53 459 VAL B N 1
ATOM 8551 C CA . VAL B 1 459 ? 7.781 -13.547 19.5 1 53 459 VAL B CA 1
ATOM 8552 C C . VAL B 1 459 ? 8.422 -12.203 19.844 1 53 459 VAL B C 1
ATOM 8554 O O . VAL B 1 459 ? 9.648 -12.094 19.938 1 53 459 VAL B O 1
ATOM 8557 N N . ILE B 1 460 ? 7.789 -11.227 19.984 1 48.09 460 ILE B N 1
ATOM 8558 C CA . ILE B 1 460 ? 8.336 -9.883 20.156 1 48.09 460 ILE B CA 1
ATOM 8559 C C . ILE B 1 460 ? 8.703 -9.656 21.625 1 48.09 460 ILE B C 1
ATOM 8561 O O . ILE B 1 460 ? 7.84 -9.727 22.5 1 48.09 460 ILE B O 1
ATOM 8565 N N . ASN B 1 461 ? 10.43 -10.148 22 1 41.28 461 ASN B N 1
ATOM 8566 C CA . ASN B 1 461 ? 10.969 -9.898 23.328 1 41.28 461 ASN B CA 1
ATOM 8567 C C . ASN B 1 461 ? 11.734 -8.578 23.391 1 41.28 461 ASN B C 1
ATOM 8569 O O . ASN B 1 461 ? 12.695 -8.383 22.641 1 41.28 461 ASN B O 1
ATOM 8573 N N . LEU B 1 462 ? 11.422 -7.562 23.562 1 36 462 LEU B N 1
ATOM 8574 C CA . LEU B 1 462 ? 12.156 -6.305 23.484 1 36 462 LEU B CA 1
ATOM 8575 C C . LEU B 1 462 ? 13.172 -6.195 24.625 1 36 462 LEU B C 1
ATOM 8577 O O . LEU B 1 462 ? 12.797 -6.289 25.797 1 36 462 LEU B O 1
ATOM 8581 N N . PRO B 1 463 ? 14.695 -6.535 24.391 1 29.09 463 PRO B N 1
ATOM 8582 C CA . PRO B 1 463 ? 15.758 -6.414 25.391 1 29.09 463 PRO B CA 1
ATOM 8583 C C . PRO B 1 463 ? 16.094 -4.965 25.734 1 29.09 463 PRO B C 1
ATOM 8585 O O . PRO B 1 463 ? 16.484 -4.195 24.859 1 29.09 463 PRO B O 1
ATOM 8588 N N . PHE B 1 464 ? 15.477 -4.168 26.344 1 30.67 464 PHE B N 1
ATOM 8589 C CA . PHE B 1 464 ? 15.891 -2.775 26.5 1 30.67 464 PHE B CA 1
ATOM 8590 C C . PHE B 1 464 ? 17.047 -2.654 27.469 1 30.67 464 PHE B C 1
ATOM 8592 O O . PHE B 1 464 ? 17.156 -1.665 28.203 1 30.67 464 PHE B O 1
ATOM 8599 N N . ASP B 1 465 ? 18.141 -3.545 27.703 1 27.5 465 ASP B N 1
ATOM 8600 C CA . ASP B 1 465 ? 19.141 -3.24 28.719 1 27.5 465 ASP B CA 1
ATOM 8601 C C . ASP B 1 465 ? 20.203 -2.279 28.172 1 27.5 465 ASP B C 1
ATOM 8603 O O . ASP B 1 465 ? 21.234 -2.713 27.672 1 27.5 465 ASP B O 1
ATOM 8607 N N . ILE B 1 466 ? 20.031 -1.206 27.453 1 28.09 466 ILE B N 1
ATOM 8608 C CA . ILE B 1 466 ? 21.281 -0.486 27.234 1 28.09 466 ILE B CA 1
ATOM 8609 C C . ILE B 1 466 ? 21.797 0.058 28.562 1 28.09 466 ILE B C 1
ATOM 8611 O O . ILE B 1 466 ? 21.078 0.739 29.297 1 28.09 466 ILE B O 1
ATOM 8615 N N . LYS B 1 467 ? 22.938 -0.478 29.125 1 25.55 467 LYS B N 1
ATOM 8616 C CA . LYS B 1 467 ? 23.812 0.084 30.141 1 25.55 467 LYS B CA 1
ATOM 8617 C C . LYS B 1 467 ? 24.078 1.566 29.891 1 25.55 467 LYS B C 1
ATOM 8619 O O . LYS B 1 467 ? 24.516 1.949 28.797 1 25.55 467 LYS B O 1
ATOM 8624 N N . SER B 1 468 ? 23.5 2.518 30.672 1 25.12 468 SER B N 1
ATOM 8625 C CA . SER B 1 468 ? 23.609 3.973 30.734 1 25.12 468 SER B CA 1
ATOM 8626 C C . SER B 1 468 ? 25 4.414 31.156 1 25.12 468 SER B C 1
ATOM 8628 O O . SER B 1 468 ? 25.344 4.336 32.344 1 25.12 468 SER B O 1
ATOM 8630 N N . SER B 1 469 ? 26.156 3.811 30.688 1 23.52 469 SER B N 1
ATOM 8631 C CA . SER B 1 469 ? 27.297 4.57 31.203 1 23.52 469 SER B CA 1
ATOM 8632 C C . SER B 1 469 ? 27.125 6.062 30.938 1 23.52 469 SER B C 1
ATOM 8634 O O . SER B 1 469 ? 26.672 6.461 29.859 1 23.52 469 SER B O 1
ATOM 8636 N N . PRO B 1 470 ? 27.188 6.773 32.094 1 23 470 PRO B N 1
ATOM 8637 C CA . PRO B 1 470 ? 27.016 8.227 32.062 1 23 470 PRO B CA 1
ATOM 8638 C C . PRO B 1 470 ? 27.984 8.898 31.078 1 23 470 PRO B C 1
ATOM 8640 O O . PRO B 1 470 ? 29.188 8.617 31.109 1 23 470 PRO B O 1
ATOM 8643 N N . PRO B 1 471 ? 27.578 9.008 29.875 1 21.12 471 PRO B N 1
ATOM 8644 C CA . PRO B 1 471 ? 28.578 9.664 29.047 1 21.12 471 PRO B CA 1
ATOM 8645 C C . PRO B 1 471 ? 29.234 10.867 29.734 1 21.12 471 PRO B C 1
ATOM 8647 O O . PRO B 1 471 ? 28.594 11.516 30.562 1 21.12 471 PRO B O 1
ATOM 8650 N N . LYS B 1 472 ? 30.484 10.68 30.125 1 21.86 472 LYS B N 1
ATOM 8651 C CA . LYS B 1 472 ? 31.297 11.828 30.531 1 21.86 472 LYS B CA 1
ATOM 8652 C C . LYS B 1 472 ? 30.922 13.07 29.734 1 21.86 472 LYS B C 1
ATOM 8654 O O . LYS B 1 472 ? 30.656 13 28.531 1 21.86 472 LYS B O 1
ATOM 8659 N N . ALA B 1 473 ? 30.609 14.195 30.531 1 20.5 473 ALA B N 1
ATOM 8660 C CA . ALA B 1 473 ? 30.234 15.539 30.109 1 20.5 473 ALA B CA 1
ATOM 8661 C C . ALA B 1 473 ? 31.141 16.047 28.984 1 20.5 473 ALA B C 1
ATOM 8663 O O . ALA B 1 473 ? 32.312 16.297 29.188 1 20.5 473 ALA B O 1
ATOM 8664 N N . ALA B 1 474 ? 31.172 15.273 27.938 1 20.66 474 ALA B N 1
ATOM 8665 C CA . ALA B 1 474 ? 32.062 15.945 26.984 1 20.66 474 ALA B CA 1
ATOM 8666 C C . ALA B 1 474 ? 31.797 17.453 26.953 1 20.66 474 ALA B C 1
ATOM 8668 O O . ALA B 1 474 ? 30.672 17.891 27.188 1 20.66 474 ALA B O 1
ATOM 8669 N N . LYS B 1 475 ? 32.844 18.156 27.125 1 21.05 475 LYS B N 1
ATOM 8670 C CA . LYS B 1 475 ? 32.969 19.609 27.078 1 21.05 475 LYS B CA 1
ATOM 8671 C C . LYS B 1 475 ? 32.094 20.203 25.984 1 21.05 475 LYS B C 1
ATOM 8673 O O . LYS B 1 475 ? 31.953 19.625 24.906 1 21.05 475 LYS B O 1
ATOM 8678 N N . PRO B 1 476 ? 31.188 21.094 26.406 1 22.56 476 PRO B N 1
ATOM 8679 C CA . PRO B 1 476 ? 30.188 21.875 25.672 1 22.56 476 PRO B CA 1
ATOM 8680 C C . PRO B 1 476 ? 30.766 22.484 24.391 1 22.56 476 PRO B C 1
ATOM 8682 O O . PRO B 1 476 ? 30.125 23.344 23.766 1 22.56 476 PRO B O 1
ATOM 8685 N N . SER B 1 477 ? 31.828 21.703 23.859 1 20.14 477 SER B N 1
ATOM 8686 C CA . SER B 1 477 ? 32.562 22.688 23.078 1 20.14 477 SER B CA 1
ATOM 8687 C C . SER B 1 477 ? 31.688 23.375 22.047 1 20.14 477 SER B C 1
ATOM 8689 O O . SER B 1 477 ? 31.75 24.594 21.891 1 20.14 477 SER B O 1
ATOM 8691 N N . VAL B 1 478 ? 31.375 22.531 21 1 21.78 478 VAL B N 1
ATOM 8692 C CA . VAL B 1 478 ? 31.609 23.188 19.719 1 21.78 478 VAL B CA 1
ATOM 8693 C C . VAL B 1 478 ? 30.453 24.141 19.406 1 21.78 478 VAL B C 1
ATOM 8695 O O . VAL B 1 478 ? 29.281 23.797 19.594 1 21.78 478 VAL B O 1
ATOM 8698 N N . SER B 1 479 ? 30.672 25.422 19.516 1 21.14 479 SER B N 1
ATOM 8699 C CA . SER B 1 479 ? 29.938 26.625 19.141 1 21.14 479 SER B CA 1
ATOM 8700 C C . SER B 1 479 ? 29.234 26.453 17.797 1 21.14 479 SER B C 1
ATOM 8702 O O . SER B 1 479 ? 29.891 26.219 16.781 1 21.14 479 SER B O 1
ATOM 8704 N N . VAL B 1 480 ? 28.375 25.547 17.844 1 22.03 480 VAL B N 1
ATOM 8705 C CA . VAL B 1 480 ? 27.656 25.453 16.578 1 22.03 480 VAL B CA 1
ATOM 8706 C C . VAL B 1 480 ? 27.344 26.859 16.047 1 22.03 480 VAL B C 1
ATOM 8708 O O . VAL B 1 480 ? 26.688 27.641 16.719 1 22.03 480 VAL B O 1
ATOM 8711 N N . LYS B 1 481 ? 28.234 27.266 15.234 1 24.91 481 LYS B N 1
ATOM 8712 C CA . LYS B 1 481 ? 28.078 28.516 14.484 1 24.91 481 LYS B CA 1
ATOM 8713 C C . LYS B 1 481 ? 26.688 28.594 13.844 1 24.91 481 LYS B C 1
ATOM 8715 O O . LYS B 1 481 ? 26.25 27.641 13.211 1 24.91 481 LYS B O 1
ATOM 8720 N N . PRO B 1 482 ? 25.844 29.359 14.547 1 25.77 482 PRO B N 1
ATOM 8721 C CA . PRO B 1 482 ? 24.5 29.734 14.109 1 25.77 482 PRO B CA 1
ATOM 8722 C C . PRO B 1 482 ? 24.391 29.891 12.586 1 25.77 482 PRO B C 1
ATOM 8724 O O . PRO B 1 482 ? 25.266 30.5 11.961 1 25.77 482 PRO B O 1
ATOM 8727 N N . SER B 1 483 ? 24.047 28.844 11.992 1 24.92 483 SER B N 1
ATOM 8728 C CA . SER B 1 483 ? 23.938 28.875 10.539 1 24.92 483 SER B CA 1
ATOM 8729 C C . SER B 1 483 ? 23.297 30.172 10.062 1 24.92 483 SER B C 1
ATOM 8731 O O . SER B 1 483 ? 22.297 30.625 10.625 1 24.92 483 SER B O 1
ATOM 8733 N N . ARG B 1 484 ? 24.031 30.984 9.375 1 29.69 484 ARG B N 1
ATOM 8734 C CA . ARG B 1 484 ? 23.984 32.312 8.773 1 29.69 484 ARG B CA 1
ATOM 8735 C C . ARG B 1 484 ? 22.766 32.469 7.871 1 29.69 484 ARG B C 1
ATOM 8737 O O . ARG B 1 484 ? 22.391 33.594 7.516 1 29.69 484 ARG B O 1
ATOM 8744 N N . ASP B 1 485 ? 22.344 31.219 7.477 1 31.45 485 ASP B N 1
ATOM 8745 C CA . ASP B 1 485 ? 21.578 31.531 6.273 1 31.45 485 ASP B CA 1
ATOM 8746 C C . ASP B 1 485 ? 20.203 32.062 6.629 1 31.45 485 ASP B C 1
ATOM 8748 O O . ASP B 1 485 ? 19.516 32.625 5.777 1 31.45 485 ASP B O 1
ATOM 8752 N N . LEU B 1 486 ? 19.641 31.531 7.727 1 31.92 486 LEU B N 1
ATOM 8753 C CA . LEU B 1 486 ? 18.312 32.094 7.984 1 31.92 486 LEU B CA 1
ATOM 8754 C C . LEU B 1 486 ? 18.391 33.562 8.266 1 31.92 486 LEU B C 1
ATOM 8756 O O . LEU B 1 486 ? 17.359 34.281 8.258 1 31.92 486 LEU B O 1
ATOM 8760 N N . ASP B 1 487 ? 19.562 33.938 8.727 1 36.41 487 ASP B N 1
ATOM 8761 C CA . ASP B 1 487 ? 19.812 35.344 8.977 1 36.41 487 ASP B CA 1
ATOM 8762 C C . ASP B 1 487 ? 19.844 36.125 7.672 1 36.41 487 ASP B C 1
ATOM 8764 O O . ASP B 1 487 ? 19.625 37.344 7.672 1 36.41 487 ASP B O 1
ATOM 8768 N N . SER B 1 488 ? 20.172 35.375 6.598 1 40.41 488 SER B N 1
ATOM 8769 C CA . SER B 1 488 ? 20.344 36.062 5.328 1 40.41 488 SER B CA 1
ATOM 8770 C C . SER B 1 488 ? 19 36.438 4.719 1 40.41 488 SER B C 1
ATOM 8772 O O . SER B 1 488 ? 18.844 37.5 4.133 1 40.41 488 SER B O 1
ATOM 8774 N N . ILE B 1 489 ? 18 35.469 4.914 1 38.34 489 ILE B N 1
ATOM 8775 C CA . ILE B 1 489 ? 16.719 35.812 4.309 1 38.34 489 ILE B CA 1
ATOM 8776 C C . ILE B 1 489 ? 16.031 36.906 5.125 1 38.34 489 ILE B C 1
ATOM 8778 O O . ILE B 1 489 ? 15.438 37.812 4.566 1 38.34 489 ILE B O 1
ATOM 8782 N N . SER B 1 490 ? 16.172 36.781 6.445 1 39.97 490 SER B N 1
ATOM 8783 C CA . SER B 1 490 ? 15.641 37.844 7.27 1 39.97 490 SER B CA 1
ATOM 8784 C C . SER B 1 490 ? 16.375 39.156 7.004 1 39.97 490 SER B C 1
ATOM 8786 O O . SER B 1 490 ? 15.758 40.219 6.906 1 39.97 490 SER B O 1
ATOM 8788 N N . ALA B 1 491 ? 17.672 39.031 6.77 1 45.84 491 ALA B N 1
ATOM 8789 C CA . ALA B 1 491 ? 18.5 40.188 6.453 1 45.84 491 ALA B CA 1
ATOM 8790 C C . ALA B 1 491 ? 18.188 40.719 5.066 1 45.84 491 ALA B C 1
ATOM 8792 O O . ALA B 1 491 ? 18.125 41.938 4.875 1 45.84 491 ALA B O 1
ATOM 8793 N N . LYS B 1 492 ? 17.906 39.75 4.18 1 48.22 492 LYS B N 1
ATOM 8794 C CA . LYS B 1 492 ? 17.547 40.188 2.838 1 48.22 492 LYS B CA 1
ATOM 8795 C C . LYS B 1 492 ? 16.156 40.844 2.832 1 48.22 492 LYS B C 1
ATOM 8797 O O . LYS B 1 492 ? 15.945 41.844 2.162 1 48.22 492 LYS B O 1
ATOM 8802 N N . ARG B 1 493 ? 15.391 40.188 3.572 1 47.41 493 ARG B N 1
ATOM 8803 C CA . ARG B 1 493 ? 14.07 40.812 3.678 1 47.41 493 ARG B CA 1
ATOM 8804 C C . ARG B 1 493 ? 14.141 42.156 4.387 1 47.41 493 ARG B C 1
ATOM 8806 O O . ARG B 1 493 ? 13.453 43.094 4.008 1 47.41 493 ARG B O 1
ATOM 8813 N N . GLN B 1 494 ? 15.094 42.125 5.312 1 49.75 494 GLN B N 1
ATOM 8814 C CA . GLN B 1 494 ? 15.336 43.375 6 1 49.75 494 GLN B CA 1
ATOM 8815 C C . GLN B 1 494 ? 15.938 44.438 5.055 1 49.75 494 GLN B C 1
ATOM 8817 O O . GLN B 1 494 ? 15.547 45.594 5.066 1 49.75 494 GLN B O 1
ATOM 8822 N N . LEU B 1 495 ? 16.953 43.844 4.281 1 54.41 495 LEU B N 1
ATOM 8823 C CA . LEU B 1 495 ? 17.609 44.75 3.342 1 54.41 495 LEU B CA 1
ATOM 8824 C C . LEU B 1 495 ? 16.641 45.219 2.27 1 54.41 495 LEU B C 1
ATOM 8826 O O . LEU B 1 495 ? 16.641 46.406 1.9 1 54.41 495 LEU B O 1
ATOM 8830 N N . GLU B 1 496 ? 15.867 44.312 1.806 1 54.25 496 GLU B N 1
ATOM 8831 C CA . GLU B 1 496 ? 14.875 44.688 0.799 1 54.25 496 GLU B CA 1
ATOM 8832 C C . GLU B 1 496 ? 13.812 45.625 1.38 1 54.25 496 GLU B C 1
ATOM 8834 O O . GLU B 1 496 ? 13.391 46.562 0.719 1 54.25 496 GLU B O 1
ATOM 8839 N N . ARG B 1 497 ? 13.578 45.406 2.592 1 50.44 497 ARG B N 1
ATOM 8840 C CA . ARG B 1 497 ? 12.625 46.25 3.27 1 50.44 497 ARG B CA 1
ATOM 8841 C C . ARG B 1 497 ? 13.219 47.625 3.539 1 50.44 497 ARG B C 1
ATOM 8843 O O . ARG B 1 497 ? 12.539 48.656 3.41 1 50.44 497 ARG B O 1
ATOM 8850 N N . GLU B 1 498 ? 14.508 47.531 3.875 1 54.59 498 GLU B N 1
ATOM 8851 C CA . GLU B 1 498 ? 15.195 48.812 4.098 1 54.59 498 GLU B CA 1
ATOM 8852 C C . GLU B 1 498 ? 15.273 49.625 2.811 1 54.59 498 GLU B C 1
ATOM 8854 O O . GLU B 1 498 ? 15.086 50.844 2.828 1 54.59 498 GLU B O 1
ATOM 8859 N N . ARG B 1 499 ? 15.586 48.969 1.747 1 57.19 499 ARG B N 1
ATOM 8860 C CA . ARG B 1 499 ? 15.625 49.625 0.446 1 57.19 499 ARG B CA 1
ATOM 8861 C C . ARG B 1 499 ? 14.25 50.156 0.061 1 57.19 499 ARG B C 1
ATOM 8863 O O . ARG B 1 499 ? 14.133 51.312 -0.42 1 57.19 499 ARG B O 1
ATOM 8870 N N . LYS B 1 500 ? 13.336 49.281 0.367 1 49.75 500 LYS B N 1
ATOM 8871 C CA . LYS B 1 500 ? 11.969 49.688 0.044 1 49.75 500 LYS B CA 1
ATOM 8872 C C . LYS B 1 500 ? 11.477 50.781 0.986 1 49.75 500 LYS B C 1
ATOM 8874 O O . LYS B 1 500 ? 10.742 51.688 0.572 1 49.75 500 LYS B O 1
ATOM 8879 N N . ARG B 1 501 ? 12.031 50.719 2.227 1 48.41 501 ARG B N 1
ATOM 8880 C CA . ARG B 1 501 ? 11.766 51.781 3.195 1 48.41 501 ARG B CA 1
ATOM 8881 C C . ARG B 1 501 ? 12.328 53.125 2.723 1 48.41 501 ARG B C 1
ATOM 8883 O O . ARG B 1 501 ? 11.68 54.156 2.852 1 48.41 501 ARG B O 1
ATOM 8890 N N . GLU B 1 502 ? 13.492 52.938 2.225 1 58.25 502 GLU B N 1
ATOM 8891 C CA . GLU B 1 502 ? 14.133 54.156 1.717 1 58.25 502 GLU B CA 1
ATOM 8892 C C . GLU B 1 502 ? 13.383 54.719 0.502 1 58.25 502 GLU B C 1
ATOM 8894 O O . GLU B 1 502 ? 13.211 55.906 0.371 1 58.25 502 GLU B O 1
ATOM 8899 N N . GLU B 1 503 ? 12.953 53.812 -0.292 1 56.66 503 GLU B N 1
ATOM 8900 C CA . GLU B 1 503 ? 12.211 54.188 -1.485 1 56.66 503 GLU B CA 1
ATOM 8901 C C . GLU B 1 503 ? 10.836 54.75 -1.122 1 56.66 503 GLU B C 1
ATOM 8903 O O . GLU B 1 503 ? 10.391 55.75 -1.703 1 56.66 503 GLU B O 1
ATOM 8908 N N . MET B 1 504 ? 10.273 54.156 -0.166 1 47.84 504 MET B N 1
ATOM 8909 C CA . MET B 1 504 ? 8.945 54.594 0.288 1 47.84 504 MET B CA 1
ATOM 8910 C C . MET B 1 504 ? 9.016 55.906 1.022 1 47.84 504 MET B C 1
ATOM 8912 O O . MET B 1 504 ? 8.148 56.781 0.846 1 47.84 504 MET B O 1
ATOM 8916 N N . LYS B 1 505 ? 10.016 56.062 1.932 1 54.06 505 LYS B N 1
ATOM 8917 C CA . LYS B 1 505 ? 10.273 57.375 2.523 1 54.06 505 LYS B CA 1
ATOM 8918 C C . LYS B 1 505 ? 10.43 58.438 1.447 1 54.06 505 LYS B C 1
ATOM 8920 O O . LYS B 1 505 ? 9.906 59.562 1.591 1 54.06 505 LYS B O 1
ATOM 8925 N N . ARG B 1 506 ? 11.094 58.031 0.382 1 60.03 506 ARG B N 1
ATOM 8926 C CA . ARG B 1 506 ? 11.266 58.938 -0.733 1 60.03 506 ARG B CA 1
ATOM 8927 C C . ARG B 1 506 ? 9.93 59.25 -1.399 1 60.03 506 ARG B C 1
ATOM 8929 O O . ARG B 1 506 ? 9.641 60.406 -1.702 1 60.03 506 ARG B O 1
ATOM 8936 N N . ARG B 1 507 ? 9.188 58.125 -1.493 1 53.25 507 ARG B N 1
ATOM 8937 C CA . ARG B 1 507 ? 7.891 58.312 -2.137 1 53.25 507 ARG B CA 1
ATOM 8938 C C . ARG B 1 507 ? 6.934 59.062 -1.231 1 53.25 507 ARG B C 1
ATOM 8940 O O . ARG B 1 507 ? 6.156 59.906 -1.704 1 53.25 507 ARG B O 1
ATOM 8947 N N . SER B 1 508 ? 6.988 58.75 0.012 1 51.38 508 SER B N 1
ATOM 8948 C CA . SER B 1 508 ? 6.184 59.469 0.994 1 51.38 508 SER B CA 1
ATOM 8949 C C . SER B 1 508 ? 6.562 60.938 1.042 1 51.38 508 SER B C 1
ATOM 8951 O O . SER B 1 508 ? 5.691 61.812 1.101 1 51.38 508 SER B O 1
ATOM 8953 N N . GLU B 1 509 ? 7.832 61.125 0.998 1 58.88 509 GLU B N 1
ATOM 8954 C CA . GLU B 1 509 ? 8.328 62.5 0.938 1 58.88 509 GLU B CA 1
ATOM 8955 C C . GLU B 1 509 ? 7.867 63.188 -0.339 1 58.88 509 GLU B C 1
ATOM 8957 O O . GLU B 1 509 ? 7.508 64.375 -0.314 1 58.88 509 GLU B O 1
ATOM 8962 N N . GLU B 1 510 ? 7.844 62.406 -1.356 1 59.97 510 GLU B N 1
ATOM 8963 C CA . GLU B 1 510 ? 7.391 62.938 -2.635 1 59.97 510 GLU B CA 1
ATOM 8964 C C . GLU B 1 510 ? 5.891 63.219 -2.609 1 59.97 510 GLU B C 1
ATOM 8966 O O . GLU B 1 510 ? 5.449 64.25 -3.113 1 59.97 510 GLU B O 1
ATOM 8971 N N . ARG B 1 511 ? 5.184 62.344 -2.025 1 55.5 511 ARG B N 1
ATOM 8972 C CA . ARG B 1 511 ? 3.74 62.5 -1.928 1 55.5 511 ARG B CA 1
ATOM 8973 C C . ARG B 1 511 ? 3.389 63.656 -0.989 1 55.5 511 ARG B C 1
ATOM 8975 O O . ARG B 1 511 ? 2.465 64.438 -1.26 1 55.5 511 ARG B O 1
ATOM 8982 N N . ARG B 1 512 ? 4.098 63.75 0.178 1 55.53 512 ARG B N 1
ATOM 8983 C CA . ARG B 1 512 ? 3.953 64.875 1.074 1 55.53 512 ARG B CA 1
ATOM 8984 C C . ARG B 1 512 ? 4.234 66.188 0.342 1 55.53 512 ARG B C 1
ATOM 8986 O O . ARG B 1 512 ? 3.502 67.188 0.503 1 55.53 512 ARG B O 1
ATOM 8993 N N . LYS B 1 513 ? 5.254 66.125 -0.492 1 61.38 513 LYS B N 1
ATOM 8994 C CA . LYS B 1 513 ? 5.586 67.312 -1.29 1 61.38 513 LYS B CA 1
ATOM 8995 C C . LYS B 1 513 ? 4.484 67.625 -2.295 1 61.38 513 LYS B C 1
ATOM 8997 O O . LYS B 1 513 ? 4.164 68.75 -2.529 1 61.38 513 LYS B O 1
ATOM 9002 N N . GLU B 1 514 ? 3.99 66.562 -2.828 1 59.72 514 GLU B N 1
ATOM 9003 C CA . GLU B 1 514 ? 2.918 66.688 -3.807 1 59.72 514 GLU B CA 1
ATOM 9004 C C . GLU B 1 514 ? 1.643 67.25 -3.146 1 59.72 514 GLU B C 1
ATOM 9006 O O . GLU B 1 514 ? 0.956 68.062 -3.701 1 59.72 514 GLU B O 1
ATOM 9011 N N . ARG B 1 515 ? 1.36 66.688 -1.974 1 54.09 515 ARG B N 1
ATOM 9012 C CA . ARG B 1 515 ? 0.196 67.188 -1.218 1 54.09 515 ARG B CA 1
ATOM 9013 C C . ARG B 1 515 ? 0.352 68.625 -0.785 1 54.09 515 ARG B C 1
ATOM 9015 O O . ARG B 1 515 ? -0.6 69.375 -0.858 1 54.09 515 ARG B O 1
ATOM 9022 N N . GLU B 1 516 ? 1.54 68.938 -0.339 1 60.66 516 GLU B N 1
ATOM 9023 C CA . GLU B 1 516 ? 1.856 70.312 0.003 1 60.66 516 GLU B CA 1
ATOM 9024 C C . GLU B 1 516 ? 1.747 71.188 -1.218 1 60.66 516 GLU B C 1
ATOM 9026 O O . GLU B 1 516 ? 1.24 72.312 -1.121 1 60.66 516 GLU B O 1
ATOM 9031 N N . ARG B 1 517 ? 2.139 70.688 -2.367 1 59.78 517 ARG B N 1
ATOM 9032 C CA . ARG B 1 517 ? 2.025 71.375 -3.621 1 59.78 517 ARG B CA 1
ATOM 9033 C C . ARG B 1 517 ? 0.565 71.625 -4.012 1 59.78 517 ARG B C 1
ATOM 9035 O O . ARG B 1 517 ? 0.164 72.688 -4.406 1 59.78 517 ARG B O 1
ATOM 9042 N N . LYS B 1 518 ? -0.082 70.438 -3.801 1 55.59 518 LYS B N 1
ATOM 9043 C CA . LYS B 1 518 ? -1.499 70.5 -4.145 1 55.59 518 LYS B CA 1
ATOM 9044 C C . LYS B 1 518 ? -2.254 71.375 -3.17 1 55.59 518 LYS B C 1
ATOM 9046 O O . LYS B 1 518 ? -3.178 72.125 -3.564 1 55.59 518 LYS B O 1
ATOM 9051 N N . ARG B 1 519 ? -1.897 71.375 -1.896 1 54.06 519 ARG B N 1
ATOM 9052 C CA . ARG B 1 519 ? -2.438 72.312 -0.886 1 54.06 519 ARG B CA 1
ATOM 9053 C C . ARG B 1 519 ? -2.115 73.75 -1.222 1 54.06 519 ARG B C 1
ATOM 9055 O O . ARG B 1 519 ? -2.982 74.625 -1.131 1 54.06 519 ARG B O 1
ATOM 9062 N N . LEU B 1 520 ? -0.941 73.938 -1.674 1 59.34 520 LEU B N 1
ATOM 9063 C CA . LEU B 1 520 ? -0.511 75.25 -2.084 1 59.34 520 LEU B CA 1
ATOM 9064 C C . LEU B 1 520 ? -1.245 75.688 -3.344 1 59.34 520 LEU B C 1
ATOM 9066 O O . LEU B 1 520 ? -1.641 76.875 -3.461 1 59.34 520 LEU B O 1
ATOM 9070 N N . GLU B 1 521 ? -1.43 74.688 -4.203 1 59.44 521 GLU B N 1
ATOM 9071 C CA . GLU B 1 521 ? -2.156 75 -5.441 1 59.44 521 GLU B CA 1
ATOM 9072 C C . GLU B 1 521 ? -3.619 75.312 -5.156 1 59.44 521 GLU B C 1
ATOM 9074 O O . GLU B 1 521 ? -4.176 76.25 -5.746 1 59.44 521 GLU B O 1
ATOM 9079 N N . ARG B 1 522 ? -4.219 74.562 -4.227 1 55.44 522 ARG B N 1
ATOM 9080 C CA . ARG B 1 522 ? -5.605 74.812 -3.854 1 55.44 522 ARG B CA 1
ATOM 9081 C C . ARG B 1 522 ? -5.738 76.125 -3.111 1 55.44 522 ARG B C 1
ATOM 9083 O O . ARG B 1 522 ? -6.703 76.875 -3.312 1 55.44 522 ARG B O 1
ATOM 9090 N N . GLU B 1 523 ? -4.75 76.375 -2.268 1 55.62 523 GLU B N 1
ATOM 9091 C CA . GLU B 1 523 ? -4.707 77.688 -1.591 1 55.62 523 GLU B CA 1
ATOM 9092 C C . GLU B 1 523 ? -4.523 78.812 -2.59 1 55.62 523 GLU B C 1
ATOM 9094 O O . GLU B 1 523 ? -5.156 79.875 -2.463 1 55.62 523 GLU B O 1
ATOM 9099 N N . GLN B 1 524 ? -3.689 78.438 -3.598 1 54.47 524 GLN B N 1
ATOM 9100 C CA . GLN B 1 524 ? -3.486 79.375 -4.664 1 54.47 524 GLN B CA 1
ATOM 9101 C C . GLN B 1 524 ? -4.746 79.562 -5.508 1 54.47 524 GLN B C 1
ATOM 9103 O O . GLN B 1 524 ? -5.094 80.688 -5.91 1 54.47 524 GLN B O 1
ATOM 9108 N N . GLU B 1 525 ? -5.379 78.375 -5.75 1 53.94 525 GLU B N 1
ATOM 9109 C CA . GLU B 1 525 ? -6.625 78.438 -6.508 1 53.94 525 GLU B CA 1
ATOM 9110 C C . GLU B 1 525 ? -7.719 79.125 -5.73 1 53.94 525 GLU B C 1
ATOM 9112 O O . GLU B 1 525 ? -8.5 79.938 -6.309 1 53.94 525 GLU B O 1
ATOM 9117 N N . ARG B 1 526 ? -7.77 78.875 -4.371 1 50.94 526 ARG B N 1
ATOM 9118 C CA . ARG B 1 526 ? -8.695 79.625 -3.518 1 50.94 526 ARG B CA 1
ATOM 9119 C C . ARG B 1 526 ? -8.383 81.125 -3.516 1 50.94 526 ARG B C 1
ATOM 9121 O O . ARG B 1 526 ? -9.289 81.938 -3.549 1 50.94 526 ARG B O 1
ATOM 9128 N N . LEU B 1 527 ? -7.109 81.312 -3.545 1 49.84 527 LEU B N 1
ATOM 9129 C CA . LEU B 1 527 ? -6.699 82.75 -3.602 1 49.84 527 LEU B CA 1
ATOM 9130 C C . LEU B 1 527 ? -6.992 83.312 -4.973 1 49.84 527 LEU B C 1
ATOM 9132 O O . LEU B 1 527 ? -7.406 84.5 -5.074 1 49.84 527 LEU B O 1
ATOM 9136 N N . LEU B 1 528 ? -6.766 82.438 -6.016 1 46.47 528 LEU B N 1
ATOM 9137 C CA . LEU B 1 528 ? -7.039 82.938 -7.363 1 46.47 528 LEU B CA 1
ATOM 9138 C C . LEU B 1 528 ? -8.539 83.062 -7.598 1 46.47 528 LEU B C 1
ATOM 9140 O O . LEU B 1 528 ? -8.977 84.062 -8.242 1 46.47 528 LEU B O 1
ATOM 9144 N N . SER B 1 529 ? -9.273 82 -7.016 1 44.59 529 SER B N 1
ATOM 9145 C CA . SER B 1 529 ? -10.719 82.125 -7.188 1 44.59 529 SER B CA 1
ATOM 9146 C C . SER B 1 529 ? -11.305 83.312 -6.426 1 44.59 529 SER B C 1
ATOM 9148 O O . SER B 1 529 ? -12.25 83.938 -6.898 1 44.59 529 SER B O 1
ATOM 9150 N N . LYS B 1 530 ? -10.766 83.5 -5.199 1 47.84 530 LYS B N 1
ATOM 9151 C CA . LYS B 1 530 ? -11.203 84.688 -4.512 1 47.84 530 LYS B CA 1
ATOM 9152 C C . LYS B 1 530 ? -10.898 85.938 -5.336 1 47.84 530 LYS B C 1
ATOM 9154 O O . LYS B 1 530 ? -11.648 86.938 -5.297 1 47.84 530 LYS B O 1
ATOM 9159 N N . ALA B 1 531 ? -9.695 85.812 -5.957 1 45.84 531 ALA B N 1
ATOM 9160 C CA . ALA B 1 531 ? -9.273 87 -6.715 1 45.84 531 ALA B CA 1
ATOM 9161 C C . ALA B 1 531 ? -10.156 87.188 -7.938 1 45.84 531 ALA B C 1
ATOM 9163 O O . ALA B 1 531 ? -10.469 88.312 -8.305 1 45.84 531 ALA B O 1
ATOM 9164 N N . ASN B 1 532 ? -10.492 86 -8.609 1 38 532 ASN B N 1
ATOM 9165 C CA . ASN B 1 532 ? -11.234 86.125 -9.859 1 38 532 ASN B CA 1
ATOM 9166 C C . ASN B 1 532 ? -12.695 86.5 -9.609 1 38 532 ASN B C 1
ATOM 9168 O O . ASN B 1 532 ? -13.461 86.688 -10.555 1 38 532 ASN B O 1
ATOM 9172 N N . GLU B 1 533 ? -13.266 86.062 -8.367 1 37.41 533 GLU B N 1
ATOM 9173 C CA . GLU B 1 533 ? -14.672 86.375 -8.148 1 37.41 533 GLU B CA 1
ATOM 9174 C C . GLU B 1 533 ? -14.891 87.938 -8.203 1 37.41 533 GLU B C 1
ATOM 9176 O O . GLU B 1 533 ? -16.031 88.375 -8.312 1 37.41 533 GLU B O 1
ATOM 9181 N N . GLU B 1 534 ? -13.844 88.625 -7.773 1 34.75 534 GLU B N 1
ATOM 9182 C CA . GLU B 1 534 ? -14.18 90.062 -7.695 1 34.75 534 GLU B CA 1
ATOM 9183 C C . GLU B 1 534 ? -14.547 90.625 -9.07 1 34.75 534 GLU B C 1
ATOM 9185 O O . GLU B 1 534 ? -15.211 91.688 -9.164 1 34.75 534 GLU B O 1
ATOM 9190 N N . GLU B 1 535 ? -13.812 90.188 -10.117 1 31.8 535 GLU B N 1
ATOM 9191 C CA . GLU B 1 535 ? -13.992 91.062 -11.25 1 31.8 535 GLU B CA 1
ATOM 9192 C C . GLU B 1 535 ? -15.359 90.875 -11.906 1 31.8 535 GLU B C 1
ATOM 9194 O O . GLU B 1 535 ? -15.836 91.75 -12.625 1 31.8 535 GLU B O 1
ATOM 9199 N N . MET B 1 536 ? -15.812 89.562 -12.039 1 28.41 536 MET B N 1
ATOM 9200 C CA . MET B 1 536 ? -16.75 89.375 -13.141 1 28.41 536 MET B CA 1
ATOM 9201 C C . MET B 1 536 ? -18.156 89.812 -12.758 1 28.41 536 MET B C 1
ATOM 9203 O O . MET B 1 536 ? -18.906 89.062 -12.141 1 28.41 536 MET B O 1
ATOM 9207 N N . LYS B 1 537 ? -18.344 90.938 -12.164 1 28.84 537 LYS B N 1
ATOM 9208 C CA . LYS B 1 537 ? -19.625 91.562 -11.766 1 28.84 537 LYS B CA 1
ATOM 9209 C C . LYS B 1 537 ? -20.594 91.562 -12.938 1 28.84 537 LYS B C 1
ATOM 9211 O O . LYS B 1 537 ? -21.703 92.125 -12.828 1 28.84 537 LYS B O 1
ATOM 9216 N N . ILE B 1 538 ? -20.25 91.188 -14.211 1 23.08 538 ILE B N 1
ATOM 9217 C CA . ILE B 1 538 ? -21.172 91.938 -15.078 1 23.08 538 ILE B CA 1
ATOM 9218 C C . ILE B 1 538 ? -22.547 91.25 -15.055 1 23.08 538 ILE B C 1
ATOM 9220 O O . ILE B 1 538 ? -22.656 90.062 -14.75 1 23.08 538 ILE B O 1
ATOM 9224 N N . ASP B 1 539 ? -23.656 91.625 -15.844 1 22.61 539 ASP B N 1
ATOM 9225 C CA . ASP B 1 539 ? -25.078 91.938 -15.828 1 22.61 539 ASP B CA 1
ATOM 9226 C C . ASP B 1 539 ? -25.891 90.688 -16.219 1 22.61 539 ASP B C 1
ATOM 9228 O O . ASP B 1 539 ? -27.125 90.688 -16.25 1 22.61 539 ASP B O 1
ATOM 9232 N N . PRO B 1 540 ? -25.25 89.375 -16.406 1 21.7 540 PRO B N 1
ATOM 9233 C CA . PRO B 1 540 ? -26.016 88.688 -17.438 1 21.7 540 PRO B CA 1
ATOM 9234 C C . PRO B 1 540 ? -27.438 88.375 -17 1 21.7 540 PRO B C 1
ATOM 9236 O O . PRO B 1 540 ? -27.734 88.312 -15.797 1 21.7 540 PRO B O 1
ATOM 9239 N N . VAL B 1 541 ? -28.344 88.25 -17.938 1 22 541 VAL B N 1
ATOM 9240 C CA . VAL B 1 541 ? -29.766 88.25 -18.281 1 22 541 VAL B CA 1
ATOM 9241 C C . VAL B 1 541 ? -30.469 87 -17.75 1 22 541 VAL B C 1
ATOM 9243 O O . VAL B 1 541 ? -29.844 86 -17.609 1 22 541 VAL B O 1
ATOM 9246 N N . ILE B 1 542 ? -31.766 87 -17.312 1 20.34 542 ILE B N 1
ATOM 9247 C CA . ILE B 1 542 ? -32.812 86.438 -16.438 1 20.34 542 ILE B CA 1
ATOM 9248 C C . ILE B 1 542 ? -33.406 85.188 -17.062 1 20.34 542 ILE B C 1
ATOM 9250 O O . ILE B 1 542 ? -34.344 84.625 -16.5 1 20.34 542 ILE B O 1
ATOM 9254 N N . GLU B 1 543 ? -32.719 84.312 -17.906 1 19.52 543 GLU B N 1
ATOM 9255 C CA . GLU B 1 543 ? -33.656 83.562 -18.75 1 19.52 543 GLU B CA 1
ATOM 9256 C C . GLU B 1 543 ? -34.5 82.625 -17.906 1 19.52 543 GLU B C 1
ATOM 9258 O O . GLU B 1 543 ? -34 82.062 -16.953 1 19.52 543 GLU B O 1
ATOM 9263 N N . ILE B 1 544 ? -35.812 82.438 -18.141 1 19.66 544 ILE B N 1
ATOM 9264 C CA . ILE B 1 544 ? -37.156 82.125 -17.625 1 19.66 544 ILE B CA 1
ATOM 9265 C C . ILE B 1 544 ? -37.344 80.562 -17.609 1 19.66 544 ILE B C 1
ATOM 9267 O O . ILE B 1 544 ? -38.406 80.125 -17.234 1 19.66 544 ILE B O 1
ATOM 9271 N N . SER B 1 545 ? -36.312 79.75 -17.359 1 17.8 545 SER B N 1
ATOM 9272 C CA . SER B 1 545 ? -36.594 78.438 -17.812 1 17.8 545 SER B CA 1
ATOM 9273 C C . SER B 1 545 ? -37.75 77.812 -17.047 1 17.8 545 SER B C 1
ATOM 9275 O O . SER B 1 545 ? -38.031 78.188 -15.898 1 17.8 545 SER B O 1
ATOM 9277 N N . ASP B 1 546 ? -38.594 76.938 -17.719 1 18.36 546 ASP B N 1
ATOM 9278 C CA . ASP B 1 546 ? -39.906 76.312 -17.828 1 18.36 546 ASP B CA 1
ATOM 9279 C C . ASP B 1 546 ? -40.094 75.188 -16.812 1 18.36 546 ASP B C 1
ATOM 9281 O O . ASP B 1 546 ? -39.219 74.312 -16.672 1 18.36 546 ASP B O 1
ATOM 9285 N N . THR B 1 547 ? -40.969 75.25 -15.867 1 17.08 547 THR B N 1
ATOM 9286 C CA . THR B 1 547 ? -41.344 74.688 -14.586 1 17.08 547 THR B CA 1
ATOM 9287 C C . THR B 1 547 ? -42.031 73.312 -14.781 1 17.08 547 THR B C 1
ATOM 9289 O O . THR B 1 547 ? -42.531 72.75 -13.828 1 17.08 547 THR B O 1
ATOM 9292 N N . ARG B 1 548 ? -42.031 72.625 -15.945 1 17.45 548 ARG B N 1
ATOM 9293 C CA . ARG B 1 548 ? -43.156 71.75 -16.094 1 17.45 548 ARG B CA 1
ATOM 9294 C C . ARG B 1 548 ? -43.156 70.625 -15.008 1 17.45 548 ARG B C 1
ATOM 9296 O O . ARG B 1 548 ? -42.156 69.938 -14.812 1 17.45 548 ARG B O 1
ATOM 9303 N N . ALA B 1 549 ? -44.219 70.5 -14.086 1 17.58 549 ALA B N 1
ATOM 9304 C CA . ALA B 1 549 ? -44.719 69.938 -12.812 1 17.58 549 ALA B CA 1
ATOM 9305 C C . ALA B 1 549 ? -45.062 68.5 -12.914 1 17.58 549 ALA B C 1
ATOM 9307 O O . ALA B 1 549 ? -45.531 67.875 -11.961 1 17.58 549 ALA B O 1
ATOM 9308 N N . SER B 1 550 ? -44.406 67.625 -13.797 1 17.14 550 SER B N 1
ATOM 9309 C CA . SER B 1 550 ? -45.188 66.5 -14.18 1 17.14 550 SER B CA 1
ATOM 9310 C C . SER B 1 550 ? -45.438 65.562 -12.992 1 17.14 550 SER B C 1
ATOM 9312 O O . SER B 1 550 ? -44.531 65.375 -12.172 1 17.14 550 SER B O 1
ATOM 9314 N N . THR B 1 551 ? -46.656 65.125 -12.711 1 17.61 551 THR B N 1
ATOM 9315 C CA . THR B 1 551 ? -47.625 64.562 -11.734 1 17.61 551 THR B CA 1
ATOM 9316 C C . THR B 1 551 ? -47.438 63.094 -11.555 1 17.61 551 THR B C 1
ATOM 9318 O O . THR B 1 551 ? -48.25 62.438 -10.906 1 17.61 551 THR B O 1
ATOM 9321 N N . ASN B 1 552 ? -46.219 62.594 -11.344 1 16.31 552 ASN B N 1
ATOM 9322 C CA . ASN B 1 552 ? -46.125 61.125 -11.453 1 16.31 552 ASN B CA 1
ATOM 9323 C C . ASN B 1 552 ? -46.906 60.438 -10.328 1 16.31 552 ASN B C 1
ATOM 9325 O O . ASN B 1 552 ? -46.594 60.656 -9.148 1 16.31 552 ASN B O 1
ATOM 9329 N N . PRO B 1 553 ? -48.031 59.875 -10.414 1 17.41 553 PRO B N 1
ATOM 9330 C CA . PRO B 1 553 ? -49.062 59.406 -9.5 1 17.41 553 PRO B CA 1
ATOM 9331 C C . PRO B 1 553 ? -48.688 58.062 -8.836 1 17.41 553 PRO B C 1
ATOM 9333 O O . PRO B 1 553 ? -49.438 57.594 -7.961 1 17.41 553 PRO B O 1
ATOM 9336 N N . VAL B 1 554 ? -47.594 57.438 -9.156 1 15.88 554 VAL B N 1
ATOM 9337 C CA . VAL B 1 554 ? -47.844 56 -9.219 1 15.88 554 VAL B CA 1
ATOM 9338 C C . VAL B 1 554 ? -48.156 55.469 -7.824 1 15.88 554 VAL B C 1
ATOM 9340 O O . VAL B 1 554 ? -49.156 54.781 -7.637 1 15.88 554 VAL B O 1
ATOM 9343 N N . ILE B 1 555 ? -47.188 54.75 -7.098 1 16.16 555 ILE B N 1
ATOM 9344 C CA . ILE B 1 555 ? -47.188 53.312 -6.824 1 16.16 555 ILE B CA 1
ATOM 9345 C C . ILE B 1 555 ? -47.719 53.062 -5.41 1 16.16 555 ILE B C 1
ATOM 9347 O O . ILE B 1 555 ? -47.156 53.594 -4.438 1 16.16 555 ILE B O 1
ATOM 9351 N N . ALA B 1 556 ? -48.812 52.531 -5.23 1 16.05 556 ALA B N 1
ATOM 9352 C CA . ALA B 1 556 ? -49.781 52.281 -4.18 1 16.05 556 ALA B CA 1
ATOM 9353 C C . ALA B 1 556 ? -49.188 51.5 -3.029 1 16.05 556 ALA B C 1
ATOM 9355 O O . ALA B 1 556 ? -48.062 51.781 -2.586 1 16.05 556 ALA B O 1
ATOM 9356 N N . ALA B 1 557 ? -49.875 50.344 -2.465 1 16.25 557 ALA B N 1
ATOM 9357 C CA . ALA B 1 557 ? -50.625 50.094 -1.253 1 16.25 557 ALA B CA 1
ATOM 9358 C C . ALA B 1 557 ? -49.938 49.062 -0.372 1 16.25 557 ALA B C 1
ATOM 9360 O O . ALA B 1 557 ? -50.312 48.875 0.787 1 16.25 557 ALA B O 1
ATOM 9361 N N . MET B 1 558 ? -48.938 48.281 -0.766 1 17.22 558 MET B N 1
ATOM 9362 C CA . MET B 1 558 ? -49.062 46.906 -0.265 1 17.22 558 MET B CA 1
ATOM 9363 C C . MET B 1 558 ? -48.906 46.875 1.252 1 17.22 558 MET B C 1
ATOM 9365 O O . MET B 1 558 ? -48.094 47.594 1.814 1 17.22 558 MET B O 1
ATOM 9369 N N . GLU B 1 559 ? -49.594 45.844 1.998 1 16.88 559 GLU B N 1
ATOM 9370 C CA . GLU B 1 559 ? -50.25 45.469 3.24 1 16.88 559 GLU B CA 1
ATOM 9371 C C . GLU B 1 559 ? -49.25 44.938 4.262 1 16.88 559 GLU B C 1
ATOM 9373 O O . GLU B 1 559 ? -48.469 44.031 3.971 1 16.88 559 GLU B O 1
ATOM 9378 N N . THR B 1 560 ? -48.844 45.625 5.273 1 17.22 560 THR B N 1
ATOM 9379 C CA . THR B 1 560 ? -47.875 45.594 6.379 1 17.22 560 THR B CA 1
ATOM 9380 C C . THR B 1 560 ? -48.312 44.531 7.41 1 17.22 560 THR B C 1
ATOM 9382 O O . THR B 1 560 ? -49.031 44.844 8.359 1 17.22 560 THR B O 1
ATOM 9385 N N . ARG B 1 561 ? -48.781 43.344 6.961 1 17.52 561 ARG B N 1
ATOM 9386 C CA . ARG B 1 561 ? -49.406 42.688 8.086 1 17.52 561 ARG B CA 1
ATOM 9387 C C . ARG B 1 561 ? -48.438 42.531 9.258 1 17.52 561 ARG B C 1
ATOM 9389 O O . ARG B 1 561 ? -47.25 42.25 9.055 1 17.52 561 ARG B O 1
ATOM 9396 N N . LEU B 1 562 ? -48.812 42.844 10.516 1 17.09 562 LEU B N 1
ATOM 9397 C CA . LEU B 1 562 ? -48.375 43.156 11.875 1 17.09 562 LEU B CA 1
ATOM 9398 C C . LEU B 1 562 ? -47.969 41.875 12.617 1 17.09 562 LEU B C 1
ATOM 9400 O O . LEU B 1 562 ? -48.812 41.062 12.977 1 17.09 562 LEU B O 1
ATOM 9404 N N . ASN B 1 563 ? -47 41.094 12.008 1 18.23 563 ASN B N 1
ATOM 9405 C CA . ASN B 1 563 ? -46.656 39.812 12.625 1 18.23 563 ASN B CA 1
ATOM 9406 C C . ASN B 1 563 ? -46.375 39.969 14.109 1 18.23 563 ASN B C 1
ATOM 9408 O O . ASN B 1 563 ? -45.531 40.781 14.492 1 18.23 563 ASN B O 1
ATOM 9412 N N . ASP B 1 564 ? -47.219 39.531 14.992 1 18.83 564 ASP B N 1
ATOM 9413 C CA . ASP B 1 564 ? -47.5 39.531 16.422 1 18.83 564 ASP B CA 1
ATOM 9414 C C . ASP B 1 564 ? -46.375 38.875 17.203 1 18.83 564 ASP B C 1
ATOM 9416 O O . ASP B 1 564 ? -45.938 37.781 16.859 1 18.83 564 ASP B O 1
ATOM 9420 N N . THR B 1 565 ? -45.562 39.562 17.969 1 18.69 565 THR B N 1
ATOM 9421 C CA . THR B 1 565 ? -44.344 39.5 18.766 1 18.69 565 THR B CA 1
ATOM 9422 C C . THR B 1 565 ? -44.562 38.625 20 1 18.69 565 THR B C 1
ATOM 9424 O O . THR B 1 565 ? -43.781 38.688 20.953 1 18.69 565 THR B O 1
ATOM 9427 N N . THR B 1 566 ? -45.375 37.5 19.875 1 19 566 THR B N 1
ATOM 9428 C CA . THR B 1 566 ? -45.75 37.062 21.219 1 19 566 THR B CA 1
ATOM 9429 C C . THR B 1 566 ? -44.5 36.781 22.047 1 19 566 THR B C 1
ATOM 9431 O O . THR B 1 566 ? -43.438 36.406 21.5 1 19 566 THR B O 1
ATOM 9434 N N . GLU B 1 567 ? -44.469 36.938 23.422 1 19.2 567 GLU B N 1
ATOM 9435 C CA . GLU B 1 567 ? -43.75 37.25 24.641 1 19.2 567 GLU B CA 1
ATOM 9436 C C . GLU B 1 567 ? -43.062 36 25.188 1 19.2 567 GLU B C 1
ATOM 9438 O O . GLU B 1 567 ? -42.25 36.094 26.125 1 19.2 567 GLU B O 1
ATOM 9443 N N . GLU B 1 568 ? -43.188 34.781 24.609 1 20.34 568 GLU B N 1
ATOM 9444 C CA . GLU B 1 568 ? -43.156 33.75 25.641 1 20.34 568 GLU B CA 1
ATOM 9445 C C . GLU B 1 568 ? -41.812 33.656 26.328 1 20.34 568 GLU B C 1
ATOM 9447 O O . GLU B 1 568 ? -40.75 33.781 25.688 1 20.34 568 GLU B O 1
ATOM 9452 N N . ALA B 1 569 ? -41.688 33.688 27.75 1 23.31 569 ALA B N 1
ATOM 9453 C CA . ALA B 1 569 ? -40.781 33.844 28.906 1 23.31 569 ALA B CA 1
ATOM 9454 C C . ALA B 1 569 ? -39.844 32.656 29.031 1 23.31 569 ALA B C 1
ATOM 9456 O O . ALA B 1 569 ? -40.312 31.531 29.219 1 23.31 569 ALA B O 1
ATOM 9457 N N . ASP B 1 570 ? -38.844 32.531 28.25 1 19.3 570 ASP B N 1
ATOM 9458 C CA . ASP B 1 570 ? -37.969 31.375 28.156 1 19.3 570 ASP B CA 1
ATOM 9459 C C . ASP B 1 570 ? -37.281 31.078 29.484 1 19.3 570 ASP B C 1
ATOM 9461 O O . ASP B 1 570 ? -36.562 31.922 30.016 1 19.3 570 ASP B O 1
ATOM 9465 N N . ASP B 1 571 ? -38.031 30.344 30.375 1 20.33 571 ASP B N 1
ATOM 9466 C CA . ASP B 1 571 ? -37.625 29.938 31.719 1 20.33 571 ASP B CA 1
ATOM 9467 C C . ASP B 1 571 ? -36.25 29.234 31.688 1 20.33 571 ASP B C 1
ATOM 9469 O O . ASP B 1 571 ? -36.094 28.219 31.016 1 20.33 571 ASP B O 1
ATOM 9473 N N . TRP B 1 572 ? -35.156 29.875 31.938 1 20.25 572 TRP B N 1
ATOM 9474 C CA . TRP B 1 572 ? -33.719 29.625 31.938 1 20.25 572 TRP B CA 1
ATOM 9475 C C . TRP B 1 572 ? -33.344 28.578 33 1 20.25 572 TRP B C 1
ATOM 9477 O O . TRP B 1 572 ? -32.188 28.391 33.281 1 20.25 572 TRP B O 1
ATOM 9487 N N . SER B 1 573 ? -34.312 28.203 33.844 1 20.47 573 SER B N 1
ATOM 9488 C CA . SER B 1 573 ? -33.75 27.906 35.156 1 20.47 573 SER B CA 1
ATOM 9489 C C . SER B 1 573 ? -32.781 26.703 35.094 1 20.47 573 SER B C 1
ATOM 9491 O O . SER B 1 573 ? -31.656 26.781 35.562 1 20.47 573 SER B O 1
ATOM 9493 N N . ASP B 1 574 ? -33.312 25.406 35.312 1 21.69 574 ASP B N 1
ATOM 9494 C CA . ASP B 1 574 ? -32.906 24.375 36.25 1 21.69 574 ASP B CA 1
ATOM 9495 C C . ASP B 1 574 ? -31.922 23.406 35.625 1 21.69 574 ASP B C 1
ATOM 9497 O O . ASP B 1 574 ? -32.312 22.438 35 1 21.69 574 ASP B O 1
ATOM 9501 N N . TRP B 1 575 ? -30.922 23.734 35.031 1 21.66 575 TRP B N 1
ATOM 9502 C CA . TRP B 1 575 ? -30.047 22.734 34.406 1 21.66 575 TRP B CA 1
ATOM 9503 C C . TRP B 1 575 ? -29.406 21.859 35.469 1 21.66 575 TRP B C 1
ATOM 9505 O O . TRP B 1 575 ? -28.5 22.297 36.188 1 21.66 575 TRP B O 1
ATOM 9515 N N . GLU B 1 576 ? -30.156 21.156 36.25 1 24.09 576 GLU B N 1
ATOM 9516 C CA . GLU B 1 576 ? -29.625 20.219 37.219 1 24.09 576 GLU B CA 1
ATOM 9517 C C . GLU B 1 576 ? -28.672 19.219 36.562 1 24.09 576 GLU B C 1
ATOM 9519 O O . GLU B 1 576 ? -29 18.609 35.562 1 24.09 576 GLU B O 1
ATOM 9524 N N . ASP B 1 577 ? -27.375 19.438 36.719 1 27.7 577 ASP B N 1
ATOM 9525 C CA . ASP B 1 577 ? -26.094 18.75 36.469 1 27.7 577 ASP B CA 1
ATOM 9526 C C . ASP B 1 577 ? -26.172 17.281 36.875 1 27.7 577 ASP B C 1
ATOM 9528 O O . ASP B 1 577 ? -26.172 16.953 38.062 1 27.7 577 ASP B O 1
ATOM 9532 N N . THR B 1 578 ? -27 16.547 36.281 1 28.83 578 THR B N 1
ATOM 9533 C CA . THR B 1 578 ? -27.25 15.195 36.75 1 28.83 578 THR B CA 1
ATOM 9534 C C . THR B 1 578 ? -25.953 14.383 36.781 1 28.83 578 THR B C 1
ATOM 9536 O O . THR B 1 578 ? -25.016 14.688 36.031 1 28.83 578 THR B O 1
ATOM 9539 N N . SER B 1 579 ? -25.797 13.172 37.594 1 30.61 579 SER B N 1
ATOM 9540 C CA . SER B 1 579 ? -24.922 12.148 38.188 1 30.61 579 SER B CA 1
ATOM 9541 C C . SER B 1 579 ? -24.188 11.375 37.094 1 30.61 579 SER B C 1
ATOM 9543 O O . SER B 1 579 ? -23.266 10.609 37.375 1 30.61 579 SER B O 1
ATOM 9545 N N . VAL B 1 580 ? -24.656 11.367 35.906 1 33.88 580 VAL B N 1
ATOM 9546 C CA . VAL B 1 580 ? -24.078 10.438 34.938 1 33.88 580 VAL B CA 1
ATOM 9547 C C . VAL B 1 580 ? -22.734 10.977 34.438 1 33.88 580 VAL B C 1
ATOM 9549 O O . VAL B 1 580 ? -21.891 10.211 33.969 1 33.88 580 VAL B O 1
ATOM 9552 N N . GLY B 1 581 ? -22.359 12.18 34.469 1 32.03 581 GLY B N 1
ATOM 9553 C CA . GLY B 1 581 ? -21.141 12.781 33.969 1 32.03 581 GLY B CA 1
ATOM 9554 C C . GLY B 1 581 ? -19.922 12.406 34.781 1 32.03 581 GLY B C 1
ATOM 9555 O O . GLY B 1 581 ? -18.781 12.492 34.281 1 32.03 581 GLY B O 1
ATOM 9556 N N . VAL B 1 582 ? -20.078 12.266 36 1 38.5 582 VAL B N 1
ATOM 9557 C CA . VAL B 1 582 ? -18.984 11.945 36.938 1 38.5 582 VAL B CA 1
ATOM 9558 C C . VAL B 1 582 ? -18.484 10.531 36.656 1 38.5 582 VAL B C 1
ATOM 9560 O O . VAL B 1 582 ? -17.297 10.234 36.844 1 38.5 582 VAL B O 1
ATOM 9563 N N . ALA B 1 583 ? -19.344 9.719 36.156 1 41.31 583 ALA B N 1
ATOM 9564 C CA . ALA B 1 583 ? -18.938 8.328 35.969 1 41.31 583 ALA B CA 1
ATOM 9565 C C . ALA B 1 583 ? -18.078 8.18 34.719 1 41.31 583 ALA B C 1
ATOM 9567 O O . ALA B 1 583 ? -17.109 7.398 34.719 1 41.31 583 ALA B O 1
ATOM 9568 N N . GLN B 1 584 ? -18.375 8.828 33.594 1 36.75 584 GLN B N 1
ATOM 9569 C CA . GLN B 1 584 ? -17.594 8.734 32.375 1 36.75 584 GLN B CA 1
ATOM 9570 C C . GLN B 1 584 ? -16.203 9.344 32.562 1 36.75 584 GLN B C 1
ATOM 9572 O O . GLN B 1 584 ? -15.219 8.812 32.031 1 36.75 584 GLN B O 1
ATOM 9577 N N . ALA B 1 585 ? -15.969 10.539 33.188 1 45.41 585 ALA B N 1
ATOM 9578 C CA . ALA B 1 585 ? -14.664 11.125 33.469 1 45.41 585 ALA B CA 1
ATOM 9579 C C . ALA B 1 585 ? -13.805 10.188 34.312 1 45.41 585 ALA B C 1
ATOM 9581 O O . ALA B 1 585 ? -12.594 10.078 34.094 1 45.41 585 ALA B O 1
ATOM 9582 N N . LYS B 1 586 ? -14.414 9.578 35.25 1 49.56 586 LYS B N 1
ATOM 9583 C CA . LYS B 1 586 ? -13.711 8.609 36.094 1 49.56 586 LYS B CA 1
ATOM 9584 C C . LYS B 1 586 ? -13.219 7.426 35.25 1 49.56 586 LYS B C 1
ATOM 9586 O O . LYS B 1 586 ? -12.125 6.906 35.5 1 49.56 586 LYS B O 1
ATOM 9591 N N . LYS B 1 587 ? -14.031 7.082 34.219 1 48.16 587 LYS B N 1
ATOM 9592 C CA . LYS B 1 587 ? -13.633 5.969 33.375 1 48.16 587 LYS B CA 1
ATOM 9593 C C . LYS B 1 587 ? -12.484 6.375 32.469 1 48.16 587 LYS B C 1
ATOM 9595 O O . LYS B 1 587 ? -11.562 5.59 32.219 1 48.16 587 LYS B O 1
ATOM 9600 N N . ASP B 1 588 ? -12.602 7.543 31.969 1 53.84 588 ASP B N 1
ATOM 9601 C CA . ASP B 1 588 ? -11.539 8.055 31.109 1 53.84 588 ASP B CA 1
ATOM 9602 C C . ASP B 1 588 ? -10.234 8.219 31.906 1 53.84 588 ASP B C 1
ATOM 9604 O O . ASP B 1 588 ? -9.156 7.93 31.375 1 53.84 588 ASP B O 1
ATOM 9608 N N . ASP B 1 589 ? -10.344 8.695 33.094 1 57.25 589 ASP B N 1
ATOM 9609 C CA . ASP B 1 589 ? -9.172 8.789 33.969 1 57.25 589 ASP B CA 1
ATOM 9610 C C . ASP B 1 589 ? -8.609 7.402 34.281 1 57.25 589 ASP B C 1
ATOM 9612 O O . ASP B 1 589 ? -7.391 7.219 34.344 1 57.25 589 ASP B O 1
ATOM 9616 N N . ALA B 1 590 ? -9.508 6.453 34.312 1 56.41 590 ALA B N 1
ATOM 9617 C CA . ALA B 1 590 ? -9.062 5.094 34.594 1 56.41 590 ALA B CA 1
ATOM 9618 C C . ALA B 1 590 ? -8.32 4.496 33.406 1 56.41 590 ALA B C 1
ATOM 9620 O O . ALA B 1 590 ? -7.277 3.854 33.594 1 56.41 590 ALA B O 1
ATOM 9621 N N . ILE B 1 591 ? -8.773 4.773 32.25 1 60.69 591 ILE B N 1
ATOM 9622 C CA . ILE B 1 591 ? -8.117 4.262 31.062 1 60.69 591 ILE B CA 1
ATOM 9623 C C . ILE B 1 591 ? -6.766 4.949 30.891 1 60.69 591 ILE B C 1
ATOM 9625 O O . ILE B 1 591 ? -5.77 4.301 30.547 1 60.69 591 ILE B O 1
ATOM 9629 N N . SER B 1 592 ? -6.824 6.273 31.172 1 62.84 592 SER B N 1
ATOM 9630 C CA . SER B 1 592 ? -5.574 7.02 31.062 1 62.84 592 SER B CA 1
ATOM 9631 C C . SER B 1 592 ? -4.531 6.484 32.031 1 62.84 592 SER B C 1
ATOM 9633 O O . SER B 1 592 ? -3.352 6.375 31.703 1 62.84 592 SER B O 1
ATOM 9635 N N . GLN B 1 593 ? -5.012 6.168 33.281 1 63.06 593 GLN B N 1
ATOM 9636 C CA . GLN B 1 593 ? -4.102 5.59 34.25 1 63.06 593 GLN B CA 1
ATOM 9637 C C . GLN B 1 593 ? -3.629 4.207 33.812 1 63.06 593 GLN B C 1
ATOM 9639 O O . GLN B 1 593 ? -2.453 3.869 33.969 1 63.06 593 GLN B O 1
ATOM 9644 N N . GLU B 1 594 ? -4.543 3.52 33.25 1 64.75 594 GLU B N 1
ATOM 9645 C CA . GLU B 1 594 ? -4.191 2.188 32.781 1 64.75 594 GLU B CA 1
ATOM 9646 C C . GLU B 1 594 ? -3.209 2.266 31.609 1 64.75 594 GLU B C 1
ATOM 9648 O O . GLU B 1 594 ? -2.297 1.442 31.5 1 64.75 594 GLU B O 1
ATOM 9653 N N . ILE B 1 595 ? -3.396 3.215 30.781 1 64.19 595 ILE B N 1
ATOM 9654 C CA . ILE B 1 595 ? -2.475 3.43 29.672 1 64.19 595 ILE B CA 1
ATOM 9655 C C . ILE B 1 595 ? -1.089 3.779 30.219 1 64.19 595 ILE B C 1
ATOM 9657 O O . ILE B 1 595 ? -0.082 3.232 29.766 1 64.19 595 ILE B O 1
ATOM 9661 N N . GLU B 1 596 ? -1.143 4.637 31.234 1 64.38 596 GLU B N 1
ATOM 9662 C CA . GLU B 1 596 ? 0.13 5.012 31.844 1 64.38 596 GLU B CA 1
ATOM 9663 C C . GLU B 1 596 ? 0.797 3.809 32.5 1 64.38 596 GLU B C 1
ATOM 9665 O O . GLU B 1 596 ? 2.018 3.648 32.438 1 64.38 596 GLU B O 1
ATOM 9670 N N . GLU B 1 597 ? -0.064 2.967 33.156 1 58.44 597 GLU B N 1
ATOM 9671 C CA . GLU B 1 597 ? 0.446 1.758 33.781 1 58.44 597 GLU B CA 1
ATOM 9672 C C . GLU B 1 597 ? 1.027 0.792 32.75 1 58.44 597 GLU B C 1
ATOM 9674 O O . GLU B 1 597 ? 2.098 0.218 32.969 1 58.44 597 GLU B O 1
ATOM 9679 N N . GLU B 1 598 ? 0.286 0.655 31.75 1 58.03 598 GLU B N 1
ATOM 9680 C CA . GLU B 1 598 ? 0.755 -0.225 30.688 1 58.03 598 GLU B CA 1
ATOM 9681 C C . GLU B 1 598 ? 2.037 0.307 30.062 1 58.03 598 GLU B C 1
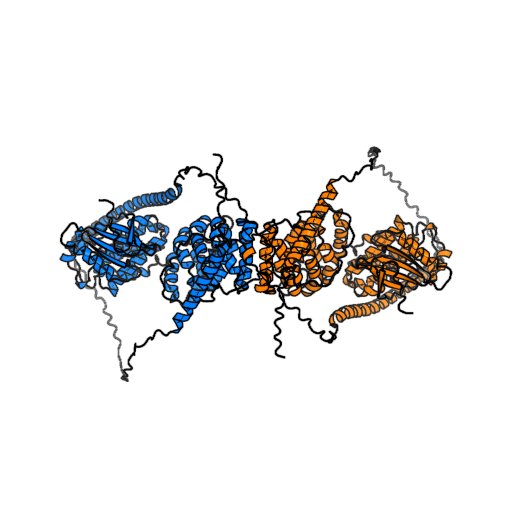ATOM 9683 O O . GLU B 1 598 ? 2.955 -0.462 29.766 1 58.03 598 GLU B O 1
ATOM 9688 N N . LEU B 1 599 ? 2.041 1.513 29.906 1 59.44 599 LEU B N 1
ATOM 9689 C CA . LEU B 1 599 ? 3.227 2.148 29.344 1 59.44 599 LEU B CA 1
ATOM 9690 C C . LEU B 1 599 ? 4.402 2.053 30.312 1 59.44 599 LEU B C 1
ATOM 9692 O O . LEU B 1 599 ? 5.547 1.864 29.891 1 59.44 599 LEU B O 1
ATOM 9696 N N . GLU B 1 600 ? 4.078 2.094 31.797 1 55.25 600 GLU B N 1
ATOM 9697 C CA . GLU B 1 600 ? 5.074 1.93 32.844 1 55.25 600 GLU B CA 1
ATOM 9698 C C . GLU B 1 600 ? 5.574 0.49 32.906 1 55.25 600 GLU B C 1
ATOM 9700 O O . GLU B 1 600 ? 6.762 0.251 33.156 1 55.25 600 GLU B O 1
ATOM 9705 N N . LYS B 1 601 ? 4.625 -0.542 32.938 1 51.78 601 LYS B N 1
ATOM 9706 C CA . LYS B 1 601 ? 4.969 -1.962 32.906 1 51.78 601 LYS B CA 1
ATOM 9707 C C . LYS B 1 601 ? 5.93 -2.291 31.781 1 51.78 601 LYS B C 1
ATOM 9709 O O . LYS B 1 601 ? 6.773 -3.18 31.906 1 51.78 601 LYS B O 1
ATOM 9714 N N . MET B 1 602 ? 5.652 -1.709 30.875 1 47.06 602 MET B N 1
ATOM 9715 C CA . MET B 1 602 ? 6.535 -1.892 29.719 1 47.06 602 MET B CA 1
ATOM 9716 C C . MET B 1 602 ? 7.934 -1.354 30.016 1 47.06 602 MET B C 1
ATOM 9718 O O . MET B 1 602 ? 8.906 -1.768 29.391 1 47.06 602 MET B O 1
ATOM 9722 N N . GLU B 1 603 ? 8.094 -0.69 31.359 1 41.56 603 GLU B N 1
ATOM 9723 C CA . GLU B 1 603 ? 9.359 -0.13 31.844 1 41.56 603 GLU B CA 1
ATOM 9724 C C . GLU B 1 603 ? 10.016 -1.052 32.875 1 41.56 603 GLU B C 1
ATOM 9726 O O . GLU B 1 603 ? 11.25 -1.098 32.969 1 41.56 603 GLU B O 1
ATOM 9731 N N . GLY B 1 604 ? 9.359 -1.85 34.031 1 32.53 604 GLY B N 1
ATOM 9732 C CA . GLY B 1 604 ? 9.812 -2.43 35.281 1 32.53 604 GLY B CA 1
ATOM 9733 C C . GLY B 1 604 ? 10.406 -3.814 35.125 1 32.53 604 GLY B C 1
ATOM 9734 O O . GLY B 1 604 ? 10.609 -4.531 36.094 1 32.53 604 GLY B O 1
ATOM 9735 N N . LEU B 1 605 ? 10.695 -4.625 34.312 1 33.19 605 LEU B N 1
ATOM 9736 C CA . LEU B 1 605 ? 11.211 -5.949 34.656 1 33.19 605 LEU B CA 1
ATOM 9737 C C . LEU B 1 605 ? 12.531 -5.84 35.406 1 33.19 605 LEU B C 1
ATOM 9739 O O . LEU B 1 605 ? 13.312 -4.922 35.156 1 33.19 605 LEU B O 1
ATOM 9743 N N . PRO B 1 606 ? 12.836 -6.852 36.375 1 27.81 606 PRO B N 1
ATOM 9744 C CA . PRO B 1 606 ? 13.727 -6.914 37.562 1 27.81 606 PRO B CA 1
ATOM 9745 C C . PRO B 1 606 ? 15.195 -6.758 37.188 1 27.81 606 PRO B C 1
ATOM 9747 O O . PRO B 1 606 ? 15.609 -7.164 36.094 1 27.81 606 PRO B O 1
ATOM 9750 N N . GLN B 1 607 ? 15.883 -5.785 37.719 1 27.47 607 GLN B N 1
ATOM 9751 C CA . GLN B 1 607 ? 17.312 -5.602 37.969 1 27.47 607 GLN B CA 1
ATOM 9752 C C . GLN B 1 607 ? 17.922 -6.863 38.562 1 27.47 607 GLN B C 1
ATOM 9754 O O . GLN B 1 607 ? 17.562 -7.277 39.688 1 27.47 607 GLN B O 1
ATOM 9759 N N . GLU B 1 608 ? 18.297 -7.91 37.844 1 27.77 608 GLU B N 1
ATOM 9760 C CA . GLU B 1 608 ? 19.125 -8.922 38.5 1 27.77 608 GLU B CA 1
ATOM 9761 C C . GLU B 1 608 ? 20.281 -8.289 39.25 1 27.77 608 GLU B C 1
ATOM 9763 O O . GLU B 1 608 ? 20.812 -7.258 38.844 1 27.77 608 GLU B O 1
ATOM 9768 N N . HIS B 1 609 ? 20.5 -8.656 40.531 1 27.3 609 HIS B N 1
ATOM 9769 C CA . HIS B 1 609 ? 21.516 -8.523 41.562 1 27.3 609 HIS B CA 1
ATOM 9770 C C . HIS B 1 609 ? 22.906 -8.781 41 1 27.3 609 HIS B C 1
ATOM 9772 O O . HIS B 1 609 ? 23.109 -9.719 40.25 1 27.3 609 HIS B O 1
ATOM 9778 N N . GLY B 1 610 ? 23.719 -7.727 40.812 1 25.44 610 GLY B N 1
ATOM 9779 C CA . GLY B 1 610 ? 25.172 -7.723 40.625 1 25.44 610 GLY B CA 1
ATOM 9780 C C . GLY B 1 610 ? 25.891 -8.727 41.5 1 25.44 610 GLY B C 1
ATOM 9781 O O . GLY B 1 610 ? 25.516 -8.914 42.688 1 25.44 610 GLY B O 1
ATOM 9782 N N . PHE B 1 611 ? 26.469 -9.797 40.906 1 24.48 611 PHE B N 1
ATOM 9783 C CA . PHE B 1 611 ? 27.438 -10.703 41.5 1 24.48 611 PHE B CA 1
ATOM 9784 C C . PHE B 1 611 ? 28.625 -9.93 42.094 1 24.48 611 PHE B C 1
ATOM 9786 O O . PHE B 1 611 ? 29.359 -9.258 41.375 1 24.48 611 PHE B O 1
ATOM 9793 N N . GLU B 1 612 ? 28.578 -9.383 43.344 1 24.05 612 GLU B N 1
ATOM 9794 C CA . GLU B 1 612 ? 29.672 -8.969 44.25 1 24.05 612 GLU B CA 1
ATOM 9795 C C . GLU B 1 612 ? 30.766 -10.023 44.281 1 24.05 612 GLU B C 1
ATOM 9797 O O . GLU B 1 612 ? 31.688 -9.938 45.125 1 24.05 612 GLU B O 1
ATOM 9802 N N . GLU B 1 613 ? 30.953 -11.07 43.562 1 23.98 613 GLU B N 1
ATOM 9803 C CA . GLU B 1 613 ? 32.031 -11.922 44.062 1 23.98 613 GLU B CA 1
ATOM 9804 C C . GLU B 1 613 ? 33.406 -11.305 43.75 1 23.98 613 GLU B C 1
ATOM 9806 O O . GLU B 1 613 ? 33.938 -11.43 42.656 1 23.98 613 GLU B O 1
ATOM 9811 N N . GLU B 1 614 ? 33.688 -9.945 44 1 22.03 614 GLU B N 1
ATOM 9812 C CA . GLU B 1 614 ? 35.094 -9.664 44.125 1 22.03 614 GLU B CA 1
ATOM 9813 C C . GLU B 1 614 ? 35.75 -10.539 45.188 1 22.03 614 GLU B C 1
ATOM 9815 O O . GLU B 1 614 ? 35.344 -10.531 46.344 1 22.03 614 GLU B O 1
ATOM 9820 N N . LYS B 1 615 ? 36.5 -11.742 44.812 1 22.58 615 LYS B N 1
ATOM 9821 C CA . LYS B 1 615 ? 37.625 -12.398 45.5 1 22.58 615 LYS B CA 1
ATOM 9822 C C . LYS B 1 615 ? 38.688 -11.391 45.906 1 22.58 615 LYS B C 1
ATOM 9824 O O . LYS B 1 615 ? 39.031 -10.5 45.125 1 22.58 615 LYS B O 1
ATOM 9829 N N . LYS B 1 616 ? 38.969 -11.328 47.281 1 25.97 616 LYS B N 1
ATOM 9830 C CA . LYS B 1 616 ? 40.031 -11.094 48.25 1 25.97 616 LYS B CA 1
ATOM 9831 C C . LYS B 1 616 ? 41.344 -11.664 47.812 1 25.97 616 LYS B C 1
ATOM 9833 O O . LYS B 1 616 ? 41.625 -12.859 47.969 1 25.97 616 LYS B O 1
ATOM 9838 N N . LEU B 1 617 ? 41.844 -11.602 46.562 1 23.33 617 LEU B N 1
ATOM 9839 C CA . LEU B 1 617 ? 43.25 -11.961 46.469 1 23.33 617 LEU B CA 1
ATOM 9840 C C . LEU B 1 617 ? 44.125 -10.922 47.188 1 23.33 617 LEU B C 1
ATOM 9842 O O . LEU B 1 617 ? 45.312 -11.141 47.406 1 23.33 617 LEU B O 1
ATOM 9846 N N . THR B 1 618 ? 43.688 -9.852 47.938 1 20.86 618 THR B N 1
ATOM 9847 C CA . THR B 1 618 ? 44.688 -9.609 48.969 1 20.86 618 THR B CA 1
ATOM 9848 C C . THR B 1 618 ? 44.406 -10.477 50.219 1 20.86 618 THR B C 1
ATOM 9850 O O . THR B 1 618 ? 43.25 -10.695 50.562 1 20.86 618 THR B O 1
#

Radius of gyration: 49.63 Å; Cα contacts (8 Å, |Δi|>4): 1552; chains: 2; bounding box: 100×165×135 Å